Protein 3CK6 (pdb70)

Solvent-accessible surface area: 51394 Å² total

Sequence (1185 aa):
GFIEHWDFSTPATQETTTAEHIQPNHWYHCERLHPDIRGWLEDNHVPRATVDHLLADESRPSFHPLDDDNFLILRGINNENASPEDLSIRILYFQGALISTRKIPSRAIEIRQALAEHKGPKSLASLLNQIIEGLNGKIDLYLDTIEETLNEFDVNDESTYNHIAAQKALISIKRFIRPQQYAIRDLIESESELVTSRPHQYRFAHNNITRINETIEFYLGEVALFQDEIKHNRDEKGFIEHWDFSTPATQETTTAEHIQPNHWYHCERLHPDIRGWLEDNHVPRATVDHLLADESRPSFHPLDDDNFLILRGINNENASPEDLSIRILYFQGALISTRKIPSRAIEIRQALAEHKGPKSLASLLNQIIEGLNGKIDLYLDTIEETLNEFDVNDESTYNHIAAQKALISIKRFIRPQQYAIRDLIESESELVTSRPHQYRFAHNNITRINETIEFYLGEVALFQDEIKHNRDEKGFIEHWDFSTPATQETTTAEHIQPNHWYHCERLHPDIRGWLEDNHVPRATVDHLLADDESRPSFHPLDDDNFLILRGINNENASPEDLSIRILYFQGALISTRKIPSRAIEIRQALAEHKGPKSLASLLNQIIEGLNGKIDLYLDTIEETLNEFDVNDESTYNHIAAQQKALISIKRFIRPQQYAIRDLIESESELVTSRPHQYRFAHNNITRINETIEFYLGEVALFQDEIKHNRDEGFIEHWDFSTPATQETTTAEHIQPNHWYHCERLHPDIRGWLEDNHVPRATVDHLLADESRPSFHPLDDDNFLILRGINNENASPEDLSIRILYFQGALISTRKIPSRAIEIRQALAEHKGPKSLASLLNQIIEGLNGKIDLYLDTIEETLNEFDVNDESTYNHIAAQKALISIKRFIRPQQYAIRDLIESESELVTSRPHQYRFAHNNITRINETIEFYLGEVALFQDEIKHNRDEKAGFIEHWDFSTPATQETTTAEHIQPNHWYHCERLHPDIRGWLEDNHVPRATVDHLLADESRPSFHPLDDDNFLILRGINNENASPEDLSIRILYFQGALISTRKIPSRAIEIRQALAEHKGPKSLASLLNQIIEGLNGKIDLYLDTIEETLNEFDVNDESTYNHIAAQKALISIKRFIRPQQYAIRDLIESESELVTSRPHQYRFAHNNITRINETIEFYLGEVALFQDEIKHNRDEK

Organism: Vibrio parahaemolyticus serotype O3:K6 (strain RIMD 2210633) (NCBI:txid223926)

B-factor: mean 33.71, std 7.39, range [18.63, 72.19]

Structure (mmCIF, N/CA/C/O backbone):
data_3CK6
#
_entry.id   3CK6
#
_cell.length_a   64.390
_cell.length_b   130.213
_cell.length_c   79.386
_cell.angle_alpha   90.00
_cell.angle_beta   103.41
_cell.angle_gamma   90.00
#
_symmetry.space_group_name_H-M   'P 1 21 1'
#
loop_
_entity.id
_entity.type
_entity.pdbx_description
1 polymer 'Putative membrane transport protein'
2 non-polymer 'CHLORIDE ION'
3 water water
#
loop_
_atom_site.group_PDB
_atom_site.id
_atom_site.type_symbol
_atom_site.label_atom_id
_atom_site.label_alt_id
_atom_site.label_comp_id
_atom_site.label_asym_id
_atom_site.label_entity_id
_atom_site.label_seq_id
_atom_site.pdbx_PDB_ins_code
_atom_site.Cartn_x
_atom_site.Cartn_y
_atom_site.Cartn_z
_atom_site.occupancy
_atom_site.B_iso_or_equiv
_atom_site.auth_seq_id
_atom_site.auth_comp_id
_atom_site.auth_asym_id
_atom_site.auth_atom_id
_atom_site.pdbx_PDB_model_num
ATOM 9 N N . GLY A 1 5 ? 11.409 -83.468 62.629 1.00 40.87 2 GLY A N 1
ATOM 10 C CA . GLY A 1 5 ? 12.601 -82.647 62.817 1.00 38.22 2 GLY A CA 1
ATOM 11 C C . GLY A 1 5 ? 12.763 -81.432 61.932 1.00 36.21 2 GLY A C 1
ATOM 12 O O . GLY A 1 5 ? 13.699 -80.662 62.126 1.00 35.97 2 GLY A O 1
ATOM 13 N N . PHE A 1 6 ? 11.858 -81.254 60.973 1.00 34.75 3 PHE A N 1
ATOM 14 C CA . PHE A 1 6 ? 11.919 -80.114 60.046 1.00 33.57 3 PHE A CA 1
ATOM 15 C C . PHE A 1 6 ? 11.505 -78.787 60.704 1.00 33.03 3 PHE A C 1
ATOM 16 O O . PHE A 1 6 ? 11.894 -77.728 60.219 1.00 32.91 3 PHE A O 1
ATOM 32 N N . ILE A 1 8 ? 11.718 -75.835 63.111 1.00 29.03 5 ILE A N 1
ATOM 33 C CA . ILE A 1 8 ? 12.718 -75.171 63.932 1.00 28.76 5 ILE A CA 1
ATOM 34 C C . ILE A 1 8 ? 12.091 -74.528 65.158 1.00 28.26 5 ILE A C 1
ATOM 35 O O . ILE A 1 8 ? 12.603 -74.672 66.266 1.00 28.80 5 ILE A O 1
ATOM 40 N N . GLU A 1 9 ? 10.996 -73.811 64.936 1.00 28.39 6 GLU A N 1
ATOM 41 C CA . GLU A 1 9 ? 10.281 -73.094 65.976 1.00 28.57 6 GLU A CA 1
ATOM 42 C C . GLU A 1 9 ? 8.832 -72.844 65.540 1.00 27.75 6 GLU A C 1
ATOM 43 O O . GLU A 1 9 ? 8.540 -72.731 64.335 1.00 27.43 6 GLU A O 1
ATOM 49 N N . HIS A 1 10 ? 7.944 -72.764 66.531 1.00 26.70 7 HIS A N 1
ATOM 50 C CA . HIS A 1 10 ? 6.515 -72.601 66.352 1.00 26.14 7 HIS A CA 1
ATOM 51 C C . HIS A 1 10 ? 5.996 -71.562 67.384 1.00 26.04 7 HIS A C 1
ATOM 52 O O . HIS A 1 10 ? 6.182 -71.730 68.601 1.00 24.49 7 HIS A O 1
ATOM 59 N N . TRP A 1 11 ? 5.395 -70.475 66.883 1.00 25.66 8 TRP A N 1
ATOM 60 C CA . TRP A 1 11 ? 4.823 -69.431 67.742 1.00 25.36 8 TRP A CA 1
ATOM 61 C C . TRP A 1 11 ? 3.327 -69.255 67.464 1.00 25.72 8 TRP A C 1
ATOM 62 O O . TRP A 1 11 ? 2.875 -69.404 66.328 1.00 26.34 8 TRP A O 1
ATOM 73 N N . ASP A 1 12 ? 2.584 -68.931 68.514 1.00 25.32 9 ASP A N 1
ATOM 74 C CA . ASP A 1 12 ? 1.129 -68.704 68.436 1.00 25.11 9 ASP A CA 1
ATOM 75 C C . ASP A 1 12 ? 0.855 -67.206 68.579 1.00 24.26 9 ASP A C 1
ATOM 76 O O . ASP A 1 12 ? 1.087 -66.612 69.634 1.00 21.39 9 ASP A O 1
ATOM 81 N N . PHE A 1 13 ? 0.400 -66.591 67.495 1.00 24.59 10 PHE A N 1
ATOM 82 C CA . PHE A 1 13 ? 0.072 -65.160 67.530 1.00 26.71 10 PHE A CA 1
ATOM 83 C C . PHE A 1 13 ? -1.410 -64.881 67.763 1.00 27.26 10 PHE A C 1
ATOM 84 O O . PHE A 1 13 ? -1.893 -63.792 67.436 1.00 28.34 10 PHE A O 1
ATOM 92 N N . SER A 1 14 ? -2.116 -65.842 68.355 1.00 28.12 11 SER A N 1
ATOM 93 C CA . SER A 1 14 ? -3.542 -65.666 68.659 1.00 29.24 11 SER A CA 1
ATOM 94 C C . SER A 1 14 ? -3.790 -64.518 69.641 1.00 30.33 11 SER A C 1
ATOM 95 O O . SER A 1 14 ? -4.859 -63.886 69.619 1.00 30.69 11 SER A O 1
ATOM 98 N N . THR A 1 15 ? -2.809 -64.274 70.513 1.00 30.66 12 THR A N 1
ATOM 99 C CA . THR A 1 15 ? -2.842 -63.154 71.459 1.00 30.50 12 THR A CA 1
ATOM 100 C C . THR A 1 15 ? -1.704 -62.205 71.065 1.00 29.88 12 THR A C 1
ATOM 101 O O . THR A 1 15 ? -0.801 -62.599 70.316 1.00 28.75 12 THR A O 1
ATOM 105 N N . PRO A 1 16 ? -1.747 -60.938 71.530 1.00 29.51 13 PRO A N 1
ATOM 106 C CA . PRO A 1 16 ? -0.645 -60.028 71.194 1.00 29.12 13 PRO A CA 1
ATOM 107 C C . PRO A 1 16 ? 0.664 -60.369 71.922 1.00 28.83 13 PRO A C 1
ATOM 108 O O . PRO A 1 16 ? 1.687 -59.754 71.669 1.00 28.60 13 PRO A O 1
ATOM 120 N N . ALA A 1 18 ? 2.844 -63.295 71.968 1.00 26.68 15 ALA A N 1
ATOM 121 C CA . ALA A 1 18 ? 3.012 -64.597 71.323 1.00 26.30 15 ALA A CA 1
ATOM 122 C C . ALA A 1 18 ? 3.601 -65.654 72.247 1.00 25.68 15 ALA A C 1
ATOM 123 O O . ALA A 1 18 ? 4.469 -65.363 73.061 1.00 24.81 15 ALA A O 1
ATOM 125 N N . THR A 1 19 ? 3.115 -66.881 72.119 1.00 26.13 16 THR A N 1
ATOM 126 C CA . THR A 1 19 ? 3.588 -67.978 72.964 1.00 26.89 16 THR A CA 1
ATOM 127 C C . THR A 1 19 ? 4.263 -69.032 72.112 1.00 27.25 16 THR A C 1
ATOM 128 O O . THR A 1 19 ? 3.817 -69.318 71.002 1.00 26.65 16 THR A O 1
ATOM 132 N N . GLN A 1 20 ? 5.349 -69.590 72.634 1.00 27.83 17 GLN A N 1
ATOM 133 C CA . GLN A 1 20 ? 6.060 -70.648 71.943 1.00 29.52 17 GLN A CA 1
ATOM 134 C C . GLN A 1 20 ? 5.337 -71.976 72.122 1.00 30.27 17 GLN A C 1
ATOM 135 O O . GLN A 1 20 ? 4.886 -72.318 73.219 1.00 30.22 17 GLN A O 1
ATOM 141 N N . GLU A 1 21 ? 5.208 -72.713 71.028 1.00 31.32 18 GLU A N 1
ATOM 142 C CA . GLU A 1 21 ? 4.450 -73.949 71.040 1.00 32.87 18 GLU A CA 1
ATOM 143 C C . GLU A 1 21 ? 5.307 -75.130 70.595 1.00 34.41 18 GLU A C 1
ATOM 144 O O . GLU A 1 21 ? 6.438 -74.951 70.114 1.00 34.27 18 GLU A O 1
ATOM 150 N N . THR A 1 22 ? 4.761 -76.336 70.761 1.00 36.26 19 THR A N 1
ATOM 151 C CA . THR A 1 22 ? 5.442 -77.582 70.372 1.00 38.02 19 THR A CA 1
ATOM 152 C C . THR A 1 22 ? 5.835 -77.643 68.889 1.00 38.39 19 THR A C 1
ATOM 153 O O . THR A 1 22 ? 5.105 -77.143 68.021 1.00 37.91 19 THR A O 1
ATOM 157 N N . THR A 1 23 ? 6.995 -78.247 68.605 1.00 39.48 20 THR A N 1
ATOM 158 C CA . THR A 1 23 ? 7.445 -78.438 67.207 1.00 41.08 20 THR A CA 1
ATOM 159 C C . THR A 1 23 ? 6.940 -79.755 66.576 1.00 42.17 20 THR A C 1
ATOM 160 O O . THR A 1 23 ? 7.359 -80.138 65.477 1.00 42.83 20 THR A O 1
ATOM 164 N N . THR A 1 24 ? 6.033 -80.438 67.276 1.00 43.07 21 THR A N 1
ATOM 165 C CA . THR A 1 24 ? 5.322 -81.575 66.699 1.00 44.08 21 THR A CA 1
ATOM 166 C C . THR A 1 24 ? 3.856 -81.172 66.482 1.00 44.37 21 THR A C 1
ATOM 167 O O . THR A 1 24 ? 2.943 -81.724 67.095 1.00 45.47 21 THR A O 1
ATOM 171 N N . ALA A 1 25 ? 3.651 -80.186 65.616 1.00 44.87 22 ALA A N 1
ATOM 172 C CA . ALA A 1 25 ? 2.331 -79.621 65.333 1.00 45.08 22 ALA A CA 1
ATOM 173 C C . ALA A 1 25 ? 1.738 -80.162 64.023 1.00 45.22 22 ALA A C 1
ATOM 174 O O . ALA A 1 25 ? 2.097 -79.700 62.935 1.00 45.61 22 ALA A O 1
ATOM 176 N N . GLU A 1 26 ? 0.814 -81.113 64.131 1.00 45.06 23 GLU A N 1
ATOM 177 C CA . GLU A 1 26 ? 0.270 -81.806 62.959 1.00 45.17 23 GLU A CA 1
ATOM 178 C C . GLU A 1 26 ? -0.538 -80.915 62.010 1.00 44.05 23 GLU A C 1
ATOM 179 O O . GLU A 1 26 ? -0.244 -80.861 60.824 1.00 44.25 23 GLU A O 1
ATOM 185 N N . HIS A 1 27 ? -1.584 -80.276 62.534 1.00 42.97 24 HIS A N 1
ATOM 186 C CA . HIS A 1 27 ? -2.435 -79.380 61.762 1.00 41.54 24 HIS A CA 1
ATOM 187 C C . HIS A 1 27 ? -1.872 -77.977 61.849 1.00 39.95 24 HIS A C 1
ATOM 188 O O . HIS A 1 27 ? -1.496 -77.521 62.930 1.00 39.70 24 HIS A O 1
ATOM 195 N N . ILE A 1 28 ? -1.874 -77.292 60.715 1.00 37.62 25 ILE A N 1
ATOM 196 C CA . ILE A 1 28 ? -1.652 -75.860 60.645 1.00 36.22 25 ILE A CA 1
ATOM 197 C C . ILE A 1 28 ? -2.861 -75.119 61.235 1.00 35.09 25 ILE A C 1
ATOM 198 O O . ILE A 1 28 ? -4.003 -75.414 60.883 1.00 34.15 25 ILE A O 1
ATOM 203 N N . GLN A 1 29 ? -2.587 -74.161 62.121 1.00 33.37 26 GLN A N 1
ATOM 204 C CA . GLN A 1 29 ? -3.632 -73.376 62.786 1.00 31.68 26 GLN A CA 1
ATOM 205 C C . GLN A 1 29 ? -3.498 -71.911 62.394 1.00 30.33 26 GLN A C 1
ATOM 206 O O . GLN A 1 29 ? -2.381 -71.416 62.233 1.00 29.15 26 GLN A O 1
ATOM 212 N N . PRO A 1 30 ? -4.629 -71.205 62.231 1.00 29.38 27 PRO A N 1
ATOM 213 C CA . PRO A 1 30 ? -4.580 -69.773 61.912 1.00 28.80 27 PRO A CA 1
ATOM 214 C C . PRO A 1 30 ? -3.875 -68.975 63.016 1.00 27.78 27 PRO A C 1
ATOM 215 O O . PRO A 1 30 ? -3.974 -69.340 64.182 1.00 27.18 27 PRO A O 1
ATOM 219 N N . ASN A 1 31 ? -3.146 -67.934 62.619 1.00 27.52 28 ASN A N 1
ATOM 220 C CA . ASN A 1 31 ? -2.401 -67.053 63.529 1.00 26.98 28 ASN A CA 1
ATOM 221 C C . ASN A 1 31 ? -1.169 -67.688 64.157 1.00 26.21 28 ASN A C 1
ATOM 222 O O . ASN A 1 31 ? -0.580 -67.129 65.074 1.00 27.09 28 ASN A O 1
ATOM 227 N N . HIS A 1 32 ? -0.760 -68.840 63.640 1.00 25.04 29 HIS A N 1
ATOM 228 C CA . HIS A 1 32 ? 0.484 -69.456 64.036 1.00 24.25 29 HIS A CA 1
ATOM 229 C C . HIS A 1 32 ? 1.587 -69.219 62.999 1.00 24.43 29 HIS A C 1
ATOM 230 O O . HIS A 1 32 ? 1.328 -69.066 61.789 1.00 22.72 29 HIS A O 1
ATOM 237 N N . TRP A 1 33 ? 2.817 -69.230 63.495 1.00 24.56 30 TRP A N 1
ATOM 238 C CA . TRP A 1 33 ? 4.014 -69.105 62.673 1.00 24.76 30 TRP A CA 1
ATOM 239 C C . TRP A 1 33 ? 4.845 -70.376 62.838 1.00 24.56 30 TRP A C 1
ATOM 240 O O . TRP A 1 33 ? 5.226 -70.751 63.956 1.00 24.51 30 TRP A O 1
ATOM 251 N N . TYR A 1 34 ? 5.117 -71.034 61.715 1.00 24.55 31 TYR A N 1
ATOM 252 C CA . TYR A 1 34 ? 5.955 -72.234 61.679 1.00 24.10 31 TYR A CA 1
ATOM 253 C C . TYR A 1 34 ? 7.233 -71.904 60.911 1.00 25.45 31 TYR A C 1
ATOM 254 O O . TYR A 1 34 ? 7.192 -71.579 59.707 1.00 25.66 31 TYR A O 1
ATOM 263 N N . HIS A 1 35 ? 8.372 -71.977 61.599 1.00 25.61 32 HIS A N 1
ATOM 264 C CA . HIS A 1 35 ? 9.659 -71.717 60.954 1.00 25.77 32 HIS A CA 1
ATOM 265 C C . HIS A 1 35 ? 10.332 -73.061 60.777 1.00 26.44 32 HIS A C 1
ATOM 266 O O . HIS A 1 35 ? 10.487 -73.784 61.757 1.00 26.48 32 HIS A O 1
ATOM 273 N N . CYS A 1 36 ? 10.683 -73.384 59.526 1.00 26.12 33 CYS A N 1
ATOM 274 C CA . CYS A 1 36 ? 11.038 -74.744 59.101 1.00 27.59 33 CYS A CA 1
ATOM 275 C C . CYS A 1 36 ? 12.331 -74.860 58.280 1.00 27.98 33 CYS A C 1
ATOM 276 O O . CYS A 1 36 ? 12.719 -73.920 57.564 1.00 27.94 33 CYS A O 1
ATOM 279 N N . GLU A 1 37 ? 12.946 -76.042 58.354 1.00 29.25 34 GLU A N 1
ATOM 280 C CA . GLU A 1 37 ? 14.086 -76.408 57.508 1.00 30.47 34 GLU A CA 1
ATOM 281 C C . GLU A 1 37 ? 13.622 -76.852 56.121 1.00 30.64 34 GLU A C 1
ATOM 282 O O . GLU A 1 37 ? 13.017 -77.924 55.969 1.00 30.56 34 GLU A O 1
ATOM 288 N N . ARG A 1 38 ? 13.893 -76.020 55.118 1.00 30.20 35 ARG A N 1
ATOM 289 C CA . ARG A 1 38 ? 13.439 -76.266 53.752 1.00 31.03 35 ARG A CA 1
ATOM 290 C C . ARG A 1 38 ? 13.884 -77.624 53.193 1.00 31.54 35 ARG A C 1
ATOM 291 O O . ARG A 1 38 ? 13.120 -78.269 52.476 1.00 31.35 35 ARG A O 1
ATOM 299 N N . LEU A 1 39 ? 15.109 -78.053 53.512 1.00 31.21 36 LEU A N 1
ATOM 300 C CA . LEU A 1 39 ? 15.679 -79.270 52.910 1.00 32.34 36 LEU A CA 1
ATOM 301 C C . LEU A 1 39 ? 15.547 -80.561 53.720 1.00 32.15 36 LEU A C 1
ATOM 302 O O . LEU A 1 39 ? 16.189 -81.558 53.403 1.00 33.05 36 LEU A O 1
ATOM 307 N N . HIS A 1 40 ? 14.726 -80.539 54.753 1.00 31.16 37 HIS A N 1
ATOM 308 C CA . HIS A 1 40 ? 14.475 -81.723 55.560 1.00 31.70 37 HIS A CA 1
ATOM 309 C C . HIS A 1 40 ? 13.524 -82.661 54.806 1.00 31.81 37 HIS A C 1
ATOM 310 O O . HIS A 1 40 ? 12.546 -82.200 54.200 1.00 32.26 37 HIS A O 1
ATOM 317 N N . PRO A 1 41 ? 13.812 -83.978 54.813 1.00 32.16 38 PRO A N 1
ATOM 318 C CA . PRO A 1 41 ? 12.953 -84.947 54.119 1.00 31.96 38 PRO A CA 1
ATOM 319 C C . PRO A 1 41 ? 11.475 -84.996 54.525 1.00 32.23 38 PRO A C 1
ATOM 320 O O . PRO A 1 41 ? 10.654 -85.429 53.716 1.00 32.58 38 PRO A O 1
ATOM 324 N N . ASP A 1 42 ? 11.125 -84.559 55.735 1.00 31.14 39 ASP A N 1
ATOM 325 C CA . ASP A 1 42 ? 9.744 -84.664 56.199 1.00 31.17 39 ASP A CA 1
ATOM 326 C C . ASP A 1 42 ? 8.877 -83.449 55.865 1.00 30.51 39 ASP A C 1
ATOM 327 O O . ASP A 1 42 ? 7.657 -83.513 56.016 1.00 30.50 39 ASP A O 1
ATOM 332 N N . ILE A 1 43 ? 9.492 -82.367 55.374 1.00 30.39 40 ILE A N 1
ATOM 333 C CA . ILE A 1 43 ? 8.742 -81.123 55.165 1.00 30.00 40 ILE A CA 1
ATOM 334 C C . ILE A 1 43 ? 7.678 -81.214 54.054 1.00 29.90 40 ILE A C 1
ATOM 335 O O . ILE A 1 43 ? 6.569 -80.701 54.225 1.00 29.46 40 ILE A O 1
ATOM 340 N N . ARG A 1 44 ? 8.001 -81.875 52.944 1.00 28.80 41 ARG A N 1
ATOM 341 C CA . ARG A 1 44 ? 7.014 -82.022 51.879 1.00 29.47 41 ARG A CA 1
ATOM 342 C C . ARG A 1 44 ? 5.730 -82.720 52.363 1.00 29.17 41 ARG A C 1
ATOM 343 O O . ARG A 1 44 ? 4.616 -82.290 52.028 1.00 29.15 41 ARG A O 1
ATOM 351 N N . GLY A 1 45 ? 5.899 -83.802 53.124 1.00 29.05 42 GLY A N 1
ATOM 352 C CA . GLY A 1 45 ? 4.776 -84.609 53.600 1.00 28.75 42 GLY A CA 1
ATOM 353 C C . GLY A 1 45 ? 3.870 -83.822 54.520 1.00 28.75 42 GLY A C 1
ATOM 354 O O . GLY A 1 45 ? 2.645 -83.983 54.494 1.00 28.01 42 GLY A O 1
ATOM 355 N N . TRP A 1 46 ? 4.470 -82.944 55.318 1.00 28.78 43 TRP A N 1
ATOM 356 C CA . TRP A 1 46 ? 3.698 -82.128 56.263 1.00 29.20 43 TRP A CA 1
ATOM 357 C C . TRP A 1 46 ? 2.860 -81.083 55.520 1.00 28.58 43 TRP A C 1
ATOM 358 O O . TRP A 1 46 ? 1.678 -80.914 55.814 1.00 28.40 43 TRP A O 1
ATOM 369 N N . LEU A 1 47 ? 3.477 -80.414 54.547 1.00 28.38 44 LEU A N 1
ATOM 370 C CA . LEU A 1 47 ? 2.792 -79.421 53.708 1.00 27.93 44 LEU A CA 1
ATOM 371 C C . LEU A 1 47 ? 1.639 -80.058 52.932 1.00 28.07 44 LEU A C 1
ATOM 372 O O . LEU A 1 47 ? 0.505 -79.573 52.975 1.00 27.52 44 LEU A O 1
ATOM 377 N N . GLU A 1 48 ? 1.926 -81.156 52.245 1.00 28.46 45 GLU A N 1
ATOM 378 C CA . GLU A 1 48 ? 0.917 -81.818 51.424 1.00 30.05 45 GLU A CA 1
ATOM 379 C C . GLU A 1 48 ? -0.236 -82.355 52.291 1.00 29.78 45 GLU A C 1
ATOM 380 O O . GLU A 1 48 ? -1.411 -82.229 51.921 1.00 30.63 45 GLU A O 1
ATOM 386 N N . ASP A 1 49 ? 0.091 -82.915 53.455 1.00 30.13 46 ASP A N 1
ATOM 387 C CA . ASP A 1 49 ? -0.941 -83.413 54.394 1.00 30.43 46 ASP A CA 1
ATOM 388 C C . ASP A 1 49 ? -1.812 -82.284 54.939 1.00 29.98 46 ASP A C 1
ATOM 389 O O . ASP A 1 49 ? -2.979 -82.493 55.263 1.00 29.95 46 ASP A O 1
ATOM 394 N N . ASN A 1 50 ? -1.240 -81.090 55.023 1.00 29.38 47 ASN A N 1
ATOM 395 C CA . ASN A 1 50 ? -2.001 -79.900 55.375 1.00 29.37 47 ASN A CA 1
ATOM 396 C C . ASN A 1 50 ? -2.579 -79.183 54.172 1.00 29.45 47 ASN A C 1
ATOM 397 O O . ASN A 1 50 ? -2.965 -78.024 54.281 1.00 29.60 47 ASN A O 1
ATOM 402 N N . HIS A 1 51 ? -2.595 -79.873 53.023 1.00 28.88 48 HIS A N 1
ATOM 403 C CA . HIS A 1 51 ? -3.337 -79.452 51.821 1.00 28.72 48 HIS A CA 1
ATOM 404 C C . HIS A 1 51 ? -2.686 -78.385 50.979 1.00 28.25 48 HIS A C 1
ATOM 405 O O . HIS A 1 51 ? -3.359 -77.739 50.178 1.00 27.55 48 HIS A O 1
ATOM 412 N N . VAL A 1 52 ? -1.387 -78.182 51.143 1.00 28.06 49 VAL A N 1
ATOM 413 C CA . VAL A 1 52 ? -0.679 -77.329 50.215 1.00 28.61 49 VAL A CA 1
ATOM 414 C C . VAL A 1 52 ? -0.538 -78.131 48.912 1.00 29.14 49 VAL A C 1
ATOM 415 O O . VAL A 1 52 ? 0.006 -79.243 48.922 1.00 28.74 49 VAL A O 1
ATOM 419 N N . PRO A 1 53 ? -1.029 -77.574 47.789 1.00 29.91 50 PRO A N 1
ATOM 420 C CA . PRO A 1 53 ? -0.944 -78.317 46.518 1.00 30.07 50 PRO A CA 1
ATOM 421 C C . PRO A 1 53 ? 0.498 -78.696 46.166 1.00 30.49 50 PRO A C 1
ATOM 422 O O . PRO A 1 53 ? 1.437 -77.961 46.503 1.00 29.47 50 PRO A O 1
ATOM 426 N N . ARG A 1 54 ? 0.668 -79.837 45.501 1.00 30.90 51 ARG A N 1
ATOM 427 C CA . ARG A 1 54 ? 2.000 -80.367 45.208 1.00 32.29 51 ARG A CA 1
ATOM 428 C C . ARG A 1 54 ? 2.863 -79.384 44.407 1.00 31.59 51 ARG A C 1
ATOM 429 O O . ARG A 1 54 ? 4.036 -79.207 44.716 1.00 31.15 51 ARG A O 1
ATOM 437 N N . ALA A 1 55 ? 2.277 -78.746 43.395 1.00 31.41 52 ALA A N 1
ATOM 438 C CA . ALA A 1 55 ? 3.019 -77.811 42.560 1.00 31.43 52 ALA A CA 1
ATOM 439 C C . ALA A 1 55 ? 3.472 -76.595 43.348 1.00 30.86 52 ALA A C 1
ATOM 440 O O . ALA A 1 55 ? 4.535 -76.054 43.072 1.00 30.45 52 ALA A O 1
ATOM 442 N N . THR A 1 56 ? 2.679 -76.160 44.322 1.00 30.03 53 THR A N 1
ATOM 443 C CA . THR A 1 56 ? 3.150 -75.051 45.152 1.00 29.92 53 THR A CA 1
ATOM 444 C C . THR A 1 56 ? 4.238 -75.458 46.146 1.00 29.58 53 THR A C 1
ATOM 445 O O . THR A 1 56 ? 5.207 -74.713 46.321 1.00 29.57 53 THR A O 1
ATOM 449 N N . VAL A 1 57 ? 4.129 -76.672 46.704 1.00 28.17 54 VAL A N 1
ATOM 450 C CA . VAL A 1 57 ? 5.269 -77.267 47.446 1.00 27.95 54 VAL A CA 1
ATOM 451 C C . VAL A 1 57 ? 6.518 -77.363 46.539 1.00 27.40 54 VAL A C 1
ATOM 452 O O . VAL A 1 57 ? 7.638 -77.034 46.970 1.00 27.55 54 VAL A O 1
ATOM 456 N N . ASP A 1 58 ? 6.340 -77.817 45.295 1.00 28.06 55 ASP A N 1
ATOM 457 C CA . ASP A 1 58 ? 7.481 -77.889 44.343 1.00 28.92 55 ASP A CA 1
ATOM 458 C C . ASP A 1 58 ? 8.220 -76.558 44.210 1.00 28.82 55 ASP A C 1
ATOM 459 O O . ASP A 1 58 ? 9.448 -76.517 44.277 1.00 28.95 55 ASP A O 1
ATOM 464 N N . HIS A 1 59 ? 7.471 -75.475 44.028 1.00 28.99 56 HIS A N 1
ATOM 465 C CA . HIS A 1 59 ? 8.068 -74.153 43.851 1.00 29.42 56 HIS A CA 1
ATOM 466 C C . HIS A 1 59 ? 8.725 -73.630 45.120 1.00 29.84 56 HIS A C 1
ATOM 467 O O . HIS A 1 59 ? 9.843 -73.084 45.083 1.00 29.08 56 HIS A O 1
ATOM 474 N N . LEU A 1 60 ? 8.039 -73.824 46.242 1.00 29.32 57 LEU A N 1
ATOM 475 C CA . LEU A 1 60 ? 8.547 -73.432 47.560 1.00 29.94 57 LEU A CA 1
ATOM 476 C C . LEU A 1 60 ? 9.887 -74.083 47.863 1.00 29.75 57 LEU A C 1
ATOM 477 O O . LEU A 1 60 ? 10.764 -73.441 48.431 1.00 29.19 57 LEU A O 1
ATOM 482 N N . LEU A 1 61 ? 10.009 -75.361 47.519 1.00 29.83 58 LEU A N 1
ATOM 483 C CA . LEU A 1 61 ? 11.168 -76.160 47.881 1.00 31.13 58 LEU A CA 1
ATOM 484 C C . LEU A 1 61 ? 12.222 -76.231 46.774 1.00 31.63 58 LEU A C 1
ATOM 485 O O . LEU A 1 61 ? 13.273 -76.829 46.987 1.00 32.46 58 LEU A O 1
ATOM 490 N N . ALA A 1 62 ? 11.950 -75.629 45.608 1.00 31.84 59 ALA A N 1
ATOM 491 C CA . ALA A 1 62 ? 12.823 -75.801 44.435 1.00 32.67 59 ALA A CA 1
ATOM 492 C C . ALA A 1 62 ? 14.262 -75.397 44.730 1.00 33.11 59 ALA A C 1
ATOM 493 O O . ALA A 1 62 ? 14.518 -74.595 45.624 1.00 33.07 59 ALA A O 1
ATOM 495 N N . ASP A 1 63 ? 15.183 -75.952 43.948 1.00 34.54 60 ASP A N 1
ATOM 496 C CA . ASP A 1 63 ? 16.609 -75.682 44.083 1.00 35.68 60 ASP A CA 1
ATOM 497 C C . ASP A 1 63 ? 16.931 -74.221 43.710 1.00 35.29 60 ASP A C 1
ATOM 498 O O . ASP A 1 63 ? 17.600 -73.514 44.468 1.00 35.24 60 ASP A O 1
ATOM 503 N N . GLU A 1 64 ? 16.402 -73.766 42.574 1.00 34.48 61 GLU A N 1
ATOM 504 C CA . GLU A 1 64 ? 16.599 -72.391 42.119 1.00 34.58 61 GLU A CA 1
ATOM 505 C C . GLU A 1 64 ? 15.371 -71.537 42.420 1.00 33.04 61 GLU A C 1
ATOM 506 O O . GLU A 1 64 ? 14.228 -72.022 42.363 1.00 32.57 61 GLU A O 1
ATOM 512 N N . SER A 1 65 ? 15.605 -70.271 42.756 1.00 30.72 62 SER A N 1
ATOM 513 C CA . SER A 1 65 ? 14.507 -69.346 43.045 1.00 30.15 62 SER A CA 1
ATOM 514 C C . SER A 1 65 ? 14.927 -67.902 42.809 1.00 28.63 62 SER A C 1
ATOM 515 O O . SER A 1 65 ? 16.143 -67.593 42.718 1.00 27.45 62 SER A O 1
ATOM 518 N N . ARG A 1 66 ? 13.914 -67.041 42.713 1.00 25.99 63 ARG A N 1
ATOM 519 C CA . ARG A 1 66 ? 14.094 -65.594 42.705 1.00 25.81 63 ARG A CA 1
ATOM 520 C C . ARG A 1 66 ? 13.068 -64.923 43.643 1.00 25.21 63 ARG A C 1
ATOM 521 O O . ARG A 1 66 ? 11.936 -65.457 43.834 1.00 24.60 63 ARG A O 1
ATOM 529 N N . PRO A 1 67 ? 13.453 -63.768 44.246 1.00 24.57 64 PRO A N 1
ATOM 530 C CA . PRO A 1 67 ? 12.446 -63.018 44.997 1.00 25.21 64 PRO A CA 1
ATOM 531 C C . PRO A 1 67 ? 11.199 -62.783 44.156 1.00 25.41 64 PRO A C 1
ATOM 532 O O . PRO A 1 67 ? 11.283 -62.384 42.979 1.00 25.89 64 PRO A O 1
ATOM 536 N N . SER A 1 68 ? 10.046 -63.065 44.749 1.00 25.11 65 SER A N 1
ATOM 537 C CA . SER A 1 68 ? 8.793 -62.984 44.015 1.00 25.69 65 SER A CA 1
ATOM 538 C C . SER A 1 68 ? 7.604 -63.117 44.962 1.00 26.26 65 SER A C 1
ATOM 539 O O . SER A 1 68 ? 7.717 -63.702 46.037 1.00 26.34 65 SER A O 1
ATOM 542 N N . PHE A 1 69 ? 6.482 -62.561 44.538 1.00 26.75 66 PHE A N 1
ATOM 543 C CA . PHE A 1 69 ? 5.212 -62.705 45.227 1.00 26.50 66 PHE A CA 1
ATOM 544 C C . PHE A 1 69 ? 4.276 -63.492 44.320 1.00 27.12 66 PHE A C 1
ATOM 545 O O . PHE A 1 69 ? 4.142 -63.156 43.130 1.00 26.19 66 PHE A O 1
ATOM 553 N N . HIS A 1 70 ? 3.601 -64.497 44.887 1.00 26.75 67 HIS A N 1
ATOM 554 C CA . HIS A 1 70 ? 2.623 -65.296 44.152 1.00 27.53 67 HIS A CA 1
ATOM 555 C C . HIS A 1 70 ? 1.255 -65.298 44.859 1.00 27.84 67 HIS A C 1
ATOM 556 O O . HIS A 1 70 ? 1.122 -65.900 45.923 1.00 27.19 67 HIS A O 1
ATOM 563 N N . PRO A 1 71 ? 0.245 -64.625 44.275 1.00 28.51 68 PRO A N 1
ATOM 564 C CA . PRO A 1 71 ? -1.078 -64.824 44.889 1.00 29.13 68 PRO A CA 1
ATOM 565 C C . PRO A 1 71 ? -1.521 -66.266 44.623 1.00 30.00 68 PRO A C 1
ATOM 566 O O . PRO A 1 71 ? -1.302 -66.802 43.518 1.00 29.57 68 PRO A O 1
ATOM 570 N N . LEU A 1 72 ? -2.064 -66.929 45.639 1.00 29.59 69 LEU A N 1
ATOM 571 C CA . LEU A 1 72 ? -2.477 -68.309 45.445 1.00 29.90 69 LEU A CA 1
ATOM 572 C C . LEU A 1 72 ? -3.991 -68.236 45.542 1.00 30.91 69 LEU A C 1
ATOM 573 O O . LEU A 1 72 ? -4.554 -67.176 45.257 1.00 32.18 69 LEU A O 1
ATOM 578 N N . ASP A 1 73 ? -4.704 -69.274 45.903 1.00 31.45 70 ASP A N 1
ATOM 579 C CA . ASP A 1 73 ? -6.129 -68.925 46.070 1.00 32.88 70 ASP A CA 1
ATOM 580 C C . ASP A 1 73 ? -6.546 -68.568 47.494 1.00 32.25 70 ASP A C 1
ATOM 581 O O . ASP A 1 73 ? -5.709 -68.599 48.381 1.00 30.43 70 ASP A O 1
ATOM 586 N N . ASP A 1 74 ? -7.805 -68.144 47.690 1.00 32.51 71 ASP A N 1
ATOM 587 C CA . ASP A 1 74 ? -8.386 -67.987 49.036 1.00 33.05 71 ASP A CA 1
ATOM 588 C C . ASP A 1 74 ? -7.518 -67.262 50.090 1.00 32.67 71 ASP A C 1
ATOM 589 O O . ASP A 1 74 ? -7.205 -67.841 51.152 1.00 33.26 71 ASP A O 1
ATOM 594 N N . ASP A 1 75 ? -7.147 -66.010 49.811 1.00 31.07 72 ASP A N 1
ATOM 595 C CA . ASP A 1 75 ? -6.304 -65.213 50.712 1.00 30.26 72 ASP A CA 1
ATOM 596 C C . ASP A 1 75 ? -4.884 -65.772 50.951 1.00 28.75 72 ASP A C 1
ATOM 597 O O . ASP A 1 75 ? -4.124 -65.180 51.704 1.00 28.72 72 ASP A O 1
ATOM 602 N N . ASN A 1 76 ? -4.556 -66.911 50.349 1.00 26.77 73 ASN A N 1
ATOM 603 C CA . ASN A 1 76 ? -3.202 -67.501 50.467 1.00 25.19 73 ASN A CA 1
ATOM 604 C C . ASN A 1 76 ? -2.198 -66.878 49.488 1.00 24.74 73 ASN A C 1
ATOM 605 O O . ASN A 1 76 ? -2.560 -66.384 48.410 1.00 23.55 73 ASN A O 1
ATOM 610 N N . PHE A 1 77 ? -0.922 -66.947 49.840 1.00 24.95 74 PHE A N 1
ATOM 611 C CA . PHE A 1 77 ? 0.111 -66.479 48.924 1.00 25.50 74 PHE A CA 1
ATOM 612 C C . PHE A 1 77 ? 1.458 -67.091 49.246 1.00 25.08 74 PHE A C 1
ATOM 613 O O . PHE A 1 77 ? 1.634 -67.695 50.308 1.00 24.82 74 PHE A O 1
ATOM 629 N N . LEU A 1 79 ? 5.501 -65.796 49.313 1.00 26.80 76 LEU A N 1
ATOM 630 C CA . LEU A 1 79 ? 6.515 -64.736 49.191 1.00 26.69 76 LEU A CA 1
ATOM 631 C C . LEU A 1 79 ? 7.925 -65.288 49.371 1.00 26.35 76 LEU A C 1
ATOM 632 O O . LEU A 1 79 ? 8.215 -65.969 50.365 1.00 25.01 76 LEU A O 1
ATOM 637 N N . ILE A 1 80 ? 8.784 -64.965 48.414 1.00 25.82 77 ILE A N 1
ATOM 638 C CA . ILE A 1 80 ? 10.193 -65.359 48.417 1.00 27.34 77 ILE A CA 1
ATOM 639 C C . ILE A 1 80 ? 11.084 -64.118 48.453 1.00 26.37 77 ILE A C 1
ATOM 640 O O . ILE A 1 80 ? 10.875 -63.172 47.690 1.00 25.44 77 ILE A O 1
ATOM 645 N N . LEU A 1 81 ? 12.064 -64.136 49.355 1.00 25.90 78 LEU A N 1
ATOM 646 C CA . LEU A 1 81 ? 12.974 -63.000 49.572 1.00 26.44 78 LEU A CA 1
ATOM 647 C C . LEU A 1 81 ? 14.373 -63.512 49.800 1.00 25.76 78 LEU A C 1
ATOM 648 O O . LEU A 1 81 ? 14.550 -64.647 50.240 1.00 26.47 78 LEU A O 1
ATOM 653 N N . ARG A 1 82 ? 15.356 -62.649 49.552 1.00 26.70 79 ARG A N 1
ATOM 654 C CA . ARG A 1 82 ? 16.778 -62.957 49.754 1.00 25.48 79 ARG A CA 1
ATOM 655 C C . ARG A 1 82 ? 17.377 -62.068 50.835 1.00 25.70 79 ARG A C 1
ATOM 656 O O . ARG A 1 82 ? 16.923 -60.946 51.055 1.00 27.33 79 ARG A O 1
ATOM 664 N N . GLY A 1 83 ? 18.417 -62.547 51.499 1.00 25.98 80 GLY A N 1
ATOM 665 C CA . GLY A 1 83 ? 19.094 -61.772 52.521 1.00 26.29 80 GLY A CA 1
ATOM 666 C C . GLY A 1 83 ? 20.609 -61.924 52.370 1.00 26.32 80 GLY A C 1
ATOM 667 O O . GLY A 1 83 ? 21.089 -62.844 51.686 1.00 26.02 80 GLY A O 1
ATOM 668 N N . ILE A 1 84 ? 21.358 -61.033 53.013 1.00 26.59 81 ILE A N 1
ATOM 669 C CA . ILE A 1 84 ? 22.813 -61.154 53.096 1.00 28.11 81 ILE A CA 1
ATOM 670 C C . ILE A 1 84 ? 23.176 -62.419 53.884 1.00 28.30 81 ILE A C 1
ATOM 671 O O . ILE A 1 84 ? 22.526 -62.745 54.862 1.00 27.08 81 ILE A O 1
ATOM 676 N N . ASN A 1 85 ? 24.200 -63.145 53.438 1.00 27.79 82 ASN A N 1
ATOM 677 C CA . ASN A 1 85 ? 24.620 -64.339 54.153 1.00 27.85 82 ASN A CA 1
ATOM 678 C C . ASN A 1 85 ? 25.626 -63.898 55.211 1.00 28.39 82 ASN A C 1
ATOM 679 O O . ASN A 1 85 ? 26.761 -63.560 54.874 1.00 26.72 82 ASN A O 1
ATOM 692 N N . ASN A 1 87 ? 26.590 -65.813 57.855 1.00 28.80 84 ASN A N 1
ATOM 693 C CA . ASN A 1 87 ? 27.138 -66.949 58.538 1.00 29.06 84 ASN A CA 1
ATOM 694 C C . ASN A 1 87 ? 28.673 -66.955 58.500 1.00 29.70 84 ASN A C 1
ATOM 695 O O . ASN A 1 87 ? 29.304 -66.395 57.588 1.00 29.69 84 ASN A O 1
ATOM 700 N N . GLU A 1 88 ? 29.263 -67.519 59.538 1.00 30.31 85 GLU A N 1
ATOM 701 C CA . GLU A 1 88 ? 30.717 -67.549 59.643 1.00 31.23 85 GLU A CA 1
ATOM 702 C C . GLU A 1 88 ? 31.264 -68.303 58.448 1.00 30.73 85 GLU A C 1
ATOM 703 O O . GLU A 1 88 ? 30.709 -69.354 58.077 1.00 30.59 85 GLU A O 1
ATOM 709 N N . ASN A 1 89 ? 32.309 -67.732 57.839 1.00 29.31 86 ASN A N 1
ATOM 710 C CA . ASN A 1 89 ? 32.996 -68.296 56.667 1.00 29.12 86 ASN A CA 1
ATOM 711 C C . ASN A 1 89 ? 32.172 -68.428 55.389 1.00 29.72 86 ASN A C 1
ATOM 712 O O . ASN A 1 89 ? 32.537 -69.171 54.475 1.00 29.86 86 ASN A O 1
ATOM 717 N N . ALA A 1 90 ? 31.061 -67.706 55.324 1.00 30.43 87 ALA A N 1
ATOM 718 C CA . ALA A 1 90 ? 30.271 -67.658 54.117 1.00 31.52 87 ALA A CA 1
ATOM 719 C C . ALA A 1 90 ? 30.648 -66.426 53.311 1.00 32.32 87 ALA A C 1
ATOM 720 O O . ALA A 1 90 ? 31.297 -65.515 53.819 1.00 33.26 87 ALA A O 1
ATOM 722 N N . SER A 1 91 ? 30.243 -66.401 52.048 1.00 32.18 88 SER A N 1
ATOM 723 C CA . SER A 1 91 ? 30.391 -65.204 51.264 1.00 32.31 88 SER A CA 1
ATOM 724 C C . SER A 1 91 ? 29.074 -64.445 51.370 1.00 31.65 88 SER A C 1
ATOM 725 O O . SER A 1 91 ? 28.006 -65.025 51.143 1.00 31.75 88 SER A O 1
ATOM 728 N N . PRO A 1 92 ? 29.135 -63.155 51.757 1.00 31.45 89 PRO A N 1
ATOM 729 C CA . PRO A 1 92 ? 27.884 -62.434 52.080 1.00 31.33 89 PRO A CA 1
ATOM 730 C C . PRO A 1 92 ? 26.995 -62.300 50.844 1.00 31.45 89 PRO A C 1
ATOM 731 O O . PRO A 1 92 ? 25.764 -62.238 50.969 1.00 29.98 89 PRO A O 1
ATOM 735 N N . GLU A 1 93 ? 27.630 -62.293 49.668 1.00 31.82 90 GLU A N 1
ATOM 736 C CA . GLU A 1 93 ? 26.889 -62.221 48.407 1.00 33.28 90 GLU A CA 1
ATOM 737 C C . GLU A 1 93 ? 26.410 -63.587 47.886 1.00 33.31 90 GLU A C 1
ATOM 738 O O . GLU A 1 93 ? 25.672 -63.659 46.898 1.00 34.35 90 GLU A O 1
ATOM 744 N N . ASP A 1 94 ? 26.814 -64.663 48.548 1.00 33.23 91 ASP A N 1
ATOM 745 C CA . ASP A 1 94 ? 26.125 -65.960 48.428 1.00 33.29 91 ASP A CA 1
ATOM 746 C C . ASP A 1 94 ? 24.770 -65.865 49.204 1.00 31.67 91 ASP A C 1
ATOM 747 O O . ASP A 1 94 ? 24.600 -66.502 50.244 1.00 31.73 91 ASP A O 1
ATOM 760 N N . LEU A 1 96 ? 21.103 -65.670 51.010 1.00 28.23 93 LEU A N 1
ATOM 761 C CA . LEU A 1 96 ? 20.167 -66.669 51.482 1.00 28.18 93 LEU A CA 1
ATOM 762 C C . LEU A 1 96 ? 18.809 -66.369 50.858 1.00 28.58 93 LEU A C 1
ATOM 763 O O . LEU A 1 96 ? 18.558 -65.226 50.436 1.00 29.25 93 LEU A O 1
ATOM 768 N N . SER A 1 97 ? 17.956 -67.391 50.797 1.00 28.30 94 SER A N 1
ATOM 769 C CA . SER A 1 97 ? 16.578 -67.282 50.289 1.00 28.42 94 SER A CA 1
ATOM 770 C C . SER A 1 97 ? 15.666 -67.790 51.390 1.00 28.90 94 SER A C 1
ATOM 771 O O . SER A 1 97 ? 15.852 -68.908 51.886 1.00 29.91 94 SER A O 1
ATOM 774 N N . ILE A 1 98 ? 14.706 -66.952 51.792 1.00 28.32 95 ILE A N 1
ATOM 775 C CA . ILE A 1 98 ? 13.648 -67.324 52.725 1.00 28.04 95 ILE A CA 1
ATOM 776 C C . ILE A 1 98 ? 12.361 -67.443 51.889 1.00 27.14 95 ILE A C 1
ATOM 777 O O . ILE A 1 98 ? 12.050 -66.531 51.127 1.00 26.54 95 ILE A O 1
ATOM 782 N N . ARG A 1 99 ? 11.682 -68.584 51.974 1.00 25.71 96 ARG A N 1
ATOM 783 C CA . ARG A 1 99 ? 10.468 -68.850 51.167 1.00 26.36 96 ARG A CA 1
ATOM 784 C C . ARG A 1 99 ? 9.308 -69.025 52.118 1.00 25.49 96 ARG A C 1
ATOM 785 O O . ARG A 1 99 ? 9.354 -69.873 53.007 1.00 25.41 96 ARG A O 1
ATOM 793 N N . ILE A 1 100 ? 8.284 -68.200 51.935 1.00 26.36 97 ILE A N 1
ATOM 794 C CA . ILE A 1 100 ? 7.235 -68.050 52.925 1.00 25.91 97 ILE A CA 1
ATOM 795 C C . ILE A 1 100 ? 5.899 -68.354 52.276 1.00 27.05 97 ILE A C 1
ATOM 796 O O . ILE A 1 100 ? 5.639 -67.916 51.160 1.00 26.50 97 ILE A O 1
ATOM 801 N N . LEU A 1 101 ? 5.071 -69.111 52.984 1.00 26.97 98 LEU A N 1
ATOM 802 C CA . LEU A 1 101 ? 3.684 -69.309 52.601 1.00 27.98 98 LEU A CA 1
ATOM 803 C C . LEU A 1 101 ? 2.793 -68.665 53.649 1.00 27.91 98 LEU A C 1
ATOM 804 O O . LEU A 1 101 ? 2.969 -68.897 54.852 1.00 27.98 98 LEU A O 1
ATOM 809 N N . TYR A 1 102 ? 1.822 -67.876 53.191 1.00 27.12 99 TYR A N 1
ATOM 810 C CA . TYR A 1 102 ? 0.725 -67.467 54.040 1.00 26.47 99 TYR A CA 1
ATOM 811 C C . TYR A 1 102 ? -0.418 -68.393 53.626 1.00 26.92 99 TYR A C 1
ATOM 812 O O . TYR A 1 102 ? -0.909 -68.305 52.502 1.00 25.82 99 TYR A O 1
ATOM 821 N N . PHE A 1 103 ? -0.776 -69.321 54.501 1.00 26.14 100 PHE A N 1
ATOM 822 C CA . PHE A 1 103 ? -1.647 -70.408 54.105 1.00 27.67 100 PHE A CA 1
ATOM 823 C C . PHE A 1 103 ? -2.664 -70.726 55.201 1.00 27.04 100 PHE A C 1
ATOM 824 O O . PHE A 1 103 ? -2.277 -71.041 56.313 1.00 26.71 100 PHE A O 1
ATOM 832 N N . GLN A 1 104 ? -3.960 -70.665 54.877 1.00 27.92 101 GLN A N 1
ATOM 833 C CA . GLN A 1 104 ? -5.044 -70.809 55.869 1.00 28.93 101 GLN A CA 1
ATOM 834 C C . GLN A 1 104 ? -4.833 -69.969 57.147 1.00 28.26 101 GLN A C 1
ATOM 835 O O . GLN A 1 104 ? -5.085 -70.430 58.262 1.00 27.40 101 GLN A O 1
ATOM 841 N N . GLY A 1 105 ? -4.338 -68.747 56.977 1.00 27.89 102 GLY A N 1
ATOM 842 C CA . GLY A 1 105 ? -4.170 -67.814 58.102 1.00 27.39 102 GLY A CA 1
ATOM 843 C C . GLY A 1 105 ? -2.937 -68.068 58.960 1.00 27.06 102 GLY A C 1
ATOM 844 O O . GLY A 1 105 ? -2.801 -67.466 60.036 1.00 27.39 102 GLY A O 1
ATOM 845 N N . ALA A 1 106 ? -2.088 -68.992 58.507 1.00 26.65 103 ALA A N 1
ATOM 846 C CA . ALA A 1 106 ? -0.786 -69.263 59.138 1.00 26.07 103 ALA A CA 1
ATOM 847 C C . ALA A 1 106 ? 0.347 -68.753 58.267 1.00 26.95 103 ALA A C 1
ATOM 848 O O . ALA A 1 106 ? 0.221 -68.665 57.035 1.00 26.21 103 ALA A O 1
ATOM 850 N N . LEU A 1 107 ? 1.442 -68.406 58.923 1.00 26.54 104 LEU A N 1
ATOM 851 C CA . LEU A 1 107 ? 2.663 -68.060 58.210 1.00 27.89 104 LEU A CA 1
ATOM 852 C C . LEU A 1 107 ? 3.633 -69.217 58.386 1.00 26.89 104 LEU A C 1
ATOM 853 O O . LEU A 1 107 ? 3.894 -69.640 59.510 1.00 26.37 104 LEU A O 1
ATOM 858 N N . ILE A 1 108 ? 4.078 -69.778 57.269 1.00 26.02 105 ILE A N 1
ATOM 859 C CA . ILE A 1 108 ? 5.039 -70.868 57.275 1.00 26.27 105 ILE A CA 1
ATOM 860 C C . ILE A 1 108 ? 6.268 -70.327 56.559 1.00 26.54 105 ILE A C 1
ATOM 861 O O . ILE A 1 108 ? 6.205 -69.945 55.390 1.00 25.91 105 ILE A O 1
ATOM 866 N N . SER A 1 109 ? 7.375 -70.225 57.276 1.00 27.15 106 SER A N 1
ATOM 867 C CA . SER A 1 109 ? 8.617 -69.805 56.619 1.00 27.70 106 SER A CA 1
ATOM 868 C C . SER A 1 109 ? 9.585 -70.960 56.550 1.00 28.23 106 SER A C 1
ATOM 869 O O . SER A 1 109 ? 9.608 -71.807 57.451 1.00 28.50 106 SER A O 1
ATOM 872 N N . THR A 1 110 ? 10.394 -70.988 55.482 1.00 28.14 107 THR A N 1
ATOM 873 C CA . THR A 1 110 ? 11.359 -72.047 55.265 1.00 27.66 107 THR A CA 1
ATOM 874 C C . THR A 1 110 ? 12.750 -71.463 54.976 1.00 27.92 107 THR A C 1
ATOM 875 O O . THR A 1 110 ? 12.903 -70.521 54.170 1.00 28.68 107 THR A O 1
ATOM 879 N N . ARG A 1 111 ? 13.755 -72.050 55.613 1.00 26.78 108 ARG A N 1
ATOM 880 C CA . ARG A 1 111 ? 15.130 -71.580 55.461 1.00 25.91 108 ARG A CA 1
ATOM 881 C C . ARG A 1 111 ? 16.090 -72.713 55.100 1.00 26.20 108 ARG A C 1
ATOM 882 O O . ARG A 1 111 ? 15.841 -73.883 55.374 1.00 25.97 108 ARG A O 1
ATOM 890 N N . LYS A 1 112 ? 17.203 -72.337 54.501 1.00 27.06 109 LYS A N 1
ATOM 891 C CA . LYS A 1 112 ? 18.338 -73.238 54.389 1.00 27.97 109 LYS A CA 1
ATOM 892 C C . LYS A 1 112 ? 19.532 -72.523 55.018 1.00 27.82 109 LYS A C 1
ATOM 893 O O . LYS A 1 112 ? 20.007 -72.928 56.064 1.00 28.81 109 LYS A O 1
ATOM 899 N N . ILE A 1 113 ? 19.986 -71.429 54.422 1.00 28.21 110 ILE A N 1
ATOM 900 C CA . ILE A 1 113 ? 21.071 -70.622 55.037 1.00 28.92 110 ILE A CA 1
ATOM 901 C C . ILE A 1 113 ? 20.402 -69.794 56.160 1.00 28.60 110 ILE A C 1
ATOM 902 O O . ILE A 1 113 ? 19.448 -69.054 55.887 1.00 28.77 110 ILE A O 1
ATOM 907 N N . PRO A 1 114 ? 20.852 -69.942 57.429 1.00 28.68 111 PRO A N 1
ATOM 908 C CA . PRO A 1 114 ? 20.172 -69.164 58.481 1.00 28.46 111 PRO A CA 1
ATOM 909 C C . PRO A 1 114 ? 20.260 -67.648 58.296 1.00 28.30 111 PRO A C 1
ATOM 910 O O . PRO A 1 114 ? 21.279 -67.120 57.828 1.00 28.99 111 PRO A O 1
ATOM 914 N N . SER A 1 115 ? 19.180 -66.970 58.667 1.00 27.71 112 SER A N 1
ATOM 915 C CA . SER A 1 115 ? 19.032 -65.524 58.588 1.00 27.53 112 SER A CA 1
ATOM 916 C C . SER A 1 115 ? 19.259 -64.863 59.962 1.00 28.02 112 SER A C 1
ATOM 917 O O . SER A 1 115 ? 18.615 -65.229 60.974 1.00 27.64 112 SER A O 1
ATOM 920 N N . ARG A 1 116 ? 20.167 -63.889 59.993 1.00 27.23 113 ARG A N 1
ATOM 921 C CA . ARG A 1 116 ? 20.352 -63.060 61.189 1.00 27.69 113 ARG A CA 1
ATOM 922 C C . ARG A 1 116 ? 19.095 -62.238 61.575 1.00 26.78 113 ARG A C 1
ATOM 923 O O . ARG A 1 116 ? 18.805 -62.087 62.767 1.00 24.97 113 ARG A O 1
ATOM 931 N N . ALA A 1 117 ? 18.359 -61.730 60.581 1.00 26.06 114 ALA A N 1
ATOM 932 C CA . ALA A 1 117 ? 17.162 -60.956 60.843 1.00 27.09 114 ALA A CA 1
ATOM 933 C C . ALA A 1 117 ? 16.125 -61.834 61.550 1.00 26.85 114 ALA A C 1
ATOM 934 O O . ALA A 1 117 ? 15.502 -61.406 62.550 1.00 26.96 114 ALA A O 1
ATOM 936 N N . ILE A 1 118 ? 15.955 -63.069 61.064 1.00 26.18 115 ILE A N 1
ATOM 937 C CA . ILE A 1 118 ? 15.003 -64.002 61.706 1.00 27.06 115 ILE A CA 1
ATOM 938 C C . ILE A 1 118 ? 15.454 -64.443 63.101 1.00 27.01 115 ILE A C 1
ATOM 939 O O . ILE A 1 118 ? 14.620 -64.555 64.009 1.00 26.11 115 ILE A O 1
ATOM 957 N N . GLU A 1 120 ? 17.087 -62.587 65.142 1.00 26.37 117 GLU A N 1
ATOM 958 C CA . GLU A 1 120 ? 16.788 -61.440 66.033 1.00 26.05 117 GLU A CA 1
ATOM 959 C C . GLU A 1 120 ? 15.305 -61.348 66.388 1.00 25.47 117 GLU A C 1
ATOM 960 O O . GLU A 1 120 ? 14.933 -61.027 67.536 1.00 23.97 117 GLU A O 1
ATOM 966 N N . ILE A 1 121 ? 14.464 -61.669 65.414 1.00 24.95 118 ILE A N 1
ATOM 967 C CA . ILE A 1 121 ? 13.018 -61.761 65.683 1.00 24.67 118 ILE A CA 1
ATOM 968 C C . ILE A 1 121 ? 12.694 -62.862 66.717 1.00 24.82 118 ILE A C 1
ATOM 969 O O . ILE A 1 121 ? 11.936 -62.628 67.642 1.00 23.94 118 ILE A O 1
ATOM 974 N N . ARG A 1 122 ? 13.288 -64.047 66.557 1.00 25.23 119 ARG A N 1
ATOM 975 C CA . ARG A 1 122 ? 13.088 -65.170 67.490 1.00 25.74 119 ARG A CA 1
ATOM 976 C C . ARG A 1 122 ? 13.579 -64.828 68.913 1.00 26.35 119 ARG A C 1
ATOM 977 O O . ARG A 1 122 ? 12.928 -65.165 69.921 1.00 26.85 119 ARG A O 1
ATOM 985 N N . GLN A 1 123 ? 14.706 -64.135 68.993 1.00 26.30 120 GLN A N 1
ATOM 986 C CA . GLN A 1 123 ? 15.234 -63.681 70.266 1.00 28.11 120 GLN A CA 1
ATOM 987 C C . GLN A 1 123 ? 14.312 -62.667 70.947 1.00 26.65 120 GLN A C 1
ATOM 988 O O . GLN A 1 123 ? 14.136 -62.716 72.168 1.00 26.18 120 GLN A O 1
ATOM 994 N N . ALA A 1 124 ? 13.742 -61.750 70.159 1.00 26.03 121 ALA A N 1
ATOM 995 C CA . ALA A 1 124 ? 12.816 -60.753 70.701 1.00 26.09 121 ALA A CA 1
ATOM 996 C C . ALA A 1 124 ? 11.552 -61.416 71.252 1.00 25.35 121 ALA A C 1
ATOM 997 O O . ALA A 1 124 ? 11.109 -61.070 72.346 1.00 24.93 121 ALA A O 1
ATOM 999 N N . LEU A 1 125 ? 11.008 -62.376 70.508 1.00 24.75 122 LEU A N 1
ATOM 1000 C CA . LEU A 1 125 ? 9.875 -63.200 70.971 1.00 25.05 122 LEU A CA 1
ATOM 1001 C C . LEU A 1 125 ? 10.154 -63.962 72.268 1.00 25.70 122 LEU A C 1
ATOM 1002 O O . LEU A 1 125 ? 9.275 -64.052 73.152 1.00 24.63 122 LEU A O 1
ATOM 1007 N N . ALA A 1 126 ? 11.353 -64.528 72.386 1.00 25.84 123 ALA A N 1
ATOM 1008 C CA . ALA A 1 126 ? 11.783 -65.205 73.633 1.00 27.17 123 ALA A CA 1
ATOM 1009 C C . ALA A 1 126 ? 11.822 -64.257 74.825 1.00 27.69 123 ALA A C 1
ATOM 1010 O O . ALA A 1 126 ? 11.755 -64.692 75.983 1.00 28.07 123 ALA A O 1
ATOM 1012 N N . GLU A 1 127 ? 11.944 -62.963 74.540 1.00 28.66 124 GLU A N 1
ATOM 1013 C CA . GLU A 1 127 ? 12.046 -61.931 75.580 1.00 30.38 124 GLU A CA 1
ATOM 1014 C C . GLU A 1 127 ? 10.763 -61.089 75.725 1.00 30.17 124 GLU A C 1
ATOM 1015 O O . GLU A 1 127 ? 10.767 -60.057 76.408 1.00 29.30 124 GLU A O 1
ATOM 1021 N N . HIS A 1 128 ? 9.682 -61.547 75.088 1.00 29.71 125 HIS A N 1
ATOM 1022 C CA . HIS A 1 128 ? 8.360 -60.896 75.134 1.00 30.04 125 HIS A CA 1
ATOM 1023 C C . HIS A 1 128 ? 8.319 -59.500 74.494 1.00 30.39 125 HIS A C 1
ATOM 1024 O O . HIS A 1 128 ? 7.531 -58.653 74.901 1.00 30.29 125 HIS A O 1
ATOM 1031 N N . LYS A 1 129 ? 9.168 -59.251 73.500 1.00 29.86 126 LYS A N 1
ATOM 1032 C CA . LYS A 1 129 ? 9.048 -57.999 72.732 1.00 30.39 126 LYS A CA 1
ATOM 1033 C C . LYS A 1 129 ? 9.129 -58.184 71.240 1.00 29.69 126 LYS A C 1
ATOM 1034 O O . LYS A 1 129 ? 9.666 -57.327 70.526 1.00 29.51 126 LYS A O 1
ATOM 1040 N N . GLY A 1 130 ? 8.599 -59.303 70.773 1.00 28.74 127 GLY A N 1
ATOM 1041 C CA . GLY A 1 130 ? 8.533 -59.551 69.350 1.00 27.69 127 GLY A CA 1
ATOM 1042 C C . GLY A 1 130 ? 7.287 -58.903 68.780 1.00 27.18 127 GLY A C 1
ATOM 1043 O O . GLY A 1 130 ? 6.549 -58.190 69.475 1.00 25.89 127 GLY A O 1
ATOM 1044 N N . PRO A 1 131 ? 7.041 -59.145 67.500 1.00 26.66 128 PRO A N 1
ATOM 1045 C CA . PRO A 1 131 ? 5.870 -58.607 66.827 1.00 26.98 128 PRO A CA 1
ATOM 1046 C C . PRO A 1 131 ? 4.607 -59.121 67.509 1.00 27.09 128 PRO A C 1
ATOM 1047 O O . PRO A 1 131 ? 4.642 -60.178 68.158 1.00 28.19 128 PRO A O 1
ATOM 1051 N N . LYS A 1 132 ? 3.518 -58.367 67.388 1.00 27.54 129 LYS A N 1
ATOM 1052 C CA . LYS A 1 132 ? 2.261 -58.648 68.124 1.00 26.57 129 LYS A CA 1
ATOM 1053 C C . LYS A 1 132 ? 1.194 -59.334 67.259 1.00 25.80 129 LYS A C 1
ATOM 1054 O O . LYS A 1 132 ? 0.051 -59.540 67.708 1.00 24.62 129 LYS A O 1
ATOM 1060 N N . SER A 1 133 ? 1.548 -59.662 66.020 1.00 24.72 130 SER A N 1
ATOM 1061 C CA . SER A 1 133 ? 0.612 -60.255 65.042 1.00 24.84 130 SER A CA 1
ATOM 1062 C C . SER A 1 133 ? 1.372 -60.869 63.883 1.00 24.46 130 SER A C 1
ATOM 1063 O O . SER A 1 133 ? 2.554 -60.549 63.671 1.00 22.98 130 SER A O 1
ATOM 1066 N N . LEU A 1 134 ? 0.718 -61.749 63.116 1.00 24.21 131 LEU A N 1
ATOM 1067 C CA . LEU A 1 134 ? 1.351 -62.221 61.867 1.00 25.67 131 LEU A CA 1
ATOM 1068 C C . LEU A 1 134 ? 1.640 -61.075 60.898 1.00 25.52 131 LEU A C 1
ATOM 1069 O O . LEU A 1 134 ? 2.670 -61.099 60.219 1.00 26.57 131 LEU A O 1
ATOM 1074 N N . ALA A 1 135 ? 0.721 -60.102 60.806 1.00 25.57 132 ALA A N 1
ATOM 1075 C CA . ALA A 1 135 ? 0.934 -58.922 59.936 1.00 26.48 132 ALA A CA 1
ATOM 1076 C C . ALA A 1 135 ? 2.255 -58.198 60.297 1.00 26.29 132 ALA A C 1
ATOM 1077 O O . ALA A 1 135 ? 3.038 -57.827 59.424 1.00 25.70 132 ALA A O 1
ATOM 1079 N N . SER A 1 136 ? 2.492 -58.020 61.595 1.00 25.54 133 SER A N 1
ATOM 1080 C CA . SER A 1 136 ? 3.668 -57.318 62.087 1.00 26.10 133 SER A CA 1
ATOM 1081 C C . SER A 1 136 ? 4.927 -58.183 61.896 1.00 26.56 133 SER A C 1
ATOM 1082 O O . SER A 1 136 ? 5.971 -57.696 61.416 1.00 25.96 133 SER A O 1
ATOM 1085 N N . LEU A 1 137 ? 4.807 -59.476 62.202 1.00 26.32 134 LEU A N 1
ATOM 1086 C CA . LEU A 1 137 ? 5.904 -60.417 61.954 1.00 26.42 134 LEU A CA 1
ATOM 1087 C C . LEU A 1 137 ? 6.415 -60.388 60.507 1.00 26.55 134 LEU A C 1
ATOM 1088 O O . LEU A 1 137 ? 7.629 -60.301 60.273 1.00 26.88 134 LEU A O 1
ATOM 1093 N N . LEU A 1 138 ? 5.511 -60.463 59.535 1.00 27.09 135 LEU A N 1
ATOM 1094 C CA . LEU A 1 138 ? 5.944 -60.459 58.132 1.00 26.90 135 LEU A CA 1
ATOM 1095 C C . LEU A 1 138 ? 6.666 -59.155 57.769 1.00 26.80 135 LEU A C 1
ATOM 1096 O O . LEU A 1 138 ? 7.719 -59.180 57.152 1.00 26.62 135 LEU A O 1
ATOM 1101 N N . ASN A 1 139 ? 6.092 -58.030 58.180 1.00 27.07 136 ASN A N 1
ATOM 1102 C CA . ASN A 1 139 ? 6.680 -56.704 58.023 1.00 27.55 136 ASN A CA 1
ATOM 1103 C C . ASN A 1 139 ? 8.077 -56.640 58.642 1.00 27.49 136 ASN A C 1
ATOM 1104 O O . ASN A 1 139 ? 8.996 -56.036 58.058 1.00 27.44 136 ASN A O 1
ATOM 1109 N N . GLN A 1 140 ? 8.240 -57.268 59.809 1.00 26.95 137 GLN A N 1
ATOM 1110 C CA . GLN A 1 140 ? 9.531 -57.289 60.481 1.00 27.65 137 GLN A CA 1
ATOM 1111 C C . GLN A 1 140 ? 10.540 -58.173 59.769 1.00 26.74 137 GLN A C 1
ATOM 1112 O O . GLN A 1 140 ? 11.730 -57.859 59.761 1.00 27.39 137 GLN A O 1
ATOM 1118 N N . ILE A 1 141 ? 10.082 -59.280 59.171 1.00 27.14 138 ILE A N 1
ATOM 1119 C CA . ILE A 1 141 ? 10.987 -60.112 58.344 1.00 27.54 138 ILE A CA 1
ATOM 1120 C C . ILE A 1 141 ? 11.506 -59.308 57.122 1.00 27.55 138 ILE A C 1
ATOM 1121 O O . ILE A 1 141 ? 12.718 -59.264 56.847 1.00 26.85 138 ILE A O 1
ATOM 1126 N N . ILE A 1 142 ? 10.588 -58.657 56.414 1.00 27.95 139 ILE A N 1
ATOM 1127 C CA . ILE A 1 142 ? 10.976 -57.838 55.246 1.00 28.59 139 ILE A CA 1
ATOM 1128 C C . ILE A 1 142 ? 11.985 -56.734 55.624 1.00 28.51 139 ILE A C 1
ATOM 1129 O O . ILE A 1 142 ? 13.056 -56.620 55.004 1.00 28.28 139 ILE A O 1
ATOM 1134 N N . GLU A 1 143 ? 11.650 -55.950 56.647 1.00 28.84 140 GLU A N 1
ATOM 1135 C CA . GLU A 1 143 ? 12.473 -54.844 57.097 1.00 30.30 140 GLU A CA 1
ATOM 1136 C C . GLU A 1 143 ? 13.758 -55.349 57.751 1.00 29.72 140 GLU A C 1
ATOM 1137 O O . GLU A 1 143 ? 14.795 -54.724 57.616 1.00 30.31 140 GLU A O 1
ATOM 1143 N N . GLY A 1 144 ? 13.696 -56.487 58.435 1.00 29.53 141 GLY A N 1
ATOM 1144 C CA . GLY A 1 144 ? 14.913 -57.094 58.999 1.00 29.40 141 GLY A CA 1
ATOM 1145 C C . GLY A 1 144 ? 15.914 -57.470 57.913 1.00 29.76 141 GLY A C 1
ATOM 1146 O O . GLY A 1 144 ? 17.104 -57.182 58.029 1.00 28.85 141 GLY A O 1
ATOM 1147 N N . LEU A 1 145 ? 15.424 -58.125 56.863 1.00 30.72 142 LEU A N 1
ATOM 1148 C CA . LEU A 1 145 ? 16.249 -58.395 55.682 1.00 30.80 142 LEU A CA 1
ATOM 1149 C C . LEU A 1 145 ? 16.800 -57.131 55.019 1.00 30.70 142 LEU A C 1
ATOM 1150 O O . LEU A 1 145 ? 18.017 -57.068 54.776 1.00 30.77 142 LEU A O 1
ATOM 1155 N N . ASN A 1 146 ? 15.946 -56.136 54.747 1.00 30.28 143 ASN A N 1
ATOM 1156 C CA . ASN A 1 146 ? 16.391 -54.783 54.303 1.00 31.05 143 ASN A CA 1
ATOM 1157 C C . ASN A 1 146 ? 17.535 -54.248 55.143 1.00 30.04 143 ASN A C 1
ATOM 1158 O O . ASN A 1 146 ? 18.566 -53.795 54.609 1.00 30.53 143 ASN A O 1
ATOM 1163 N N . GLY A 1 147 ? 17.354 -54.306 56.466 1.00 28.48 144 GLY A N 1
ATOM 1164 C CA . GLY A 1 147 ? 18.325 -53.776 57.420 1.00 27.61 144 GLY A CA 1
ATOM 1165 C C . GLY A 1 147 ? 19.703 -54.407 57.318 1.00 26.91 144 GLY A C 1
ATOM 1166 O O . GLY A 1 147 ? 20.732 -53.704 57.380 1.00 26.01 144 GLY A O 1
ATOM 1167 N N . LYS A 1 148 ? 19.742 -55.735 57.193 1.00 26.98 145 LYS A N 1
ATOM 1168 C CA . LYS A 1 148 ? 21.024 -56.431 57.054 1.00 26.86 145 LYS A CA 1
ATOM 1169 C C . LYS A 1 148 ? 21.697 -56.134 55.708 1.00 27.02 145 LYS A C 1
ATOM 1170 O O . LYS A 1 148 ? 22.941 -56.071 55.620 1.00 26.37 145 LYS A O 1
ATOM 1176 N N . ILE A 1 149 ? 20.880 -55.943 54.676 1.00 26.55 146 ILE A N 1
ATOM 1177 C CA . ILE A 1 149 ? 21.372 -55.498 53.372 1.00 27.32 146 ILE A CA 1
ATOM 1178 C C . ILE A 1 149 ? 22.032 -54.112 53.529 1.00 27.83 146 ILE A C 1
ATOM 1179 O O . ILE A 1 149 ? 23.173 -53.898 53.067 1.00 25.82 146 ILE A O 1
ATOM 1184 N N . ASP A 1 150 ? 21.357 -53.201 54.234 1.00 27.92 147 ASP A N 1
ATOM 1185 C CA . ASP A 1 150 ? 21.944 -51.882 54.523 1.00 29.42 147 ASP A CA 1
ATOM 1186 C C . ASP A 1 150 ? 23.287 -51.987 55.233 1.00 29.63 147 ASP A C 1
ATOM 1187 O O . ASP A 1 150 ? 24.254 -51.294 54.865 1.00 28.43 147 ASP A O 1
ATOM 1192 N N . LEU A 1 151 ? 23.358 -52.867 56.232 1.00 29.23 148 LEU A N 1
ATOM 1193 C CA . LEU A 1 151 ? 24.580 -53.030 56.996 1.00 29.93 148 LEU A CA 1
ATOM 1194 C C . LEU A 1 151 ? 25.736 -53.444 56.091 1.00 29.59 148 LEU A C 1
ATOM 1195 O O . LEU A 1 151 ? 26.832 -52.880 56.173 1.00 29.46 148 LEU A O 1
ATOM 1200 N N . TYR A 1 152 ? 25.487 -54.409 55.214 1.00 29.07 149 TYR A N 1
ATOM 1201 C CA . TYR A 1 152 ? 26.523 -54.903 54.326 1.00 29.53 149 TYR A CA 1
ATOM 1202 C C . TYR A 1 152 ? 26.971 -53.819 53.343 1.00 29.08 149 TYR A C 1
ATOM 1203 O O . TYR A 1 152 ? 28.179 -53.631 53.104 1.00 27.79 149 TYR A O 1
ATOM 1212 N N . LEU A 1 153 ? 25.984 -53.121 52.784 1.00 28.90 150 LEU A N 1
ATOM 1213 C CA . LEU A 1 153 ? 26.216 -52.006 51.860 1.00 29.41 150 LEU A CA 1
ATOM 1214 C C . LEU A 1 153 ? 27.131 -50.933 52.474 1.00 29.46 150 LEU A C 1
ATOM 1215 O O . LEU A 1 153 ? 27.918 -50.294 51.764 1.00 29.51 150 LEU A O 1
ATOM 1220 N N . ASP A 1 154 ? 27.020 -50.759 53.792 1.00 29.61 151 ASP A N 1
ATOM 1221 C CA . ASP A 1 154 ? 27.845 -49.798 54.513 1.00 31.15 151 ASP A CA 1
ATOM 1222 C C . ASP A 1 154 ? 29.290 -50.224 54.470 1.00 30.66 151 ASP A C 1
ATOM 1223 O O . ASP A 1 154 ? 30.179 -49.380 54.393 1.00 31.05 151 ASP A O 1
ATOM 1228 N N . THR A 1 155 ? 29.537 -51.533 54.495 1.00 30.83 152 THR A N 1
ATOM 1229 C CA . THR A 1 155 ? 30.925 -52.041 54.384 1.00 30.82 152 THR A CA 1
ATOM 1230 C C . THR A 1 155 ? 31.503 -51.802 52.989 1.00 31.07 152 THR A C 1
ATOM 1231 O O . THR A 1 155 ? 32.738 -51.575 52.818 1.00 30.12 152 THR A O 1
ATOM 1235 N N . ILE A 1 156 ? 30.631 -51.887 51.985 1.00 30.63 153 ILE A N 1
ATOM 1236 C CA . ILE A 1 156 ? 31.031 -51.639 50.604 1.00 31.13 153 ILE A CA 1
ATOM 1237 C C . ILE A 1 156 ? 31.394 -50.164 50.462 1.00 31.50 153 ILE A C 1
ATOM 1238 O O . ILE A 1 156 ? 32.452 -49.824 49.903 1.00 30.46 153 ILE A O 1
ATOM 1243 N N . GLU A 1 157 ? 30.536 -49.306 51.010 1.00 32.01 154 GLU A N 1
ATOM 1244 C CA . GLU A 1 157 ? 30.760 -47.859 51.025 1.00 33.41 154 GLU A CA 1
ATOM 1245 C C . GLU A 1 157 ? 32.097 -47.479 51.657 1.00 33.87 154 GLU A C 1
ATOM 1246 O O . GLU A 1 157 ? 32.777 -46.589 51.156 1.00 33.75 154 GLU A O 1
ATOM 1252 N N . GLU A 1 158 ? 32.446 -48.134 52.771 1.00 34.57 155 GLU A N 1
ATOM 1253 C CA . GLU A 1 158 ? 33.753 -47.937 53.410 1.00 35.93 155 GLU A CA 1
ATOM 1254 C C . GLU A 1 158 ? 34.893 -48.247 52.433 1.00 35.08 155 GLU A C 1
ATOM 1255 O O . GLU A 1 158 ? 35.840 -47.447 52.279 1.00 34.77 155 GLU A O 1
ATOM 1261 N N . THR A 1 159 ? 34.790 -49.394 51.766 1.00 34.85 156 THR A N 1
ATOM 1262 C CA . THR A 1 159 ? 35.762 -49.797 50.747 1.00 35.43 156 THR A CA 1
ATOM 1263 C C . THR A 1 159 ? 35.891 -48.732 49.664 1.00 35.38 156 THR A C 1
ATOM 1264 O O . THR A 1 159 ? 37.002 -48.383 49.257 1.00 34.83 156 THR A O 1
ATOM 1268 N N . LEU A 1 160 ? 34.749 -48.222 49.211 1.00 35.26 157 LEU A N 1
ATOM 1269 C CA . LEU A 1 160 ? 34.697 -47.199 48.166 1.00 36.01 157 LEU A CA 1
ATOM 1270 C C . LEU A 1 160 ? 35.325 -45.872 48.609 1.00 36.52 157 LEU A C 1
ATOM 1271 O O . LEU A 1 160 ? 36.067 -45.248 47.843 1.00 36.65 157 LEU A O 1
ATOM 1276 N N . ASN A 1 161 ? 35.050 -45.460 49.845 1.00 37.56 158 ASN A N 1
ATOM 1277 C CA . ASN A 1 161 ? 35.587 -44.212 50.387 1.00 38.99 158 ASN A CA 1
ATOM 1278 C C . ASN A 1 161 ? 37.105 -44.267 50.571 1.00 39.74 158 ASN A C 1
ATOM 1279 O O . ASN A 1 161 ? 37.753 -43.228 50.750 1.00 39.56 158 ASN A O 1
ATOM 1284 N N . GLU A 1 162 ? 37.668 -45.474 50.503 1.00 39.90 159 GLU A N 1
ATOM 1285 C CA . GLU A 1 162 ? 39.107 -45.671 50.649 1.00 40.79 159 GLU A CA 1
ATOM 1286 C C . GLU A 1 162 ? 39.865 -45.810 49.319 1.00 40.26 159 GLU A C 1
ATOM 1287 O O . GLU A 1 162 ? 41.109 -45.884 49.308 1.00 40.30 159 GLU A O 1
ATOM 1293 N N . PHE A 1 163 ? 39.132 -45.786 48.202 1.00 39.56 160 PHE A N 1
ATOM 1294 C CA . PHE A 1 163 ? 39.754 -45.666 46.875 1.00 39.71 160 PHE A CA 1
ATOM 1295 C C . PHE A 1 163 ? 40.735 -44.489 46.862 1.00 39.01 160 PHE A C 1
ATOM 1296 O O . PHE A 1 163 ? 40.371 -43.356 47.197 1.00 38.53 160 PHE A O 1
ATOM 1304 N N . ASP A 1 164 ? 41.981 -44.766 46.491 1.00 38.44 161 ASP A N 1
ATOM 1305 C CA . ASP A 1 164 ? 42.980 -43.726 46.328 1.00 37.80 161 ASP A CA 1
ATOM 1306 C C . ASP A 1 164 ? 43.830 -44.115 45.130 1.00 37.24 161 ASP A C 1
ATOM 1307 O O . ASP A 1 164 ? 44.528 -45.129 45.160 1.00 36.48 161 ASP A O 1
ATOM 1312 N N . VAL A 1 165 ? 43.740 -43.312 44.075 1.00 36.77 162 VAL A N 1
ATOM 1313 C CA . VAL A 1 165 ? 44.352 -43.641 42.797 1.00 37.12 162 VAL A CA 1
ATOM 1314 C C . VAL A 1 165 ? 45.878 -43.778 42.943 1.00 37.41 162 VAL A C 1
ATOM 1315 O O . VAL A 1 165 ? 46.507 -44.543 42.211 1.00 37.29 162 VAL A O 1
ATOM 1319 N N . ASN A 1 166 ? 46.435 -43.081 43.937 1.00 37.93 163 ASN A N 1
ATOM 1320 C CA . ASN A 1 166 ? 47.877 -43.070 44.207 1.00 39.04 163 ASN A CA 1
ATOM 1321 C C . ASN A 1 166 ? 48.295 -44.106 45.245 1.00 39.63 163 ASN A C 1
ATOM 1322 O O . ASN A 1 166 ? 49.371 -44.010 45.825 1.00 39.57 163 ASN A O 1
ATOM 1327 N N . ASP A 1 167 ? 47.439 -45.096 45.482 1.00 40.27 164 ASP A N 1
ATOM 1328 C CA . ASP A 1 167 ? 47.714 -46.108 46.491 1.00 41.21 164 ASP A CA 1
ATOM 1329 C C . ASP A 1 167 ? 47.101 -47.451 46.075 1.00 41.73 164 ASP A C 1
ATOM 1330 O O . ASP A 1 167 ? 45.922 -47.716 46.332 1.00 41.51 164 ASP A O 1
ATOM 1335 N N . GLU A 1 168 ? 47.923 -48.283 45.432 1.00 42.35 165 GLU A N 1
ATOM 1336 C CA . GLU A 1 168 ? 47.503 -49.568 44.848 1.00 43.03 165 GLU A CA 1
ATOM 1337 C C . GLU A 1 168 ? 46.949 -50.575 45.850 1.00 43.13 165 GLU A C 1
ATOM 1338 O O . GLU A 1 168 ? 46.195 -51.484 45.477 1.00 43.78 165 GLU A O 1
ATOM 1344 N N . SER A 1 169 ? 47.304 -50.416 47.123 1.00 43.13 166 SER A N 1
ATOM 1345 C CA . SER A 1 169 ? 46.681 -51.216 48.186 1.00 42.78 166 SER A CA 1
ATOM 1346 C C . SER A 1 169 ? 45.172 -50.948 48.304 1.00 42.64 166 SER A C 1
ATOM 1347 O O . SER A 1 169 ? 44.455 -51.693 48.987 1.00 42.61 166 SER A O 1
ATOM 1350 N N . THR A 1 170 ? 44.688 -49.894 47.644 1.00 41.97 167 THR A N 1
ATOM 1351 C CA . THR A 1 170 ? 43.266 -49.528 47.736 1.00 41.24 167 THR A CA 1
ATOM 1352 C C . THR A 1 170 ? 42.457 -49.956 46.501 1.00 41.25 167 THR A C 1
ATOM 1353 O O . THR A 1 170 ? 41.228 -49.771 46.462 1.00 41.30 167 THR A O 1
ATOM 1357 N N . TYR A 1 171 ? 43.153 -50.538 45.519 1.00 41.04 168 TYR A N 1
ATOM 1358 C CA . TYR A 1 171 ? 42.575 -50.958 44.232 1.00 41.02 168 TYR A CA 1
ATOM 1359 C C . TYR A 1 171 ? 41.676 -52.205 44.369 1.00 41.38 168 TYR A C 1
ATOM 1360 O O . TYR A 1 171 ? 41.927 -53.237 43.732 1.00 41.18 168 TYR A O 1
ATOM 1369 N N . ASN A 1 172 ? 40.635 -52.086 45.191 1.00 41.70 169 ASN A N 1
ATOM 1370 C CA . ASN A 1 172 ? 39.681 -53.177 45.482 1.00 42.57 169 ASN A CA 1
ATOM 1371 C C . ASN A 1 172 ? 38.377 -53.111 44.674 1.00 42.56 169 ASN A C 1
ATOM 1372 O O . ASN A 1 172 ? 37.387 -53.741 45.036 1.00 42.62 169 ASN A O 1
ATOM 1377 N N . HIS A 1 173 ? 38.403 -52.350 43.581 1.00 42.96 170 HIS A N 1
ATOM 1378 C CA . HIS A 1 173 ? 37.234 -52.074 42.742 1.00 42.45 170 HIS A CA 1
ATOM 1379 C C . HIS A 1 173 ? 36.645 -53.309 42.052 1.00 42.01 170 HIS A C 1
ATOM 1380 O O . HIS A 1 173 ? 35.436 -53.399 41.875 1.00 42.10 170 HIS A O 1
ATOM 1387 N N . ILE A 1 174 ? 37.485 -54.261 41.662 1.00 41.24 171 ILE A N 1
ATOM 1388 C CA . ILE A 1 174 ? 36.975 -55.461 41.011 1.00 40.60 171 ILE A CA 1
ATOM 1389 C C . ILE A 1 174 ? 36.130 -56.281 42.010 1.00 39.45 171 ILE A C 1
ATOM 1390 O O . ILE A 1 174 ? 35.037 -56.712 41.673 1.00 39.89 171 ILE A O 1
ATOM 1395 N N . ALA A 1 175 ? 36.619 -56.452 43.238 1.00 38.15 172 ALA A N 1
ATOM 1396 C CA . ALA A 1 175 ? 35.889 -57.198 44.270 1.00 37.31 172 ALA A CA 1
ATOM 1397 C C . ALA A 1 175 ? 34.559 -56.529 44.649 1.00 36.51 172 ALA A C 1
ATOM 1398 O O . ALA A 1 175 ? 33.534 -57.211 44.800 1.00 35.35 172 ALA A O 1
ATOM 1400 N N . ALA A 1 176 ? 34.590 -55.201 44.801 1.00 35.73 173 ALA A N 1
ATOM 1401 C CA . ALA A 1 176 ? 33.384 -54.432 45.121 1.00 34.97 173 ALA A CA 1
ATOM 1402 C C . ALA A 1 176 ? 32.357 -54.540 43.995 1.00 34.53 173 ALA A C 1
ATOM 1403 O O . ALA A 1 176 ? 31.178 -54.782 44.259 1.00 34.16 173 ALA A O 1
ATOM 1405 N N . GLN A 1 177 ? 32.816 -54.402 42.748 1.00 34.84 174 GLN A N 1
ATOM 1406 C CA . GLN A 1 177 ? 31.941 -54.565 41.595 1.00 34.78 174 GLN A CA 1
ATOM 1407 C C . GLN A 1 177 ? 31.286 -55.951 41.556 1.00 34.32 174 GLN A C 1
ATOM 1408 O O . GLN A 1 177 ? 30.079 -56.055 41.309 1.00 33.50 174 GLN A O 1
ATOM 1414 N N . LYS A 1 178 ? 32.086 -56.991 41.802 1.00 33.51 175 LYS A N 1
ATOM 1415 C CA . LYS A 1 178 ? 31.619 -58.375 41.898 1.00 33.74 175 LYS A CA 1
ATOM 1416 C C . LYS A 1 178 ? 30.526 -58.548 42.938 1.00 32.68 175 LYS A C 1
ATOM 1417 O O . LYS A 1 178 ? 29.513 -59.171 42.651 1.00 33.28 175 LYS A O 1
ATOM 1423 N N . ALA A 1 179 ? 30.746 -58.006 44.136 1.00 31.87 176 ALA A N 1
ATOM 1424 C CA . ALA A 1 179 ? 29.782 -58.080 45.224 1.00 31.64 176 ALA A CA 1
ATOM 1425 C C . ALA A 1 179 ? 28.490 -57.394 44.826 1.00 30.65 176 ALA A C 1
ATOM 1426 O O . ALA A 1 179 ? 27.429 -57.965 44.979 1.00 30.01 176 ALA A O 1
ATOM 1428 N N . LEU A 1 180 ? 28.604 -56.177 44.289 1.00 30.41 177 LEU A N 1
ATOM 1429 C CA . LEU A 1 180 ? 27.428 -55.358 43.962 1.00 30.27 177 LEU A CA 1
ATOM 1430 C C . LEU A 1 180 ? 26.562 -55.977 42.862 1.00 30.15 177 LEU A C 1
ATOM 1431 O O . LEU A 1 180 ? 25.340 -55.975 42.993 1.00 30.34 177 LEU A O 1
ATOM 1436 N N . ILE A 1 181 ? 27.180 -56.503 41.793 1.00 30.50 178 ILE A N 1
ATOM 1437 C CA . ILE A 1 181 ? 26.369 -57.162 40.753 1.00 31.20 178 ILE A CA 1
ATOM 1438 C C . ILE A 1 181 ? 25.685 -58.433 41.259 1.00 30.83 178 ILE A C 1
ATOM 1439 O O . ILE A 1 181 ? 24.546 -58.702 40.874 1.00 31.06 178 ILE A O 1
ATOM 1444 N N . SER A 1 182 ? 26.367 -59.188 42.129 1.00 30.63 179 SER A N 1
ATOM 1445 C CA . SER A 1 182 ? 25.787 -60.383 42.743 1.00 30.49 179 SER A CA 1
ATOM 1446 C C . SER A 1 182 ? 24.550 -60.063 43.598 1.00 30.17 179 SER A C 1
ATOM 1447 O O . SER A 1 182 ? 23.583 -60.830 43.596 1.00 31.02 179 SER A O 1
ATOM 1450 N N . ILE A 1 183 ? 24.585 -58.944 44.325 1.00 30.02 180 ILE A N 1
ATOM 1451 C CA . ILE A 1 183 ? 23.459 -58.503 45.183 1.00 31.18 180 ILE A CA 1
ATOM 1452 C C . ILE A 1 183 ? 22.327 -57.943 44.322 1.00 29.88 180 ILE A C 1
ATOM 1453 O O . ILE A 1 183 ? 21.119 -58.231 44.565 1.00 28.89 180 ILE A O 1
ATOM 1458 N N . LYS A 1 184 ? 22.714 -57.136 43.334 1.00 29.10 181 LYS A N 1
ATOM 1459 C CA . LYS A 1 184 ? 21.770 -56.517 42.403 1.00 29.71 181 LYS A CA 1
ATOM 1460 C C . LYS A 1 184 ? 20.894 -57.599 41.757 1.00 28.97 181 LYS A C 1
ATOM 1461 O O . LYS A 1 184 ? 19.690 -57.411 41.609 1.00 28.01 181 LYS A O 1
ATOM 1467 N N . ARG A 1 185 ? 21.517 -58.729 41.411 1.00 28.17 182 ARG A N 1
ATOM 1468 C CA . ARG A 1 185 ? 20.812 -59.887 40.857 1.00 28.09 182 ARG A CA 1
ATOM 1469 C C . ARG A 1 185 ? 19.496 -60.188 41.559 1.00 28.06 182 ARG A C 1
ATOM 1470 O O . ARG A 1 185 ? 18.500 -60.477 40.890 1.00 26.98 182 ARG A O 1
ATOM 1478 N N . PHE A 1 186 ? 19.497 -60.127 42.895 1.00 27.63 183 PHE A N 1
ATOM 1479 C CA . PHE A 1 186 ? 18.311 -60.493 43.677 1.00 28.98 183 PHE A CA 1
ATOM 1480 C C . PHE A 1 186 ? 17.586 -59.308 44.289 1.00 29.44 183 PHE A C 1
ATOM 1481 O O . PHE A 1 186 ? 16.367 -59.378 44.544 1.00 29.18 183 PHE A O 1
ATOM 1489 N N . ILE A 1 187 ? 18.321 -58.221 44.526 1.00 29.71 184 ILE A N 1
ATOM 1490 C CA . ILE A 1 187 ? 17.733 -57.047 45.186 1.00 31.53 184 ILE A CA 1
ATOM 1491 C C . ILE A 1 187 ? 16.767 -56.277 44.293 1.00 30.99 184 ILE A C 1
ATOM 1492 O O . ILE A 1 187 ? 15.768 -55.737 44.765 1.00 31.31 184 ILE A O 1
ATOM 1497 N N . ARG A 1 188 ? 17.019 -56.277 42.987 1.00 30.96 185 ARG A N 1
ATOM 1498 C CA . ARG A 1 188 ? 16.038 -55.701 42.070 1.00 31.30 185 ARG A CA 1
ATOM 1499 C C . ARG A 1 188 ? 14.684 -56.463 42.042 1.00 30.02 185 ARG A C 1
ATOM 1500 O O . ARG A 1 188 ? 13.629 -55.834 42.178 1.00 30.77 185 ARG A O 1
ATOM 1508 N N . PRO A 1 189 ? 14.689 -57.807 41.854 1.00 28.88 186 PRO A N 1
ATOM 1509 C CA . PRO A 1 189 ? 13.402 -58.546 42.004 1.00 28.09 186 PRO A CA 1
ATOM 1510 C C . PRO A 1 189 ? 12.733 -58.400 43.388 1.00 27.12 186 PRO A C 1
ATOM 1511 O O . PRO A 1 189 ? 11.480 -58.461 43.494 1.00 27.61 186 PRO A O 1
ATOM 1515 N N . GLN A 1 190 ? 13.541 -58.201 44.430 1.00 27.17 187 GLN A N 1
ATOM 1516 C CA . GLN A 1 190 ? 13.023 -58.025 45.811 1.00 26.64 187 GLN A CA 1
ATOM 1517 C C . GLN A 1 190 ? 12.092 -56.829 45.910 1.00 26.88 187 GLN A C 1
ATOM 1518 O O . GLN A 1 190 ? 11.029 -56.905 46.559 1.00 26.68 187 GLN A O 1
ATOM 1524 N N . GLN A 1 191 ? 12.479 -55.738 45.256 1.00 27.24 188 GLN A N 1
ATOM 1525 C CA . GLN A 1 191 ? 11.685 -54.526 45.232 1.00 28.22 188 GLN A CA 1
ATOM 1526 C C . GLN A 1 191 ? 10.312 -54.775 44.564 1.00 27.79 188 GLN A C 1
ATOM 1527 O O . GLN A 1 191 ? 9.261 -54.322 45.072 1.00 27.69 188 GLN A O 1
ATOM 1533 N N . TYR A 1 192 ? 10.312 -55.509 43.441 1.00 28.01 189 TYR A N 1
ATOM 1534 C CA . TYR A 1 192 ? 9.038 -55.869 42.754 1.00 29.16 189 TYR A CA 1
ATOM 1535 C C . TYR A 1 192 ? 8.199 -56.860 43.544 1.00 28.39 189 TYR A C 1
ATOM 1536 O O . TYR A 1 192 ? 6.964 -56.778 43.513 1.00 27.90 189 TYR A O 1
ATOM 1545 N N . ALA A 1 193 ? 8.853 -57.796 44.240 1.00 27.90 190 ALA A N 1
ATOM 1546 C CA . ALA A 1 193 ? 8.155 -58.717 45.169 1.00 28.64 190 ALA A CA 1
ATOM 1547 C C . ALA A 1 193 ? 7.359 -57.942 46.216 1.00 28.66 190 ALA A C 1
ATOM 1548 O O . ALA A 1 193 ? 6.161 -58.220 46.460 1.00 28.01 190 ALA A O 1
ATOM 1550 N N . ILE A 1 194 ? 8.032 -56.976 46.842 1.00 28.55 191 ILE A N 1
ATOM 1551 C CA . ILE A 1 194 ? 7.361 -56.139 47.842 1.00 28.09 191 ILE A CA 1
ATOM 1552 C C . ILE A 1 194 ? 6.289 -55.247 47.240 1.00 27.40 191 ILE A C 1
ATOM 1553 O O . ILE A 1 194 ? 5.209 -55.110 47.823 1.00 25.18 191 ILE A O 1
ATOM 1558 N N . ARG A 1 195 ? 6.562 -54.643 46.085 1.00 26.97 192 ARG A N 1
ATOM 1559 C CA . ARG A 1 195 ? 5.522 -53.918 45.335 1.00 29.07 192 ARG A CA 1
ATOM 1560 C C . ARG A 1 195 ? 4.287 -54.795 45.095 1.00 28.33 192 ARG A C 1
ATOM 1561 O O . ARG A 1 195 ? 3.135 -54.362 45.290 1.00 28.92 192 ARG A O 1
ATOM 1569 N N . ASP A 1 196 ? 4.519 -56.029 44.649 1.00 28.37 193 ASP A N 1
ATOM 1570 C CA . ASP A 1 196 ? 3.411 -56.951 44.314 1.00 29.42 193 ASP A CA 1
ATOM 1571 C C . ASP A 1 196 ? 2.631 -57.414 45.564 1.00 28.78 193 ASP A C 1
ATOM 1572 O O . ASP A 1 196 ? 1.383 -57.526 45.566 1.00 29.28 193 ASP A O 1
ATOM 1577 N N . LEU A 1 197 ? 3.364 -57.670 46.643 1.00 28.88 194 LEU A N 1
ATOM 1578 C CA . LEU A 1 197 ? 2.719 -57.971 47.935 1.00 29.26 194 LEU A CA 1
ATOM 1579 C C . LEU A 1 197 ? 1.730 -56.847 48.321 1.00 29.30 194 LEU A C 1
ATOM 1580 O O . LEU A 1 197 ? 0.580 -57.097 48.679 1.00 29.49 194 LEU A O 1
ATOM 1585 N N . ILE A 1 198 ? 2.182 -55.599 48.231 1.00 30.01 195 ILE A N 1
ATOM 1586 C CA . ILE A 1 198 ? 1.325 -54.456 48.584 1.00 29.78 195 ILE A CA 1
ATOM 1587 C C . ILE A 1 198 ? 0.098 -54.350 47.680 1.00 30.04 195 ILE A C 1
ATOM 1588 O O . ILE A 1 198 ? -0.998 -54.117 48.160 1.00 29.20 195 ILE A O 1
ATOM 1593 N N . GLU A 1 199 ? 0.299 -54.530 46.378 1.00 29.82 196 GLU A N 1
ATOM 1594 C CA . GLU A 1 199 ? -0.769 -54.488 45.370 1.00 30.90 196 GLU A CA 1
ATOM 1595 C C . GLU A 1 199 ? -1.842 -55.576 45.536 1.00 29.68 196 GLU A C 1
ATOM 1596 O O . GLU A 1 199 ? -2.997 -55.398 45.132 1.00 29.76 196 GLU A O 1
ATOM 1602 N N . SER A 1 200 ? -1.479 -56.686 46.177 1.00 29.06 197 SER A N 1
ATOM 1603 C CA . SER A 1 200 ? -2.396 -57.807 46.374 1.00 29.43 197 SER A CA 1
ATOM 1604 C C . SER A 1 200 ? -3.543 -57.484 47.330 1.00 30.34 197 SER A C 1
ATOM 1605 O O . SER A 1 200 ? -4.518 -58.238 47.405 1.00 29.93 197 SER A O 1
ATOM 1608 N N . GLU A 1 201 ? -3.392 -56.403 48.100 1.00 30.91 198 GLU A N 1
ATOM 1609 C CA . GLU A 1 201 ? -4.371 -56.023 49.127 1.00 32.29 198 GLU A CA 1
ATOM 1610 C C . GLU A 1 201 ? -4.598 -57.124 50.167 1.00 32.21 198 GLU A C 1
ATOM 1611 O O . GLU A 1 201 ? -5.688 -57.243 50.732 1.00 31.85 198 GLU A O 1
ATOM 1617 N N . SER A 1 202 ? -3.583 -57.946 50.394 1.00 31.84 199 SER A N 1
ATOM 1618 C CA . SER A 1 202 ? -3.632 -58.938 51.452 1.00 32.47 199 SER A CA 1
ATOM 1619 C C . SER A 1 202 ? -4.047 -58.284 52.768 1.00 33.01 199 SER A C 1
ATOM 1620 O O . SER A 1 202 ? -3.593 -57.175 53.087 1.00 32.49 199 SER A O 1
ATOM 1623 N N . GLU A 1 203 ? -4.875 -58.991 53.534 1.00 32.85 200 GLU A N 1
ATOM 1624 C CA . GLU A 1 203 ? -5.208 -58.579 54.896 1.00 34.21 200 GLU A CA 1
ATOM 1625 C C . GLU A 1 203 ? -3.957 -58.307 55.750 1.00 33.77 200 GLU A C 1
ATOM 1626 O O . GLU A 1 203 ? -4.006 -57.490 56.676 1.00 33.99 200 GLU A O 1
ATOM 1632 N N . LEU A 1 204 ? -2.831 -58.954 55.427 1.00 32.66 201 LEU A N 1
ATOM 1633 C CA . LEU A 1 204 ? -1.592 -58.726 56.180 1.00 32.98 201 LEU A CA 1
ATOM 1634 C C . LEU A 1 204 ? -0.957 -57.379 55.840 1.00 31.98 201 LEU A C 1
ATOM 1635 O O . LEU A 1 204 ? -0.141 -56.888 56.596 1.00 32.71 201 LEU A O 1
ATOM 1640 N N . VAL A 1 205 ? -1.345 -56.799 54.709 1.00 31.44 202 VAL A N 1
ATOM 1641 C CA . VAL A 1 205 ? -0.843 -55.505 54.261 1.00 30.96 202 VAL A CA 1
ATOM 1642 C C . VAL A 1 205 ? -1.832 -54.360 54.530 1.00 31.26 202 VAL A C 1
ATOM 1643 O O . VAL A 1 205 ? -1.433 -53.264 54.930 1.00 30.63 202 VAL A O 1
ATOM 1647 N N . THR A 1 206 ? -3.129 -54.612 54.340 1.00 30.77 203 THR A N 1
ATOM 1648 C CA . THR A 1 206 ? -4.121 -53.540 54.451 1.00 31.03 203 THR A CA 1
ATOM 1649 C C . THR A 1 206 ? -4.300 -53.071 55.893 1.00 31.63 203 THR A C 1
ATOM 1650 O O . THR A 1 206 ? -4.797 -51.979 56.126 1.00 32.30 203 THR A O 1
ATOM 1654 N N . SER A 1 207 ? -3.871 -53.897 56.847 1.00 32.27 204 SER A N 1
ATOM 1655 C CA . SER A 1 207 ? -3.851 -53.545 58.255 1.00 33.64 204 SER A CA 1
ATOM 1656 C C . SER A 1 207 ? -2.703 -52.583 58.586 1.00 33.70 204 SER A C 1
ATOM 1657 O O . SER A 1 207 ? -2.711 -51.925 59.634 1.00 33.85 204 SER A O 1
ATOM 1660 N N . ARG A 1 208 ? -1.699 -52.534 57.707 1.00 33.88 205 ARG A N 1
ATOM 1661 C CA . ARG A 1 208 ? -0.533 -51.679 57.925 1.00 33.02 205 ARG A CA 1
ATOM 1662 C C . ARG A 1 208 ? 0.009 -51.042 56.639 1.00 31.59 205 ARG A C 1
ATOM 1663 O O . ARG A 1 208 ? 1.184 -51.253 56.262 1.00 30.89 205 ARG A O 1
ATOM 1671 N N . PRO A 1 209 ? -0.841 -50.237 55.973 1.00 30.11 206 PRO A N 1
ATOM 1672 C CA . PRO A 1 209 ? -0.518 -49.698 54.662 1.00 29.42 206 PRO A CA 1
ATOM 1673 C C . PRO A 1 209 ? 0.710 -48.804 54.697 1.00 29.45 206 PRO A C 1
ATOM 1674 O O . PRO A 1 209 ? 1.583 -48.932 53.831 1.00 28.12 206 PRO A O 1
ATOM 1678 N N . HIS A 1 210 ? 0.801 -47.928 55.698 1.00 28.83 207 HIS A N 1
ATOM 1679 C CA . HIS A 1 210 ? 1.868 -46.931 55.694 1.00 28.26 207 HIS A CA 1
ATOM 1680 C C . HIS A 1 210 ? 3.181 -47.618 55.943 1.00 28.59 207 HIS A C 1
ATOM 1681 O O . HIS A 1 210 ? 4.186 -47.264 55.337 1.00 26.90 207 HIS A O 1
ATOM 1688 N N . GLN A 1 211 ? 3.157 -48.595 56.853 1.00 28.87 208 GLN A N 1
ATOM 1689 C CA . GLN A 1 211 ? 4.343 -49.373 57.211 1.00 28.87 208 GLN A CA 1
ATOM 1690 C C . GLN A 1 211 ? 4.880 -50.162 56.014 1.00 29.78 208 GLN A C 1
ATOM 1691 O O . GLN A 1 211 ? 6.091 -50.187 55.797 1.00 28.19 208 GLN A O 1
ATOM 1697 N N . TYR A 1 212 ? 4.022 -50.779 55.238 1.00 29.71 209 TYR A N 1
ATOM 1698 C CA . TYR A 1 212 ? 4.496 -51.480 54.056 1.00 30.83 209 TYR A CA 1
ATOM 1699 C C . TYR A 1 212 ? 5.014 -50.517 52.984 1.00 30.24 209 TYR A C 1
ATOM 1700 O O . TYR A 1 212 ? 5.950 -50.808 52.329 1.00 30.19 209 TYR A O 1
ATOM 1709 N N . ARG A 1 213 ? 4.436 -49.354 52.850 1.00 29.96 210 ARG A N 1
ATOM 1710 C CA . ARG A 1 213 ? 5.000 -48.380 51.899 1.00 30.69 210 ARG A CA 1
ATOM 1711 C C . ARG A 1 213 ? 6.386 -47.883 52.339 1.00 29.76 210 ARG A C 1
ATOM 1712 O O . ARG A 1 213 ? 7.250 -47.651 51.488 1.00 28.43 210 ARG A O 1
ATOM 1720 N N . PHE A 1 214 ? 6.602 -47.719 53.650 1.00 28.79 211 PHE A N 1
ATOM 1721 C CA . PHE A 1 214 ? 7.978 -47.455 54.148 1.00 27.77 211 PHE A CA 1
ATOM 1722 C C . PHE A 1 214 ? 8.965 -48.580 53.775 1.00 27.48 211 PHE A C 1
ATOM 1723 O O . PHE A 1 214 ? 10.076 -48.305 53.368 1.00 25.89 211 PHE A O 1
ATOM 1731 N N . ALA A 1 215 ? 8.565 -49.838 53.940 1.00 27.27 212 ALA A N 1
ATOM 1732 C CA . ALA A 1 215 ? 9.434 -50.979 53.614 1.00 26.99 212 ALA A CA 1
ATOM 1733 C C . ALA A 1 215 ? 9.763 -50.978 52.127 1.00 27.24 212 ALA A C 1
ATOM 1734 O O . ALA A 1 215 ? 10.904 -51.227 51.744 1.00 28.34 212 ALA A O 1
ATOM 1736 N N . HIS A 1 216 ? 8.768 -50.664 51.304 1.00 27.92 213 HIS A N 1
ATOM 1737 C CA . HIS A 1 216 ? 8.958 -50.562 49.862 1.00 28.38 213 HIS A CA 1
ATOM 1738 C C . HIS A 1 216 ? 9.909 -49.405 49.506 1.00 28.16 213 HIS A C 1
ATOM 1739 O O . HIS A 1 216 ? 10.746 -49.522 48.596 1.00 27.90 213 HIS A O 1
ATOM 1746 N N . ASN A 1 217 ? 9.796 -48.307 50.247 1.00 27.19 214 ASN A N 1
ATOM 1747 C CA . ASN A 1 217 ? 10.675 -47.172 50.073 1.00 26.71 214 ASN A CA 1
ATOM 1748 C C . ASN A 1 217 ? 12.132 -47.533 50.439 1.00 26.30 214 ASN A C 1
ATOM 1749 O O . ASN A 1 217 ? 13.054 -47.125 49.745 1.00 25.66 214 ASN A O 1
ATOM 1754 N N . ASN A 1 218 ? 12.321 -48.311 51.502 1.00 25.53 215 ASN A N 1
ATOM 1755 C CA . ASN A 1 218 ? 13.673 -48.753 51.906 1.00 26.17 215 ASN A CA 1
ATOM 1756 C C . ASN A 1 218 ? 14.328 -49.666 50.880 1.00 25.68 215 ASN A C 1
ATOM 1757 O O . ASN A 1 218 ? 15.519 -49.532 50.609 1.00 26.32 215 ASN A O 1
ATOM 1762 N N . ILE A 1 219 ? 13.555 -50.591 50.307 1.00 24.89 216 ILE A N 1
ATOM 1763 C CA . ILE A 1 219 ? 14.091 -51.491 49.279 1.00 24.92 216 ILE A CA 1
ATOM 1764 C C . ILE A 1 219 ? 14.425 -50.730 47.981 1.00 25.03 216 ILE A C 1
ATOM 1765 O O . ILE A 1 219 ? 15.464 -50.998 47.362 1.00 25.28 216 ILE A O 1
ATOM 1770 N N . THR A 1 220 ? 13.578 -49.760 47.627 1.00 24.91 217 THR A N 1
ATOM 1771 C CA . THR A 1 220 ? 13.858 -48.882 46.471 1.00 24.53 217 THR A CA 1
ATOM 1772 C C . THR A 1 220 ? 15.181 -48.126 46.721 1.00 24.74 217 THR A C 1
ATOM 1773 O O . THR A 1 220 ? 16.048 -48.061 45.835 1.00 23.37 217 THR A O 1
ATOM 1777 N N . ARG A 1 221 ? 15.324 -47.562 47.924 1.00 24.72 218 ARG A N 1
ATOM 1778 C CA . ARG A 1 221 ? 16.562 -46.861 48.311 1.00 25.53 218 ARG A CA 1
ATOM 1779 C C . ARG A 1 221 ? 17.794 -47.740 48.159 1.00 25.39 218 ARG A C 1
ATOM 1780 O O . ARG A 1 221 ? 18.797 -47.313 47.599 1.00 25.48 218 ARG A O 1
ATOM 1788 N N . ILE A 1 222 ? 17.722 -48.959 48.688 1.00 25.83 219 ILE A N 1
ATOM 1789 C CA . ILE A 1 222 ? 18.807 -49.910 48.558 1.00 26.11 219 ILE A CA 1
ATOM 1790 C C . ILE A 1 222 ? 19.246 -50.093 47.082 1.00 26.15 219 ILE A C 1
ATOM 1791 O O . ILE A 1 222 ? 20.433 -50.061 46.761 1.00 25.61 219 ILE A O 1
ATOM 1796 N N . ASN A 1 223 ? 18.272 -50.296 46.202 1.00 26.40 220 ASN A N 1
ATOM 1797 C CA . ASN A 1 223 ? 18.541 -50.432 44.786 1.00 27.08 220 ASN A CA 1
ATOM 1798 C C . ASN A 1 223 ? 19.218 -49.198 44.218 1.00 26.62 220 ASN A C 1
ATOM 1799 O O . ASN A 1 223 ? 20.157 -49.320 43.434 1.00 25.44 220 ASN A O 1
ATOM 1804 N N . GLU A 1 224 ? 18.722 -48.021 44.602 1.00 26.60 221 GLU A N 1
ATOM 1805 C CA . GLU A 1 224 ? 19.313 -46.754 44.125 1.00 26.29 221 GLU A CA 1
ATOM 1806 C C . GLU A 1 224 ? 20.743 -46.582 44.633 1.00 25.63 221 GLU A C 1
ATOM 1807 O O . GLU A 1 224 ? 21.645 -46.132 43.903 1.00 23.63 221 GLU A O 1
ATOM 1813 N N . THR A 1 225 ? 20.962 -46.986 45.878 1.00 25.23 222 THR A N 1
ATOM 1814 C CA . THR A 1 225 ? 22.290 -46.938 46.453 1.00 24.80 222 THR A CA 1
ATOM 1815 C C . THR A 1 225 ? 23.266 -47.879 45.725 1.00 25.22 222 THR A C 1
ATOM 1816 O O . THR A 1 225 ? 24.425 -47.520 45.482 1.00 23.89 222 THR A O 1
ATOM 1820 N N . ILE A 1 226 ? 22.804 -49.086 45.411 1.00 25.79 223 ILE A N 1
ATOM 1821 C CA . ILE A 1 226 ? 23.609 -50.037 44.653 1.00 26.43 223 ILE A CA 1
ATOM 1822 C C . ILE A 1 226 ? 24.023 -49.449 43.286 1.00 26.87 223 ILE A C 1
ATOM 1823 O O . ILE A 1 226 ? 25.185 -49.536 42.909 1.00 25.59 223 ILE A O 1
ATOM 1828 N N . GLU A 1 227 ? 23.079 -48.832 42.571 1.00 27.35 224 GLU A N 1
ATOM 1829 C CA . GLU A 1 227 ? 23.424 -48.185 41.287 1.00 28.56 224 GLU A CA 1
ATOM 1830 C C . GLU A 1 227 ? 24.454 -47.090 41.467 1.00 27.57 224 GLU A C 1
ATOM 1831 O O . GLU A 1 227 ? 25.367 -46.947 40.647 1.00 27.25 224 GLU A O 1
ATOM 1837 N N . PHE A 1 228 ? 24.329 -46.320 42.555 1.00 27.02 225 PHE A N 1
ATOM 1838 C CA . PHE A 1 228 ? 25.296 -45.240 42.805 1.00 26.29 225 PHE A CA 1
ATOM 1839 C C . PHE A 1 228 ? 26.698 -45.814 43.028 1.00 25.68 225 PHE A C 1
ATOM 1840 O O . PHE A 1 228 ? 27.681 -45.294 42.493 1.00 24.80 225 PHE A O 1
ATOM 1848 N N . TYR A 1 229 ? 26.774 -46.882 43.822 1.00 25.70 226 TYR A N 1
ATOM 1849 C CA . TYR A 1 229 ? 28.055 -47.527 44.137 1.00 26.22 226 TYR A CA 1
ATOM 1850 C C . TYR A 1 229 ? 28.746 -48.104 42.904 1.00 25.91 226 TYR A C 1
ATOM 1851 O O . TYR A 1 229 ? 29.956 -47.964 42.751 1.00 24.87 226 TYR A O 1
ATOM 1860 N N . LEU A 1 230 ? 27.967 -48.735 42.031 1.00 26.03 227 LEU A N 1
ATOM 1861 C CA . LEU A 1 230 ? 28.454 -49.201 40.730 1.00 26.53 227 LEU A CA 1
ATOM 1862 C C . LEU A 1 230 ? 29.016 -48.074 39.855 1.00 26.47 227 LEU A C 1
ATOM 1863 O O . LEU A 1 230 ? 30.054 -48.243 39.203 1.00 27.00 227 LEU A O 1
ATOM 1868 N N . GLY A 1 231 ? 28.334 -46.931 39.855 1.00 26.11 228 GLY A N 1
ATOM 1869 C CA . GLY A 1 231 ? 28.815 -45.710 39.221 1.00 25.88 228 GLY A CA 1
ATOM 1870 C C . GLY A 1 231 ? 30.111 -45.209 39.845 1.00 26.75 228 GLY A C 1
ATOM 1871 O O . GLY A 1 231 ? 30.996 -44.729 39.131 1.00 26.72 228 GLY A O 1
ATOM 1872 N N . GLU A 1 232 ? 30.238 -45.330 41.165 1.00 27.25 229 GLU A N 1
ATOM 1873 C CA . GLU A 1 232 ? 31.493 -44.967 41.836 1.00 28.25 229 GLU A CA 1
ATOM 1874 C C . GLU A 1 232 ? 32.640 -45.890 41.447 1.00 27.85 229 GLU A C 1
ATOM 1875 O O . GLU A 1 232 ? 33.743 -45.416 41.143 1.00 27.26 229 GLU A O 1
ATOM 1881 N N . VAL A 1 233 ? 32.378 -47.197 41.462 1.00 28.02 230 VAL A N 1
ATOM 1882 C CA . VAL A 1 233 ? 33.353 -48.192 40.979 1.00 28.81 230 VAL A CA 1
ATOM 1883 C C . VAL A 1 233 ? 33.773 -47.893 39.548 1.00 28.96 230 VAL A C 1
ATOM 1884 O O . VAL A 1 233 ? 34.980 -47.884 39.227 1.00 27.85 230 VAL A O 1
ATOM 1888 N N . ALA A 1 234 ? 32.790 -47.661 38.679 1.00 29.23 231 ALA A N 1
ATOM 1889 C CA . ALA A 1 234 ? 33.097 -47.424 37.251 1.00 29.77 231 ALA A CA 1
ATOM 1890 C C . ALA A 1 234 ? 33.989 -46.199 37.047 1.00 30.38 231 ALA A C 1
ATOM 1891 O O . ALA A 1 234 ? 34.932 -46.213 36.230 1.00 31.02 231 ALA A O 1
ATOM 1893 N N . LEU A 1 235 ? 33.708 -45.145 37.802 1.00 30.73 232 LEU A N 1
ATOM 1894 C CA . LEU A 1 235 ? 34.514 -43.920 37.829 1.00 31.21 232 LEU A CA 1
ATOM 1895 C C . LEU A 1 235 ? 35.946 -44.141 38.314 1.00 31.71 232 LEU A C 1
ATOM 1896 O O . LEU A 1 235 ? 36.886 -43.580 37.744 1.00 29.88 232 LEU A O 1
ATOM 1901 N N . PHE A 1 236 ? 36.109 -44.919 39.387 1.00 32.32 233 PHE A N 1
ATOM 1902 C CA . PHE A 1 236 ? 37.456 -45.204 39.894 1.00 33.57 233 PHE A CA 1
ATOM 1903 C C . PHE A 1 236 ? 38.287 -45.993 38.887 1.00 34.14 233 PHE A C 1
ATOM 1904 O O . PHE A 1 236 ? 39.492 -45.747 38.745 1.00 33.96 233 PHE A O 1
ATOM 1912 N N . GLN A 1 237 ? 37.644 -46.910 38.167 1.00 35.10 234 GLN A N 1
ATOM 1913 C CA . GLN A 1 237 ? 38.295 -47.601 37.034 1.00 36.87 234 GLN A CA 1
ATOM 1914 C C . GLN A 1 237 ? 38.810 -46.627 35.981 1.00 36.79 234 GLN A C 1
ATOM 1915 O O . GLN A 1 237 ? 39.925 -46.791 35.455 1.00 37.30 234 GLN A O 1
ATOM 1921 N N . ASP A 1 238 ? 37.995 -45.624 35.664 1.00 37.32 235 ASP A N 1
ATOM 1922 C CA . ASP A 1 238 ? 38.373 -44.592 34.708 1.00 37.85 235 ASP A CA 1
ATOM 1923 C C . ASP A 1 238 ? 39.514 -43.755 35.281 1.00 37.94 235 ASP A C 1
ATOM 1924 O O . ASP A 1 238 ? 40.463 -43.421 34.567 1.00 37.20 235 ASP A O 1
ATOM 1929 N N . GLU A 1 239 ? 39.408 -43.430 36.572 1.00 37.78 236 GLU A N 1
ATOM 1930 C CA . GLU A 1 239 ? 40.450 -42.690 37.280 1.00 38.29 236 GLU A CA 1
ATOM 1931 C C . GLU A 1 239 ? 41.804 -43.382 37.130 1.00 38.12 236 GLU A C 1
ATOM 1932 O O . GLU A 1 239 ? 42.776 -42.746 36.729 1.00 37.29 236 GLU A O 1
ATOM 1938 N N . ILE A 1 240 ? 41.856 -44.680 37.435 1.00 38.30 237 ILE A N 1
ATOM 1939 C CA . ILE A 1 240 ? 43.086 -45.470 37.2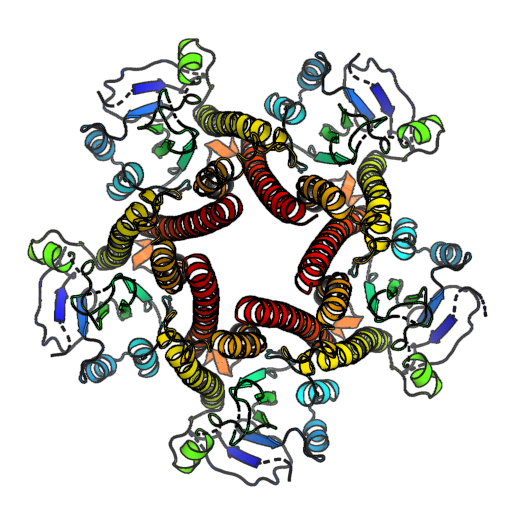62 1.00 39.09 237 ILE A CA 1
ATOM 1940 C C . ILE A 1 240 ? 43.610 -45.391 35.817 1.00 39.85 237 ILE A C 1
ATOM 1941 O O . ILE A 1 240 ? 44.823 -45.192 35.595 1.00 39.41 237 ILE A O 1
ATOM 1946 N N . LYS A 1 241 ? 42.707 -45.539 34.841 1.00 40.85 238 LYS A N 1
ATOM 1947 C CA . LYS A 1 241 ? 43.088 -45.483 33.411 1.00 42.59 238 LYS A CA 1
ATOM 1948 C C . LYS A 1 241 ? 43.619 -44.117 32.972 1.00 43.40 238 LYS A C 1
ATOM 1949 O O . LYS A 1 241 ? 44.515 -44.036 32.134 1.00 43.36 238 LYS A O 1
ATOM 1955 N N . HIS A 1 242 ? 43.052 -43.048 33.527 1.00 44.73 239 HIS A N 1
ATOM 1956 C CA . HIS A 1 242 ? 43.540 -41.700 33.250 1.00 45.83 239 HIS A CA 1
ATOM 1957 C C . HIS A 1 242 ? 44.896 -41.463 33.916 1.00 46.56 239 HIS A C 1
ATOM 1958 O O . HIS A 1 242 ? 45.813 -40.926 33.291 1.00 46.61 239 HIS A O 1
ATOM 1965 N N . ASN A 1 243 ? 45.016 -41.872 35.179 1.00 47.46 240 ASN A N 1
ATOM 1966 C CA . ASN A 1 243 ? 46.253 -41.697 35.944 1.00 48.39 240 ASN A CA 1
ATOM 1967 C C . ASN A 1 243 ? 47.452 -42.430 35.328 1.00 48.99 240 ASN A C 1
ATOM 1968 O O . ASN A 1 243 ? 48.551 -41.862 35.205 1.00 48.97 240 ASN A O 1
ATOM 1973 N N . ARG A 1 244 ? 47.229 -43.683 34.929 1.00 49.66 241 ARG A N 1
ATOM 1974 C CA . ARG A 1 244 ? 48.279 -44.513 34.330 1.00 50.51 241 ARG A CA 1
ATOM 1975 C C . ARG A 1 244 ? 48.765 -43.973 32.980 1.00 50.72 241 ARG A C 1
ATOM 1976 O O . ARG A 1 244 ? 49.968 -44.007 32.683 1.00 50.64 241 ARG A O 1
ATOM 1984 N N . ASP A 1 245 ? 47.831 -43.470 32.177 1.00 51.05 242 ASP A N 1
ATOM 1985 C CA . ASP A 1 245 ? 48.151 -42.875 30.880 1.00 51.73 242 ASP A CA 1
ATOM 1986 C C . ASP A 1 245 ? 48.760 -41.468 30.982 1.00 51.98 242 ASP A C 1
ATOM 1987 O O . ASP A 1 245 ? 49.433 -41.006 30.049 1.00 51.89 242 ASP A O 1
ATOM 1992 N N . GLU A 1 246 ? 48.523 -40.797 32.112 1.00 52.42 243 GLU A N 1
ATOM 1993 C CA . GLU A 1 246 ? 49.086 -39.462 32.377 1.00 52.73 243 GLU A CA 1
ATOM 1994 C C . GLU A 1 246 ? 50.434 -39.492 33.117 1.00 52.63 243 GLU A C 1
ATOM 1995 O O . GLU A 1 246 ? 51.203 -38.529 33.032 1.00 52.55 243 GLU A O 1
ATOM 2001 N N . LYS A 1 247 ? 50.718 -40.581 33.840 1.00 52.55 244 LYS A N 1
ATOM 2002 C CA . LYS A 1 247 ? 51.993 -40.699 34.568 1.00 52.58 244 LYS A CA 1
ATOM 2003 C C . LYS A 1 247 ? 53.049 -41.536 33.826 1.00 52.35 244 LYS A C 1
ATOM 2004 O O . LYS A 1 247 ? 52.795 -42.074 32.735 1.00 52.00 244 LYS A O 1
ATOM 2018 N N . GLY B 1 5 ? 16.518 -25.918 72.133 1.00 47.81 2 GLY B N 1
ATOM 2019 C CA . GLY B 1 5 ? 15.887 -27.232 72.286 1.00 44.74 2 GLY B CA 1
ATOM 2020 C C . GLY B 1 5 ? 15.828 -27.833 70.886 1.00 42.40 2 GLY B C 1
ATOM 2021 O O . GLY B 1 5 ? 16.676 -27.529 70.056 1.00 41.91 2 GLY B O 1
ATOM 2022 N N . PHE B 1 6 ? 14.837 -28.674 70.601 1.00 40.70 3 PHE B N 1
ATOM 2023 C CA . PHE B 1 6 ? 14.729 -29.234 69.246 1.00 39.18 3 PHE B CA 1
ATOM 2024 C C . PHE B 1 6 ? 14.133 -28.238 68.258 1.00 38.21 3 PHE B C 1
ATOM 2025 O O . PHE B 1 6 ? 14.383 -28.334 67.051 1.00 37.76 3 PHE B O 1
ATOM 2041 N N . ILE B 1 8 ? 13.678 -25.115 66.132 1.00 32.65 5 ILE B N 1
ATOM 2042 C CA . ILE B 1 8 ? 14.508 -24.053 65.594 1.00 30.88 5 ILE B CA 1
ATOM 2043 C C . ILE B 1 8 ? 13.727 -22.749 65.492 1.00 30.38 5 ILE B C 1
ATOM 2044 O O . ILE B 1 8 ? 14.208 -21.687 65.905 1.00 29.36 5 ILE B O 1
ATOM 2049 N N . GLU B 1 9 ? 12.519 -22.844 64.948 1.00 29.92 6 GLU B N 1
ATOM 2050 C CA . GLU B 1 9 ? 11.714 -21.681 64.643 1.00 29.88 6 GLU B CA 1
ATOM 2051 C C . GLU B 1 9 ? 10.274 -22.142 64.429 1.00 29.20 6 GLU B C 1
ATOM 2052 O O . GLU B 1 9 ? 10.020 -23.295 64.056 1.00 29.13 6 GLU B O 1
ATOM 2058 N N . HIS B 1 10 ? 9.348 -21.227 64.697 1.00 27.80 7 HIS B N 1
ATOM 2059 C CA . HIS B 1 10 ? 7.927 -21.513 64.727 1.00 27.03 7 HIS B CA 1
ATOM 2060 C C . HIS B 1 10 ? 7.176 -20.315 64.132 1.00 27.45 7 HIS B C 1
ATOM 2061 O O . HIS B 1 10 ? 7.273 -19.190 64.649 1.00 28.47 7 HIS B O 1
ATOM 2068 N N . TRP B 1 11 ? 6.422 -20.553 63.060 1.00 26.85 8 TRP B N 1
ATOM 2069 C CA . TRP B 1 11 ? 5.671 -19.495 62.395 1.00 27.57 8 TRP B CA 1
ATOM 2070 C C . TRP B 1 11 ? 4.194 -19.854 62.373 1.00 27.82 8 TRP B C 1
ATOM 2071 O O . TRP B 1 11 ? 3.841 -21.033 62.271 1.00 28.87 8 TRP B O 1
ATOM 2082 N N . ASP B 1 12 ? 3.346 -18.831 62.464 1.00 27.77 9 ASP B N 1
ATOM 2083 C CA . ASP B 1 12 ? 1.890 -18.979 62.579 1.00 28.38 9 ASP B CA 1
ATOM 2084 C C . ASP B 1 12 ? 1.264 -18.353 61.336 1.00 28.00 9 ASP B C 1
ATOM 2085 O O . ASP B 1 12 ? 1.367 -17.134 61.131 1.00 28.08 9 ASP B O 1
ATOM 2090 N N . PHE B 1 13 ? 0.633 -19.190 60.512 1.00 27.55 10 PHE B N 1
ATOM 2091 C CA . PHE B 1 13 ? 0.007 -18.750 59.266 1.00 27.64 10 PHE B CA 1
ATOM 2092 C C . PHE B 1 13 ? -1.506 -18.624 59.399 1.00 27.97 10 PHE B C 1
ATOM 2093 O O . PHE B 1 13 ? -2.215 -18.503 58.392 1.00 27.73 10 PHE B O 1
ATOM 2101 N N . SER B 1 14 ? -2.001 -18.618 60.636 1.00 28.27 11 SER B N 1
ATOM 2102 C CA . SER B 1 14 ? -3.458 -18.494 60.846 1.00 28.52 11 SER B CA 1
ATOM 2103 C C . SER B 1 14 ? -3.937 -17.031 60.721 1.00 29.30 11 SER B C 1
ATOM 2104 O O . SER B 1 14 ? -5.126 -16.735 60.859 1.00 28.87 11 SER B O 1
ATOM 2107 N N . THR B 1 15 ? -2.988 -16.126 60.489 1.00 30.08 12 THR B N 1
ATOM 2108 C CA . THR B 1 15 ? -3.252 -14.763 60.047 1.00 31.09 12 THR B CA 1
ATOM 2109 C C . THR B 1 15 ? -2.591 -14.595 58.678 1.00 31.97 12 THR B C 1
ATOM 2110 O O . THR B 1 15 ? -1.536 -15.205 58.430 1.00 31.14 12 THR B O 1
ATOM 2114 N N . PRO B 1 16 ? -3.197 -13.782 57.784 1.00 32.54 13 PRO B N 1
ATOM 2115 C CA . PRO B 1 16 ? -2.617 -13.589 56.445 1.00 32.57 13 PRO B CA 1
ATOM 2116 C C . PRO B 1 16 ? -1.143 -13.155 56.462 1.00 33.27 13 PRO B C 1
ATOM 2117 O O . PRO B 1 16 ? -0.373 -13.628 55.627 1.00 33.70 13 PRO B O 1
ATOM 2129 N N . ALA B 1 18 ? 2.044 -13.908 58.333 1.00 32.42 15 ALA B N 1
ATOM 2130 C CA . ALA B 1 18 ? 2.558 -14.909 59.263 1.00 32.03 15 ALA B CA 1
ATOM 2131 C C . ALA B 1 18 ? 3.280 -14.259 60.429 1.00 31.52 15 ALA B C 1
ATOM 2132 O O . ALA B 1 18 ? 3.992 -13.267 60.245 1.00 31.76 15 ALA B O 1
ATOM 2134 N N . THR B 1 19 ? 3.078 -14.803 61.625 1.00 31.38 16 THR B N 1
ATOM 2135 C CA . THR B 1 19 ? 3.781 -14.306 62.814 1.00 31.47 16 THR B CA 1
ATOM 2136 C C . THR B 1 19 ? 4.709 -15.337 63.466 1.00 31.07 16 THR B C 1
ATOM 2137 O O . THR B 1 19 ? 4.403 -16.529 63.515 1.00 30.33 16 THR B O 1
ATOM 2141 N N . GLN B 1 20 ? 5.841 -14.860 63.973 1.00 30.45 17 GLN B N 1
ATOM 2142 C CA . GLN B 1 20 ? 6.775 -15.723 64.673 1.00 31.32 17 GLN B CA 1
ATOM 2143 C C . GLN B 1 20 ? 6.307 -15.991 66.093 1.00 32.13 17 GLN B C 1
ATOM 2144 O O . GLN B 1 20 ? 5.986 -15.063 66.845 1.00 31.92 17 GLN B O 1
ATOM 2150 N N . GLU B 1 21 ? 6.294 -17.269 66.454 1.00 33.06 18 GLU B N 1
ATOM 2151 C CA . GLU B 1 21 ? 5.835 -17.698 67.766 1.00 34.56 18 GLU B CA 1
ATOM 2152 C C . GLU B 1 21 ? 6.930 -18.411 68.557 1.00 35.11 18 GLU B C 1
ATOM 2153 O O . GLU B 1 21 ? 8.049 -18.610 68.057 1.00 35.49 18 GLU B O 1
ATOM 2159 N N . THR B 1 22 ? 6.600 -18.779 69.794 1.00 36.23 19 THR B N 1
ATOM 2160 C CA . THR B 1 22 ? 7.571 -19.368 70.719 1.00 36.81 19 THR B CA 1
ATOM 2161 C C . THR B 1 22 ? 8.071 -20.737 70.265 1.00 37.32 19 THR B C 1
ATOM 2162 O O . THR B 1 22 ? 7.317 -21.540 69.710 1.00 36.96 19 THR B O 1
ATOM 2166 N N . THR B 1 23 ? 9.351 -20.991 70.522 1.00 37.87 20 THR B N 1
ATOM 2167 C CA . THR B 1 23 ? 9.957 -22.284 70.227 1.00 39.13 20 THR B CA 1
ATOM 2168 C C . THR B 1 23 ? 9.693 -23.294 71.351 1.00 39.96 20 THR B C 1
ATOM 2169 O O . THR B 1 23 ? 10.064 -24.461 71.255 1.00 40.00 20 THR B O 1
ATOM 2173 N N . THR B 1 24 ? 9.032 -22.845 72.411 1.00 41.49 21 THR B N 1
ATOM 2174 C CA . THR B 1 24 ? 8.616 -23.750 73.474 1.00 42.64 21 THR B CA 1
ATOM 2175 C C . THR B 1 24 ? 7.124 -24.116 73.358 1.00 43.03 21 THR B C 1
ATOM 2176 O O . THR B 1 24 ? 6.479 -24.509 74.337 1.00 42.71 21 THR B O 1
ATOM 2180 N N . ALA B 1 25 ? 6.587 -23.990 72.146 1.00 43.62 22 ALA B N 1
ATOM 2181 C CA . ALA B 1 25 ? 5.231 -24.447 71.836 1.00 44.44 22 ALA B CA 1
ATOM 2182 C C . ALA B 1 25 ? 5.213 -25.956 72.031 1.00 44.68 22 ALA B C 1
ATOM 2183 O O . ALA B 1 25 ? 6.051 -26.665 71.477 1.00 45.27 22 ALA B O 1
ATOM 2185 N N . GLU B 1 26 ? 4.288 -26.447 72.842 1.00 44.91 23 GLU B N 1
ATOM 2186 C CA . GLU B 1 26 ? 4.250 -27.871 73.142 1.00 45.04 23 GLU B CA 1
ATOM 2187 C C . GLU B 1 26 ? 3.194 -28.617 72.330 1.00 44.04 23 GLU B C 1
ATOM 2188 O O . GLU B 1 26 ? 3.313 -29.822 72.117 1.00 44.13 23 GLU B O 1
ATOM 2194 N N . HIS B 1 27 ? 2.186 -27.892 71.853 1.00 43.29 24 HIS B N 1
ATOM 2195 C CA . HIS B 1 27 ? 1.128 -28.486 71.046 1.00 42.56 24 HIS B CA 1
ATOM 2196 C C . HIS B 1 27 ? 1.133 -28.025 69.586 1.00 41.24 24 HIS B C 1
ATOM 2197 O O . HIS B 1 27 ? 1.341 -26.848 69.283 1.00 41.39 24 HIS B O 1
ATOM 2204 N N . ILE B 1 28 ? 0.926 -28.984 68.688 1.00 39.11 25 ILE B N 1
ATOM 2205 C CA . ILE B 1 28 ? 0.849 -28.733 67.259 1.00 37.85 25 ILE B CA 1
ATOM 2206 C C . ILE B 1 28 ? -0.513 -28.119 66.924 1.00 36.67 25 ILE B C 1
ATOM 2207 O O . ILE B 1 28 ? -1.554 -28.621 67.355 1.00 36.99 25 ILE B O 1
ATOM 2212 N N . GLN B 1 29 ? -0.498 -27.021 66.177 1.00 35.14 26 GLN B N 1
ATOM 2213 C CA . GLN B 1 29 ? -1.733 -26.344 65.784 1.00 34.03 26 GLN B CA 1
ATOM 2214 C C . GLN B 1 29 ? -1.841 -26.255 64.259 1.00 32.71 26 GLN B C 1
ATOM 2215 O O . GLN B 1 29 ? -0.817 -26.069 63.592 1.00 32.27 26 GLN B O 1
ATOM 2221 N N . PRO B 1 30 ? -3.077 -26.380 63.703 1.00 31.48 27 PRO B N 1
ATOM 2222 C CA . PRO B 1 30 ? -3.245 -26.225 62.257 1.00 31.16 27 PRO B CA 1
ATOM 2223 C C . PRO B 1 30 ? -2.765 -24.862 61.736 1.00 30.85 27 PRO B C 1
ATOM 2224 O O . PRO B 1 30 ? -2.904 -23.839 62.424 1.00 30.52 27 PRO B O 1
ATOM 2228 N N . ASN B 1 31 ? -2.209 -24.861 60.526 1.00 30.05 28 ASN B N 1
ATOM 2229 C CA . ASN B 1 31 ? -1.662 -23.654 59.908 1.00 29.19 28 ASN B CA 1
ATOM 2230 C C . ASN B 1 31 ? -0.429 -23.092 60.597 1.00 28.21 28 ASN B C 1
ATOM 2231 O O . ASN B 1 31 ? -0.085 -21.942 60.371 1.00 28.54 28 ASN B O 1
ATOM 2236 N N . HIS B 1 32 ? 0.245 -23.878 61.433 1.00 27.44 29 HIS B N 1
ATOM 2237 C CA . HIS B 1 32 ? 1.569 -23.461 61.924 1.00 26.88 29 HIS B CA 1
ATOM 2238 C C . HIS B 1 32 ? 2.669 -24.262 61.245 1.00 26.61 29 HIS B C 1
ATOM 2239 O O . HIS B 1 32 ? 2.466 -25.409 60.864 1.00 26.56 29 HIS B O 1
ATOM 2246 N N . TRP B 1 33 ? 3.837 -23.646 61.141 1.00 26.36 30 TRP B N 1
ATOM 2247 C CA . TRP B 1 33 ? 5.065 -24.307 60.656 1.00 26.66 30 TRP B CA 1
ATOM 2248 C C . TRP B 1 33 ? 6.058 -24.393 61.797 1.00 26.50 30 TRP B C 1
ATOM 2249 O O . TRP B 1 33 ? 6.370 -23.380 62.425 1.00 26.65 30 TRP B O 1
ATOM 2260 N N . TYR B 1 34 ? 6.511 -25.619 62.073 1.00 26.63 31 TYR B N 1
ATOM 2261 C CA . TYR B 1 34 ? 7.491 -25.916 63.099 1.00 27.31 31 TYR B CA 1
ATOM 2262 C C . TYR B 1 34 ? 8.732 -26.423 62.393 1.00 27.62 31 TYR B C 1
ATOM 2263 O O . TYR B 1 34 ? 8.676 -27.445 61.701 1.00 28.34 31 TYR B O 1
ATOM 2272 N N . HIS B 1 35 ? 9.839 -25.719 62.558 1.00 27.87 32 HIS B N 1
ATOM 2273 C CA . HIS B 1 35 ? 11.101 -26.128 61.914 1.00 28.03 32 HIS B CA 1
ATOM 2274 C C . HIS B 1 35 ? 12.033 -26.690 62.989 1.00 28.34 32 HIS B C 1
ATOM 2275 O O . HIS B 1 35 ? 12.297 -26.018 63.993 1.00 28.65 32 HIS B O 1
ATOM 2282 N N . CYS B 1 36 ? 12.477 -27.941 62.821 1.00 28.48 33 CYS B N 1
ATOM 2283 C CA . CYS B 1 36 ? 13.084 -28.688 63.943 1.00 29.20 33 CYS B CA 1
ATOM 2284 C C . CYS B 1 36 ? 14.382 -29.385 63.611 1.00 29.40 33 CYS B C 1
ATOM 2285 O O . CYS B 1 36 ? 14.613 -29.744 62.453 1.00 28.44 33 CYS B O 1
ATOM 2288 N N . GLU B 1 37 ? 15.171 -29.624 64.657 1.00 29.90 34 GLU B N 1
ATOM 2289 C CA . GLU B 1 37 ? 16.415 -30.412 64.583 1.00 30.85 34 GLU B CA 1
ATOM 2290 C C . GLU B 1 37 ? 16.043 -31.895 64.671 1.00 31.27 34 GLU B C 1
ATOM 2291 O O . GLU B 1 37 ? 15.510 -32.350 65.684 1.00 30.80 34 GLU B O 1
ATOM 2297 N N . ARG B 1 38 ? 16.329 -32.642 63.613 1.00 32.17 35 ARG B N 1
ATOM 2298 C CA . ARG B 1 38 ? 15.958 -34.051 63.543 1.00 32.72 35 ARG B CA 1
ATOM 2299 C C . ARG B 1 38 ? 16.693 -34.901 64.586 1.00 33.16 35 ARG B C 1
ATOM 2300 O O . ARG B 1 38 ? 16.114 -35.845 65.130 1.00 33.80 35 ARG B O 1
ATOM 2308 N N . LEU B 1 39 ? 17.954 -34.562 64.864 1.00 32.51 36 LEU B N 1
ATOM 2309 C CA . LEU B 1 39 ? 18.791 -35.354 65.754 1.00 33.36 36 LEU B CA 1
ATOM 2310 C C . LEU B 1 39 ? 18.694 -35.013 67.238 1.00 33.03 36 LEU B C 1
ATOM 2311 O O . LEU B 1 39 ? 19.329 -35.666 68.050 1.00 33.51 36 LEU B O 1
ATOM 2316 N N . HIS B 1 40 ? 17.892 -34.014 67.604 1.00 32.81 37 HIS B N 1
ATOM 2317 C CA . HIS B 1 40 ? 17.735 -33.680 69.012 1.00 32.47 37 HIS B CA 1
ATOM 2318 C C . HIS B 1 40 ? 17.020 -34.836 69.717 1.00 32.30 37 HIS B C 1
ATOM 2319 O O . HIS B 1 40 ? 16.068 -35.386 69.158 1.00 32.17 37 HIS B O 1
ATOM 2326 N N . PRO B 1 41 ? 17.470 -35.219 70.935 1.00 32.67 38 PRO B N 1
ATOM 2327 C CA . PRO B 1 41 ? 16.806 -36.298 71.686 1.00 32.84 38 PRO B CA 1
ATOM 2328 C C . PRO B 1 41 ? 15.319 -36.088 71.972 1.00 32.80 38 PRO B C 1
ATOM 2329 O O . PRO B 1 41 ? 14.599 -37.070 72.128 1.00 33.62 38 PRO B O 1
ATOM 2333 N N . ASP B 1 42 ? 14.863 -34.837 72.054 1.00 32.54 39 ASP B N 1
ATOM 2334 C CA . ASP B 1 42 ? 13.491 -34.538 72.495 1.00 31.99 39 ASP B CA 1
ATOM 2335 C C . ASP B 1 42 ? 12.452 -34.520 71.376 1.00 31.48 39 ASP B C 1
ATOM 2336 O O . ASP B 1 42 ? 11.251 -34.435 71.655 1.00 30.95 39 ASP B O 1
ATOM 2341 N N . ILE B 1 43 ? 12.900 -34.584 70.120 1.00 30.67 40 ILE B N 1
ATOM 2342 C CA . ILE B 1 43 ? 11.945 -34.490 69.006 1.00 30.45 40 ILE B CA 1
ATOM 2343 C C . ILE B 1 43 ? 10.950 -35.664 68.948 1.00 29.92 40 ILE B C 1
ATOM 2344 O O . ILE B 1 43 ? 9.769 -35.443 68.703 1.00 29.73 40 ILE B O 1
ATOM 2349 N N . ARG B 1 44 ? 11.410 -36.893 69.190 1.00 29.99 41 ARG B N 1
ATOM 2350 C CA . ARG B 1 44 ? 10.490 -38.034 69.147 1.00 31.22 41 ARG B CA 1
ATOM 2351 C C . ARG B 1 44 ? 9.359 -37.865 70.159 1.00 30.50 41 ARG B C 1
ATOM 2352 O O . ARG B 1 44 ? 8.191 -38.060 69.830 1.00 31.03 41 ARG B O 1
ATOM 2360 N N . GLY B 1 45 ? 9.716 -37.477 71.380 1.00 30.85 42 GLY B N 1
ATOM 2361 C CA . GLY B 1 45 ? 8.756 -37.328 72.455 1.00 30.54 42 GLY B CA 1
ATOM 2362 C C . GLY B 1 45 ? 7.677 -36.323 72.116 1.00 30.99 42 GLY B C 1
ATOM 2363 O O . GLY B 1 45 ? 6.497 -36.563 72.358 1.00 30.66 42 GLY B O 1
ATOM 2364 N N . TRP B 1 46 ? 8.089 -35.194 71.552 1.00 30.74 43 TRP B N 1
ATOM 2365 C CA . TRP B 1 46 ? 7.163 -34.148 71.149 1.00 31.06 43 TRP B CA 1
ATOM 2366 C C . TRP B 1 46 ? 6.218 -34.610 70.030 1.00 30.76 43 TRP B C 1
ATOM 2367 O O . TRP B 1 46 ? 5.000 -34.341 70.078 1.00 31.22 43 TRP B O 1
ATOM 2378 N N . LEU B 1 47 ? 6.778 -35.296 69.035 1.00 30.67 44 LEU B N 1
ATOM 2379 C CA . LEU B 1 47 ? 5.990 -35.836 67.913 1.00 30.50 44 LEU B CA 1
ATOM 2380 C C . LEU B 1 47 ? 4.964 -36.859 68.398 1.00 30.68 44 LEU B C 1
ATOM 2381 O O . LEU B 1 47 ? 3.809 -36.790 68.021 1.00 30.86 44 LEU B O 1
ATOM 2386 N N . GLU B 1 48 ? 5.389 -37.780 69.258 1.00 31.13 45 GLU B N 1
ATOM 2387 C CA . GLU B 1 48 ? 4.501 -38.823 69.778 1.00 32.23 45 GLU B CA 1
ATOM 2388 C C . GLU B 1 48 ? 3.421 -38.280 70.709 1.00 32.36 45 GLU B C 1
ATOM 2389 O O . GLU B 1 48 ? 2.257 -38.691 70.618 1.00 32.53 45 GLU B O 1
ATOM 2395 N N . ASP B 1 49 ? 3.797 -37.323 71.557 1.00 32.27 46 ASP B N 1
ATOM 2396 C CA . ASP B 1 49 ? 2.860 -36.645 72.460 1.00 32.99 46 ASP B CA 1
ATOM 2397 C C . ASP B 1 49 ? 1.756 -35.892 71.731 1.00 32.90 46 ASP B C 1
ATOM 2398 O O . ASP B 1 49 ? 0.635 -35.742 72.232 1.00 31.97 46 ASP B O 1
ATOM 2403 N N . ASN B 1 50 ? 2.094 -35.428 70.532 1.00 32.91 47 ASN B N 1
ATOM 2404 C CA . ASN B 1 50 ? 1.150 -34.767 69.645 1.00 33.91 47 ASN B CA 1
ATOM 2405 C C . ASN B 1 50 ? 0.476 -35.738 68.688 1.00 34.17 47 ASN B C 1
ATOM 2406 O O . ASN B 1 50 ? -0.032 -35.332 67.642 1.00 33.62 47 ASN B O 1
ATOM 2411 N N . HIS B 1 51 ? 0.512 -37.020 69.056 1.00 34.69 48 HIS B N 1
ATOM 2412 C CA . HIS B 1 51 ? -0.187 -38.117 68.364 1.00 34.91 48 HIS B CA 1
ATOM 2413 C C . HIS B 1 51 ? 0.297 -38.560 66.983 1.00 34.89 48 HIS B C 1
ATOM 2414 O O . HIS B 1 51 ? -0.437 -39.245 66.268 1.00 35.04 48 HIS B O 1
ATOM 2421 N N . VAL B 1 52 ? 1.516 -38.188 66.593 1.00 34.59 49 VAL B N 1
ATOM 2422 C CA . VAL B 1 52 ? 2.098 -38.750 65.383 1.00 34.37 49 VAL B CA 1
ATOM 2423 C C . VAL B 1 52 ? 2.406 -40.210 65.719 1.00 34.34 49 VAL B C 1
ATOM 2424 O O . VAL B 1 52 ? 3.033 -40.476 66.749 1.00 33.64 49 VAL B O 1
ATOM 2428 N N . PRO B 1 53 ? 1.928 -41.160 64.887 1.00 34.60 50 PRO B N 1
ATOM 2429 C CA . PRO B 1 53 ? 2.213 -42.580 65.142 1.00 34.94 50 PRO B CA 1
ATOM 2430 C C . PRO B 1 53 ? 3.704 -42.917 65.216 1.00 35.43 50 PRO B C 1
ATOM 2431 O O . PRO B 1 53 ? 4.502 -42.409 64.432 1.00 34.98 50 PRO B O 1
ATOM 2435 N N . ARG B 1 54 ? 4.052 -43.766 66.178 1.00 35.93 51 ARG B N 1
ATOM 2436 C CA . ARG B 1 54 ? 5.430 -44.185 66.416 1.00 36.36 51 ARG B CA 1
ATOM 2437 C C . ARG B 1 54 ? 6.146 -44.693 65.157 1.00 36.61 51 ARG B C 1
ATOM 2438 O O . ARG B 1 54 ? 7.332 -44.395 64.958 1.00 36.88 51 ARG B O 1
ATOM 2446 N N . ALA B 1 55 ? 5.441 -45.446 64.306 1.00 36.97 52 ALA B N 1
ATOM 2447 C CA . ALA B 1 55 ? 6.054 -45.976 63.072 1.00 36.79 52 ALA B CA 1
ATOM 2448 C C . ALA B 1 55 ? 6.336 -44.918 62.005 1.00 36.92 52 ALA B C 1
ATOM 2449 O O . ALA B 1 55 ? 7.318 -45.037 61.280 1.00 36.10 52 ALA B O 1
ATOM 2451 N N . THR B 1 56 ? 5.492 -43.892 61.901 1.00 36.65 53 THR B N 1
ATOM 2452 C CA . THR B 1 56 ? 5.826 -42.781 60.998 1.00 36.08 53 THR B CA 1
ATOM 2453 C C . THR B 1 56 ? 6.967 -41.924 61.564 1.00 34.84 53 THR B C 1
ATOM 2454 O O . THR B 1 56 ? 7.836 -41.471 60.817 1.00 33.13 53 THR B O 1
ATOM 2458 N N . VAL B 1 57 ? 6.992 -41.735 62.883 1.00 33.64 54 VAL B N 1
ATOM 2459 C CA . VAL B 1 57 ? 8.144 -41.061 63.511 1.00 32.57 54 VAL B CA 1
ATOM 2460 C C . VAL B 1 57 ? 9.447 -41.820 63.216 1.00 32.91 54 VAL B C 1
ATOM 2461 O O . VAL B 1 57 ? 10.479 -41.201 62.954 1.00 31.67 54 VAL B O 1
ATOM 2465 N N . ASP B 1 58 ? 9.386 -43.159 63.275 1.00 33.76 55 ASP B N 1
ATOM 2466 C CA . ASP B 1 58 ? 10.537 -44.014 62.957 1.00 34.17 55 ASP B CA 1
ATOM 2467 C C . ASP B 1 58 ? 11.048 -43.784 61.544 1.00 34.10 55 ASP B C 1
ATOM 2468 O O . ASP B 1 58 ? 12.252 -43.762 61.343 1.00 33.36 55 ASP B O 1
ATOM 2473 N N . HIS B 1 59 ? 10.146 -43.609 60.566 1.00 33.62 56 HIS B N 1
ATOM 2474 C CA . HIS B 1 59 ? 10.595 -43.334 59.193 1.00 33.90 56 HIS B CA 1
ATOM 2475 C C . HIS B 1 59 ? 11.132 -41.902 59.079 1.00 33.59 56 HIS B C 1
ATOM 2476 O O . HIS B 1 59 ? 12.144 -41.650 58.408 1.00 32.69 56 HIS B O 1
ATOM 2483 N N . LEU B 1 60 ? 10.468 -40.970 59.760 1.00 33.15 57 LEU B N 1
ATOM 2484 C CA . LEU B 1 60 ? 10.890 -39.569 59.729 1.00 33.34 57 LEU B CA 1
ATOM 2485 C C . LEU B 1 60 ? 12.311 -39.371 60.279 1.00 33.37 57 LEU B C 1
ATOM 2486 O O . LEU B 1 60 ? 13.060 -38.549 59.760 1.00 33.50 57 LEU B O 1
ATOM 2491 N N . LEU B 1 61 ? 12.667 -40.137 61.313 1.00 33.89 58 LEU B N 1
ATOM 2492 C CA . LEU B 1 61 ? 13.949 -40.007 62.022 1.00 34.23 58 LEU B CA 1
ATOM 2493 C C . LEU B 1 61 ? 14.975 -41.084 61.653 1.00 34.95 58 LEU B C 1
ATOM 2494 O O . LEU B 1 61 ? 16.052 -41.161 62.270 1.00 35.54 58 LEU B O 1
ATOM 2499 N N . ALA B 1 62 ? 14.656 -41.915 60.659 1.00 35.24 59 ALA B N 1
ATOM 2500 C CA . ALA B 1 62 ? 15.572 -42.976 60.211 1.00 35.82 59 ALA B CA 1
ATOM 2501 C C . ALA B 1 62 ? 16.951 -42.417 59.846 1.00 35.99 59 ALA B C 1
ATOM 2502 O O . ALA B 1 62 ? 17.053 -41.268 59.400 1.00 35.96 59 ALA B O 1
ATOM 2504 N N . ASP B 1 63 ? 18.009 -43.215 60.014 1.00 36.30 60 ASP B N 1
ATOM 2505 C CA . ASP B 1 63 ? 19.339 -42.764 59.588 1.00 36.73 60 ASP B CA 1
ATOM 2506 C C . ASP B 1 63 ? 19.340 -42.553 58.073 1.00 36.36 60 ASP B C 1
ATOM 2507 O O . ASP B 1 63 ? 19.746 -41.488 57.581 1.00 36.80 60 ASP B O 1
ATOM 2512 N N . GLU B 1 64 ? 18.864 -43.561 57.347 1.00 34.76 61 GLU B N 1
ATOM 2513 C CA . GLU B 1 64 ? 18.942 -43.581 55.888 1.00 34.15 61 GLU B CA 1
ATOM 2514 C C . GLU B 1 64 ? 17.618 -43.143 55.299 1.00 32.64 61 GLU B C 1
ATOM 2515 O O . GLU B 1 64 ? 16.566 -43.446 55.853 1.00 32.41 61 GLU B O 1
ATOM 2521 N N . SER B 1 65 ? 17.669 -42.432 54.171 1.00 30.97 62 SER B N 1
ATOM 2522 C CA . SER B 1 65 ? 16.449 -42.020 53.465 1.00 29.59 62 SER B CA 1
ATOM 2523 C C . SER B 1 65 ? 16.715 -41.747 51.994 1.00 27.89 62 SER B C 1
ATOM 2524 O O . SER B 1 65 ? 17.879 -41.592 51.561 1.00 26.77 62 SER B O 1
ATOM 2527 N N . ARG B 1 66 ? 15.623 -41.659 51.243 1.00 25.93 63 ARG B N 1
ATOM 2528 C CA . ARG B 1 66 ? 15.648 -41.168 49.874 1.00 26.38 63 ARG B CA 1
ATOM 2529 C C . ARG B 1 66 ? 14.496 -40.174 49.689 1.00 26.90 63 ARG B C 1
ATOM 2530 O O . ARG B 1 66 ? 13.451 -40.287 50.362 1.00 26.32 63 ARG B O 1
ATOM 2538 N N . PRO B 1 67 ? 14.666 -39.191 48.778 1.00 26.89 64 PRO B N 1
ATOM 2539 C CA . PRO B 1 67 ? 13.520 -38.344 48.466 1.00 26.67 64 PRO B CA 1
ATOM 2540 C C . PRO B 1 67 ? 12.335 -39.202 48.053 1.00 27.13 64 PRO B C 1
ATOM 2541 O O . PRO B 1 67 ? 12.491 -40.177 47.317 1.00 26.84 64 PRO B O 1
ATOM 2545 N N . SER B 1 68 ? 11.169 -38.854 48.581 1.00 27.21 65 SER B N 1
ATOM 2546 C CA . SER B 1 68 ? 9.958 -39.664 48.414 1.00 28.53 65 SER B CA 1
ATOM 2547 C C . SER B 1 68 ? 8.752 -38.947 48.986 1.00 28.13 65 SER B C 1
ATOM 2548 O O . SER B 1 68 ? 8.897 -38.045 49.818 1.00 28.78 65 SER B O 1
ATOM 2551 N N . PHE B 1 69 ? 7.569 -39.374 48.537 1.00 28.53 66 PHE B N 1
ATOM 2552 C CA . PHE B 1 69 ? 6.289 -38.873 49.027 1.00 28.52 66 PHE B CA 1
ATOM 2553 C C . PHE B 1 69 ? 5.494 -40.031 49.605 1.00 28.25 66 PHE B C 1
ATOM 2554 O O . PHE B 1 69 ? 5.357 -41.076 48.983 1.00 28.27 66 PHE B O 1
ATOM 2562 N N . HIS B 1 70 ? 4.968 -39.835 50.805 1.00 29.13 67 HIS B N 1
ATOM 2563 C CA . HIS B 1 70 ? 4.185 -40.873 51.493 1.00 29.48 67 HIS B CA 1
ATOM 2564 C C . HIS B 1 70 ? 2.824 -40.329 51.919 1.00 28.95 67 HIS B C 1
ATOM 2565 O O . HIS B 1 70 ? 2.769 -39.542 52.862 1.00 28.89 67 HIS B O 1
ATOM 2572 N N . PRO B 1 71 ? 1.733 -40.752 51.246 1.00 28.99 68 PRO B N 1
ATOM 2573 C CA . PRO B 1 71 ? 0.414 -40.372 51.778 1.00 29.22 68 PRO B CA 1
ATOM 2574 C C . PRO B 1 71 ? 0.102 -41.122 53.070 1.00 29.21 68 PRO B C 1
ATOM 2575 O O . PRO B 1 71 ? 0.319 -42.328 53.173 1.00 28.91 68 PRO B O 1
ATOM 2579 N N . LEU B 1 72 ? -0.391 -40.404 54.059 1.00 29.36 69 LEU B N 1
ATOM 2580 C CA . LEU B 1 72 ? -0.638 -41.001 55.350 1.00 29.68 69 LEU B CA 1
ATOM 2581 C C . LEU B 1 72 ? -2.132 -40.834 55.596 1.00 31.04 69 LEU B C 1
ATOM 2582 O O . LEU B 1 72 ? -2.891 -40.729 54.637 1.00 31.12 69 LEU B O 1
ATOM 2587 N N . ASP B 1 73 ? -2.566 -40.814 56.838 1.00 32.07 70 ASP B N 1
ATOM 2588 C CA . ASP B 1 73 ? -4.011 -40.758 57.060 1.00 35.23 70 ASP B CA 1
ATOM 2589 C C . ASP B 1 73 ? -4.626 -39.412 56.654 1.00 35.01 70 ASP B C 1
ATOM 2590 O O . ASP B 1 73 ? -4.006 -38.371 56.802 1.00 34.52 70 ASP B O 1
ATOM 2595 N N . ASP B 1 74 ? -5.840 -39.451 56.115 1.00 36.00 71 ASP B N 1
ATOM 2596 C CA . ASP B 1 74 ? -6.621 -38.242 55.851 1.00 36.16 71 ASP B CA 1
ATOM 2597 C C . ASP B 1 74 ? -5.886 -37.324 54.875 1.00 35.08 71 ASP B C 1
ATOM 2598 O O . ASP B 1 74 ? -5.546 -37.723 53.758 1.00 35.32 71 ASP B O 1
ATOM 2603 N N . ASP B 1 75 ? -5.628 -36.098 55.316 1.00 33.37 72 ASP B N 1
ATOM 2604 C CA . ASP B 1 75 ? -4.926 -35.111 54.517 1.00 32.17 72 ASP B CA 1
ATOM 2605 C C . ASP B 1 75 ? -3.404 -35.102 54.795 1.00 30.00 72 ASP B C 1
ATOM 2606 O O . ASP B 1 75 ? -2.678 -34.321 54.198 1.00 30.98 72 ASP B O 1
ATOM 2611 N N . ASN B 1 76 ? -2.946 -35.988 55.675 1.00 28.36 73 ASN B N 1
ATOM 2612 C CA . ASN B 1 76 ? -1.546 -36.030 56.153 1.00 26.71 73 ASN B CA 1
ATOM 2613 C C . ASN B 1 76 ? -0.630 -36.682 55.151 1.00 26.32 73 ASN B C 1
ATOM 2614 O O . ASN B 1 76 ? -1.072 -37.546 54.380 1.00 26.17 73 ASN B O 1
ATOM 2619 N N . PHE B 1 77 ? 0.641 -36.255 55.147 1.00 26.01 74 PHE B N 1
ATOM 2620 C CA . PHE B 1 77 ? 1.649 -36.881 54.297 1.00 26.46 74 PHE B CA 1
ATOM 2621 C C . PHE B 1 77 ? 3.045 -36.630 54.835 1.00 26.52 74 PHE B C 1
ATOM 2622 O O . PHE B 1 77 ? 3.251 -35.750 55.679 1.00 26.64 74 PHE B O 1
ATOM 2638 N N . LEU B 1 79 ? 6.893 -35.906 53.187 1.00 27.21 76 LEU B N 1
ATOM 2639 C CA . LEU B 1 79 ? 7.614 -35.608 51.989 1.00 27.46 76 LEU B CA 1
ATOM 2640 C C . LEU B 1 79 ? 9.089 -35.463 52.377 1.00 26.95 76 LEU B C 1
ATOM 2641 O O . LEU B 1 79 ? 9.438 -34.719 53.307 1.00 27.53 76 LEU B O 1
ATOM 2646 N N . ILE B 1 80 ? 9.943 -36.210 51.700 1.00 27.12 77 ILE B N 1
ATOM 2647 C CA . ILE B 1 80 ? 11.387 -36.150 51.951 1.00 27.47 77 ILE B CA 1
ATOM 2648 C C . ILE B 1 80 ? 12.127 -35.611 50.704 1.00 27.87 77 ILE B C 1
ATOM 2649 O O . ILE B 1 80 ? 11.841 -36.038 49.592 1.00 28.28 77 ILE B O 1
ATOM 2654 N N . LEU B 1 81 ? 13.039 -34.651 50.917 1.00 26.96 78 LEU B N 1
ATOM 2655 C CA . LEU B 1 81 ? 13.784 -33.982 49.838 1.00 28.37 78 LEU B CA 1
ATOM 2656 C C . LEU B 1 81 ? 15.255 -33.842 50.230 1.00 27.67 78 LEU B C 1
ATOM 2657 O O . LEU B 1 81 ? 15.598 -33.901 51.413 1.00 27.66 78 LEU B O 1
ATOM 2662 N N . ARG B 1 82 ? 16.098 -33.657 49.223 1.00 27.97 79 ARG B N 1
ATOM 2663 C CA . ARG B 1 82 ? 17.520 -33.400 49.410 1.00 28.24 79 ARG B CA 1
ATOM 2664 C C . ARG B 1 82 ? 17.885 -32.007 48.920 1.00 28.84 79 ARG B C 1
ATOM 2665 O O . ARG B 1 82 ? 17.283 -31.465 47.960 1.00 28.64 79 ARG B O 1
ATOM 2673 N N . GLY B 1 83 ? 18.898 -31.428 49.568 1.00 28.84 80 GLY B N 1
ATOM 2674 C CA . GLY B 1 83 ? 19.435 -30.140 49.140 1.00 28.60 80 GLY B CA 1
ATOM 2675 C C . GLY B 1 83 ? 20.950 -30.089 49.145 1.00 28.55 80 GLY B C 1
ATOM 2676 O O . GLY B 1 83 ? 21.588 -30.921 49.768 1.00 28.07 80 GLY B O 1
ATOM 2677 N N . ILE B 1 84 ? 21.506 -29.108 48.441 1.00 29.65 81 ILE B N 1
ATOM 2678 C CA . ILE B 1 84 ? 22.940 -28.857 48.411 1.00 30.61 81 ILE B CA 1
ATOM 2679 C C . ILE B 1 84 ? 23.446 -28.532 49.819 1.00 31.56 81 ILE B C 1
ATOM 2680 O O . ILE B 1 84 ? 22.779 -27.830 50.576 1.00 31.63 81 ILE B O 1
ATOM 2685 N N . ASN B 1 85 ? 24.607 -29.079 50.181 1.00 32.76 82 ASN B N 1
ATOM 2686 C CA . ASN B 1 85 ? 25.182 -28.891 51.514 1.00 33.30 82 ASN B CA 1
ATOM 2687 C C . ASN B 1 85 ? 26.146 -27.692 51.516 1.00 35.36 82 ASN B C 1
ATOM 2688 O O . ASN B 1 85 ? 27.314 -27.829 51.107 1.00 33.74 82 ASN B O 1
ATOM 2706 N N . ASN B 1 87 ? 27.480 -25.983 54.011 1.00 38.90 84 ASN B N 1
ATOM 2707 C CA . ASN B 1 87 ? 28.089 -25.850 55.323 1.00 38.94 84 ASN B CA 1
ATOM 2708 C C . ASN B 1 87 ? 29.617 -26.125 55.338 1.00 39.20 84 ASN B C 1
ATOM 2709 O O . ASN B 1 87 ? 30.144 -26.866 54.498 1.00 37.44 84 ASN B O 1
ATOM 2714 N N . GLU B 1 88 ? 30.314 -25.551 56.315 1.00 39.80 85 GLU B N 1
ATOM 2715 C CA . GLU B 1 88 ? 31.770 -25.355 56.183 1.00 40.96 85 GLU B CA 1
ATOM 2716 C C . GLU B 1 88 ? 32.697 -26.582 56.084 1.00 41.46 85 GLU B C 1
ATOM 2717 O O . GLU B 1 88 ? 33.757 -26.510 55.450 1.00 42.35 85 GLU B O 1
ATOM 2723 N N . ASN B 1 89 ? 32.340 -27.696 56.707 1.00 42.09 86 ASN B N 1
ATOM 2724 C CA . ASN B 1 89 ? 33.263 -28.838 56.656 1.00 41.99 86 ASN B CA 1
ATOM 2725 C C . ASN B 1 89 ? 32.824 -29.957 55.696 1.00 41.94 86 ASN B C 1
ATOM 2726 O O . ASN B 1 89 ? 33.466 -31.012 55.622 1.00 42.64 86 ASN B O 1
ATOM 2731 N N . ALA B 1 90 ? 31.753 -29.702 54.946 1.00 40.84 87 ALA B N 1
ATOM 2732 C CA . ALA B 1 90 ? 31.186 -30.674 54.012 1.00 39.80 87 ALA B CA 1
ATOM 2733 C C . ALA B 1 90 ? 31.435 -30.295 52.547 1.00 39.17 87 ALA B C 1
ATOM 2734 O O . ALA B 1 90 ? 31.936 -29.207 52.248 1.00 39.43 87 ALA B O 1
ATOM 2736 N N . SER B 1 91 ? 31.110 -31.213 51.642 1.00 37.97 88 SER B N 1
ATOM 2737 C CA . SER B 1 91 ? 31.083 -30.911 50.219 1.00 36.96 88 SER B CA 1
ATOM 2738 C C . SER B 1 91 ? 29.648 -30.695 49.771 1.00 35.81 88 SER B C 1
ATOM 2739 O O . SER B 1 91 ? 28.735 -31.401 50.222 1.00 35.63 88 SER B O 1
ATOM 2742 N N . PRO B 1 92 ? 29.433 -29.708 48.885 1.00 35.07 89 PRO B N 1
ATOM 2743 C CA . PRO B 1 92 ? 28.075 -29.369 48.443 1.00 33.87 89 PRO B CA 1
ATOM 2744 C C . PRO B 1 92 ? 27.295 -30.567 47.901 1.00 33.37 89 PRO B C 1
ATOM 2745 O O . PRO B 1 92 ? 26.083 -30.644 48.110 1.00 32.79 89 PRO B O 1
ATOM 2749 N N . GLU B 1 93 ? 27.988 -31.495 47.238 1.00 33.15 90 GLU B N 1
ATOM 2750 C CA . GLU B 1 93 ? 27.368 -32.718 46.706 1.00 34.15 90 GLU B CA 1
ATOM 2751 C C . GLU B 1 93 ? 26.952 -33.758 47.756 1.00 34.97 90 GLU B C 1
ATOM 2752 O O . GLU B 1 93 ? 26.227 -34.697 47.426 1.00 35.30 90 GLU B O 1
ATOM 2758 N N . ASP B 1 94 ? 27.382 -33.614 49.006 1.00 35.38 91 ASP B N 1
ATOM 2759 C CA . ASP B 1 94 ? 26.846 -34.536 50.018 1.00 35.88 91 ASP B CA 1
ATOM 2760 C C . ASP B 1 94 ? 25.591 -33.953 50.610 1.00 34.76 91 ASP B C 1
ATOM 2761 O O . ASP B 1 94 ? 25.576 -33.335 51.687 1.00 34.87 91 ASP B O 1
ATOM 2774 N N . LEU B 1 96 ? 22.033 -32.781 51.881 1.00 32.70 93 LEU B N 1
ATOM 2775 C CA . LEU B 1 96 ? 21.318 -32.934 53.137 1.00 32.81 93 LEU B CA 1
ATOM 2776 C C . LEU B 1 96 ? 19.899 -33.409 52.878 1.00 32.11 93 LEU B C 1
ATOM 2777 O O . LEU B 1 96 ? 19.347 -33.088 51.840 1.00 33.45 93 LEU B O 1
ATOM 2782 N N . SER B 1 97 ? 19.318 -34.167 53.814 1.00 30.63 94 SER B N 1
ATOM 2783 C CA . SER B 1 97 ? 17.906 -34.621 53.718 1.00 29.76 94 SER B CA 1
ATOM 2784 C C . SER B 1 97 ? 17.039 -33.702 54.572 1.00 28.84 94 SER B C 1
ATOM 2785 O O . SER B 1 97 ? 17.357 -33.448 55.749 1.00 30.08 94 SER B O 1
ATOM 2788 N N . ILE B 1 98 ? 15.958 -33.202 53.984 1.00 29.30 95 ILE B N 1
ATOM 2789 C CA . ILE B 1 98 ? 14.936 -32.436 54.704 1.00 29.22 95 ILE B CA 1
ATOM 2790 C C . ILE B 1 98 ? 13.656 -33.266 54.736 1.00 28.98 95 ILE B C 1
ATOM 2791 O O . ILE B 1 98 ? 13.126 -33.663 53.691 1.00 28.61 95 ILE B O 1
ATOM 2796 N N . ARG B 1 99 ? 13.205 -33.608 55.934 1.00 27.64 96 ARG B N 1
ATOM 2797 C CA . ARG B 1 99 ? 12.082 -34.525 56.038 1.00 29.07 96 ARG B CA 1
ATOM 2798 C C . ARG B 1 99 ? 10.913 -33.770 56.635 1.00 28.24 96 ARG B C 1
ATOM 2799 O O . ARG B 1 99 ? 11.018 -33.166 57.700 1.00 28.37 96 ARG B O 1
ATOM 2807 N N . ILE B 1 100 ? 9.804 -33.775 55.907 1.00 28.83 97 ILE B N 1
ATOM 2808 C CA . ILE B 1 100 ? 8.707 -32.884 56.208 1.00 28.93 97 ILE B CA 1
ATOM 2809 C C . ILE B 1 100 ? 7.452 -33.691 56.444 1.00 29.04 97 ILE B C 1
ATOM 2810 O O . ILE B 1 100 ? 7.130 -34.601 55.694 1.00 28.62 97 ILE B O 1
ATOM 2815 N N . LEU B 1 101 ? 6.744 -33.361 57.512 1.00 29.15 98 LEU B N 1
ATOM 2816 C CA . LEU B 1 101 ? 5.487 -33.992 57.784 1.00 29.78 98 LEU B CA 1
ATOM 2817 C C . LEU B 1 101 ? 4.406 -32.930 57.719 1.00 29.51 98 LEU B C 1
ATOM 2818 O O . LEU B 1 101 ? 4.501 -31.883 58.381 1.00 30.42 98 LEU B O 1
ATOM 2823 N N . TYR B 1 102 ? 3.383 -33.195 56.917 1.00 28.97 99 TYR B N 1
ATOM 2824 C CA . TYR B 1 102 ? 2.156 -32.417 56.959 1.00 28.75 99 TYR B CA 1
ATOM 2825 C C . TYR B 1 102 ? 1.169 -33.192 57.816 1.00 28.16 99 TYR B C 1
ATOM 2826 O O . TYR B 1 102 ? 0.714 -34.254 57.431 1.00 28.01 99 TYR B O 1
ATOM 2835 N N . PHE B 1 103 ? 0.875 -32.680 58.996 1.00 28.16 100 PHE B N 1
ATOM 2836 C CA . PHE B 1 103 ? 0.137 -33.452 59.978 1.00 28.84 100 PHE B CA 1
ATOM 2837 C C . PHE B 1 103 ? -0.911 -32.581 60.670 1.00 28.81 100 PHE B C 1
ATOM 2838 O O . PHE B 1 103 ? -0.570 -31.542 61.260 1.00 27.95 100 PHE B O 1
ATOM 2846 N N . GLN B 1 104 ? -2.172 -33.023 60.603 1.00 29.41 101 GLN B N 1
ATOM 2847 C CA . GLN B 1 104 ? -3.336 -32.289 61.165 1.00 30.80 101 GLN B CA 1
ATOM 2848 C C . GLN B 1 104 ? -3.307 -30.788 60.815 1.00 30.61 101 GLN B C 1
ATOM 2849 O O . GLN B 1 104 ? -3.501 -29.929 61.672 1.00 31.23 101 GLN B O 1
ATOM 2855 N N . GLY B 1 105 ? -3.037 -30.492 59.548 1.00 29.68 102 GLY B N 1
ATOM 2856 C CA . GLY B 1 105 ? -3.029 -29.120 59.070 1.00 29.39 102 GLY B CA 1
ATOM 2857 C C . GLY B 1 105 ? -1.760 -28.331 59.391 1.00 28.39 102 GLY B C 1
ATOM 2858 O O . GLY B 1 105 ? -1.692 -27.140 59.084 1.00 27.93 102 GLY B O 1
ATOM 2859 N N . ALA B 1 106 ? -0.763 -28.959 60.017 1.00 28.16 103 ALA B N 1
ATOM 2860 C CA . ALA B 1 106 ? 0.497 -28.255 60.322 1.00 27.68 103 ALA B CA 1
ATOM 2861 C C . ALA B 1 106 ? 1.649 -28.806 59.499 1.00 28.63 103 ALA B C 1
ATOM 2862 O O . ALA B 1 106 ? 1.661 -29.991 59.142 1.00 29.43 103 ALA B O 1
ATOM 2864 N N . LEU B 1 107 ? 2.621 -27.946 59.199 1.00 29.04 104 LEU B N 1
ATOM 2865 C CA . LEU B 1 107 ? 3.843 -28.388 58.511 1.00 30.00 104 LEU B CA 1
ATOM 2866 C C . LEU B 1 107 ? 4.969 -28.484 59.522 1.00 29.49 104 LEU B C 1
ATOM 2867 O O . LEU B 1 107 ? 5.243 -27.526 60.255 1.00 29.26 104 LEU B O 1
ATOM 2872 N N . ILE B 1 108 ? 5.613 -29.645 59.559 1.00 28.56 105 ILE B N 1
ATOM 2873 C CA . ILE B 1 108 ? 6.723 -29.878 60.462 1.00 28.33 105 ILE B CA 1
ATOM 2874 C C . ILE B 1 108 ? 7.905 -30.262 59.612 1.00 28.12 105 ILE B C 1
ATOM 2875 O O . ILE B 1 108 ? 7.896 -31.331 59.009 1.00 28.06 105 ILE B O 1
ATOM 2880 N N . SER B 1 109 ? 8.902 -29.394 59.548 1.00 28.41 106 SER B N 1
ATOM 2881 C CA . SER B 1 109 ? 10.125 -29.715 58.805 1.00 28.83 106 SER B CA 1
ATOM 2882 C C . SER B 1 109 ? 11.270 -30.056 59.758 1.00 29.36 106 SER B C 1
ATOM 2883 O O . SER B 1 109 ? 11.388 -29.481 60.854 1.00 29.69 106 SER B O 1
ATOM 2886 N N . THR B 1 110 ? 12.109 -31.012 59.354 1.00 29.70 107 THR B N 1
ATOM 2887 C CA . THR B 1 110 ? 13.236 -31.457 60.188 1.00 29.41 107 THR B CA 1
ATOM 2888 C C . THR B 1 110 ? 14.531 -31.410 59.374 1.00 30.29 107 THR B C 1
ATOM 2889 O O . THR B 1 110 ? 14.517 -31.701 58.173 1.00 31.37 107 THR B O 1
ATOM 2893 N N . ARG B 1 111 ? 15.622 -31.032 60.019 1.00 30.57 108 ARG B N 1
ATOM 2894 C CA . ARG B 1 111 ? 16.924 -30.902 59.345 1.00 31.88 108 ARG B CA 1
ATOM 2895 C C . ARG B 1 111 ? 18.040 -31.503 60.188 1.00 32.65 108 ARG B C 1
ATOM 2896 O O . ARG B 1 111 ? 17.925 -31.584 61.409 1.00 32.59 108 ARG B O 1
ATOM 2904 N N . LYS B 1 112 ? 19.129 -31.906 59.541 1.00 34.25 109 LYS B N 1
ATOM 2905 C CA . LYS B 1 112 ? 20.343 -32.259 60.278 1.00 36.83 109 LYS B CA 1
ATOM 2906 C C . LYS B 1 112 ? 21.281 -31.062 60.230 1.00 37.18 109 LYS B C 1
ATOM 2907 O O . LYS B 1 112 ? 21.781 -30.598 61.248 1.00 37.60 109 LYS B O 1
ATOM 2913 N N . ILE B 1 113 ? 21.485 -30.564 59.023 1.00 38.10 110 ILE B N 1
ATOM 2914 C CA . ILE B 1 113 ? 22.422 -29.488 58.766 1.00 39.61 110 ILE B CA 1
ATOM 2915 C C . ILE B 1 113 ? 21.675 -28.408 57.969 1.00 38.78 110 ILE B C 1
ATOM 2916 O O . ILE B 1 113 ? 20.836 -28.749 57.131 1.00 38.84 110 ILE B O 1
ATOM 2921 N N . PRO B 1 114 ? 21.922 -27.115 58.281 1.00 38.22 111 PRO B N 1
ATOM 2922 C CA . PRO B 1 114 ? 21.088 -26.035 57.752 1.00 37.39 111 PRO B CA 1
ATOM 2923 C C . PRO B 1 114 ? 21.042 -25.961 56.231 1.00 36.40 111 PRO B C 1
ATOM 2924 O O . PRO B 1 114 ? 22.007 -26.323 55.551 1.00 34.50 111 PRO B O 1
ATOM 2928 N N . SER B 1 115 ? 19.892 -25.502 55.741 1.00 34.85 112 SER B N 1
ATOM 2929 C CA . SER B 1 115 ? 19.612 -25.337 54.321 1.00 34.68 112 SER B CA 1
ATOM 2930 C C . SER B 1 115 ? 19.472 -23.838 54.024 1.00 34.09 112 SER B C 1
ATOM 2931 O O . SER B 1 115 ? 18.668 -23.134 54.679 1.00 33.01 112 SER B O 1
ATOM 2934 N N . ARG B 1 116 ? 20.246 -23.354 53.053 1.00 33.26 113 ARG B N 1
ATOM 2935 C CA . ARG B 1 116 ? 20.149 -21.959 52.603 1.00 33.58 113 ARG B CA 1
ATOM 2936 C C . ARG B 1 116 ? 18.785 -21.606 52.016 1.00 32.86 113 ARG B C 1
ATOM 2937 O O . ARG B 1 116 ? 18.334 -20.471 52.187 1.00 32.86 113 ARG B O 1
ATOM 2945 N N . ALA B 1 117 ? 18.141 -22.562 51.333 1.00 31.65 114 ALA B N 1
ATOM 2946 C CA . ALA B 1 117 ? 16.779 -22.390 50.832 1.00 31.35 114 ALA B CA 1
ATOM 2947 C C . ALA B 1 117 ? 15.850 -22.033 51.976 1.00 31.01 114 ALA B C 1
ATOM 2948 O O . ALA B 1 117 ? 15.108 -21.059 51.901 1.00 30.76 114 ALA B O 1
ATOM 2950 N N . ILE B 1 118 ? 15.909 -22.828 53.040 1.00 30.35 115 ILE B N 1
ATOM 2951 C CA . ILE B 1 118 ? 15.028 -22.625 54.174 1.00 30.62 115 ILE B CA 1
ATOM 2952 C C . ILE B 1 118 ? 15.418 -21.365 54.948 1.00 30.06 115 ILE B C 1
ATOM 2953 O O . ILE B 1 118 ? 14.557 -20.631 55.400 1.00 28.85 115 ILE B O 1
ATOM 2966 N N . GLU B 1 120 ? 16.574 -18.650 53.610 1.00 29.51 117 GLU B N 1
ATOM 2967 C CA . GLU B 1 120 ? 16.071 -17.513 52.841 1.00 30.66 117 GLU B CA 1
ATOM 2968 C C . GLU B 1 120 ? 14.557 -17.290 53.059 1.00 29.88 117 GLU B C 1
ATOM 2969 O O . GLU B 1 120 ? 14.092 -16.146 53.107 1.00 29.92 117 GLU B O 1
ATOM 2975 N N . ILE B 1 121 ? 13.815 -18.374 53.252 1.00 29.25 118 ILE B N 1
ATOM 2976 C CA . ILE B 1 121 ? 12.384 -18.273 53.557 1.00 29.06 118 ILE B CA 1
ATOM 2977 C C . ILE B 1 121 ? 12.175 -17.639 54.925 1.00 29.56 118 ILE B C 1
ATOM 2978 O O . ILE B 1 121 ? 11.285 -16.803 55.102 1.00 29.27 118 ILE B O 1
ATOM 2983 N N . ARG B 1 122 ? 13.000 -18.044 55.887 1.00 29.89 119 ARG B N 1
ATOM 2984 C CA . ARG B 1 122 ? 12.904 -17.546 57.263 1.00 30.82 119 ARG B CA 1
ATOM 2985 C C . ARG B 1 122 ? 13.232 -16.050 57.314 1.00 31.07 119 ARG B C 1
ATOM 2986 O O . ARG B 1 122 ? 12.564 -15.295 58.005 1.00 30.53 119 ARG B O 1
ATOM 2994 N N . GLN B 1 123 ? 14.254 -15.629 56.562 1.00 31.57 120 GLN B N 1
ATOM 2995 C CA . GLN B 1 123 ? 14.545 -14.195 56.394 1.00 32.49 120 GLN B CA 1
ATOM 2996 C C . GLN B 1 123 ? 13.396 -13.404 55.741 1.00 32.17 120 GLN B C 1
ATOM 2997 O O . GLN B 1 123 ? 13.031 -12.328 56.222 1.00 32.12 120 GLN B O 1
ATOM 3003 N N . ALA B 1 124 ? 12.819 -13.938 54.665 1.00 32.14 121 ALA B N 1
ATOM 3004 C CA . ALA B 1 124 ? 11.621 -13.341 54.044 1.00 31.93 121 ALA B CA 1
ATOM 3005 C C . ALA B 1 124 ? 10.447 -13.154 55.028 1.00 32.10 121 ALA B C 1
ATOM 3006 O O . ALA B 1 124 ? 9.841 -12.080 55.088 1.00 31.77 121 ALA B O 1
ATOM 3008 N N . LEU B 1 125 ? 10.152 -14.179 55.822 1.00 31.76 122 LEU B N 1
ATOM 3009 C CA . LEU B 1 125 ? 9.099 -14.077 56.839 1.00 32.44 122 LEU B CA 1
ATOM 3010 C C . LEU B 1 125 ? 9.412 -13.016 57.899 1.00 32.74 122 LEU B C 1
ATOM 3011 O O . LEU B 1 125 ? 8.536 -12.244 58.273 1.00 32.99 122 LEU B O 1
ATOM 3016 N N . ALA B 1 126 ? 10.663 -12.955 58.350 1.00 33.45 123 ALA B N 1
ATOM 3017 C CA . ALA B 1 126 ? 11.107 -11.922 59.312 1.00 34.31 123 ALA B CA 1
ATOM 3018 C C . ALA B 1 126 ? 10.969 -10.482 58.776 1.00 34.85 123 ALA B C 1
ATOM 3019 O O . ALA B 1 126 ? 10.763 -9.542 59.549 1.00 34.96 123 ALA B O 1
ATOM 3021 N N . GLU B 1 127 ? 11.072 -10.324 57.457 1.00 35.32 124 GLU B N 1
ATOM 3022 C CA . GLU B 1 127 ? 10.924 -9.024 56.794 1.00 36.58 124 GLU B CA 1
ATOM 3023 C C . GLU B 1 127 ? 9.495 -8.831 56.299 1.00 36.34 124 GLU B C 1
ATOM 3024 O O . GLU B 1 127 ? 9.225 -7.933 55.497 1.00 36.18 124 GLU B O 1
ATOM 3030 N N . HIS B 1 128 ? 8.597 -9.698 56.774 1.00 36.72 125 HIS B N 1
ATOM 3031 C CA . HIS B 1 128 ? 7.169 -9.654 56.454 1.00 37.19 125 HIS B CA 1
ATOM 3032 C C . HIS B 1 128 ? 6.873 -9.701 54.954 1.00 36.86 125 HIS B C 1
ATOM 3033 O O . HIS B 1 128 ? 5.960 -9.029 54.468 1.00 37.42 125 HIS B O 1
ATOM 3040 N N . LYS B 1 129 ? 7.639 -10.506 54.230 1.00 36.29 126 LYS B N 1
ATOM 3041 C CA . LYS B 1 129 ? 7.394 -10.714 52.807 1.00 36.19 126 LYS B CA 1
ATOM 3042 C C . LYS B 1 129 ? 7.583 -12.180 52.357 1.00 35.50 126 LYS B C 1
ATOM 3043 O O . LYS B 1 129 ? 7.842 -12.465 51.181 1.00 35.12 126 LYS B O 1
ATOM 3049 N N . GLY B 1 130 ? 7.414 -13.102 53.301 1.00 34.70 127 GLY B N 1
ATOM 3050 C CA . GLY B 1 130 ? 7.488 -14.524 52.997 1.00 34.09 127 GLY B CA 1
ATOM 3051 C C . GLY B 1 130 ? 6.206 -15.077 52.388 1.00 33.61 127 GLY B C 1
ATOM 3052 O O . GLY B 1 130 ? 5.334 -14.316 51.945 1.00 34.05 127 GLY B O 1
ATOM 3053 N N . PRO B 1 131 ? 6.093 -16.414 52.333 1.00 33.19 128 PRO B N 1
ATOM 3054 C CA . PRO B 1 131 ? 4.898 -17.085 51.808 1.00 32.21 128 PRO B CA 1
ATOM 3055 C C . PRO B 1 131 ? 3.691 -16.736 52.648 1.00 31.90 128 PRO B C 1
ATOM 3056 O O . PRO B 1 131 ? 3.836 -16.528 53.847 1.00 31.21 128 PRO B O 1
ATOM 3060 N N . LYS B 1 132 ? 2.517 -16.684 52.027 1.00 31.68 129 LYS B N 1
ATOM 3061 C CA . LYS B 1 132 ? 1.301 -16.238 52.716 1.00 32.11 129 LYS B CA 1
ATOM 3062 C C . LYS B 1 132 ? 0.463 -17.401 53.236 1.00 31.05 129 LYS B C 1
ATOM 3063 O O . LYS B 1 132 ? -0.579 -17.188 53.849 1.00 31.64 129 LYS B O 1
ATOM 3069 N N . SER B 1 133 ? 0.917 -18.630 53.002 1.00 29.64 130 SER B N 1
ATOM 3070 C CA . SER B 1 133 ? 0.171 -19.812 53.419 1.00 28.66 130 SER B CA 1
ATOM 3071 C C . SER B 1 133 ? 1.113 -20.987 53.515 1.00 28.24 130 SER B C 1
ATOM 3072 O O . SER B 1 133 ? 2.216 -20.910 53.000 1.00 27.73 130 SER B O 1
ATOM 3075 N N . LEU B 1 134 ? 0.667 -22.084 54.139 1.00 28.40 131 LEU B N 1
ATOM 3076 C CA . LEU B 1 134 ? 1.461 -23.331 54.161 1.00 27.92 131 LEU B CA 1
ATOM 3077 C C . LEU B 1 134 ? 1.629 -23.914 52.772 1.00 27.96 131 LEU B C 1
ATOM 3078 O O . LEU B 1 134 ? 2.682 -24.486 52.468 1.00 26.93 131 LEU B O 1
ATOM 3083 N N . ALA B 1 135 ? 0.591 -23.784 51.943 1.00 27.49 132 ALA B N 1
ATOM 3084 C CA . ALA B 1 135 ? 0.682 -24.231 50.547 1.00 27.11 132 ALA B CA 1
ATOM 3085 C C . ALA B 1 135 ? 1.853 -23.537 49.830 1.00 26.85 132 ALA B C 1
ATOM 3086 O O . ALA B 1 135 ? 2.696 -24.197 49.234 1.00 27.66 132 ALA B O 1
ATOM 3088 N N . SER B 1 136 ? 1.894 -22.216 49.924 1.00 26.54 133 SER B N 1
ATOM 3089 C CA . SER B 1 136 ? 2.954 -21.396 49.345 1.00 26.84 133 SER B CA 1
ATOM 3090 C C . SER B 1 136 ? 4.296 -21.721 49.995 1.00 26.64 133 SER B C 1
ATOM 3091 O O . SER B 1 136 ? 5.300 -21.855 49.298 1.00 26.04 133 SER B O 1
ATOM 3094 N N . LEU B 1 137 ? 4.303 -21.888 51.322 1.00 26.59 134 LEU B N 1
ATOM 3095 C CA . LEU B 1 137 ? 5.539 -22.221 52.044 1.00 26.81 134 LEU B CA 1
ATOM 3096 C C . LEU B 1 137 ? 6.215 -23.487 51.514 1.00 26.45 134 LEU B C 1
ATOM 3097 O O . LEU B 1 137 ? 7.426 -23.479 51.235 1.00 27.47 134 LEU B O 1
ATOM 3102 N N . LEU B 1 138 ? 5.446 -24.566 51.397 1.00 26.78 135 LEU B N 1
ATOM 3103 C CA . LEU B 1 138 ? 5.993 -25.824 50.876 1.00 28.44 135 LEU B CA 1
ATOM 3104 C C . LEU B 1 138 ? 6.461 -25.657 49.414 1.00 27.58 135 LEU B C 1
ATOM 3105 O O . LEU B 1 138 ? 7.545 -26.145 49.021 1.00 27.88 135 LEU B O 1
ATOM 3110 N N . ASN B 1 139 ? 5.653 -24.949 48.628 1.00 28.09 136 ASN B N 1
ATOM 3111 C CA . ASN B 1 139 ? 6.036 -24.586 47.247 1.00 28.41 136 ASN B CA 1
ATOM 3112 C C . ASN B 1 139 ? 7.413 -23.904 47.240 1.00 28.26 136 ASN B C 1
ATOM 3113 O O . ASN B 1 139 ? 8.278 -24.262 46.428 1.00 28.64 136 ASN B O 1
ATOM 3118 N N . GLN B 1 140 ? 7.616 -22.932 48.141 1.00 28.73 137 GLN B N 1
ATOM 3119 C CA . GLN B 1 140 ? 8.889 -22.204 48.240 1.00 30.04 137 GLN B CA 1
ATOM 3120 C C . GLN B 1 140 ? 10.053 -23.057 48.707 1.00 29.41 137 GLN B C 1
ATOM 3121 O O . GLN B 1 140 ? 11.190 -22.846 48.254 1.00 29.40 137 GLN B O 1
ATOM 3127 N N . ILE B 1 141 ? 9.795 -23.987 49.626 1.00 29.33 138 ILE B N 1
ATOM 3128 C CA . ILE B 1 141 ? 10.827 -24.934 50.063 1.00 29.37 138 ILE B CA 1
ATOM 3129 C C . ILE B 1 141 ? 11.312 -25.754 48.846 1.00 28.69 138 ILE B C 1
ATOM 3130 O O . ILE B 1 141 ? 12.518 -25.861 48.587 1.00 28.44 138 ILE B O 1
ATOM 3135 N N . ILE B 1 142 ? 10.374 -26.321 48.089 1.00 27.53 139 ILE B N 1
ATOM 3136 C CA . ILE B 1 142 ? 10.745 -27.124 46.909 1.00 28.51 139 ILE B CA 1
ATOM 3137 C C . ILE B 1 142 ? 11.545 -26.283 45.867 1.00 27.94 139 ILE B C 1
ATOM 3138 O O . ILE B 1 142 ? 12.620 -26.700 45.422 1.00 28.15 139 ILE B O 1
ATOM 3143 N N . GLU B 1 143 ? 11.027 -25.104 45.511 1.00 28.37 140 GLU B N 1
ATOM 3144 C CA . GLU B 1 143 ? 11.648 -24.232 44.502 1.00 29.76 140 GLU B CA 1
ATOM 3145 C C . GLU B 1 143 ? 12.983 -23.648 44.992 1.00 29.64 140 GLU B C 1
ATOM 3146 O O . GLU B 1 143 ? 13.873 -23.374 44.198 1.00 30.20 140 GLU B O 1
ATOM 3152 N N . GLY B 1 144 ? 13.102 -23.463 46.308 1.00 30.20 141 GLY B N 1
ATOM 3153 C CA . GLY B 1 144 ? 14.308 -22.917 46.913 1.00 29.63 141 GLY B CA 1
ATOM 3154 C C . GLY B 1 144 ? 15.444 -23.918 46.801 1.00 29.08 141 GLY B C 1
ATOM 3155 O O . GLY B 1 144 ? 16.546 -23.562 46.432 1.00 28.34 141 GLY B O 1
ATOM 3156 N N . LEU B 1 145 ? 15.145 -25.174 47.120 1.00 29.50 142 LEU B N 1
ATOM 3157 C CA . LEU B 1 145 ? 16.069 -26.290 46.956 1.00 29.82 142 LEU B CA 1
ATOM 3158 C C . LEU B 1 145 ? 16.504 -26.420 45.492 1.00 30.01 142 LEU B C 1
ATOM 3159 O O . LEU B 1 145 ? 17.714 -26.501 45.240 1.00 28.47 142 LEU B O 1
ATOM 3164 N N . ASN B 1 146 ? 15.543 -26.406 44.550 1.00 29.64 143 ASN B N 1
ATOM 3165 C CA . ASN B 1 146 ? 15.847 -26.327 43.076 1.00 30.87 143 ASN B CA 1
ATOM 3166 C C . ASN B 1 146 ? 16.829 -25.236 42.722 1.00 30.59 143 ASN B C 1
ATOM 3167 O O . ASN B 1 146 ? 17.795 -25.467 41.976 1.00 31.38 143 ASN B O 1
ATOM 3172 N N . GLY B 1 147 ? 16.556 -24.036 43.225 1.00 31.03 144 GLY B N 1
ATOM 3173 C CA . GLY B 1 147 ? 17.385 -22.866 42.957 1.00 31.05 144 GLY B CA 1
ATOM 3174 C C . GLY B 1 147 ? 18.820 -23.032 43.413 1.00 31.48 144 GLY B C 1
ATOM 3175 O O . GLY B 1 147 ? 19.759 -22.605 42.721 1.00 30.97 144 GLY B O 1
ATOM 3176 N N . LYS B 1 148 ? 19.002 -23.666 44.574 1.00 31.39 145 LYS B N 1
ATOM 3177 C CA . LYS B 1 148 ? 20.341 -23.889 45.114 1.00 31.37 145 LYS B CA 1
ATOM 3178 C C . LYS B 1 148 ? 21.094 -24.969 44.336 1.00 31.23 145 LYS B C 1
ATOM 3179 O O . LYS B 1 148 ? 22.310 -24.849 44.098 1.00 30.55 145 LYS B O 1
ATOM 3185 N N . ILE B 1 149 ? 20.362 -26.011 43.929 1.00 30.92 146 ILE B N 1
ATOM 3186 C CA . ILE B 1 149 ? 20.889 -27.012 42.995 1.00 30.74 146 ILE B CA 1
ATOM 3187 C C . ILE B 1 149 ? 21.315 -26.363 41.654 1.00 31.02 146 ILE B C 1
ATOM 3188 O O . ILE B 1 149 ? 22.429 -26.634 41.175 1.00 30.09 146 ILE B O 1
ATOM 3193 N N . ASP B 1 150 ? 20.461 -25.509 41.072 1.00 31.23 147 ASP B N 1
ATOM 3194 C CA . ASP B 1 150 ? 20.854 -24.703 39.895 1.00 32.31 147 ASP B CA 1
ATOM 3195 C C . ASP B 1 150 ? 22.160 -23.935 40.086 1.00 32.28 147 ASP B C 1
ATOM 3196 O O . ASP B 1 150 ? 23.062 -23.964 39.215 1.00 32.36 147 ASP B O 1
ATOM 3201 N N . LEU B 1 151 ? 22.269 -23.237 41.218 1.00 32.26 148 LEU B N 1
ATOM 3202 C CA . LEU B 1 151 ? 23.476 -22.475 41.513 1.00 32.48 148 LEU B CA 1
ATOM 3203 C C . LEU B 1 151 ? 24.700 -23.363 41.531 1.00 32.09 148 LEU B C 1
ATOM 3204 O O . LEU B 1 151 ? 25.716 -23.026 40.918 1.00 31.72 148 LEU B O 1
ATOM 3209 N N . TYR B 1 152 ? 24.595 -24.502 42.204 1.00 31.41 149 TYR B N 1
ATOM 3210 C CA . TYR B 1 152 ? 25.704 -25.433 42.261 1.00 31.74 149 TYR B CA 1
ATOM 3211 C C . TYR B 1 152 ? 26.069 -26.024 40.877 1.00 31.19 149 TYR B C 1
ATOM 3212 O O . TYR B 1 152 ? 27.243 -26.167 40.532 1.00 29.85 149 TYR B O 1
ATOM 3221 N N . LEU B 1 153 ? 25.051 -26.368 40.100 1.00 31.29 150 LEU B N 1
ATOM 3222 C CA . LEU B 1 153 ? 25.251 -26.878 38.744 1.00 31.70 150 LEU B CA 1
ATOM 3223 C C . LEU B 1 153 ? 25.982 -25.904 37.820 1.00 31.62 150 LEU B C 1
ATOM 3224 O O . LEU B 1 153 ? 26.728 -26.326 36.931 1.00 31.61 150 LEU B O 1
ATOM 3229 N N . ASP B 1 154 ? 25.763 -24.606 38.037 1.00 32.00 151 ASP B N 1
ATOM 3230 C CA . ASP B 1 154 ? 26.473 -23.543 37.319 1.00 33.15 151 ASP B CA 1
ATOM 3231 C C . ASP B 1 154 ? 27.973 -23.627 37.541 1.00 32.80 151 ASP B C 1
ATOM 3232 O O . ASP B 1 154 ? 28.756 -23.376 36.628 1.00 32.70 151 ASP B O 1
ATOM 3237 N N . THR B 1 155 ? 28.352 -23.973 38.765 1.00 32.73 152 THR B N 1
ATOM 3238 C CA . THR B 1 155 ? 29.741 -24.172 39.154 1.00 33.19 152 THR B CA 1
ATOM 3239 C C . THR B 1 155 ? 30.376 -25.328 38.389 1.00 33.08 152 THR B C 1
ATOM 3240 O O . THR B 1 155 ? 31.526 -25.225 37.949 1.00 32.43 152 THR B O 1
ATOM 3244 N N . ILE B 1 156 ? 29.628 -26.421 38.246 1.00 33.17 153 ILE B N 1
ATOM 3245 C CA . ILE B 1 156 ? 30.045 -27.564 37.424 1.00 33.54 153 ILE B CA 1
ATOM 3246 C C . ILE B 1 156 ? 30.167 -27.188 35.938 1.00 33.54 153 ILE B C 1
ATOM 3247 O O . ILE B 1 156 ? 31.154 -27.549 35.276 1.00 32.83 153 ILE B O 1
ATOM 3252 N N . GLU B 1 157 ? 29.183 -26.449 35.430 1.00 33.70 154 GLU B N 1
ATOM 3253 C CA . GLU B 1 157 ? 29.210 -25.944 34.054 1.00 34.88 154 GLU B CA 1
ATOM 3254 C C . GLU B 1 157 ? 30.508 -25.162 33.749 1.00 34.45 154 GLU B C 1
ATOM 3255 O O . GLU B 1 157 ? 31.123 -25.367 32.703 1.00 33.80 154 GLU B O 1
ATOM 3261 N N . GLU B 1 158 ? 30.917 -24.287 34.669 1.00 34.60 155 GLU B N 1
ATOM 3262 C CA . GLU B 1 158 ? 32.179 -23.532 34.546 1.00 35.25 155 GLU B CA 1
ATOM 3263 C C . GLU B 1 158 ? 33.393 -24.437 34.406 1.00 34.63 155 GLU B C 1
ATOM 3264 O O . GLU B 1 158 ? 34.320 -24.144 33.623 1.00 35.49 155 GLU B O 1
ATOM 3270 N N . THR B 1 159 ? 33.401 -25.528 35.173 1.00 34.06 156 THR B N 1
ATOM 3271 C CA . THR B 1 159 ? 34.479 -26.523 35.128 1.00 33.76 156 THR B CA 1
ATOM 3272 C C . THR B 1 159 ? 34.530 -27.212 33.767 1.00 33.20 156 THR B C 1
ATOM 3273 O O . THR B 1 159 ? 35.592 -27.311 33.147 1.00 32.28 156 THR B O 1
ATOM 3277 N N . LEU B 1 160 ? 33.377 -27.681 33.307 1.00 32.62 157 LEU B N 1
ATOM 3278 C CA . LEU B 1 160 ? 33.242 -28.266 31.971 1.00 32.98 157 LEU B CA 1
ATOM 3279 C C . LEU B 1 160 ? 33.599 -27.281 30.852 1.00 33.07 157 LEU B C 1
ATOM 3280 O O . LEU B 1 160 ? 34.215 -27.677 29.857 1.00 32.10 157 LEU B O 1
ATOM 3285 N N . ASN B 1 161 ? 33.223 -26.008 31.001 1.00 33.12 158 ASN B N 1
ATOM 3286 C CA . ASN B 1 161 ? 33.553 -25.005 29.967 1.00 34.02 158 ASN B CA 1
ATOM 3287 C C . ASN B 1 161 ? 35.051 -24.707 29.822 1.00 34.44 158 ASN B C 1
ATOM 3288 O O . ASN B 1 161 ? 35.492 -24.224 28.778 1.00 34.20 158 ASN B O 1
ATOM 3293 N N . GLU B 1 162 ? 35.834 -25.003 30.851 1.00 34.85 159 GLU B N 1
ATOM 3294 C CA . GLU B 1 162 ? 37.280 -24.802 30.741 1.00 36.39 159 GLU B CA 1
ATOM 3295 C C . GLU B 1 162 ? 38.036 -26.035 30.224 1.00 35.89 159 GLU B C 1
ATOM 3296 O O . GLU B 1 162 ? 39.235 -25.951 29.982 1.00 3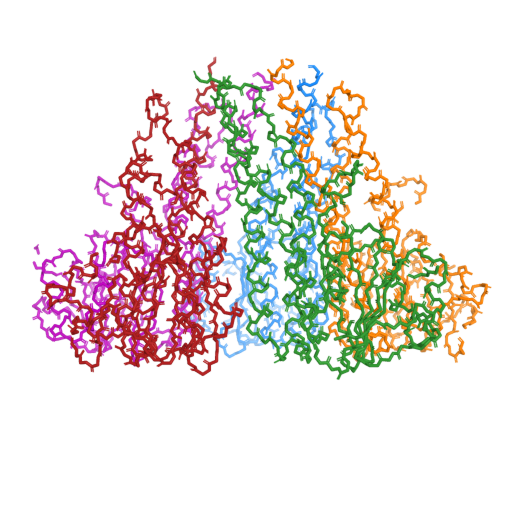6.28 159 GLU B O 1
ATOM 3302 N N . PHE B 1 163 ? 37.347 -27.171 30.078 1.00 35.75 160 PHE B N 1
ATOM 3303 C CA . PHE B 1 163 ? 37.945 -28.369 29.478 1.00 35.51 160 PHE B CA 1
ATOM 3304 C C . PHE B 1 163 ? 38.701 -27.974 28.209 1.00 35.19 160 PHE B C 1
ATOM 3305 O O . PHE B 1 163 ? 38.086 -27.478 27.260 1.00 35.20 160 PHE B O 1
ATOM 3313 N N . ASP B 1 164 ? 40.023 -28.179 28.199 1.00 34.71 161 ASP B N 1
ATOM 3314 C CA . ASP B 1 164 ? 40.863 -27.964 27.007 1.00 34.63 161 ASP B CA 1
ATOM 3315 C C . ASP B 1 164 ? 41.824 -29.143 26.897 1.00 34.52 161 ASP B C 1
ATOM 3316 O O . ASP B 1 164 ? 42.668 -29.346 27.771 1.00 33.58 161 ASP B O 1
ATOM 3321 N N . VAL B 1 165 ? 41.674 -29.924 25.829 1.00 34.56 162 VAL B N 1
ATOM 3322 C CA . VAL B 1 165 ? 42.412 -31.170 25.664 1.00 35.29 162 VAL B CA 1
ATOM 3323 C C . VAL B 1 165 ? 43.916 -30.888 25.561 1.00 35.54 162 VAL B C 1
ATOM 3324 O O . VAL B 1 165 ? 44.734 -31.700 25.979 1.00 35.30 162 VAL B O 1
ATOM 3328 N N . ASN B 1 166 ? 44.254 -29.709 25.042 1.00 35.95 163 ASN B N 1
ATOM 3329 C CA . ASN B 1 166 ? 45.633 -29.252 24.929 1.00 36.93 163 ASN B CA 1
ATOM 3330 C C . ASN B 1 166 ? 46.225 -28.755 26.246 1.00 37.19 163 ASN B C 1
ATOM 3331 O O . ASN B 1 166 ? 47.413 -28.470 26.321 1.00 37.04 163 ASN B O 1
ATOM 3336 N N . ASP B 1 167 ? 45.395 -28.670 27.283 1.00 37.29 164 ASP B N 1
ATOM 3337 C CA . ASP B 1 167 ? 45.849 -28.170 28.578 1.00 37.90 164 ASP B CA 1
ATOM 3338 C C . ASP B 1 167 ? 45.527 -29.132 29.730 1.00 38.32 164 ASP B C 1
ATOM 3339 O O . ASP B 1 167 ? 44.384 -29.188 30.224 1.00 37.91 164 ASP B O 1
ATOM 3344 N N . GLU B 1 168 ? 46.552 -29.878 30.142 1.00 38.58 165 GLU B N 1
ATOM 3345 C CA . GLU B 1 168 ? 46.464 -30.873 31.223 1.00 39.60 165 GLU B CA 1
ATOM 3346 C C . GLU B 1 168 ? 45.873 -30.355 32.522 1.00 39.40 165 GLU B C 1
ATOM 3347 O O . GLU B 1 168 ? 45.217 -31.103 33.258 1.00 40.32 165 GLU B O 1
ATOM 3353 N N . SER B 1 169 ? 46.119 -29.083 32.817 1.00 39.33 166 SER B N 1
ATOM 3354 C CA . SER B 1 169 ? 45.698 -28.503 34.088 1.00 39.23 166 SER B CA 1
ATOM 3355 C C . SER B 1 169 ? 44.181 -28.339 34.162 1.00 38.80 166 SER B C 1
ATOM 3356 O O . SER B 1 169 ? 43.651 -28.054 35.226 1.00 39.25 166 SER B O 1
ATOM 3359 N N . THR B 1 170 ? 43.504 -28.515 33.026 1.00 38.71 167 THR B N 1
ATOM 3360 C CA . THR B 1 170 ? 42.044 -28.362 32.929 1.00 38.42 167 THR B CA 1
ATOM 3361 C C . THR B 1 170 ? 41.301 -29.697 33.055 1.00 38.52 167 THR B C 1
ATOM 3362 O O . THR B 1 170 ? 40.073 -29.754 32.901 1.00 37.97 167 THR B O 1
ATOM 3366 N N . TYR B 1 171 ? 42.055 -30.756 33.345 1.00 38.74 168 TYR B N 1
ATOM 3367 C CA . TYR B 1 171 ? 41.554 -32.131 33.333 1.00 39.18 168 TYR B CA 1
ATOM 3368 C C . TYR B 1 171 ? 40.901 -32.465 34.670 1.00 39.37 168 TYR B C 1
ATOM 3369 O O . TYR B 1 171 ? 41.363 -33.349 35.399 1.00 39.32 168 TYR B O 1
ATOM 3378 N N . ASN B 1 172 ? 39.830 -31.744 34.982 1.00 39.64 169 ASN B N 1
ATOM 3379 C CA . ASN B 1 172 ? 39.088 -31.927 36.231 1.00 40.29 169 ASN B CA 1
ATOM 3380 C C . ASN B 1 172 ? 37.809 -32.720 35.999 1.00 40.15 169 ASN B C 1
ATOM 3381 O O . ASN B 1 172 ? 36.833 -32.575 36.737 1.00 40.04 169 ASN B O 1
ATOM 3386 N N . HIS B 1 173 ? 37.843 -33.572 34.976 1.00 40.16 170 HIS B N 1
ATOM 3387 C CA . HIS B 1 173 ? 36.664 -34.301 34.502 1.00 40.16 170 HIS B CA 1
ATOM 3388 C C . HIS B 1 173 ? 36.214 -35.395 35.461 1.00 39.56 170 HIS B C 1
ATOM 3389 O O . HIS B 1 173 ? 35.036 -35.709 35.530 1.00 38.82 170 HIS B O 1
ATOM 3396 N N . ILE B 1 174 ? 37.160 -35.982 36.186 1.00 38.88 171 ILE B N 1
ATOM 3397 C CA . ILE B 1 174 ? 36.827 -37.041 37.128 1.00 38.24 171 ILE B CA 1
ATOM 3398 C C . ILE B 1 174 ? 36.121 -36.474 38.357 1.00 37.22 171 ILE B C 1
ATOM 3399 O O . ILE B 1 174 ? 35.115 -37.033 38.786 1.00 37.52 171 ILE B O 1
ATOM 3404 N N . ALA B 1 175 ? 36.618 -35.347 38.871 1.00 36.04 172 ALA B N 1
ATOM 3405 C CA . ALA B 1 175 ? 35.950 -34.597 39.950 1.00 35.41 172 ALA B CA 1
ATOM 3406 C C . ALA B 1 175 ? 34.522 -34.193 39.593 1.00 34.91 172 ALA B C 1
ATOM 3407 O O . ALA B 1 175 ? 33.607 -34.336 40.412 1.00 34.04 172 ALA B O 1
ATOM 3409 N N . ALA B 1 176 ? 34.344 -33.689 38.368 1.00 34.60 173 ALA B N 1
ATOM 3410 C CA . ALA B 1 176 ? 33.032 -33.281 37.852 1.00 34.24 173 ALA B CA 1
ATOM 3411 C C . ALA B 1 176 ? 32.049 -34.456 37.851 1.00 33.97 173 ALA B C 1
ATOM 3412 O O . ALA B 1 176 ? 30.960 -34.342 38.385 1.00 34.35 173 ALA B O 1
ATOM 3414 N N . GLN B 1 177 ? 32.463 -35.577 37.255 1.00 34.39 174 GLN B N 1
ATOM 3415 C CA . GLN B 1 177 ? 31.676 -36.806 37.207 1.00 35.27 174 GLN B CA 1
ATOM 3416 C C . GLN B 1 177 ? 31.260 -37.320 38.583 1.00 34.13 174 GLN B C 1
ATOM 3417 O O . GLN B 1 177 ? 30.088 -37.691 38.766 1.00 32.91 174 GLN B O 1
ATOM 3423 N N . LYS B 1 178 ? 32.214 -37.353 39.519 1.00 33.41 175 LYS B N 1
ATOM 3424 C CA . LYS B 1 178 ? 31.949 -37.726 40.929 1.00 33.95 175 LYS B CA 1
ATOM 3425 C C . LYS B 1 178 ? 30.799 -36.914 41.520 1.00 32.59 175 LYS B C 1
ATOM 3426 O O . LYS B 1 178 ? 29.896 -37.464 42.153 1.00 31.93 175 LYS B O 1
ATOM 3432 N N . ALA B 1 179 ? 30.875 -35.597 41.334 1.00 31.50 176 ALA B N 1
ATOM 3433 C CA . ALA B 1 179 ? 29.901 -34.653 41.861 1.00 30.76 176 ALA B CA 1
ATOM 3434 C C . ALA B 1 179 ? 28.519 -34.858 41.231 1.00 29.88 176 ALA B C 1
ATOM 3435 O O . ALA B 1 179 ? 27.515 -34.928 41.942 1.00 29.85 176 ALA B O 1
ATOM 3437 N N . LEU B 1 180 ? 28.502 -34.990 39.902 1.00 28.97 177 LEU B N 1
ATOM 3438 C CA . LEU B 1 180 ? 27.300 -35.184 39.112 1.00 28.77 177 LEU B CA 1
ATOM 3439 C C . LEU B 1 180 ? 26.559 -36.449 39.486 1.00 28.89 177 LEU B C 1
ATOM 3440 O O . LEU B 1 180 ? 25.348 -36.393 39.700 1.00 28.66 177 LEU B O 1
ATOM 3445 N N . ILE B 1 181 ? 27.280 -37.567 39.596 1.00 28.91 178 ILE B N 1
ATOM 3446 C CA . ILE B 1 181 ? 26.634 -38.828 39.970 1.00 29.31 178 ILE B CA 1
ATOM 3447 C C . ILE B 1 181 ? 26.160 -38.819 41.436 1.00 29.72 178 ILE B C 1
ATOM 3448 O O . ILE B 1 181 ? 25.125 -39.413 41.746 1.00 30.29 178 ILE B O 1
ATOM 3453 N N . SER B 1 182 ? 26.885 -38.124 42.314 1.00 30.17 179 SER B N 1
ATOM 3454 C CA . SER B 1 182 ? 26.418 -37.958 43.702 1.00 30.94 179 SER B CA 1
ATOM 3455 C C . SER B 1 182 ? 25.111 -37.159 43.775 1.00 30.89 179 SER B C 1
ATOM 3456 O O . SER B 1 182 ? 24.220 -37.533 44.534 1.00 32.22 179 SER B O 1
ATOM 3459 N N . ILE B 1 183 ? 25.000 -36.067 43.015 1.00 31.16 180 ILE B N 1
ATOM 3460 C CA . ILE B 1 183 ? 23.739 -35.295 42.887 1.00 32.06 180 ILE B CA 1
ATOM 3461 C C . ILE B 1 183 ? 22.584 -36.124 42.271 1.00 32.08 180 ILE B C 1
ATOM 3462 O O . ILE B 1 183 ? 21.447 -36.112 42.772 1.00 31.46 180 ILE B O 1
ATOM 3467 N N . LYS B 1 184 ? 22.881 -36.795 41.152 1.00 31.62 181 LYS B N 1
ATOM 3468 C CA . LYS B 1 184 ? 21.903 -37.597 40.419 1.00 31.37 181 LYS B CA 1
ATOM 3469 C C . LYS B 1 184 ? 21.231 -38.650 41.301 1.00 30.90 181 LYS B C 1
ATOM 3470 O O . LYS B 1 184 ? 20.014 -38.852 41.225 1.00 29.88 181 LYS B O 1
ATOM 3476 N N . ARG B 1 185 ? 22.037 -39.336 42.103 1.00 30.12 182 ARG B N 1
ATOM 3477 C CA . ARG B 1 185 ? 21.543 -40.266 43.127 1.00 30.09 182 ARG B CA 1
ATOM 3478 C C . ARG B 1 185 ? 20.233 -39.826 43.816 1.00 29.94 182 ARG B C 1
ATOM 3479 O O . ARG B 1 185 ? 19.338 -40.645 44.041 1.00 29.97 182 ARG B O 1
ATOM 3487 N N . PHE B 1 186 ? 20.153 -38.544 44.169 1.00 30.31 183 PHE B N 1
ATOM 3488 C CA . PHE B 1 186 ? 19.028 -38.001 44.907 1.00 30.49 183 PHE B CA 1
ATOM 3489 C C . PHE B 1 186 ? 18.092 -37.137 44.078 1.00 31.08 183 PHE B C 1
ATOM 3490 O O . PHE B 1 186 ? 16.904 -37.077 44.372 1.00 29.94 183 PHE B O 1
ATOM 3498 N N . ILE B 1 187 ? 18.604 -36.504 43.025 1.00 32.22 184 ILE B N 1
ATOM 3499 C CA . ILE B 1 187 ? 17.790 -35.556 42.255 1.00 33.23 184 ILE B CA 1
ATOM 3500 C C . ILE B 1 187 ? 16.776 -36.265 41.338 1.00 32.54 184 ILE B C 1
ATOM 3501 O O . ILE B 1 187 ? 15.670 -35.747 41.087 1.00 31.97 184 ILE B O 1
ATOM 3506 N N . ARG B 1 188 ? 17.121 -37.470 40.886 1.00 32.04 185 ARG B N 1
ATOM 3507 C CA . ARG B 1 188 ? 16.138 -38.298 40.177 1.00 31.94 185 ARG B CA 1
ATOM 3508 C C . ARG B 1 188 ? 14.942 -38.719 41.064 1.00 30.73 185 ARG B C 1
ATOM 3509 O O . ARG B 1 188 ? 13.796 -38.482 40.679 1.00 29.51 185 ARG B O 1
ATOM 3517 N N . PRO B 1 189 ? 15.200 -39.378 42.227 1.00 29.97 186 PRO B N 1
ATOM 3518 C CA . PRO B 1 189 ? 14.022 -39.578 43.099 1.00 29.57 186 PRO B CA 1
ATOM 3519 C C . PRO B 1 189 ? 13.294 -38.280 43.521 1.00 28.42 186 PRO B C 1
ATOM 3520 O O . PRO B 1 189 ? 12.090 -38.315 43.738 1.00 28.30 186 PRO B O 1
ATOM 3524 N N . GLN B 1 190 ? 14.001 -37.153 43.627 1.00 28.15 187 GLN B N 1
ATOM 3525 C CA . GLN B 1 190 ? 13.343 -35.854 43.947 1.00 28.23 187 GLN B CA 1
ATOM 3526 C C . GLN B 1 190 ? 12.246 -35.518 42.922 1.00 27.84 187 GLN B C 1
ATOM 3527 O O . GLN B 1 190 ? 11.130 -35.116 43.271 1.00 27.35 187 GLN B O 1
ATOM 3533 N N . GLN B 1 191 ? 12.551 -35.707 41.647 1.00 27.69 188 GLN B N 1
ATOM 3534 C CA . GLN B 1 191 ? 11.574 -35.470 40.593 1.00 28.08 188 GLN B CA 1
ATOM 3535 C C . GLN B 1 191 ? 10.335 -36.327 40.843 1.00 29.33 188 GLN B C 1
ATOM 3536 O O . GLN B 1 191 ? 9.212 -35.844 40.723 1.00 28.93 188 GLN B O 1
ATOM 3542 N N . TYR B 1 192 ? 10.547 -37.597 41.185 1.00 30.21 189 TYR B N 1
ATOM 3543 C CA . TYR B 1 192 ? 9.431 -38.526 41.334 1.00 31.23 189 TYR B CA 1
ATOM 3544 C C . TYR B 1 192 ? 8.592 -38.231 42.575 1.00 30.53 189 TYR B C 1
ATOM 3545 O O . TYR B 1 192 ? 7.381 -38.448 42.553 1.00 30.36 189 TYR B O 1
ATOM 3554 N N . ALA B 1 193 ? 9.254 -37.744 43.629 1.00 29.50 190 ALA B N 1
ATOM 3555 C CA . ALA B 1 193 ? 8.601 -37.329 44.886 1.00 29.76 190 ALA B CA 1
ATOM 3556 C C . ALA B 1 193 ? 7.647 -36.173 44.612 1.00 30.01 190 ALA B C 1
ATOM 3557 O O . ALA B 1 193 ? 6.488 -36.187 45.061 1.00 30.20 190 ALA B O 1
ATOM 3559 N N . ILE B 1 194 ? 8.120 -35.196 43.839 1.00 29.70 191 ILE B N 1
ATOM 3560 C CA . ILE B 1 194 ? 7.311 -34.020 43.489 1.00 30.03 191 ILE B CA 1
ATOM 3561 C C . ILE B 1 194 ? 6.150 -34.394 42.571 1.00 30.06 191 ILE B C 1
ATOM 3562 O O . ILE B 1 194 ? 5.029 -33.939 42.792 1.00 30.05 191 ILE B O 1
ATOM 3567 N N . ARG B 1 195 ? 6.404 -35.257 41.583 1.00 29.80 192 ARG B N 1
ATOM 3568 C CA . ARG B 1 195 ? 5.313 -35.833 40.782 1.00 30.05 192 ARG B CA 1
ATOM 3569 C C . ARG B 1 195 ? 4.260 -36.482 41.682 1.00 29.73 192 ARG B C 1
ATOM 3570 O O . ARG B 1 195 ? 3.074 -36.212 41.536 1.00 29.80 192 ARG B O 1
ATOM 3578 N N . ASP B 1 196 ? 4.695 -37.344 42.602 1.00 29.71 193 ASP B N 1
ATOM 3579 C CA . ASP B 1 196 ? 3.748 -38.078 43.452 1.00 29.18 193 ASP B CA 1
ATOM 3580 C C . ASP B 1 196 ? 2.936 -37.124 44.329 1.00 28.68 193 ASP B C 1
ATOM 3581 O O . ASP B 1 196 ? 1.731 -37.325 44.530 1.00 28.50 193 ASP B O 1
ATOM 3586 N N . LEU B 1 197 ? 3.593 -36.089 44.832 1.00 28.29 194 LEU B N 1
ATOM 3587 C CA . LEU B 1 197 ? 2.948 -35.073 45.676 1.00 28.37 194 LEU B CA 1
ATOM 3588 C C . LEU B 1 197 ? 1.804 -34.433 44.892 1.00 28.21 194 LEU B C 1
ATOM 3589 O O . LEU B 1 197 ? 0.659 -34.344 45.375 1.00 27.25 194 LEU B O 1
ATOM 3594 N N . ILE B 1 198 ? 2.106 -34.040 43.659 1.00 28.59 195 ILE B N 1
ATOM 3595 C CA . ILE B 1 198 ? 1.098 -33.452 42.774 1.00 28.87 195 ILE B CA 1
ATOM 3596 C C . ILE B 1 198 ? -0.057 -34.419 42.524 1.00 29.77 195 ILE B C 1
ATOM 3597 O O . ILE B 1 198 ? -1.232 -34.034 42.590 1.00 29.72 195 ILE B O 1
ATOM 3602 N N . GLU B 1 199 ? 0.275 -35.675 42.240 1.00 31.18 196 GLU B N 1
ATOM 3603 C CA . GLU B 1 199 ? -0.739 -36.686 41.913 1.00 31.95 196 GLU B CA 1
ATOM 3604 C C . GLU B 1 199 ? -1.619 -37.083 43.099 1.00 31.36 196 GLU B C 1
ATOM 3605 O O . GLU B 1 199 ? -2.729 -37.568 42.893 1.00 29.84 196 GLU B O 1
ATOM 3611 N N . SER B 1 200 ? -1.151 -36.826 44.320 1.00 30.62 197 SER B N 1
ATOM 3612 C CA . SER B 1 200 ? -1.943 -37.104 45.519 1.00 31.16 197 SER B CA 1
ATOM 3613 C C . SER B 1 200 ? -3.183 -36.220 45.611 1.00 31.05 197 SER B C 1
ATOM 3614 O O . SER B 1 200 ? -4.086 -36.512 46.383 1.00 31.94 197 SER B O 1
ATOM 3617 N N . GLU B 1 201 ? -3.194 -35.124 44.851 1.00 31.31 198 GLU B N 1
ATOM 3618 C CA . GLU B 1 201 ? -4.228 -34.094 44.939 1.00 32.36 198 GLU B CA 1
ATOM 3619 C C . GLU B 1 201 ? -4.351 -33.484 46.345 1.00 31.29 198 GLU B C 1
ATOM 3620 O O . GLU B 1 201 ? -5.431 -33.075 46.768 1.00 30.19 198 GLU B O 1
ATOM 3626 N N . SER B 1 202 ? -3.221 -33.417 47.043 1.00 30.74 199 SER B N 1
ATOM 3627 C CA . SER B 1 202 ? -3.125 -32.759 48.331 1.00 30.72 199 SER B CA 1
ATOM 3628 C C . SER B 1 202 ? -3.728 -31.350 48.292 1.00 30.88 199 SER B C 1
ATOM 3629 O O . SER B 1 202 ? -3.484 -30.591 47.350 1.00 30.08 199 SER B O 1
ATOM 3632 N N . GLU B 1 203 ? -4.466 -30.987 49.338 1.00 31.59 200 GLU B N 1
ATOM 3633 C CA . GLU B 1 203 ? -5.014 -29.628 49.469 1.00 32.49 200 GLU B CA 1
ATOM 3634 C C . GLU B 1 203 ? -3.937 -28.546 49.329 1.00 32.29 200 GLU B C 1
ATOM 3635 O O . GLU B 1 203 ? -4.229 -27.442 48.885 1.00 32.99 200 GLU B O 1
ATOM 3641 N N . LEU B 1 204 ? -2.700 -28.857 49.696 1.0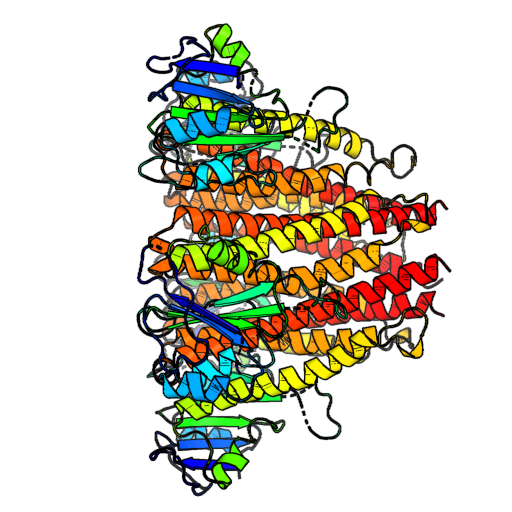0 31.82 201 LEU B N 1
ATOM 3642 C CA . LEU B 1 204 ? -1.597 -27.907 49.500 1.00 32.04 201 LEU B CA 1
ATOM 3643 C C . LEU B 1 204 ? -1.313 -27.684 48.014 1.00 32.36 201 LEU B C 1
ATOM 3644 O O . LEU B 1 204 ? -1.069 -26.546 47.580 1.00 33.24 201 LEU B O 1
ATOM 3649 N N . VAL B 1 205 ? -1.411 -28.754 47.232 1.00 31.81 202 VAL B N 1
ATOM 3650 C CA . VAL B 1 205 ? -1.186 -28.691 45.782 1.00 31.10 202 VAL B CA 1
ATOM 3651 C C . VAL B 1 205 ? -2.351 -28.047 45.020 1.00 31.10 202 VAL B C 1
ATOM 3652 O O . VAL B 1 205 ? -2.146 -27.178 44.157 1.00 30.54 202 VAL B O 1
ATOM 3656 N N . THR B 1 206 ? -3.571 -28.476 45.331 1.00 30.06 203 THR B N 1
ATOM 3657 C CA . THR B 1 206 ? -4.737 -28.016 44.613 1.00 30.18 203 THR B CA 1
ATOM 3658 C C . THR B 1 206 ? -5.056 -26.535 44.862 1.00 30.39 203 THR B C 1
ATOM 3659 O O . THR B 1 206 ? -5.806 -25.952 44.094 1.00 30.57 203 THR B O 1
ATOM 3663 N N . SER B 1 207 ? -4.472 -25.925 45.900 1.00 30.19 204 SER B N 1
ATOM 3664 C CA . SER B 1 207 ? -4.580 -24.463 46.046 1.00 31.00 204 SER B CA 1
ATOM 3665 C C . SER B 1 207 ? -3.627 -23.691 45.109 1.00 30.92 204 SER B C 1
ATOM 3666 O O . SER B 1 207 ? -3.849 -22.513 44.814 1.00 30.26 204 SER B O 1
ATOM 3669 N N . ARG B 1 208 ? -2.589 -24.384 44.624 1.00 30.04 205 ARG B N 1
ATOM 3670 C CA . ARG B 1 208 ? -1.544 -23.770 43.815 1.00 30.59 205 ARG B CA 1
ATOM 3671 C C . ARG B 1 208 ? -1.104 -24.728 42.709 1.00 30.15 205 ARG B C 1
ATOM 3672 O O . ARG B 1 208 ? 0.092 -25.037 42.605 1.00 31.45 205 ARG B O 1
ATOM 3680 N N . PRO B 1 209 ? -2.054 -25.196 41.881 1.00 30.39 206 PRO B N 1
ATOM 3681 C CA . PRO B 1 209 ? -1.745 -26.271 40.941 1.00 30.21 206 PRO B CA 1
ATOM 3682 C C . PRO B 1 209 ? -0.677 -25.907 39.896 1.00 30.02 206 PRO B C 1
ATOM 3683 O O . PRO B 1 209 ? 0.172 -26.734 39.594 1.00 29.89 206 PRO B O 1
ATOM 3687 N N . HIS B 1 210 ? -0.729 -24.693 39.352 1.00 29.64 207 HIS B N 1
ATOM 3688 C CA . HIS B 1 210 ? 0.167 -24.325 38.260 1.00 29.58 207 HIS B CA 1
ATOM 3689 C C . HIS B 1 210 ? 1.567 -24.122 38.793 1.00 29.57 207 HIS B C 1
ATOM 3690 O O . HIS B 1 210 ? 2.529 -24.480 38.130 1.00 28.85 207 HIS B O 1
ATOM 3697 N N . GLN B 1 211 ? 1.649 -23.572 40.005 1.00 29.21 208 GLN B N 1
ATOM 3698 C CA . GLN B 1 211 ? 2.920 -23.305 40.654 1.00 29.56 208 GLN B CA 1
ATOM 3699 C C . GLN B 1 211 ? 3.652 -24.590 41.005 1.00 29.66 208 GLN B C 1
ATOM 3700 O O . GLN B 1 211 ? 4.860 -24.667 40.781 1.00 29.54 208 GLN B O 1
ATOM 3706 N N . TYR B 1 212 ? 2.942 -25.603 41.507 1.00 29.60 209 TYR B N 1
ATOM 3707 C CA . TYR B 1 212 ? 3.595 -26.890 41.809 1.00 30.68 209 TYR B CA 1
ATOM 3708 C C . TYR B 1 212 ? 4.048 -27.587 40.507 1.00 30.67 209 TYR B C 1
ATOM 3709 O O . TYR B 1 212 ? 5.142 -28.159 40.474 1.00 31.30 209 TYR B O 1
ATOM 3718 N N . ARG B 1 213 ? 3.217 -27.514 39.461 1.00 31.27 210 ARG B N 1
ATOM 3719 C CA . ARG B 1 213 ? 3.592 -27.965 38.097 1.00 32.10 210 ARG B CA 1
ATOM 3720 C C . ARG B 1 213 ? 4.881 -27.295 37.599 1.00 31.46 210 ARG B C 1
ATOM 3721 O O . ARG B 1 213 ? 5.757 -27.970 37.017 1.00 30.32 210 ARG B O 1
ATOM 3729 N N . PHE B 1 214 ? 4.999 -25.978 37.809 1.00 30.39 211 PHE B N 1
ATOM 3730 C CA . PHE B 1 214 ? 6.247 -25.269 37.460 1.00 29.47 211 PHE B CA 1
ATOM 3731 C C . PHE B 1 214 ? 7.459 -25.805 38.243 1.00 28.72 211 PHE B C 1
ATOM 3732 O O . PHE B 1 214 ? 8.529 -25.992 37.651 1.00 26.95 211 PHE B O 1
ATOM 3740 N N . ALA B 1 215 ? 7.292 -26.038 39.554 1.00 27.99 212 ALA B N 1
ATOM 3741 C CA . ALA B 1 215 ? 8.355 -26.643 40.388 1.00 28.26 212 ALA B CA 1
ATOM 3742 C C . ALA B 1 215 ? 8.794 -28.012 39.852 1.00 28.42 212 ALA B C 1
ATOM 3743 O O . ALA B 1 215 ? 9.995 -28.307 39.748 1.00 27.82 212 ALA B O 1
ATOM 3745 N N . HIS B 1 216 ? 7.818 -28.821 39.475 1.00 28.73 213 HIS B N 1
ATOM 3746 C CA . HIS B 1 216 ? 8.105 -30.102 38.850 1.00 29.06 213 HIS B CA 1
ATOM 3747 C C . HIS B 1 216 ? 8.852 -29.977 37.509 1.00 28.35 213 HIS B C 1
ATOM 3748 O O . HIS B 1 216 ? 9.722 -30.786 37.226 1.00 28.09 213 HIS B O 1
ATOM 3755 N N . ASN B 1 217 ? 8.481 -28.989 36.691 1.00 28.18 214 ASN B N 1
ATOM 3756 C CA . ASN B 1 217 ? 9.197 -28.700 35.448 1.00 27.30 214 ASN B CA 1
ATOM 3757 C C . ASN B 1 217 ? 10.664 -28.361 35.710 1.00 27.04 214 ASN B C 1
ATOM 3758 O O . ASN B 1 217 ? 11.550 -28.801 34.975 1.00 25.23 214 ASN B O 1
ATOM 3763 N N . ASN B 1 218 ? 10.906 -27.595 36.777 1.00 26.90 215 ASN B N 1
ATOM 3764 C CA . ASN B 1 218 ? 12.266 -27.193 37.138 1.00 27.87 215 ASN B CA 1
ATOM 3765 C C . ASN B 1 218 ? 13.160 -28.344 37.604 1.00 26.94 215 ASN B C 1
ATOM 3766 O O . ASN B 1 218 ? 14.327 -28.407 37.249 1.00 26.90 215 ASN B O 1
ATOM 3771 N N . ILE B 1 219 ? 12.615 -29.246 38.410 1.00 27.63 216 ILE B N 1
ATOM 3772 C CA . ILE B 1 219 ? 13.351 -30.456 38.812 1.00 27.62 216 ILE B CA 1
ATOM 3773 C C . ILE B 1 219 ? 13.644 -31.392 37.612 1.00 26.97 216 ILE B C 1
ATOM 3774 O O . ILE B 1 219 ? 14.739 -31.953 37.514 1.00 26.00 216 ILE B O 1
ATOM 3779 N N . THR B 1 220 ? 12.697 -31.487 36.680 1.00 25.60 217 THR B N 1
ATOM 3780 C CA . THR B 1 220 ? 12.884 -32.236 35.428 1.00 24.96 217 THR B CA 1
ATOM 3781 C C . THR B 1 220 ? 14.021 -31.614 34.634 1.00 25.74 217 THR B C 1
ATOM 3782 O O . THR B 1 220 ? 14.918 -32.338 34.188 1.00 24.92 217 THR B O 1
ATOM 3786 N N . ARG B 1 221 ? 14.007 -30.285 34.485 1.00 25.40 218 ARG B N 1
ATOM 3787 C CA . ARG B 1 221 ? 15.083 -29.582 33.779 1.00 25.96 218 ARG B CA 1
ATOM 3788 C C . ARG B 1 221 ? 16.429 -29.892 34.424 1.00 25.50 218 ARG B C 1
ATOM 3789 O O . ARG B 1 221 ? 17.413 -30.185 33.728 1.00 24.11 218 ARG B O 1
ATOM 3797 N N . ILE B 1 222 ? 16.471 -29.813 35.753 1.00 25.50 219 ILE B N 1
ATOM 3798 C CA . ILE B 1 222 ? 17.706 -30.079 36.486 1.00 26.24 219 ILE B CA 1
ATOM 3799 C C . ILE B 1 222 ? 18.275 -31.468 36.154 1.00 26.18 219 ILE B C 1
ATOM 3800 O O . ILE B 1 222 ? 19.476 -31.611 35.944 1.00 26.37 219 ILE B O 1
ATOM 3805 N N . ASN B 1 223 ? 17.407 -32.480 36.165 1.00 26.32 220 ASN B N 1
ATOM 3806 C CA . ASN B 1 223 ? 17.795 -33.848 35.836 1.00 26.55 220 ASN B CA 1
ATOM 3807 C C . ASN B 1 223 ? 18.358 -33.977 34.400 1.00 25.28 220 ASN B C 1
ATOM 3808 O O . ASN B 1 223 ? 19.387 -34.638 34.172 1.00 25.77 220 ASN B O 1
ATOM 3813 N N . GLU B 1 224 ? 17.706 -33.306 33.454 1.00 24.94 221 GLU B N 1
ATOM 3814 C CA . GLU B 1 224 ? 18.128 -33.314 32.054 1.00 24.17 221 GLU B CA 1
ATOM 3815 C C . GLU B 1 224 ? 19.442 -32.569 31.894 1.00 24.92 221 GLU B C 1
ATOM 3816 O O . GLU B 1 224 ? 20.282 -32.955 31.087 1.00 24.73 221 GLU B O 1
ATOM 3822 N N . THR B 1 225 ? 19.633 -31.524 32.693 1.00 25.08 222 THR B N 1
ATOM 3823 C CA . THR B 1 225 ? 20.906 -30.800 32.700 1.00 26.13 222 THR B CA 1
ATOM 3824 C C . THR B 1 225 ? 22.071 -31.674 33.202 1.00 26.01 222 THR B C 1
ATOM 3825 O O . THR B 1 225 ? 23.173 -31.679 32.615 1.00 26.89 222 THR B O 1
ATOM 3829 N N . ILE B 1 226 ? 21.824 -32.408 34.286 1.00 26.66 223 ILE B N 1
ATOM 3830 C CA . ILE B 1 226 ? 22.797 -33.325 34.836 1.00 26.72 223 ILE B CA 1
ATOM 3831 C C . ILE B 1 226 ? 23.160 -34.375 33.787 1.00 26.67 223 ILE B C 1
ATOM 3832 O O . ILE B 1 226 ? 24.343 -34.682 33.606 1.00 25.25 223 ILE B O 1
ATOM 3837 N N . GLU B 1 227 ? 22.160 -34.901 33.076 1.00 26.41 224 GLU B N 1
ATOM 3838 C CA . GLU B 1 227 ? 22.430 -35.885 32.008 1.00 27.16 224 GLU B CA 1
ATOM 3839 C C . GLU B 1 227 ? 23.296 -35.330 30.895 1.00 25.63 224 GLU B C 1
ATOM 3840 O O . GLU B 1 227 ? 24.164 -36.039 30.397 1.00 26.74 224 GLU B O 1
ATOM 3846 N N . PHE B 1 228 ? 23.038 -34.081 30.494 1.00 24.49 225 PHE B N 1
ATOM 3847 C CA . PHE B 1 228 ? 23.822 -33.406 29.464 1.00 24.72 225 PHE B CA 1
ATOM 3848 C C . PHE B 1 228 ? 25.281 -33.238 29.941 1.00 24.06 225 PHE B C 1
ATOM 3849 O O . PHE B 1 228 ? 26.218 -33.522 29.196 1.00 24.72 225 PHE B O 1
ATOM 3857 N N . TYR B 1 229 ? 25.461 -32.792 31.187 1.00 24.61 226 TYR B N 1
ATOM 3858 C CA . TYR B 1 229 ? 26.822 -32.582 31.737 1.00 24.86 226 TYR B CA 1
ATOM 3859 C C . TYR B 1 229 ? 27.621 -33.874 31.834 1.00 25.03 226 TYR B C 1
ATOM 3860 O O . TYR B 1 229 ? 28.849 -33.877 31.625 1.00 25.13 226 TYR B O 1
ATOM 3869 N N . LEU B 1 230 ? 26.933 -34.960 32.172 1.00 25.43 227 LEU B N 1
ATOM 3870 C CA . LEU B 1 230 ? 27.541 -36.301 32.239 1.00 26.02 227 LEU B CA 1
ATOM 3871 C C . LEU B 1 230 ? 27.986 -36.753 30.834 1.00 26.09 227 LEU B C 1
ATOM 3872 O O . LEU B 1 230 ? 29.068 -37.347 30.655 1.00 26.89 227 LEU B O 1
ATOM 3877 N N . GLY B 1 231 ? 27.177 -36.412 29.832 1.00 25.98 228 GLY B N 1
ATOM 3878 C CA . GLY B 1 231 ? 27.519 -36.576 28.412 1.00 25.78 228 GLY B CA 1
ATOM 3879 C C . GLY B 1 231 ? 28.745 -35.780 27.978 1.00 25.69 228 GLY B C 1
ATOM 3880 O O . GLY B 1 231 ? 29.606 -36.295 27.261 1.00 25.65 228 GLY B O 1
ATOM 3881 N N . GLU B 1 232 ? 28.814 -34.519 28.407 1.00 25.95 229 GLU B N 1
ATOM 3882 C CA . GLU B 1 232 ? 29.973 -33.660 28.182 1.00 27.03 229 GLU B CA 1
ATOM 3883 C C . GLU B 1 232 ? 31.230 -34.242 28.800 1.00 27.05 229 GLU B C 1
ATOM 3884 O O . GLU B 1 232 ? 32.292 -34.257 28.154 1.00 27.49 229 GLU B O 1
ATOM 3890 N N . VAL B 1 233 ? 31.114 -34.740 30.034 1.00 27.70 230 VAL B N 1
ATOM 3891 C CA . VAL B 1 233 ? 32.261 -35.383 30.705 1.00 28.21 230 VAL B CA 1
ATOM 3892 C C . VAL B 1 233 ? 32.760 -36.606 29.939 1.00 28.56 230 VAL B C 1
ATOM 3893 O O . VAL B 1 233 ? 33.968 -36.781 29.767 1.00 28.47 230 VAL B O 1
ATOM 3897 N N . ALA B 1 234 ? 31.829 -37.448 29.479 1.00 28.88 231 ALA B N 1
ATOM 3898 C CA . ALA B 1 234 ? 32.193 -38.622 28.682 1.00 29.87 231 ALA B CA 1
ATOM 3899 C C . ALA B 1 234 ? 32.856 -38.227 27.367 1.00 30.37 231 ALA B C 1
ATOM 3900 O O . ALA B 1 234 ? 33.774 -38.905 26.897 1.00 30.87 231 ALA B O 1
ATOM 3902 N N . LEU B 1 235 ? 32.392 -37.126 26.783 1.00 30.54 232 LEU B N 1
ATOM 3903 C CA . LEU B 1 235 ? 32.938 -36.621 25.522 1.00 31.65 232 LEU B CA 1
ATOM 3904 C C . LEU B 1 235 ? 34.398 -36.157 25.658 1.00 31.33 232 LEU B C 1
ATOM 3905 O O . LEU B 1 235 ? 35.243 -36.412 24.767 1.00 31.32 232 LEU B O 1
ATOM 3910 N N . PHE B 1 236 ? 34.683 -35.460 26.755 1.00 32.09 233 PHE B N 1
ATOM 3911 C CA . PHE B 1 236 ? 36.035 -34.962 27.043 1.00 33.65 233 PHE B CA 1
ATOM 3912 C C . PHE B 1 236 ? 37.022 -36.103 27.295 1.00 34.25 233 PHE B C 1
ATOM 3913 O O . PHE B 1 236 ? 38.182 -36.064 26.831 1.00 33.30 233 PHE B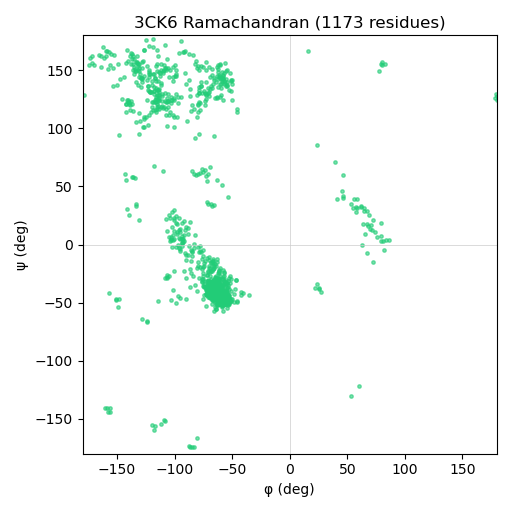 O 1
ATOM 3921 N N . GLN B 1 237 ? 36.546 -37.128 27.997 1.00 35.32 234 GLN B N 1
ATOM 3922 C CA . GLN B 1 237 ? 37.323 -38.339 28.258 1.00 37.65 234 GLN B CA 1
ATOM 3923 C C . GLN B 1 237 ? 37.730 -39.061 26.974 1.00 38.01 234 GLN B C 1
ATOM 3924 O O . GLN B 1 237 ? 38.859 -39.546 26.875 1.00 38.41 234 GLN B O 1
ATOM 3930 N N . ASP B 1 238 ? 36.837 -39.096 25.983 1.00 39.25 235 ASP B N 1
ATOM 3931 C CA . ASP B 1 238 ? 37.163 -39.609 24.636 1.00 40.54 235 ASP B CA 1
ATOM 3932 C C . ASP B 1 238 ? 38.126 -38.703 23.890 1.00 41.49 235 ASP B C 1
ATOM 3933 O O . ASP B 1 238 ? 39.025 -39.181 23.198 1.00 41.41 235 ASP B O 1
ATOM 3938 N N . GLU B 1 239 ? 37.916 -37.395 24.019 1.00 42.52 236 GLU B N 1
ATOM 3939 C CA . GLU B 1 239 ? 38.772 -36.397 23.388 1.00 44.17 236 GLU B CA 1
ATOM 3940 C C . GLU B 1 239 ? 40.225 -36.514 23.883 1.00 44.61 236 GLU B C 1
ATOM 3941 O O . GLU B 1 239 ? 41.170 -36.423 23.091 1.00 44.75 236 GLU B O 1
ATOM 3947 N N . ILE B 1 240 ? 40.386 -36.741 25.189 1.00 45.70 237 ILE B N 1
ATOM 3948 C CA . ILE B 1 240 ? 41.697 -36.978 25.803 1.00 47.06 237 ILE B CA 1
ATOM 3949 C C . ILE B 1 240 ? 42.335 -38.274 25.290 1.00 48.41 237 ILE B C 1
ATOM 3950 O O . ILE B 1 240 ? 43.482 -38.268 24.816 1.00 48.17 237 ILE B O 1
ATOM 3955 N N . LYS B 1 241 ? 41.590 -39.375 25.393 1.00 50.14 238 LYS B N 1
ATOM 3956 C CA . LYS B 1 241 ? 42.041 -40.674 24.884 1.00 52.19 238 LYS B CA 1
ATOM 3957 C C . LYS B 1 241 ? 42.440 -40.625 23.400 1.00 53.26 238 LYS B C 1
ATOM 3958 O O . LYS B 1 241 ? 43.502 -41.136 23.028 1.00 53.33 238 LYS B O 1
ATOM 3964 N N . HIS B 1 242 ? 41.611 -39.993 22.567 1.00 54.72 239 HIS B N 1
ATOM 3965 C CA . HIS B 1 242 ? 41.913 -39.859 21.137 1.00 56.35 239 HIS B CA 1
ATOM 3966 C C . HIS B 1 242 ? 43.071 -38.908 20.839 1.00 57.14 239 HIS B C 1
ATOM 3967 O O . HIS B 1 242 ? 43.674 -38.967 19.757 1.00 57.52 239 HIS B O 1
ATOM 3974 N N . ASN B 1 243 ? 43.381 -38.035 21.794 1.00 58.11 240 ASN B N 1
ATOM 3975 C CA . ASN B 1 243 ? 44.560 -37.182 21.685 1.00 59.22 240 ASN B CA 1
ATOM 3976 C C . ASN B 1 243 ? 45.832 -37.937 22.075 1.00 59.93 240 ASN B C 1
ATOM 3977 O O . ASN B 1 243 ? 46.862 -37.783 21.420 1.00 59.93 240 ASN B O 1
ATOM 3982 N N . ARG B 1 244 ? 45.738 -38.760 23.122 1.00 60.91 241 ARG B N 1
ATOM 3983 C CA . ARG B 1 244 ? 46.853 -39.585 23.611 1.00 62.09 241 ARG B CA 1
ATOM 3984 C C . ARG B 1 244 ? 47.477 -40.481 22.539 1.00 62.77 241 ARG B C 1
ATOM 3985 O O . ARG B 1 244 ? 48.691 -40.678 22.528 1.00 62.86 241 ARG B O 1
ATOM 3993 N N . ASP B 1 245 ? 46.644 -41.030 21.656 1.00 63.66 242 ASP B N 1
ATOM 3994 C CA . ASP B 1 245 ? 47.120 -41.924 20.594 1.00 64.52 242 ASP B CA 1
ATOM 3995 C C . ASP B 1 245 ? 47.816 -41.170 19.464 1.00 64.92 242 ASP B C 1
ATOM 3996 O O . ASP B 1 245 ? 48.673 -41.730 18.772 1.00 65.09 242 ASP B O 1
ATOM 4001 N N . GLU B 1 246 ? 47.440 -39.906 19.282 1.00 65.40 243 GLU B N 1
ATOM 4002 C CA . GLU B 1 246 ? 48.166 -38.993 18.397 1.00 65.86 243 GLU B CA 1
ATOM 4003 C C . GLU B 1 246 ? 49.390 -38.400 19.114 1.00 66.02 243 GLU B C 1
ATOM 4004 O O . GLU B 1 246 ? 50.450 -38.225 18.508 1.00 65.99 243 GLU B O 1
ATOM 4010 N N . LYS B 1 247 ? 49.241 -38.168 20.410 1.00 66.29 244 LYS B N 1
ATOM 4011 C CA . LYS B 1 247 ? 50.219 -37.514 21.240 1.00 66.50 244 LYS B CA 1
ATOM 4012 C C . LYS B 1 247 ? 51.086 -38.496 22.010 1.00 66.49 244 LYS B C 1
ATOM 4013 O O . LYS B 1 247 ? 51.416 -39.560 21.519 1.00 66.53 244 LYS B O 1
ATOM 4019 N N . GLY C 1 5 ? 10.269 -0.312 22.263 1.00 33.14 2 GLY C N 1
ATOM 4020 C CA . GLY C 1 5 ? 9.248 -1.039 23.092 1.00 32.61 2 GLY C CA 1
ATOM 4021 C C . GLY C 1 5 ? 9.393 -2.549 22.990 1.00 32.37 2 GLY C C 1
ATOM 4022 O O . GLY C 1 5 ? 9.994 -3.049 22.033 1.00 32.13 2 GLY C O 1
ATOM 4023 N N . PHE C 1 6 ? 8.822 -3.276 23.959 1.00 31.41 3 PHE C N 1
ATOM 4024 C CA . PHE C 1 6 ? 8.987 -4.729 24.021 1.00 30.81 3 PHE C CA 1
ATOM 4025 C C . PHE C 1 6 ? 8.264 -5.460 22.903 1.00 30.45 3 PHE C C 1
ATOM 4026 O O . PHE C 1 6 ? 8.648 -6.563 22.539 1.00 30.48 3 PHE C O 1
ATOM 4042 N N . ILE C 1 8 ? 7.466 -6.553 19.542 1.00 29.34 5 ILE C N 1
ATOM 4043 C CA . ILE C 1 8 ? 8.071 -6.656 18.218 1.00 29.52 5 ILE C CA 1
ATOM 4044 C C . ILE C 1 8 ? 7.006 -6.685 17.122 1.00 29.79 5 ILE C C 1
ATOM 4045 O O . ILE C 1 8 ? 7.152 -6.044 16.078 1.00 30.38 5 ILE C O 1
ATOM 4050 N N . GLU C 1 9 ? 5.932 -7.428 17.363 1.00 29.87 6 GLU C N 1
ATOM 4051 C CA . GLU C 1 9 ? 4.829 -7.444 16.416 1.00 30.21 6 GLU C CA 1
ATOM 4052 C C . GLU C 1 9 ? 3.501 -7.763 17.052 1.00 28.62 6 GLU C C 1
ATOM 4053 O O . GLU C 1 9 ? 3.436 -8.445 18.064 1.00 27.88 6 GLU C O 1
ATOM 4059 N N . HIS C 1 10 ? 2.449 -7.237 16.434 1.00 28.48 7 HIS C N 1
ATOM 4060 C CA . HIS C 1 10 ? 1.095 -7.421 16.868 1.00 26.97 7 HIS C CA 1
ATOM 4061 C C . HIS C 1 10 ? 0.193 -7.609 15.639 1.00 27.34 7 HIS C C 1
ATOM 4062 O O . HIS C 1 10 ? 0.149 -6.741 14.746 1.00 26.48 7 HIS C O 1
ATOM 4069 N N . TRP C 1 11 ? -0.522 -8.741 15.606 1.00 26.34 8 TRP C N 1
ATOM 4070 C CA . TRP C 1 11 ? -1.435 -9.073 14.507 1.00 27.54 8 TRP C CA 1
ATOM 4071 C C . TRP C 1 11 ? -2.802 -9.490 15.045 1.00 27.42 8 TRP C C 1
ATOM 4072 O O . TRP C 1 11 ? -2.886 -10.104 16.107 1.00 28.17 8 TRP C O 1
ATOM 4083 N N . ASP C 1 12 ? -3.848 -9.165 14.301 1.00 28.21 9 ASP C N 1
ATOM 4084 C CA . ASP C 1 12 ? -5.222 -9.530 14.654 1.00 29.29 9 ASP C CA 1
ATOM 4085 C C . ASP C 1 12 ? -5.681 -10.641 13.711 1.00 30.47 9 ASP C C 1
ATOM 4086 O O . ASP C 1 12 ? -5.732 -10.451 12.487 1.00 30.76 9 ASP C O 1
ATOM 4091 N N . PHE C 1 13 ? -5.970 -11.809 14.276 1.00 30.98 10 PHE C N 1
ATOM 4092 C CA . PHE C 1 13 ? -6.461 -12.939 13.479 1.00 32.57 10 PHE C CA 1
ATOM 4093 C C . PHE C 1 13 ? -7.985 -13.136 13.565 1.00 33.43 10 PHE C C 1
ATOM 4094 O O . PHE C 1 13 ? -8.472 -14.262 13.427 1.00 33.99 10 PHE C O 1
ATOM 4102 N N . SER C 1 14 ? -8.730 -12.051 13.780 1.00 34.96 11 SER C N 1
ATOM 4103 C CA . SER C 1 14 ? -10.204 -12.125 13.826 1.00 36.81 11 SER C CA 1
ATOM 4104 C C . SER C 1 14 ? -10.821 -12.615 12.506 1.00 38.24 11 SER C C 1
ATOM 4105 O O . SER C 1 14 ? -11.951 -13.128 12.503 1.00 38.74 11 SER C O 1
ATOM 4108 N N . THR C 1 15 ? -10.086 -12.424 11.401 1.00 39.34 12 THR C N 1
ATOM 4109 C CA . THR C 1 15 ? -10.443 -12.938 10.055 1.00 40.32 12 THR C CA 1
ATOM 4110 C C . THR C 1 15 ? -9.272 -13.739 9.482 1.00 40.31 12 THR C C 1
ATOM 4111 O O . THR C 1 15 ? -8.182 -13.687 10.045 1.00 40.79 12 THR C O 1
ATOM 4115 N N . PRO C 1 16 ? -9.498 -14.506 8.381 1.00 40.55 13 PRO C N 1
ATOM 4116 C CA . PRO C 1 16 ? -8.414 -15.238 7.694 1.00 40.43 13 PRO C CA 1
ATOM 4117 C C . PRO C 1 16 ? -7.314 -14.362 7.072 1.00 40.15 13 PRO C C 1
ATOM 4118 O O . PRO C 1 16 ? -6.244 -14.879 6.724 1.00 40.76 13 PRO C O 1
ATOM 4130 N N . ALA C 1 18 ? -4.990 -11.706 8.365 1.00 35.03 15 ALA C N 1
ATOM 4131 C CA . ALA C 1 18 ? -4.450 -11.047 9.546 1.00 33.71 15 ALA C CA 1
ATOM 4132 C C . ALA C 1 18 ? -4.082 -9.598 9.241 1.00 32.89 15 ALA C C 1
ATOM 4133 O O . ALA C 1 18 ? -3.521 -9.282 8.197 1.00 32.01 15 ALA C O 1
ATOM 4135 N N . THR C 1 19 ? -4.417 -8.712 10.164 1.00 32.28 16 THR C N 1
ATOM 4136 C CA . THR C 1 19 ? -4.109 -7.305 9.999 1.00 31.77 16 THR C CA 1
ATOM 4137 C C . THR C 1 19 ? -3.098 -6.903 11.058 1.00 31.28 16 THR C C 1
ATOM 4138 O O . THR C 1 19 ? -3.171 -7.353 12.204 1.00 30.41 16 THR C O 1
ATOM 4142 N N . GLN C 1 20 ? -2.140 -6.068 10.660 1.00 30.59 17 GLN C N 1
ATOM 4143 C CA . GLN C 1 20 ? -1.112 -5.590 11.567 1.00 30.02 17 GLN C CA 1
ATOM 4144 C C . GLN C 1 20 ? -1.671 -4.499 12.463 1.00 29.91 17 GLN C C 1
ATOM 4145 O O . GLN C 1 20 ? -2.400 -3.633 12.003 1.00 29.62 17 GLN C O 1
ATOM 4151 N N . GLU C 1 21 ? -1.348 -4.558 13.749 1.00 30.81 18 GLU C N 1
ATOM 4152 C CA . GLU C 1 21 ? -1.929 -3.651 14.741 1.00 31.11 18 GLU C CA 1
ATOM 4153 C C . GLU C 1 21 ? -0.837 -2.952 15.536 1.00 31.89 18 GLU C C 1
ATOM 4154 O O . GLU C 1 21 ? 0.323 -3.350 15.481 1.00 32.03 18 GLU C O 1
ATOM 4160 N N . THR C 1 22 ? -1.210 -1.920 16.289 1.00 32.46 19 THR C N 1
ATOM 4161 C CA . THR C 1 22 ? -0.235 -1.081 16.989 1.00 32.57 19 THR C CA 1
ATOM 4162 C C . THR C 1 22 ? 0.698 -1.874 17.922 1.00 32.96 19 THR C C 1
ATOM 4163 O O . THR C 1 22 ? 0.261 -2.795 18.626 1.00 31.13 19 THR C O 1
ATOM 4167 N N . THR C 1 23 ? 1.989 -1.517 17.921 1.00 33.06 20 THR C N 1
ATOM 4168 C CA . THR C 1 23 ? 2.917 -2.099 18.885 1.00 34.19 20 THR C CA 1
ATOM 4169 C C . THR C 1 23 ? 2.850 -1.390 20.243 1.00 35.28 20 THR C C 1
ATOM 4170 O O . THR C 1 23 ? 3.661 -1.650 21.143 1.00 35.12 20 THR C O 1
ATOM 4174 N N . THR C 1 24 ? 1.875 -0.495 20.381 1.00 36.39 21 THR C N 1
ATOM 4175 C CA . THR C 1 24 ? 1.615 0.191 21.642 1.00 38.24 21 THR C CA 1
ATOM 4176 C C . THR C 1 24 ? 0.320 -0.313 22.314 1.00 38.73 21 THR C C 1
ATOM 4177 O O . THR C 1 24 ? -0.281 0.387 23.152 1.00 39.07 21 THR C O 1
ATOM 4181 N N . ALA C 1 25 ? -0.103 -1.527 21.953 1.00 38.56 22 ALA C N 1
ATOM 4182 C CA . ALA C 1 25 ? -1.354 -2.107 22.460 1.00 38.42 22 ALA C CA 1
ATOM 4183 C C . ALA C 1 25 ? -1.284 -2.311 23.980 1.00 38.61 22 ALA C C 1
ATOM 4184 O O . ALA C 1 25 ? -0.339 -2.907 24.497 1.00 38.58 22 ALA C O 1
ATOM 4186 N N . GLU C 1 26 ? -2.262 -1.789 24.705 1.00 38.41 23 GLU C N 1
ATOM 4187 C CA . GLU C 1 26 ? -2.198 -1.865 26.164 1.00 38.62 23 GLU C CA 1
ATOM 4188 C C . GLU C 1 26 ? -2.858 -3.127 26.711 1.00 37.35 23 GLU C C 1
ATOM 4189 O O . GLU C 1 26 ? -2.449 -3.651 27.759 1.00 37.32 23 GLU C O 1
ATOM 4195 N N . HIS C 1 27 ? -3.851 -3.627 25.982 1.00 35.31 24 HIS C N 1
ATOM 4196 C CA . HIS C 1 27 ? -4.665 -4.742 26.434 1.00 34.41 24 HIS C CA 1
ATOM 4197 C C . HIS C 1 27 ? -4.453 -5.961 25.569 1.00 33.78 24 HIS C C 1
ATOM 4198 O O . HIS C 1 27 ? -4.166 -5.836 24.375 1.00 34.20 24 HIS C O 1
ATOM 4205 N N . ILE C 1 28 ? -4.581 -7.138 26.168 1.00 32.53 25 ILE C N 1
ATOM 4206 C CA . ILE C 1 28 ? -4.509 -8.398 25.422 1.00 32.38 25 ILE C CA 1
ATOM 4207 C C . ILE C 1 28 ? -5.906 -8.701 24.907 1.00 32.05 25 ILE C C 1
ATOM 4208 O O . ILE C 1 28 ? -6.859 -8.657 25.685 1.00 31.83 25 ILE C O 1
ATOM 4213 N N . GLN C 1 29 ? -6.047 -8.958 23.605 1.00 30.72 26 GLN C N 1
ATOM 4214 C CA . GLN C 1 29 ? -7.368 -9.264 23.038 1.00 29.76 26 GLN C CA 1
ATOM 4215 C C . GLN C 1 29 ? -7.405 -10.658 22.413 1.00 29.12 26 GLN C C 1
ATOM 4216 O O . GLN C 1 29 ? -6.389 -11.121 21.872 1.00 28.97 26 GLN C O 1
ATOM 4222 N N . PRO C 1 30 ? -8.566 -11.335 22.488 1.00 28.59 27 PRO C N 1
ATOM 4223 C CA . PRO C 1 30 ? -8.724 -12.656 21.876 1.00 28.29 27 PRO C CA 1
ATOM 4224 C C . PRO C 1 30 ? -8.466 -12.596 20.377 1.00 28.37 27 PRO C C 1
ATOM 4225 O O . PRO C 1 30 ? -8.806 -11.610 19.754 1.00 28.27 27 PRO C O 1
ATOM 4229 N N . ASN C 1 31 ? -7.839 -13.640 19.828 1.00 28.50 28 ASN C N 1
ATOM 4230 C CA . ASN C 1 31 ? -7.586 -13.772 18.376 1.00 28.69 28 ASN C CA 1
ATOM 4231 C C . ASN C 1 31 ? -6.343 -12.986 17.912 1.00 27.91 28 ASN C C 1
ATOM 4232 O O . ASN C 1 31 ? -5.988 -13.064 16.735 1.00 27.60 28 ASN C O 1
ATOM 4237 N N . HIS C 1 32 ? -5.719 -12.232 18.827 1.00 26.95 29 HIS C N 1
ATOM 4238 C CA . HIS C 1 32 ? -4.489 -11.465 18.547 1.00 27.07 29 HIS C CA 1
ATOM 4239 C C . HIS C 1 32 ? -3.201 -12.261 18.839 1.00 27.17 29 HIS C C 1
ATOM 4240 O O . HIS C 1 32 ? -3.159 -13.097 19.757 1.00 27.28 29 HIS C O 1
ATOM 4247 N N . TRP C 1 33 ? -2.158 -11.993 18.052 1.00 26.42 30 TRP C N 1
ATOM 4248 C CA . TRP C 1 33 ? -0.807 -12.456 18.340 1.00 27.38 30 TRP C CA 1
ATOM 4249 C C . TRP C 1 33 ? 0.098 -11.281 18.714 1.00 27.48 30 TRP C C 1
ATOM 4250 O O . TRP C 1 33 ? 0.168 -10.282 17.982 1.00 26.74 30 TRP C O 1
ATOM 4261 N N . TYR C 1 34 ? 0.774 -11.411 19.859 1.00 27.87 31 TYR C N 1
ATOM 4262 C CA . TYR C 1 34 ? 1.795 -10.474 20.317 1.00 28.34 31 TYR C CA 1
ATOM 4263 C C . TYR C 1 34 ? 3.146 -11.198 20.357 1.00 28.71 31 TYR C C 1
ATOM 4264 O O . TYR C 1 34 ? 3.309 -12.179 21.094 1.00 29.08 31 TYR C O 1
ATOM 4273 N N . HIS C 1 35 ? 4.104 -10.728 19.562 1.00 28.14 32 HIS C N 1
ATOM 4274 C CA . HIS C 1 35 ? 5.494 -11.252 19.624 1.00 28.41 32 HIS C CA 1
ATOM 4275 C C . HIS C 1 35 ? 6.379 -10.253 20.369 1.00 28.18 32 HIS C C 1
ATOM 4276 O O . HIS C 1 35 ? 6.444 -9.100 19.982 1.00 28.80 32 HIS C O 1
ATOM 4283 N N . CYS C 1 36 ? 7.020 -10.680 21.461 1.00 28.18 33 CYS C N 1
ATOM 4284 C CA . CYS C 1 36 ? 7.595 -9.745 22.416 1.00 28.60 33 CYS C CA 1
ATOM 4285 C C . CYS C 1 36 ? 9.037 -10.082 22.771 1.00 28.91 33 CYS C C 1
ATOM 4286 O O . CYS C 1 36 ? 9.419 -11.244 22.713 1.00 28.85 33 CYS C O 1
ATOM 4289 N N . GLU C 1 37 ? 9.803 -9.053 23.132 1.00 30.42 34 GLU C N 1
ATOM 4290 C CA . GLU C 1 37 ? 11.182 -9.201 23.630 1.00 32.01 34 GLU C CA 1
ATOM 4291 C C . GLU C 1 37 ? 11.122 -9.639 25.075 1.00 32.35 34 GLU C C 1
ATOM 4292 O O . GLU C 1 37 ? 10.631 -8.898 25.943 1.00 32.12 34 GLU C O 1
ATOM 4298 N N . ARG C 1 38 ? 11.620 -10.843 25.329 1.00 32.72 35 ARG C N 1
ATOM 4299 C CA . ARG C 1 38 ? 11.526 -11.457 26.644 1.00 34.00 35 ARG C CA 1
ATOM 4300 C C . ARG C 1 38 ? 12.230 -10.672 27.769 1.00 34.48 35 ARG C C 1
ATOM 4301 O O . ARG C 1 38 ? 11.720 -10.622 28.891 1.00 34.21 35 ARG C O 1
ATOM 4309 N N . LEU C 1 39 ? 13.373 -10.057 27.451 1.00 34.43 36 LEU C N 1
ATOM 4310 C CA . LEU C 1 39 ? 14.211 -9.379 28.436 1.00 35.08 36 LEU C CA 1
ATOM 4311 C C . LEU C 1 39 ? 13.950 -7.888 28.606 1.00 34.92 36 LEU C C 1
ATOM 4312 O O . LEU C 1 39 ? 14.624 -7.246 29.415 1.00 35.76 36 LEU C O 1
ATOM 4317 N N . HIS C 1 40 ? 12.985 -7.338 27.874 1.00 34.16 37 HIS C N 1
ATOM 4318 C CA . HIS C 1 40 ? 12.701 -5.903 27.934 1.00 33.57 37 HIS C CA 1
ATOM 4319 C C . HIS C 1 40 ? 12.131 -5.540 29.312 1.00 33.72 37 HIS C C 1
ATOM 4320 O O . HIS C 1 40 ? 11.254 -6.248 29.807 1.00 33.38 37 HIS C O 1
ATOM 4327 N N . PRO C 1 41 ? 12.619 -4.441 29.929 1.00 33.76 38 PRO C N 1
ATOM 4328 C CA . PRO C 1 41 ? 12.144 -4.014 31.259 1.00 34.19 38 PRO C CA 1
ATOM 4329 C C . PRO C 1 41 ? 10.616 -3.897 31.415 1.00 33.89 38 PRO C C 1
ATOM 4330 O O . PRO C 1 41 ? 10.090 -4.086 32.522 1.00 34.67 38 PRO C O 1
ATOM 4334 N N . ASP C 1 42 ? 9.907 -3.591 30.333 1.00 33.06 39 ASP C N 1
ATOM 4335 C CA . ASP C 1 42 ? 8.466 -3.322 30.431 1.00 32.72 39 ASP C CA 1
ATOM 4336 C C . ASP C 1 42 ? 7.539 -4.532 30.270 1.00 32.59 39 ASP C C 1
ATOM 4337 O O . ASP C 1 42 ? 6.348 -4.417 30.562 1.00 31.80 39 ASP C O 1
ATOM 4342 N N . ILE C 1 43 ? 8.045 -5.675 29.793 1.00 32.27 40 ILE C N 1
ATOM 4343 C CA . ILE C 1 43 ? 7.123 -6.813 29.505 1.00 31.42 40 ILE C CA 1
ATOM 4344 C C . ILE C 1 43 ? 6.421 -7.417 30.753 1.00 31.10 40 ILE C C 1
ATOM 4345 O O . ILE C 1 43 ? 5.233 -7.763 30.696 1.00 29.74 40 ILE C O 1
ATOM 4350 N N . ARG C 1 44 ? 7.128 -7.506 31.880 1.00 30.91 41 ARG C N 1
ATOM 4351 C CA . ARG C 1 44 ? 6.510 -8.062 33.092 1.00 30.66 41 ARG C CA 1
ATOM 4352 C C . ARG C 1 44 ? 5.266 -7.284 33.537 1.00 30.89 41 ARG C C 1
ATOM 4353 O O . ARG C 1 44 ? 4.240 -7.892 33.838 1.00 30.37 41 ARG C O 1
ATOM 4361 N N . GLY C 1 45 ? 5.366 -5.954 33.567 1.00 30.64 42 GLY C N 1
ATOM 4362 C CA . GLY C 1 45 ? 4.253 -5.080 33.975 1.00 31.33 42 GLY C CA 1
ATOM 4363 C C . GLY C 1 45 ? 3.059 -5.199 33.055 1.00 31.28 42 GLY C C 1
ATOM 4364 O O . GLY C 1 45 ? 1.925 -5.304 33.516 1.00 31.70 42 GLY C O 1
ATOM 4365 N N . TRP C 1 46 ? 3.324 -5.200 31.749 1.00 31.74 43 TRP C N 1
ATOM 4366 C CA . TRP C 1 46 ? 2.294 -5.412 30.723 1.00 32.02 43 TRP C CA 1
ATOM 4367 C C . TRP C 1 46 ? 1.534 -6.731 30.906 1.00 32.24 43 TRP C C 1
ATOM 4368 O O . TRP C 1 46 ? 0.304 -6.748 30.820 1.00 32.29 43 TRP C O 1
ATOM 4379 N N . LEU C 1 47 ? 2.256 -7.826 31.147 1.00 32.27 44 LEU C N 1
ATOM 4380 C CA . LEU C 1 47 ? 1.620 -9.140 31.361 1.00 32.36 44 LEU C CA 1
ATOM 4381 C C . LEU C 1 47 ? 0.794 -9.163 32.652 1.00 32.84 44 LEU C C 1
ATOM 4382 O O . LEU C 1 47 ? -0.352 -9.618 32.668 1.00 32.70 44 LEU C O 1
ATOM 4387 N N . GLU C 1 48 ? 1.372 -8.629 33.722 1.00 33.91 45 GLU C N 1
ATOM 4388 C CA . GLU C 1 48 ? 0.718 -8.613 35.029 1.00 34.43 45 GLU C CA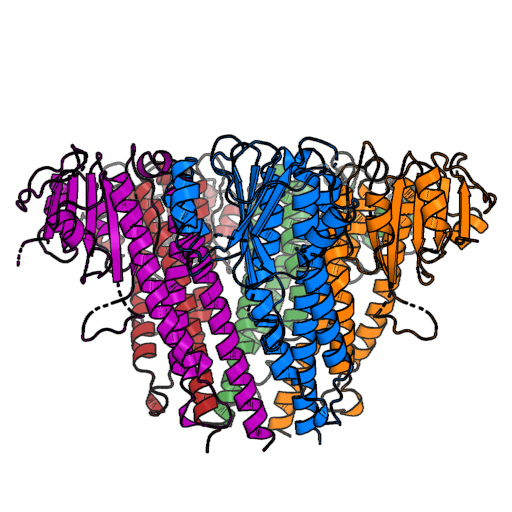 1
ATOM 4389 C C . GLU C 1 48 ? -0.472 -7.657 35.068 1.00 34.68 45 GLU C C 1
ATOM 4390 O O . GLU C 1 48 ? -1.524 -8.015 35.602 1.00 34.10 45 GLU C O 1
ATOM 4396 N N . ASP C 1 49 ? -0.311 -6.471 34.471 1.00 35.15 46 ASP C N 1
ATOM 4397 C CA . ASP C 1 49 ? -1.418 -5.524 34.262 1.00 36.02 46 ASP C CA 1
ATOM 4398 C C . ASP C 1 49 ? -2.583 -6.217 33.560 1.00 35.81 46 ASP C C 1
ATOM 4399 O O . ASP C 1 49 ? -3.741 -5.968 33.891 1.00 35.45 46 ASP C O 1
ATOM 4404 N N . ASN C 1 50 ? -2.269 -7.102 32.611 1.00 35.19 47 ASN C N 1
ATOM 4405 C CA . ASN C 1 50 ? -3.290 -7.860 31.895 1.00 34.62 47 ASN C CA 1
ATOM 4406 C C . ASN C 1 50 ? -3.718 -9.148 32.591 1.00 34.43 47 ASN C C 1
ATOM 4407 O O . ASN C 1 50 ? -4.272 -10.042 31.957 1.00 34.34 47 ASN C O 1
ATOM 4412 N N . HIS C 1 51 ? -3.447 -9.230 33.894 1.00 34.17 48 HIS C N 1
ATOM 4413 C CA . HIS C 1 51 ? -3.891 -10.333 34.768 1.00 34.00 48 HIS C CA 1
ATOM 4414 C C . HIS C 1 51 ? -3.243 -11.715 34.550 1.00 33.35 48 HIS C C 1
ATOM 4415 O O . HIS C 1 51 ? -3.740 -12.720 35.079 1.00 32.83 48 HIS C O 1
ATOM 4422 N N . VAL C 1 52 ? -2.142 -11.788 33.795 1.00 32.57 49 VAL C N 1
ATOM 4423 C CA . VAL C 1 52 ? -1.373 -13.032 33.770 1.00 32.50 49 VAL C CA 1
ATOM 4424 C C . VAL C 1 52 ? -0.810 -13.246 35.193 1.00 32.57 49 VAL C C 1
ATOM 4425 O O . VAL C 1 52 ? -0.198 -12.333 35.737 1.00 32.45 49 VAL C O 1
ATOM 4429 N N . PRO C 1 53 ? -1.056 -14.427 35.810 1.00 32.65 50 PRO C N 1
ATOM 4430 C CA . PRO C 1 53 ? -0.629 -14.608 37.203 1.00 32.88 50 PRO C CA 1
ATOM 4431 C C . PRO C 1 53 ? 0.882 -14.487 37.366 1.00 33.03 50 PRO C C 1
ATOM 4432 O O . PRO C 1 53 ? 1.635 -14.842 36.450 1.00 32.40 50 PRO C O 1
ATOM 4436 N N . ARG C 1 54 ? 1.302 -13.949 38.513 1.00 32.82 51 ARG C N 1
ATOM 4437 C CA . ARG C 1 54 ? 2.711 -13.645 38.757 1.00 33.25 51 ARG C CA 1
ATOM 4438 C C . ARG C 1 54 ? 3.612 -14.861 38.549 1.00 32.66 51 ARG C C 1
ATOM 4439 O O . ARG C 1 54 ? 4.667 -14.746 37.918 1.00 31.87 51 ARG C O 1
ATOM 4447 N N . ALA C 1 55 ? 3.188 -16.010 39.078 1.00 32.36 52 ALA C N 1
ATOM 4448 C CA . ALA C 1 55 ? 4.001 -17.226 39.022 1.00 32.44 52 ALA C CA 1
ATOM 4449 C C . ALA C 1 55 ? 4.160 -17.722 37.600 1.00 32.02 52 ALA C C 1
ATOM 4450 O O . ALA C 1 55 ? 5.229 -18.202 37.242 1.00 31.71 52 ALA C O 1
ATOM 4452 N N . THR C 1 56 ? 3.111 -17.594 36.783 1.00 32.20 53 THR C N 1
ATOM 4453 C CA . THR C 1 56 ? 3.233 -18.022 35.388 1.00 32.98 53 THR C CA 1
ATOM 4454 C C . THR C 1 56 ? 4.070 -17.044 34.571 1.00 32.41 53 THR C C 1
ATOM 4455 O O . THR C 1 56 ? 4.862 -17.480 33.731 1.00 32.39 53 THR C O 1
ATOM 4459 N N . VAL C 1 57 ? 3.956 -15.743 34.862 1.00 31.88 54 VAL C N 1
ATOM 4460 C CA . VAL C 1 57 ? 4.888 -14.751 34.297 1.00 31.83 54 VAL C CA 1
ATOM 4461 C C . VAL C 1 57 ? 6.344 -15.119 34.646 1.00 31.83 54 VAL C C 1
ATOM 4462 O O . VAL C 1 57 ? 7.223 -15.079 33.775 1.00 32.06 54 VAL C O 1
ATOM 4466 N N . ASP C 1 58 ? 6.584 -15.490 35.908 1.00 32.26 55 ASP C N 1
ATOM 4467 C CA . ASP C 1 58 ? 7.924 -15.871 36.390 1.00 32.82 55 ASP C CA 1
ATOM 4468 C C . ASP C 1 58 ? 8.503 -17.051 35.615 1.00 32.88 55 ASP C C 1
ATOM 4469 O O . ASP C 1 58 ? 9.693 -17.051 35.263 1.00 33.10 55 ASP C O 1
ATOM 4474 N N . HIS C 1 59 ? 7.679 -18.067 35.368 1.00 32.67 56 HIS C N 1
ATOM 4475 C CA . HIS C 1 59 ? 8.113 -19.212 34.563 1.00 32.84 56 HIS C CA 1
ATOM 4476 C C . HIS C 1 59 ? 8.364 -18.817 33.119 1.00 32.94 56 HIS C C 1
ATOM 4477 O O . HIS C 1 59 ? 9.374 -19.218 32.510 1.00 32.94 56 HIS C O 1
ATOM 4484 N N . LEU C 1 60 ? 7.458 -18.033 32.548 1.00 32.80 57 LEU C N 1
ATOM 4485 C CA . LEU C 1 60 ? 7.655 -17.561 31.170 1.00 32.90 57 LEU C CA 1
ATOM 4486 C C . LEU C 1 60 ? 8.934 -16.747 30.943 1.00 33.11 57 LEU C C 1
ATOM 4487 O O . LEU C 1 60 ? 9.525 -16.826 29.868 1.00 32.94 57 LEU C O 1
ATOM 4492 N N . LEU C 1 61 ? 9.338 -15.951 31.930 1.00 32.96 58 LEU C N 1
ATOM 4493 C CA . LEU C 1 61 ? 10.456 -15.028 31.772 1.00 34.07 58 LEU C CA 1
ATOM 4494 C C . LEU C 1 61 ? 11.751 -15.522 32.438 1.00 34.04 58 LEU C C 1
ATOM 4495 O O . LEU C 1 61 ? 12.747 -14.803 32.444 1.00 34.26 58 LEU C O 1
ATOM 4500 N N . ALA C 1 62 ? 11.725 -16.734 33.002 1.00 34.08 59 ALA C N 1
ATOM 4501 C CA . ALA C 1 62 ? 12.849 -17.267 33.796 1.00 33.99 59 ALA C CA 1
ATOM 4502 C C . ALA C 1 62 ? 14.098 -17.395 32.944 1.00 34.37 59 ALA C C 1
ATOM 4503 O O . ALA C 1 62 ? 13.991 -17.607 31.736 1.00 33.99 59 ALA C O 1
ATOM 4505 N N . ASP C 1 63 ? 15.272 -17.276 33.567 1.00 35.13 60 ASP C N 1
ATOM 4506 C CA A ASP C 1 63 ? 16.529 -17.469 32.835 0.50 35.44 60 ASP C CA 1
ATOM 4507 C CA B ASP C 1 63 ? 16.542 -17.466 32.874 0.50 35.39 60 ASP C CA 1
ATOM 4508 C C . ASP C 1 63 ? 16.584 -18.883 32.275 1.00 35.33 60 ASP C C 1
ATOM 4509 O O . ASP C 1 63 ? 16.753 -19.065 31.070 1.00 36.18 60 ASP C O 1
ATOM 4518 N N . GLU C 1 64 ? 16.396 -19.879 33.139 1.00 35.00 61 GLU C N 1
ATOM 4519 C CA . GLU C 1 64 ? 16.469 -21.297 32.788 1.00 35.27 61 GLU C CA 1
ATOM 4520 C C . GLU C 1 64 ? 15.140 -21.846 32.303 1.00 34.28 61 GLU C C 1
ATOM 4521 O O . GLU C 1 64 ? 14.086 -21.486 32.834 1.00 33.76 61 GLU C O 1
ATOM 4527 N N . SER C 1 65 ? 15.190 -22.721 31.299 1.00 32.59 62 SER C N 1
ATOM 4528 C CA . SER C 1 65 ? 13.970 -23.347 30.776 1.00 32.38 62 SER C CA 1
ATOM 4529 C C . SER C 1 65 ? 14.281 -24.636 30.025 1.00 31.11 62 SER C C 1
ATOM 4530 O O . SER C 1 65 ? 15.415 -24.888 29.615 1.00 30.33 62 SER C O 1
ATOM 4533 N N . ARG C 1 66 ? 13.239 -25.435 29.854 1.00 29.48 63 ARG C N 1
ATOM 4534 C CA . ARG C 1 66 ? 13.267 -26.595 28.994 1.00 28.56 63 ARG C CA 1
ATOM 4535 C C . ARG C 1 66 ? 11.955 -26.605 28.181 1.00 27.42 63 ARG C C 1
ATOM 4536 O O . ARG C 1 66 ? 10.913 -26.107 28.676 1.00 27.90 63 ARG C O 1
ATOM 4544 N N . PRO C 1 67 ? 11.989 -27.155 26.940 1.00 26.94 64 PRO C N 1
ATOM 4545 C CA . PRO C 1 67 ? 10.750 -27.363 26.190 1.00 26.72 64 PRO C CA 1
ATOM 4546 C C . PRO C 1 67 ? 9.745 -28.149 27.019 1.00 26.99 64 PRO C C 1
ATOM 4547 O O . PRO C 1 67 ? 10.106 -29.132 27.691 1.00 26.44 64 PRO C O 1
ATOM 4551 N N . SER C 1 68 ? 8.501 -27.667 27.044 1.00 26.59 65 SER C N 1
ATOM 4552 C CA . SER C 1 68 ? 7.513 -28.221 27.930 1.00 27.31 65 SER C CA 1
ATOM 4553 C C . SER C 1 68 ? 6.139 -27.621 27.617 1.00 27.56 65 SER C C 1
ATOM 4554 O O . SER C 1 68 ? 6.031 -26.533 27.048 1.00 28.23 65 SER C O 1
ATOM 4557 N N . PHE C 1 69 ? 5.096 -28.350 27.971 1.00 28.46 66 PHE C N 1
ATOM 4558 C CA . PHE C 1 69 ? 3.716 -27.863 27.843 1.00 28.47 66 PHE C CA 1
ATOM 4559 C C . PHE C 1 69 ? 3.120 -27.813 29.233 1.00 29.29 66 PHE C C 1
ATOM 4560 O O . PHE C 1 69 ? 3.269 -28.761 30.002 1.00 30.25 66 PHE C O 1
ATOM 4568 N N . HIS C 1 70 ? 2.423 -26.716 29.549 1.00 29.91 67 HIS C N 1
ATOM 4569 C CA . HIS C 1 70 ? 1.837 -26.486 30.866 1.00 29.77 67 HIS C CA 1
ATOM 4570 C C . HIS C 1 70 ? 0.365 -26.085 30.712 1.00 30.03 67 HIS C C 1
ATOM 4571 O O . HIS C 1 70 ? 0.069 -24.958 30.286 1.00 29.67 67 HIS C O 1
ATOM 4578 N N . PRO C 1 71 ? -0.566 -26.994 31.038 1.00 30.37 68 PRO C N 1
ATOM 4579 C CA . PRO C 1 71 ? -1.982 -26.577 30.999 1.00 30.69 68 PRO C CA 1
ATOM 4580 C C . PRO C 1 71 ? -2.285 -25.576 32.128 1.00 31.10 68 PRO C C 1
ATOM 4581 O O . PRO C 1 71 ? -1.850 -25.784 33.252 1.00 31.55 68 PRO C O 1
ATOM 4585 N N . LEU C 1 72 ? -2.981 -24.485 31.828 1.00 31.09 69 LEU C N 1
ATOM 4586 C CA . LEU C 1 72 ? -3.258 -23.469 32.840 1.00 31.57 69 LEU C CA 1
ATOM 4587 C C . LEU C 1 72 ? -4.784 -23.365 33.053 1.00 33.13 69 LEU C C 1
ATOM 4588 O O . LEU C 1 72 ? -5.499 -24.331 32.779 1.00 33.58 69 LEU C O 1
ATOM 4593 N N . ASP C 1 73 ? -5.285 -22.237 33.538 1.00 34.41 70 ASP C N 1
ATOM 4594 C CA . ASP C 1 73 ? -6.746 -22.101 33.741 1.00 36.78 70 ASP C CA 1
ATOM 4595 C C . ASP C 1 73 ? -7.551 -22.088 32.433 1.00 36.89 70 ASP C C 1
ATOM 4596 O O . ASP C 1 73 ? -7.078 -21.565 31.442 1.00 36.10 70 ASP C O 1
ATOM 4601 N N . ASP C 1 74 ? -8.762 -22.659 32.452 1.00 37.95 71 ASP C N 1
ATOM 4602 C CA . ASP C 1 74 ? -9.752 -22.550 31.355 1.00 38.32 71 ASP C CA 1
ATOM 4603 C C . ASP C 1 74 ? -9.219 -22.236 29.950 1.00 38.14 71 ASP C C 1
ATOM 4604 O O . ASP C 1 74 ? -9.189 -21.059 29.537 1.00 39.22 71 ASP C O 1
ATOM 4609 N N . ASP C 1 75 ? -8.819 -23.275 29.217 1.00 36.45 72 ASP C N 1
ATOM 4610 C CA . ASP C 1 75 ? -8.301 -23.147 27.845 1.00 34.51 72 ASP C CA 1
ATOM 4611 C C . ASP C 1 75 ? -6.883 -22.527 27.707 1.00 32.99 72 ASP C C 1
ATOM 4612 O O . ASP C 1 75 ? -6.295 -22.625 26.640 1.00 32.70 72 ASP C O 1
ATOM 4617 N N . ASN C 1 76 ? -6.354 -21.888 28.756 1.00 30.84 73 ASN C N 1
ATOM 4618 C CA . ASN C 1 76 ? -5.018 -21.271 28.695 1.00 29.41 73 ASN C CA 1
ATOM 4619 C C . ASN C 1 76 ? -3.875 -22.295 28.805 1.00 28.16 73 ASN C C 1
ATOM 4620 O O . ASN C 1 76 ? -4.014 -23.341 29.427 1.00 27.54 73 ASN C O 1
ATOM 4625 N N . PHE C 1 77 ? -2.719 -21.981 28.243 1.00 27.36 74 PHE C N 1
ATOM 4626 C CA . PHE C 1 77 ? -1.575 -22.855 28.463 1.00 26.53 74 PHE C CA 1
ATOM 4627 C C . PHE C 1 77 ? -0.295 -22.116 28.170 1.00 26.73 74 PHE C C 1
ATOM 4628 O O . PHE C 1 77 ? -0.310 -21.027 27.591 1.00 27.33 74 PHE C O 1
ATOM 4644 N N . LEU C 1 79 ? 3.485 -22.964 26.311 1.00 27.07 76 LEU C N 1
ATOM 4645 C CA . LEU C 1 79 ? 4.286 -23.897 25.524 1.00 28.20 76 LEU C CA 1
ATOM 4646 C C . LEU C 1 79 ? 5.659 -23.286 25.327 1.00 28.28 76 LEU C C 1
ATOM 4647 O O . LEU C 1 79 ? 5.770 -22.136 24.906 1.00 29.52 76 LEU C O 1
ATOM 4652 N N . ILE C 1 80 ? 6.699 -24.046 25.657 1.00 28.07 77 ILE C N 1
ATOM 4653 C CA . ILE C 1 80 ? 8.071 -23.597 25.507 1.00 28.11 77 ILE C CA 1
ATOM 4654 C C . ILE C 1 80 ? 8.754 -24.492 24.485 1.00 27.97 77 ILE C C 1
ATOM 4655 O O . ILE C 1 80 ? 8.594 -25.714 24.537 1.00 27.42 77 ILE C O 1
ATOM 4660 N N . LEU C 1 81 ? 9.493 -23.884 23.543 1.00 28.57 78 LEU C N 1
ATOM 4661 C CA . LEU C 1 81 ? 10.188 -24.624 22.488 1.00 28.60 78 LEU C CA 1
ATOM 4662 C C . LEU C 1 81 ? 11.599 -24.088 22.217 1.00 28.51 78 LEU C C 1
ATOM 4663 O O . LEU C 1 81 ? 11.876 -22.911 22.448 1.00 28.27 78 LEU C O 1
ATOM 4668 N N . ARG C 1 82 ? 12.469 -24.947 21.690 1.00 27.58 79 ARG C N 1
ATOM 4669 C CA . ARG C 1 82 ? 13.797 -24.507 21.278 1.00 27.50 79 ARG C CA 1
ATOM 4670 C C . ARG C 1 82 ? 13.989 -24.543 19.757 1.00 27.26 79 ARG C C 1
ATOM 4671 O O . ARG C 1 82 ? 13.332 -25.317 19.071 1.00 27.51 79 ARG C O 1
ATOM 4679 N N . GLY C 1 83 ? 14.920 -23.722 19.259 1.00 27.14 80 GLY C N 1
ATOM 4680 C CA . GLY C 1 83 ? 15.276 -23.679 17.849 1.00 26.52 80 GLY C CA 1
ATOM 4681 C C . GLY C 1 83 ? 16.784 -23.493 17.662 1.00 26.84 80 GLY C C 1
ATOM 4682 O O . GLY C 1 83 ? 17.511 -23.184 18.612 1.00 25.89 80 GLY C O 1
ATOM 4683 N N . ILE C 1 84 ? 17.257 -23.694 16.438 1.00 27.30 81 ILE C N 1
ATOM 4684 C CA . ILE C 1 84 ? 18.676 -23.539 16.136 1.00 27.94 81 ILE C CA 1
ATOM 4685 C C . ILE C 1 84 ? 19.031 -22.045 16.134 1.00 28.41 81 ILE C C 1
ATOM 4686 O O . ILE C 1 84 ? 18.251 -21.218 15.655 1.00 29.46 81 ILE C O 1
ATOM 4691 N N . ASN C 1 85 ? 20.194 -21.701 16.672 1.00 28.79 82 ASN C N 1
ATOM 4692 C CA . ASN C 1 85 ? 20.648 -20.319 16.636 1.00 28.89 82 ASN C CA 1
ATOM 4693 C C . ASN C 1 85 ? 21.324 -20.028 15.306 1.00 29.33 82 ASN C C 1
ATOM 4694 O O . ASN C 1 85 ? 22.461 -20.454 15.066 1.00 27.25 82 ASN C O 1
ATOM 4707 N N . ASN C 1 87 ? 21.928 -16.935 14.107 1.00 31.15 84 ASN C N 1
ATOM 4708 C CA . ASN C 1 87 ? 22.416 -15.575 14.079 1.00 31.81 84 ASN C CA 1
ATOM 4709 C C . ASN C 1 87 ? 23.885 -15.567 13.777 1.00 31.85 84 ASN C C 1
ATOM 4710 O O . ASN C 1 87 ? 24.561 -16.569 14.008 1.00 30.99 84 ASN C O 1
ATOM 4715 N N . GLU C 1 88 ? 24.361 -14.452 13.226 1.00 32.81 85 GLU C N 1
ATOM 4716 C CA . GLU C 1 88 ? 25.759 -14.357 12.823 1.00 33.89 85 GLU C CA 1
ATOM 4717 C C . GLU C 1 88 ? 26.671 -14.414 14.050 1.00 33.57 85 GLU C C 1
ATOM 4718 O O . GLU C 1 88 ? 26.341 -13.868 15.103 1.00 32.99 85 GLU C O 1
ATOM 4724 N N . ASN C 1 89 ? 27.804 -15.094 13.907 1.00 34.08 86 ASN C N 1
ATOM 4725 C CA . ASN C 1 89 ? 28.777 -15.279 14.999 1.00 34.63 86 ASN C CA 1
ATOM 4726 C C . ASN C 1 89 ? 28.194 -15.981 16.236 1.00 35.24 86 ASN C C 1
ATOM 4727 O O . ASN C 1 89 ? 28.594 -15.712 17.373 1.00 35.78 86 ASN C O 1
ATOM 4732 N N . ALA C 1 90 ? 27.236 -16.872 16.013 1.00 36.29 87 ALA C N 1
ATOM 4733 C CA . ALA C 1 90 ? 26.632 -17.624 17.109 1.00 35.90 87 ALA C CA 1
ATOM 4734 C C . ALA C 1 90 ? 26.955 -19.106 16.964 1.00 36.68 87 ALA C C 1
ATOM 4735 O O . ALA C 1 90 ? 27.232 -19.581 15.855 1.00 37.24 87 ALA C O 1
ATOM 4737 N N . SER C 1 91 ? 26.939 -19.840 18.076 1.00 36.31 88 SER C N 1
ATOM 4738 C CA . SER C 1 91 ? 27.008 -21.292 18.011 1.00 36.19 88 SER C CA 1
ATOM 4739 C C . SER C 1 91 ? 25.588 -21.816 17.787 1.00 35.53 88 SER C C 1
ATOM 4740 O O . SER C 1 91 ? 24.719 -21.568 18.606 1.00 35.81 88 SER C O 1
ATOM 4743 N N . PRO C 1 92 ? 25.358 -22.544 16.677 1.00 35.35 89 PRO C N 1
ATOM 4744 C CA . PRO C 1 92 ? 24.018 -22.998 16.291 1.00 34.95 89 PRO C CA 1
ATOM 4745 C C . PRO C 1 92 ? 23.383 -23.911 17.340 1.00 34.91 89 PRO C C 1
ATOM 4746 O O . PRO C 1 92 ? 22.167 -23.853 17.558 1.00 33.72 89 PRO C O 1
ATOM 4750 N N . GLU C 1 93 ? 24.222 -24.716 17.999 1.00 35.06 90 GLU C N 1
ATOM 4751 C CA . GLU C 1 93 ? 23.765 -25.639 19.040 1.00 35.66 90 GLU C CA 1
ATOM 4752 C C . GLU C 1 93 ? 23.504 -24.952 20.388 1.00 36.21 90 GLU C C 1
ATOM 4753 O O . GLU C 1 93 ? 23.009 -25.588 21.315 1.00 36.06 90 GLU C O 1
ATOM 4759 N N . ASP C 1 94 ? 23.849 -23.667 20.490 1.00 36.05 91 ASP C N 1
ATOM 4760 C CA . ASP C 1 94 ? 23.425 -22.829 21.615 1.00 36.43 91 ASP C CA 1
ATOM 4761 C C . ASP C 1 94 ? 21.996 -22.385 21.308 1.00 34.95 91 ASP C C 1
ATOM 4762 O O . ASP C 1 94 ? 21.760 -21.256 20.873 1.00 35.50 91 ASP C O 1
ATOM 4775 N N . LEU C 1 96 ? 18.174 -21.334 20.811 1.00 29.80 93 LEU C N 1
ATOM 4776 C CA . LEU C 1 96 ? 17.237 -20.312 21.272 1.00 29.09 93 LEU C CA 1
ATOM 4777 C C . LEU C 1 96 ? 16.002 -20.963 21.916 1.00 29.07 93 LEU C C 1
ATOM 4778 O O . LEU C 1 96 ? 15.651 -22.092 21.551 1.00 28.58 93 LEU C O 1
ATOM 4783 N N . SER C 1 97 ? 15.358 -20.233 22.839 1.00 28.05 94 SER C N 1
ATOM 4784 C CA . SER C 1 97 ? 14.098 -20.624 23.474 1.00 29.19 94 SER C CA 1
ATOM 4785 C C . SER C 1 97 ? 12.962 -19.649 23.109 1.00 29.01 94 SER C C 1
ATOM 4786 O O . SER C 1 97 ? 13.101 -18.447 23.268 1.00 29.70 94 SER C O 1
ATOM 4789 N N . ILE C 1 98 ? 11.836 -20.181 22.642 1.00 29.60 95 ILE C N 1
ATOM 4790 C CA . ILE C 1 98 ? 10.638 -19.397 22.385 1.00 29.42 95 ILE C CA 1
ATOM 4791 C C . ILE C 1 98 ? 9.588 -19.810 23.429 1.00 30.15 95 ILE C C 1
ATOM 4792 O O . ILE C 1 98 ? 9.264 -20.986 23.528 1.00 29.87 95 ILE C O 1
ATOM 4797 N N . ARG C 1 99 ? 9.068 -18.845 24.201 1.00 29.43 96 ARG C N 1
ATOM 4798 C CA . ARG C 1 99 ? 8.142 -19.142 25.279 1.00 30.29 96 ARG C CA 1
ATOM 4799 C C . ARG C 1 99 ? 6.808 -18.510 24.938 1.00 29.53 96 ARG C C 1
ATOM 4800 O O . ARG C 1 99 ? 6.710 -17.301 24.699 1.00 29.28 96 ARG C O 1
ATOM 4808 N N . ILE C 1 100 ? 5.797 -19.357 24.856 1.00 29.67 97 ILE C N 1
ATOM 4809 C CA . ILE C 1 100 ? 4.509 -18.967 24.293 1.00 30.24 97 ILE C CA 1
ATOM 4810 C C . ILE C 1 100 ? 3.450 -19.139 25.351 1.00 30.36 97 ILE C C 1
ATOM 4811 O O . ILE C 1 100 ? 3.428 -20.150 26.056 1.00 29.30 97 ILE C O 1
ATOM 4816 N N . LEU C 1 101 ? 2.555 -18.158 25.435 1.00 29.99 98 LEU C N 1
ATOM 4817 C CA . LEU C 1 101 ? 1.414 -18.244 26.317 1.00 30.71 98 LEU C CA 1
ATOM 4818 C C . LEU C 1 101 ? 0.147 -18.121 25.472 1.00 30.70 98 LEU C C 1
ATOM 4819 O O . LEU C 1 101 ? 0.040 -17.245 24.604 1.00 30.14 98 LEU C O 1
ATOM 4824 N N . TYR C 1 102 ? -0.789 -19.035 25.694 1.00 30.33 99 TYR C N 1
ATOM 4825 C CA . TYR C 1 102 ? -2.110 -18.896 25.108 1.00 30.91 99 TYR C CA 1
ATOM 4826 C C . TYR C 1 102 ? -2.986 -18.467 26.266 1.00 31.44 99 TYR C C 1
ATOM 4827 O O . TYR C 1 102 ? -3.201 -19.230 27.203 1.00 31.89 99 TYR C O 1
ATOM 4836 N N . PHE C 1 103 ? -3.456 -17.229 26.233 1.00 31.42 100 PHE C N 1
ATOM 4837 C CA . PHE C 1 103 ? -4.071 -16.633 27.411 1.00 31.30 100 PHE C CA 1
ATOM 4838 C C . PHE C 1 103 ? -5.251 -15.804 26.957 1.00 31.66 100 PHE C C 1
ATOM 4839 O O . PHE C 1 103 ? -5.096 -14.932 26.101 1.00 31.13 100 PHE C O 1
ATOM 4847 N N . GLN C 1 104 ? -6.432 -16.099 27.509 1.00 31.32 101 GLN C N 1
ATOM 4848 C CA . GLN C 1 104 ? -7.683 -15.425 27.131 1.00 32.41 101 GLN C CA 1
ATOM 4849 C C . GLN C 1 104 ? -7.874 -15.301 25.615 1.00 31.04 101 GLN C C 1
ATOM 4850 O O . GLN C 1 104 ? -8.295 -14.235 25.134 1.00 31.52 101 GLN C O 1
ATOM 4856 N N . GLY C 1 105 ? -7.555 -16.364 24.876 1.00 29.77 102 GLY C N 1
ATOM 4857 C CA . GLY C 1 105 ? -7.768 -16.396 23.429 1.00 28.56 102 GLY C CA 1
ATOM 4858 C C . GLY C 1 105 ? -6.706 -15.698 22.594 1.00 29.83 102 GLY C C 1
ATOM 4859 O O . GLY C 1 105 ? -6.830 -15.640 21.365 1.00 30.12 102 GLY C O 1
ATOM 4860 N N . ALA C 1 106 ? -5.665 -15.185 23.251 1.00 28.86 103 ALA C N 1
ATOM 4861 C CA . ALA C 1 106 ? -4.536 -14.554 22.560 1.00 29.22 103 ALA C CA 1
ATOM 4862 C C . ALA C 1 106 ? -3.282 -15.416 22.636 1.00 29.43 103 ALA C C 1
ATOM 4863 O O . ALA C 1 106 ? -3.067 -16.152 23.609 1.00 29.37 103 ALA C O 1
ATOM 4865 N N . LEU C 1 107 ? -2.448 -15.302 21.610 1.00 28.85 104 LEU C N 1
ATOM 4866 C CA . LEU C 1 107 ? -1.156 -15.941 21.631 1.00 30.04 104 LEU C CA 1
ATOM 4867 C C . LEU C 1 107 ? -0.092 -14.885 21.865 1.00 29.31 104 LEU C C 1
ATOM 4868 O O . LEU C 1 107 ? 0.003 -13.904 21.121 1.00 27.56 104 LEU C O 1
ATOM 4873 N N . ILE C 1 108 ? 0.691 -15.098 22.915 1.00 28.73 105 ILE C N 1
ATOM 4874 C CA . ILE C 1 108 ? 1.786 -14.203 23.260 1.00 29.13 105 ILE C CA 1
ATOM 4875 C C . ILE C 1 108 ? 3.042 -15.030 23.195 1.00 29.81 105 ILE C C 1
ATOM 4876 O O . ILE C 1 108 ? 3.189 -16.010 23.937 1.00 30.14 105 ILE C O 1
ATOM 4881 N N . SER C 1 109 ? 3.945 -14.642 22.303 1.00 30.10 106 SER C N 1
ATOM 4882 C CA . SER C 1 109 ? 5.229 -15.317 22.193 1.00 29.94 106 SER C CA 1
ATOM 4883 C C . SER C 1 109 ? 6.340 -14.375 22.625 1.00 30.20 106 SER C C 1
ATOM 4884 O O . SER C 1 109 ? 6.244 -13.158 22.432 1.00 29.48 106 SER C O 1
ATOM 4887 N N . THR C 1 110 ? 7.389 -14.955 23.219 1.00 30.53 107 THR C N 1
ATOM 4888 C CA . THR C 1 110 ? 8.511 -14.191 23.749 1.00 30.28 107 THR C CA 1
ATOM 4889 C C . THR C 1 110 ? 9.822 -14.773 23.229 1.00 30.26 107 THR C C 1
ATOM 4890 O O . THR C 1 110 ? 9.956 -15.994 23.061 1.00 31.02 107 THR C O 1
ATOM 4894 N N . ARG C 1 111 ? 10.777 -13.896 22.952 1.00 29.25 108 ARG C N 1
ATOM 4895 C CA . ARG C 1 111 ? 12.029 -14.301 22.337 1.00 28.69 108 ARG C CA 1
ATOM 4896 C C . ARG C 1 111 ? 13.192 -13.503 22.924 1.00 28.84 108 ARG C C 1
ATOM 4897 O O . ARG C 1 111 ? 13.010 -12.411 23.441 1.00 28.84 108 ARG C O 1
ATOM 4905 N N . LYS C 1 112 ? 14.389 -14.067 22.835 1.00 29.13 109 LYS C N 1
ATOM 4906 C CA . LYS C 1 112 ? 15.602 -13.318 23.155 1.00 30.50 109 LYS C CA 1
ATOM 4907 C C . LYS C 1 112 ? 16.550 -13.472 21.971 1.00 30.12 109 LYS C C 1
ATOM 4908 O O . LYS C 1 112 ? 16.884 -12.497 21.296 1.00 30.20 109 LYS C O 1
ATOM 4914 N N . ILE C 1 113 ? 16.982 -14.701 21.725 1.00 30.42 110 ILE C N 1
ATOM 4915 C CA . ILE C 1 113 ? 17.792 -15.007 20.540 1.00 30.49 110 ILE C CA 1
ATOM 4916 C C . ILE C 1 113 ? 16.786 -15.101 19.388 1.00 30.13 110 ILE C C 1
ATOM 4917 O O . ILE C 1 113 ? 15.853 -15.914 19.472 1.00 29.85 110 ILE C O 1
ATOM 4922 N N . PRO C 1 114 ? 16.938 -14.250 18.338 1.00 29.57 111 PRO C N 1
ATOM 4923 C CA . PRO C 1 114 ? 15.971 -14.266 17.218 1.00 29.22 111 PRO C CA 1
ATOM 4924 C C . PRO C 1 114 ? 15.908 -15.589 16.450 1.00 28.61 111 PRO C C 1
ATOM 4925 O O . PRO C 1 114 ? 16.916 -16.271 16.295 1.00 27.76 111 PRO C O 1
ATOM 4929 N N . SER C 1 115 ? 14.688 -15.946 16.045 1.00 28.20 112 SER C N 1
ATOM 4930 C CA . SER C 1 115 ? 14.363 -17.187 15.342 1.00 28.98 112 SER C CA 1
ATOM 4931 C C . SER C 1 115 ? 14.182 -16.873 13.848 1.00 29.18 112 SER C C 1
ATOM 4932 O O . SER C 1 115 ? 13.383 -16.006 13.482 1.00 28.20 112 SER C O 1
ATOM 4935 N N . ARG C 1 116 ? 14.933 -17.563 12.992 1.00 28.95 113 ARG C N 1
ATOM 4936 C CA . ARG C 1 116 ? 14.735 -17.464 11.542 1.00 29.81 113 ARG C CA 1
ATOM 4937 C C . ARG C 1 116 ? 13.336 -17.948 11.118 1.00 29.94 113 ARG C C 1
ATOM 4938 O O . ARG C 1 116 ? 12.722 -17.337 10.261 1.00 30.79 113 ARG C O 1
ATOM 4946 N N . ALA C 1 117 ? 12.837 -19.028 11.717 1.00 29.79 114 ALA C N 1
ATOM 4947 C CA . ALA C 1 117 ? 11.485 -19.542 11.400 1.00 30.81 114 ALA C CA 1
ATOM 4948 C C . ALA C 1 117 ? 10.423 -18.482 11.673 1.00 30.56 114 ALA C C 1
ATOM 4949 O O . ALA C 1 117 ? 9.509 -18.271 10.867 1.00 31.30 114 ALA C O 1
ATOM 4951 N N . ILE C 1 118 ? 10.554 -17.804 12.808 1.00 30.62 115 ILE C N 1
ATOM 4952 C CA . ILE C 1 118 ? 9.617 -16.737 13.168 1.00 31.19 115 ILE C CA 1
ATOM 4953 C C . ILE C 1 118 ? 9.747 -15.513 12.243 1.00 30.39 115 ILE C C 1
ATOM 4954 O O . ILE C 1 118 ? 8.743 -14.908 11.878 1.00 29.44 115 ILE C O 1
ATOM 4972 N N . GLU C 1 120 ? 10.432 -15.670 9.109 1.00 30.51 117 GLU C N 1
ATOM 4973 C CA . GLU C 1 120 ? 9.751 -16.090 7.879 1.00 31.33 117 GLU C CA 1
ATOM 4974 C C . GLU C 1 120 ? 8.235 -15.941 8.010 1.00 30.50 117 GLU C C 1
ATOM 4975 O O . GLU C 1 120 ? 7.581 -15.460 7.100 1.00 30.18 117 GLU C O 1
ATOM 4981 N N . ILE C 1 121 ? 7.700 -16.305 9.166 1.00 29.85 118 ILE C N 1
ATOM 4982 C CA . ILE C 1 121 ? 6.263 -16.115 9.445 1.00 30.03 118 ILE C CA 1
ATOM 4983 C C . ILE C 1 121 ? 5.900 -14.624 9.418 1.00 29.82 118 ILE C C 1
ATOM 4984 O O . ILE C 1 121 ? 4.940 -14.236 8.770 1.00 29.20 118 ILE C O 1
ATOM 4989 N N . ARG C 1 122 ? 6.727 -13.795 10.056 1.00 30.08 119 ARG C N 1
ATOM 4990 C CA . ARG C 1 122 ? 6.504 -12.355 10.111 1.00 30.71 119 ARG C CA 1
ATOM 4991 C C . ARG C 1 122 ? 6.525 -11.750 8.709 1.00 30.79 119 ARG C C 1
ATOM 4992 O O . ARG C 1 122 ? 5.675 -10.922 8.375 1.00 31.01 119 ARG C O 1
ATOM 5000 N N . GLN C 1 123 ? 7.461 -12.210 7.886 1.00 30.46 120 GLN C N 1
ATOM 5001 C CA . GLN C 1 123 ? 7.591 -11.743 6.507 1.00 31.21 120 GLN C CA 1
ATOM 5002 C C . GLN C 1 123 ? 6.356 -12.123 5.680 1.00 30.43 120 GLN C C 1
ATOM 5003 O O . GLN C 1 123 ? 5.832 -11.296 4.946 1.00 30.33 120 GLN C O 1
ATOM 5009 N N . ALA C 1 124 ? 5.889 -13.365 5.839 1.00 30.14 121 ALA C N 1
ATOM 5010 C CA . ALA C 1 124 ? 4.646 -13.867 5.231 1.00 29.13 121 ALA C CA 1
ATOM 5011 C C . ALA C 1 124 ? 3.385 -13.076 5.609 1.00 28.86 121 ALA C C 1
ATOM 5012 O O . ALA C 1 124 ? 2.537 -12.793 4.752 1.00 28.47 121 ALA C O 1
ATOM 5014 N N . LEU C 1 125 ? 3.249 -12.745 6.892 1.00 28.24 122 LEU C N 1
ATOM 5015 C CA . LEU C 1 125 ? 2.155 -11.892 7.372 1.00 28.17 122 LEU C CA 1
ATOM 5016 C C . LEU C 1 125 ? 2.207 -10.507 6.732 1.00 28.64 122 LEU C C 1
ATOM 5017 O O . LEU C 1 125 ? 1.181 -9.977 6.296 1.00 28.75 122 LEU C O 1
ATOM 5022 N N . ALA C 1 126 ? 3.411 -9.948 6.629 1.00 29.25 123 ALA C N 1
ATOM 5023 C CA . ALA C 1 126 ? 3.609 -8.641 5.998 1.00 30.46 123 ALA C CA 1
ATOM 5024 C C . ALA C 1 126 ? 3.216 -8.664 4.517 1.00 31.46 123 ALA C C 1
ATOM 5025 O O . ALA C 1 126 ? 2.773 -7.650 3.965 1.00 31.79 123 ALA C O 1
ATOM 5027 N N . GLU C 1 127 ? 3.350 -9.831 3.888 1.00 32.60 124 GLU C N 1
ATOM 5028 C CA . GLU C 1 127 ? 3.063 -9.993 2.447 1.00 33.58 124 GLU C CA 1
ATOM 5029 C C . GLU C 1 127 ? 1.679 -10.567 2.188 1.00 33.58 124 GLU C C 1
ATOM 5030 O O . GLU C 1 127 ? 1.345 -10.903 1.050 1.00 33.96 124 GLU C O 1
ATOM 5036 N N . HIS C 1 128 ? 0.884 -10.663 3.256 1.00 33.85 125 HIS C N 1
ATOM 5037 C CA . HIS C 1 128 ? -0.517 -11.099 3.219 1.00 34.09 125 HIS C CA 1
ATOM 5038 C C . HIS C 1 128 ? -0.737 -12.547 2.780 1.00 34.34 125 HIS C C 1
ATOM 5039 O O . HIS C 1 128 ? -1.779 -12.892 2.193 1.00 34.10 125 HIS C O 1
ATOM 5046 N N . LYS C 1 129 ? 0.246 -13.389 3.102 1.00 34.11 126 LYS C N 1
ATOM 5047 C CA . LYS C 1 129 ? 0.160 -14.830 2.858 1.00 34.89 126 LYS C CA 1
ATOM 5048 C C . LYS C 1 129 ? 0.597 -15.652 4.080 1.00 33.77 126 LYS C C 1
ATOM 5049 O O . LYS C 1 129 ? 1.151 -16.749 3.951 1.00 33.59 126 LYS C O 1
ATOM 5055 N N . GLY C 1 130 ? 0.331 -15.113 5.269 1.00 33.65 127 GLY C N 1
ATOM 5056 C CA . GLY C 1 130 ? 0.671 -15.792 6.512 1.00 32.31 127 GLY C CA 1
ATOM 5057 C C . GLY C 1 130 ? -0.431 -16.731 6.978 1.00 32.36 127 GLY C C 1
ATOM 5058 O O . GLY C 1 130 ? -1.428 -16.914 6.279 1.00 32.39 127 GLY C O 1
ATOM 5059 N N . PRO C 1 131 ? -0.276 -17.314 8.186 1.00 32.05 128 PRO C N 1
ATOM 5060 C CA . PRO C 1 131 ? -1.305 -18.187 8.774 1.00 31.49 128 PRO C CA 1
ATOM 5061 C C . PRO C 1 131 ? -2.668 -17.498 8.862 1.00 31.45 128 PRO C C 1
ATOM 5062 O O . PRO C 1 131 ? -2.731 -16.279 9.029 1.00 31.46 128 PRO C O 1
ATOM 5066 N N . LYS C 1 132 ? -3.736 -18.281 8.764 1.00 31.31 129 LYS C N 1
ATOM 5067 C CA . LYS C 1 132 ? -5.101 -17.743 8.682 1.00 31.83 129 LYS C CA 1
ATOM 5068 C C . LYS C 1 132 ? -5.813 -17.677 10.035 1.00 31.54 129 LYS C C 1
ATOM 5069 O O . LYS C 1 132 ? -6.961 -17.185 10.126 1.00 31.36 129 LYS C O 1
ATOM 5075 N N . SER C 1 133 ? -5.140 -18.180 11.066 1.00 30.36 130 SER C N 1
ATOM 5076 C CA . SER C 1 133 ? -5.671 -18.218 12.430 1.00 30.88 130 SER C CA 1
ATOM 5077 C C . SER C 1 133 ? -4.563 -18.435 13.446 1.00 29.64 130 SER C C 1
ATOM 5078 O O . SER C 1 133 ? -3.429 -18.755 13.086 1.00 29.77 130 SER C O 1
ATOM 5081 N N . LEU C 1 134 ? -4.902 -18.273 14.726 1.00 29.05 131 LEU C N 1
ATOM 5082 C CA . LEU C 1 134 ? -3.950 -18.554 15.794 1.00 28.69 131 LEU C CA 1
ATOM 5083 C C . LEU C 1 134 ? -3.579 -20.043 15.838 1.00 28.54 131 LEU C C 1
ATOM 5084 O O . LEU C 1 134 ? -2.425 -20.367 16.091 1.00 28.28 131 LEU C O 1
ATOM 5089 N N . ALA C 1 135 ? -4.547 -20.932 15.590 1.00 27.76 132 ALA C N 1
ATOM 5090 C CA . ALA C 1 135 ? -4.278 -22.383 15.526 1.00 28.02 132 ALA C CA 1
ATOM 5091 C C . ALA C 1 135 ? -3.210 -22.694 14.455 1.00 28.12 132 ALA C C 1
ATOM 5092 O O . ALA C 1 135 ? -2.262 -23.455 14.688 1.00 28.10 132 ALA C O 1
ATOM 5094 N N . SER C 1 136 ? -3.379 -22.085 13.282 1.00 28.05 133 SER C N 1
ATOM 5095 C CA . SER C 1 136 ? -2.460 -22.279 12.166 1.00 27.79 133 SER C CA 1
ATOM 5096 C C . SER C 1 136 ? -1.103 -21.598 12.428 1.00 28.01 133 SER C C 1
ATOM 5097 O O . SER C 1 136 ? -0.058 -22.140 12.082 1.00 28.55 133 SER C O 1
ATOM 5100 N N . LEU C 1 137 ? -1.122 -20.420 13.051 1.00 27.98 134 LEU C N 1
ATOM 5101 C CA . LEU C 1 137 ? 0.124 -19.742 13.428 1.00 28.51 134 LEU C CA 1
ATOM 5102 C C . LEU C 1 137 ? 0.993 -20.600 14.357 1.00 28.08 134 LEU C C 1
ATOM 5103 O O . LEU C 1 137 ? 2.205 -20.743 14.144 1.00 28.05 134 LEU C O 1
ATOM 5108 N N . LEU C 1 138 ? 0.380 -21.162 15.393 1.00 28.33 135 LEU C N 1
ATOM 5109 C CA . LEU C 1 138 ? 1.113 -22.022 16.321 1.00 28.98 135 LEU C CA 1
ATOM 5110 C C . LEU C 1 138 ? 1.689 -23.258 15.624 1.00 28.99 135 LEU C C 1
ATOM 5111 O O . LEU C 1 138 ? 2.817 -23.648 15.902 1.00 28.29 135 LEU C O 1
ATOM 5116 N N . ASN C 1 139 ? 0.889 -23.874 14.765 1.00 29.22 136 ASN C N 1
ATOM 5117 C CA . ASN C 1 139 ? 1.334 -24.967 13.903 1.00 30.02 136 ASN C CA 1
ATOM 5118 C C . ASN C 1 139 ? 2.575 -24.601 13.078 1.00 30.46 136 ASN C C 1
ATOM 5119 O O . ASN C 1 139 ? 3.558 -25.382 12.999 1.00 31.26 136 ASN C O 1
ATOM 5124 N N . GLN C 1 140 ? 2.566 -23.403 12.488 1.00 30.35 137 GLN C N 1
ATOM 5125 C CA . GLN C 1 140 ? 3.700 -22.946 11.689 1.00 30.79 137 GLN C CA 1
ATOM 5126 C C . GLN C 1 140 ? 4.950 -22.615 12.528 1.00 30.89 137 GLN C C 1
ATOM 5127 O O . GLN C 1 140 ? 6.074 -22.821 12.069 1.00 30.62 137 GLN C O 1
ATOM 5133 N N . ILE C 1 141 ? 4.757 -22.094 13.744 1.00 30.56 138 ILE C N 1
ATOM 5134 C CA . ILE C 1 141 ? 5.904 -21.889 14.627 1.00 30.81 138 ILE C CA 1
ATOM 5135 C C . ILE C 1 141 ? 6.560 -23.256 14.921 1.00 29.95 138 ILE C C 1
ATOM 5136 O O . ILE C 1 141 ? 7.746 -23.406 14.749 1.00 29.73 138 ILE C O 1
ATOM 5141 N N . ILE C 1 142 ? 5.769 -24.255 15.326 1.00 30.22 139 ILE C N 1
ATOM 5142 C CA . ILE C 1 142 ? 6.293 -25.604 15.619 1.00 30.24 139 ILE C CA 1
ATOM 5143 C C . ILE C 1 142 ? 7.023 -26.236 14.419 1.00 30.65 139 ILE C C 1
ATOM 5144 O O . ILE C 1 142 ? 8.186 -26.682 14.527 1.00 30.15 139 ILE C O 1
ATOM 5149 N N . GLU C 1 143 ? 6.365 -26.214 13.260 1.00 30.95 140 GLU C N 1
ATOM 5150 C CA . GLU C 1 143 ? 6.936 -26.790 12.060 1.00 31.61 140 GLU C CA 1
ATOM 5151 C C . GLU C 1 143 ? 8.136 -25.999 11.510 1.00 31.52 140 GLU C C 1
ATOM 5152 O O . GLU C 1 143 ? 9.047 -26.592 10.941 1.00 31.22 140 GLU C O 1
ATOM 5158 N N . GLY C 1 144 ? 8.128 -24.675 11.694 1.00 31.33 141 GLY C N 1
ATOM 5159 C CA . GLY C 1 144 ? 9.233 -23.828 11.219 1.00 30.53 141 GLY C CA 1
ATOM 5160 C C . GLY C 1 144 ? 10.495 -24.143 12.004 1.00 30.41 141 GLY C C 1
ATOM 5161 O O . GLY C 1 144 ? 11.562 -24.320 11.428 1.00 29.54 141 GLY C O 1
ATOM 5162 N N . LEU C 1 145 ? 10.367 -24.200 13.330 1.00 31.19 142 LEU C N 1
ATOM 5163 C CA . LEU C 1 145 ? 11.450 -24.639 14.217 1.00 31.52 142 LEU C CA 1
ATOM 5164 C C . LEU C 1 145 ? 11.995 -26.034 13.881 1.00 31.61 142 LEU C C 1
ATOM 5165 O O . LEU C 1 145 ? 13.219 -26.216 13.834 1.00 31.77 142 LEU C O 1
ATOM 5170 N N . ASN C 1 146 ? 11.102 -27.002 13.660 1.00 31.42 143 ASN C N 1
ATOM 5171 C CA . ASN C 1 146 ? 11.464 -28.343 13.155 1.00 32.22 143 ASN C CA 1
ATOM 5172 C C . ASN C 1 146 ? 12.277 -28.271 11.878 1.00 31.18 143 ASN C C 1
ATOM 5173 O O . ASN C 1 146 ? 13.228 -29.026 11.686 1.00 31.48 143 ASN C O 1
ATOM 5178 N N . GLY C 1 147 ? 11.835 -27.415 10.969 1.00 31.11 144 GLY C N 1
ATOM 5179 C CA . GLY C 1 147 ? 12.431 -27.299 9.664 1.00 29.82 144 GLY C CA 1
ATOM 5180 C C . GLY C 1 147 ? 13.859 -26.819 9.790 1.00 29.87 144 GLY C C 1
ATOM 5181 O O . GLY C 1 147 ? 14.749 -27.280 9.068 1.00 28.60 144 GLY C O 1
ATOM 5182 N N . LYS C 1 148 ? 14.086 -25.880 10.700 1.00 29.40 145 LYS C N 1
ATOM 5183 C CA . LYS C 1 148 ? 15.428 -25.326 10.847 1.00 28.97 145 LYS C CA 1
ATOM 5184 C C . LYS C 1 148 ? 16.360 -26.336 11.549 1.00 28.64 145 LYS C C 1
ATOM 5185 O O . LYS C 1 148 ? 17.545 -26.416 11.230 1.00 27.18 145 LYS C O 1
ATOM 5191 N N . ILE C 1 149 ? 15.804 -27.128 12.477 1.00 28.54 146 ILE C N 1
ATOM 5192 C CA . ILE C 1 149 ? 16.554 -28.238 13.078 1.00 28.51 146 ILE C CA 1
ATOM 5193 C C . ILE C 1 149 ? 16.992 -29.246 11.991 1.00 29.38 146 ILE C C 1
ATOM 5194 O O . ILE C 1 149 ? 18.152 -29.631 11.932 1.00 28.88 146 ILE C O 1
ATOM 5199 N N . ASP C 1 150 ? 16.073 -29.626 11.109 1.00 29.91 147 ASP C N 1
ATOM 5200 C CA . ASP C 1 150 ? 16.402 -30.497 9.987 1.00 31.31 147 ASP C CA 1
ATOM 5201 C C . ASP C 1 150 ? 17.554 -29.957 9.155 1.00 31.83 147 ASP C C 1
ATOM 5202 O O . ASP C 1 150 ? 18.422 -30.723 8.749 1.00 32.68 147 ASP C O 1
ATOM 5207 N N . LEU C 1 151 ? 17.558 -28.649 8.885 1.00 32.42 148 LEU C N 1
ATOM 5208 C CA . LEU C 1 151 ? 18.626 -28.026 8.073 1.00 32.40 148 LEU C CA 1
ATOM 5209 C C . LEU C 1 151 ? 19.988 -28.104 8.755 1.00 31.82 148 LEU C C 1
ATOM 5210 O O . LEU C 1 151 ? 21.004 -28.430 8.130 1.00 30.98 148 LEU C O 1
ATOM 5215 N N . TYR C 1 152 ? 20.010 -27.803 10.043 1.00 30.98 149 TYR C N 1
ATOM 5216 C CA . TYR C 1 152 ? 21.212 -27.945 10.823 1.00 31.10 149 TYR C CA 1
ATOM 5217 C C . TYR C 1 152 ? 21.683 -29.413 10.834 1.00 30.78 149 TYR C C 1
ATOM 5218 O O . TYR C 1 152 ? 22.862 -29.682 10.685 1.00 29.24 149 TYR C O 1
ATOM 5227 N N . LEU C 1 153 ? 20.748 -30.356 11.003 1.00 30.75 150 LEU C N 1
ATOM 5228 C CA . LEU C 1 153 ? 21.116 -31.788 11.024 1.00 30.90 150 LEU C CA 1
ATOM 5229 C C . LEU C 1 153 ? 21.746 -32.241 9.703 1.00 30.98 150 LEU C C 1
ATOM 5230 O O . LEU C 1 153 ? 22.638 -33.088 9.684 1.00 31.21 150 LEU C O 1
ATOM 5235 N N . ASP C 1 154 ? 21.302 -31.646 8.603 1.00 31.15 151 ASP C N 1
ATOM 5236 C CA . ASP C 1 154 ? 21.919 -31.894 7.290 1.00 31.52 151 ASP C CA 1
ATOM 5237 C C . ASP C 1 154 ? 23.417 -31.543 7.242 1.00 31.15 151 ASP C C 1
ATOM 5238 O O . ASP C 1 154 ? 24.177 -32.228 6.588 1.00 31.41 151 ASP C O 1
ATOM 5243 N N . THR C 1 155 ? 23.819 -30.474 7.921 1.00 30.96 152 THR C N 1
ATOM 5244 C CA . THR C 1 155 ? 25.231 -30.085 8.003 1.00 31.09 152 THR C CA 1
ATOM 5245 C C . THR C 1 155 ? 26.058 -31.087 8.817 1.00 31.19 152 THR C C 1
ATOM 5246 O O . THR C 1 155 ? 27.220 -31.360 8.470 1.00 30.09 152 THR C O 1
ATOM 5250 N N . ILE C 1 156 ? 25.456 -31.649 9.872 1.00 31.21 153 ILE C N 1
ATOM 5251 C CA . ILE C 1 156 ? 26.088 -32.724 10.641 1.00 32.07 153 ILE C CA 1
ATOM 5252 C C . ILE C 1 156 ? 26.229 -33.990 9.790 1.00 32.43 153 ILE C C 1
ATOM 5253 O O . ILE C 1 156 ? 27.296 -34.598 9.742 1.00 32.54 153 ILE C O 1
ATOM 5258 N N . GLU C 1 157 ? 25.167 -34.355 9.087 1.00 32.71 154 GLU C N 1
ATOM 5259 C CA . GLU C 1 157 ? 25.206 -35.495 8.197 1.00 33.40 154 GLU C CA 1
ATOM 5260 C C . GLU C 1 157 ? 26.351 -35.383 7.148 1.00 33.27 154 GLU C C 1
ATOM 5261 O O . GLU C 1 157 ? 27.017 -36.375 6.842 1.00 32.37 154 GLU C O 1
ATOM 5267 N N . GLU C 1 158 ? 26.562 -34.180 6.623 1.00 33.63 155 GLU C N 1
ATOM 5268 C CA . GLU C 1 158 ? 27.649 -33.910 5.661 1.00 34.63 155 GLU C CA 1
ATOM 5269 C C . GLU C 1 158 ? 29.030 -34.187 6.272 1.00 34.41 155 GLU C C 1
ATOM 5270 O O . GLU C 1 158 ? 29.892 -34.790 5.631 1.00 34.78 155 GLU C O 1
ATOM 5276 N N . THR C 1 159 ? 29.222 -33.739 7.514 1.00 34.10 156 THR C N 1
ATOM 5277 C CA . THR C 1 159 ? 30.443 -33.977 8.282 1.00 34.40 156 THR C CA 1
ATOM 5278 C C . THR C 1 159 ? 30.640 -35.465 8.524 1.00 34.65 156 THR C C 1
ATOM 5279 O O . THR C 1 159 ? 31.757 -35.977 8.399 1.00 34.58 156 THR C O 1
ATOM 5283 N N . LEU C 1 160 ? 29.552 -36.151 8.861 1.00 35.18 157 LEU C N 1
ATOM 5284 C CA . LEU C 1 160 ? 29.562 -37.602 9.086 1.00 35.96 157 LEU C CA 1
ATOM 5285 C C . LEU C 1 160 ? 29.883 -38.397 7.820 1.00 36.72 157 LEU C C 1
ATOM 5286 O O . LEU C 1 160 ? 30.667 -39.346 7.873 1.00 36.61 157 LEU C O 1
ATOM 5291 N N . ASN C 1 161 ? 29.286 -38.008 6.694 1.00 37.49 158 ASN C N 1
ATOM 5292 C CA . ASN C 1 161 ? 29.582 -38.637 5.395 1.00 38.94 158 ASN C CA 1
ATOM 5293 C C . ASN C 1 161 ? 30.996 -38.393 4.876 1.00 39.45 158 ASN C C 1
ATOM 5294 O O . ASN C 1 161 ? 31.441 -39.049 3.923 1.00 39.43 158 ASN C O 1
ATOM 5299 N N . GLU C 1 162 ? 31.695 -37.449 5.498 1.00 40.30 159 GLU C N 1
ATOM 5300 C CA . GLU C 1 162 ? 33.092 -37.172 5.161 1.00 41.07 159 GLU C CA 1
ATOM 5301 C C . GLU C 1 162 ? 34.074 -38.056 5.929 1.00 41.14 159 GLU C C 1
ATOM 5302 O O . GLU C 1 162 ? 35.224 -38.212 5.494 1.00 40.86 159 GLU C O 1
ATOM 5308 N N . PHE C 1 163 ? 33.637 -38.612 7.066 1.00 41.30 160 PHE C N 1
ATOM 5309 C CA . PHE C 1 163 ? 34.468 -39.524 7.862 1.00 41.81 160 PHE C CA 1
ATOM 5310 C C . PHE C 1 163 ? 35.139 -40.559 6.960 1.00 42.06 160 PHE C C 1
ATOM 5311 O O . PHE C 1 163 ? 34.462 -41.398 6.352 1.00 42.06 160 PHE C O 1
ATOM 5319 N N . ASP C 1 164 ? 36.466 -40.479 6.880 1.00 42.28 161 ASP C N 1
ATOM 5320 C CA . ASP C 1 164 ? 37.288 -41.439 6.151 1.00 42.28 161 ASP C CA 1
ATOM 5321 C C . ASP C 1 164 ? 38.423 -41.865 7.078 1.00 42.36 161 ASP C C 1
ATOM 5322 O O . ASP C 1 164 ? 39.284 -41.055 7.428 1.00 42.27 161 ASP C O 1
ATOM 5327 N N . VAL C 1 165 ? 38.405 -43.137 7.472 1.00 42.54 162 VAL C N 1
ATOM 5328 C CA . VAL C 1 165 ? 39.341 -43.678 8.460 1.00 42.84 162 VAL C CA 1
ATOM 5329 C C . VAL C 1 165 ? 40.810 -43.536 8.040 1.00 43.38 162 VAL C C 1
ATOM 5330 O O . VAL C 1 165 ? 41.681 -43.319 8.883 1.00 42.92 162 VAL C O 1
ATOM 5334 N N . ASN C 1 166 ? 41.063 -43.635 6.736 1.00 43.98 163 ASN C N 1
ATOM 5335 C CA . ASN C 1 166 ? 42.413 -43.525 6.189 1.00 44.86 163 ASN C CA 1
ATOM 5336 C C . ASN C 1 166 ? 42.848 -42.077 5.977 1.00 45.08 163 ASN C C 1
ATOM 5337 O O . ASN C 1 166 ? 43.970 -41.814 5.530 1.00 45.48 163 ASN C O 1
ATOM 5342 N N . ASP C 1 167 ? 41.954 -41.149 6.315 1.00 45.31 164 ASP C N 1
ATOM 5343 C CA . ASP C 1 167 ? 42.196 -39.717 6.173 1.00 45.55 164 ASP C CA 1
ATOM 5344 C C . ASP C 1 167 ? 41.938 -39.007 7.509 1.00 45.73 164 ASP C C 1
ATOM 5345 O O . ASP C 1 167 ? 40.779 -38.752 7.888 1.00 45.63 164 ASP C O 1
ATOM 5350 N N . GLU C 1 168 ? 43.028 -38.693 8.210 1.00 45.89 165 GLU C N 1
ATOM 5351 C CA . GLU C 1 168 ? 42.980 -38.064 9.537 1.00 46.07 165 GLU C CA 1
ATOM 5352 C C . GLU C 1 168 ? 42.419 -36.636 9.540 1.00 45.66 165 GLU C C 1
ATOM 5353 O O . GLU C 1 168 ? 42.066 -36.104 10.599 1.00 45.29 165 GLU C O 1
ATOM 5359 N N . SER C 1 169 ? 42.346 -36.022 8.359 1.00 45.31 166 SER C N 1
ATOM 5360 C CA . SER C 1 169 ? 41.786 -34.675 8.204 1.00 45.08 166 SER C CA 1
ATOM 5361 C C . SER C 1 169 ? 40.256 -34.660 8.335 1.00 44.43 166 SER C C 1
ATOM 5362 O O . SER C 1 169 ? 39.633 -33.599 8.499 1.00 44.46 166 SER C O 1
ATOM 5365 N N . THR C 1 170 ? 39.658 -35.845 8.260 1.00 43.65 167 THR C N 1
ATOM 5366 C CA . THR C 1 170 ? 38.209 -35.984 8.338 1.00 42.66 167 THR C CA 1
ATOM 5367 C C . THR C 1 170 ? 37.756 -36.422 9.741 1.00 42.71 167 THR C C 1
ATOM 5368 O O . THR C 1 170 ? 36.596 -36.793 9.933 1.00 42.16 167 THR C O 1
ATOM 5372 N N . TYR C 1 171 ? 38.674 -36.376 10.710 1.00 42.59 168 TYR C N 1
ATOM 5373 C CA . TYR C 1 171 ? 38.401 -36.839 12.076 1.00 42.76 168 TYR C CA 1
ATOM 5374 C C . TYR C 1 171 ? 37.699 -35.761 12.907 1.00 42.87 168 TYR C C 1
ATOM 5375 O O . TYR C 1 171 ? 38.209 -35.314 13.943 1.00 42.78 168 TYR C O 1
ATOM 5384 N N . ASN C 1 172 ? 36.520 -35.360 12.434 1.00 42.35 169 ASN C N 1
ATOM 5385 C CA . ASN C 1 172 ? 35.699 -34.332 13.082 1.00 42.52 169 ASN C CA 1
ATOM 5386 C C . ASN C 1 172 ? 34.590 -34.926 13.971 1.00 42.37 169 ASN C C 1
ATOM 5387 O O . ASN C 1 172 ? 33.634 -34.231 14.334 1.00 42.21 169 ASN C O 1
ATOM 5392 N N . HIS C 1 173 ? 34.734 -36.202 14.331 1.00 42.00 170 HIS C N 1
ATOM 5393 C CA . HIS C 1 173 ? 33.734 -36.910 15.148 1.00 41.72 170 HIS C CA 1
ATOM 5394 C C . HIS C 1 173 ? 33.471 -36.270 16.518 1.00 41.07 170 HIS C C 1
ATOM 5395 O O . HIS C 1 173 ? 32.344 -36.301 17.003 1.00 41.29 170 HIS C O 1
ATOM 5402 N N . ILE C 1 174 ? 34.500 -35.704 17.147 1.00 40.20 171 ILE C N 1
ATOM 5403 C CA . ILE C 1 174 ? 34.327 -35.084 18.463 1.00 39.49 171 ILE C CA 1
ATOM 5404 C C . ILE C 1 174 ? 33.450 -33.837 18.367 1.00 38.38 171 ILE C C 1
ATOM 5405 O O . ILE C 1 174 ? 32.531 -33.681 19.165 1.00 38.18 171 ILE C O 1
ATOM 5410 N N . ALA C 1 175 ? 33.721 -32.967 17.390 1.00 37.07 172 ALA C N 1
ATOM 5411 C CA . ALA C 1 175 ? 32.881 -31.770 17.176 1.00 35.96 172 ALA C CA 1
ATOM 5412 C C . ALA C 1 175 ? 31.410 -32.116 16.899 1.00 35.04 172 ALA C C 1
ATOM 5413 O O . ALA C 1 175 ? 30.489 -31.489 17.464 1.00 33.98 172 ALA C O 1
ATOM 5415 N N . ALA C 1 176 ? 31.186 -33.106 16.028 1.00 34.32 173 ALA C N 1
ATOM 5416 C CA . ALA C 1 176 ? 29.810 -33.526 15.704 1.00 33.26 173 ALA C CA 1
ATOM 5417 C C . ALA C 1 176 ? 29.101 -34.081 16.932 1.00 32.68 173 ALA C C 1
ATOM 5418 O O . ALA C 1 176 ? 27.945 -33.759 17.167 1.00 31.42 173 ALA C O 1
ATOM 5420 N N . GLN C 1 177 ? 29.802 -34.914 17.694 1.00 32.35 174 GLN C N 1
ATOM 5421 C CA A GLN C 1 177 ? 29.239 -35.500 18.905 0.50 32.81 174 GLN C CA 1
ATOM 5422 C CA B GLN C 1 177 ? 29.258 -35.502 18.919 0.50 32.52 174 GLN C CA 1
ATOM 5423 C C . GLN C 1 177 ? 28.843 -34.423 19.906 1.00 32.65 174 GLN C C 1
ATOM 5424 O O . GLN C 1 177 ? 27.745 -34.483 20.486 1.00 32.63 174 GLN C O 1
ATOM 5435 N N . LYS C 1 178 ? 29.722 -33.437 20.095 1.00 32.20 175 LYS C N 1
ATOM 5436 C CA . LYS C 1 178 ? 29.423 -32.285 20.947 1.00 32.16 175 LYS C CA 1
ATOM 5437 C C . LYS C 1 178 ? 28.145 -31.577 20.489 1.00 31.42 175 LYS C C 1
ATOM 5438 O O . LYS C 1 178 ? 27.228 -31.341 21.296 1.00 31.19 175 LYS C O 1
ATOM 5444 N N . ALA C 1 179 ? 28.060 -31.283 19.191 1.00 30.30 176 ALA C N 1
ATOM 5445 C CA . ALA C 1 179 ? 26.868 -30.628 18.635 1.00 30.39 176 ALA C CA 1
ATOM 5446 C C . ALA C 1 179 ? 25.602 -31.455 18.883 1.00 29.37 176 ALA C C 1
ATOM 5447 O O . ALA C 1 179 ? 24.586 -30.914 19.320 1.00 30.28 176 ALA C O 1
ATOM 5449 N N . LEU C 1 180 ? 25.684 -32.758 18.619 1.00 28.93 177 LEU C N 1
ATOM 5450 C CA . LEU C 1 180 ? 24.536 -33.667 18.743 1.00 28.99 177 LEU C CA 1
ATOM 5451 C C . LEU C 1 180 ? 23.991 -33.803 20.171 1.00 29.33 177 LEU C C 1
ATOM 5452 O O . LEU C 1 180 ? 22.756 -33.747 20.369 1.00 27.83 177 LEU C O 1
ATOM 5457 N N . ILE C 1 181 ? 24.881 -33.993 21.150 1.00 28.88 178 ILE C N 1
ATOM 5458 C CA . ILE C 1 181 ? 24.406 -34.052 22.546 1.00 29.95 178 ILE C CA 1
ATOM 5459 C C . ILE C 1 181 ? 23.778 -32.744 23.022 1.00 29.88 178 ILE C C 1
ATOM 5460 O O . ILE C 1 181 ? 22.781 -32.765 23.745 1.00 28.64 178 ILE C O 1
ATOM 5465 N N . SER C 1 182 ? 24.338 -31.617 22.576 1.00 30.26 179 SER C N 1
ATOM 5466 C CA . SER C 1 182 ? 23.792 -30.285 22.903 1.00 31.06 179 SER C CA 1
ATOM 5467 C C . SER C 1 182 ? 22.361 -30.078 22.400 1.00 30.68 179 SER C C 1
ATOM 5468 O O . SER C 1 182 ? 21.519 -29.506 23.108 1.00 31.24 179 SER C O 1
ATOM 5471 N N . ILE C 1 183 ? 22.093 -30.553 21.188 1.00 29.99 180 ILE C N 1
ATOM 5472 C CA . ILE C 1 183 ? 20.764 -30.504 20.580 1.00 31.17 180 ILE C CA 1
ATOM 5473 C C . ILE C 1 183 ? 19.823 -31.505 21.253 1.00 30.31 180 ILE C C 1
ATOM 5474 O O . ILE C 1 183 ? 18.661 -31.193 21.502 1.00 29.41 180 ILE C O 1
ATOM 5479 N N . LYS C 1 184 ? 20.330 -32.715 21.502 1.00 30.36 181 LYS C N 1
ATOM 5480 C CA . LYS C 1 184 ? 19.515 -33.790 22.058 1.00 30.17 181 LYS C CA 1
ATOM 5481 C C . LYS C 1 184 ? 18.926 -33.353 23.412 1.00 29.96 181 LYS C C 1
ATOM 5482 O O . LYS C 1 184 ? 17.751 -33.639 23.710 1.00 29.23 181 LYS C O 1
ATOM 5488 N N . ARG C 1 185 ? 19.737 -32.647 24.196 1.00 29.15 182 ARG C N 1
ATOM 5489 C CA . ARG C 1 185 ? 19.306 -32.052 25.471 1.00 29.86 182 ARG C CA 1
ATOM 5490 C C . ARG C 1 185 ? 17.908 -31.430 25.422 1.00 30.28 182 ARG C C 1
ATOM 5491 O O . ARG C 1 185 ? 17.146 -31.567 26.370 1.00 30.71 182 ARG C O 1
ATOM 5499 N N . PHE C 1 186 ? 17.604 -30.717 24.330 1.00 30.60 183 PHE C N 1
ATOM 5500 C CA . PHE C 1 186 ? 16.342 -29.985 24.199 1.00 30.42 183 PHE C CA 1
ATOM 5501 C C . PHE C 1 186 ? 15.327 -30.598 23.234 1.00 30.79 183 PHE C C 1
ATOM 5502 O O . PHE C 1 186 ? 14.096 -30.448 23.411 1.00 30.45 183 PHE C O 1
ATOM 5510 N N . ILE C 1 187 ? 15.836 -31.304 22.235 1.00 30.88 184 ILE C N 1
ATOM 5511 C CA . ILE C 1 187 ? 14.986 -31.860 21.185 1.00 31.53 184 ILE C CA 1
ATOM 5512 C C . ILE C 1 187 ? 14.198 -33.073 21.681 1.00 31.47 184 ILE C C 1
ATOM 5513 O O . ILE C 1 187 ? 13.049 -33.306 21.269 1.00 30.55 184 ILE C O 1
ATOM 5518 N N . ARG C 1 188 ? 14.781 -33.816 22.615 1.00 31.96 185 ARG C N 1
ATOM 5519 C CA . ARG C 1 188 ? 14.007 -34.872 23.250 1.00 33.03 185 ARG C CA 1
ATOM 5520 C C . ARG C 1 188 ? 12.792 -34.343 24.056 1.00 32.00 185 ARG C C 1
ATOM 5521 O O . ARG C 1 188 ? 11.657 -34.811 23.842 1.00 33.21 185 ARG C O 1
ATOM 5529 N N . PRO C 1 189 ? 13.000 -33.367 24.977 1.00 30.92 186 PRO C N 1
ATOM 5530 C CA . PRO C 1 189 ? 11.874 -32.658 25.615 1.00 30.32 186 PRO C CA 1
ATOM 5531 C C . PRO C 1 189 ? 10.899 -31.994 24.636 1.00 29.69 186 PRO C C 1
ATOM 5532 O O . PRO C 1 189 ? 9.732 -31.882 24.947 1.00 28.46 186 PRO C O 1
ATOM 5536 N N . GLN C 1 190 ? 11.391 -31.527 23.494 1.00 28.83 187 GLN C N 1
ATOM 5537 C CA . GLN C 1 190 ? 10.539 -30.910 22.480 1.00 28.43 187 GLN C CA 1
ATOM 5538 C C . GLN C 1 190 ? 9.459 -31.887 22.018 1.00 28.28 187 GLN C C 1
ATOM 5539 O O . GLN C 1 190 ? 8.285 -31.524 21.878 1.00 26.60 187 GLN C O 1
ATOM 5545 N N . GLN C 1 191 ? 9.873 -33.130 21.773 1.00 28.07 188 GLN C N 1
ATOM 5546 C CA . GLN C 1 191 ? 8.959 -34.176 21.362 1.00 28.24 188 GLN C CA 1
ATOM 5547 C C . GLN C 1 191 ? 7.820 -34.381 22.397 1.00 29.06 188 GLN C C 1
ATOM 5548 O O . GLN C 1 191 ? 6.656 -34.440 22.026 1.00 28.44 188 GLN C O 1
ATOM 5554 N N . TYR C 1 192 ? 8.168 -34.472 23.681 1.00 29.85 189 TYR C N 1
ATOM 5555 C CA . TYR C 1 192 ? 7.160 -34.631 24.739 1.00 31.13 189 TYR C CA 1
ATOM 5556 C C . TYR C 1 192 ? 6.256 -33.414 24.893 1.00 30.34 189 TYR C C 1
ATOM 5557 O O . TYR C 1 192 ? 5.085 -33.586 25.178 1.00 28.70 189 TYR C O 1
ATOM 5566 N N . ALA C 1 193 ? 6.805 -32.210 24.690 1.00 30.10 190 ALA C N 1
ATOM 5567 C CA . ALA C 1 193 ? 6.016 -30.966 24.738 1.00 29.53 190 ALA C CA 1
ATOM 5568 C C . ALA C 1 193 ? 4.934 -30.983 23.653 1.00 29.66 190 ALA C C 1
ATOM 5569 O O . ALA C 1 193 ? 3.776 -30.707 23.935 1.00 28.17 190 ALA C O 1
ATOM 5571 N N . ILE C 1 194 ? 5.316 -31.322 22.422 1.00 29.04 191 ILE C N 1
ATOM 5572 C CA . ILE C 1 194 ? 4.341 -31.399 21.328 1.00 28.51 191 ILE C CA 1
ATOM 5573 C C . ILE C 1 194 ? 3.322 -32.519 21.549 1.00 28.71 191 ILE C C 1
ATOM 5574 O O . ILE C 1 194 ? 2.119 -32.333 21.293 1.00 29.11 191 ILE C O 1
ATOM 5579 N N . ARG C 1 195 ? 3.784 -33.655 22.072 1.00 28.60 192 ARG C N 1
ATOM 5580 C CA . ARG C 1 195 ? 2.869 -34.734 22.486 1.00 28.46 192 ARG C CA 1
ATOM 5581 C C . ARG C 1 195 ? 1.844 -34.206 23.506 1.00 28.99 192 ARG C C 1
ATOM 5582 O O . ARG C 1 195 ? 0.644 -34.390 23.321 1.00 26.91 192 ARG C O 1
ATOM 5590 N N . ASP C 1 196 ? 2.328 -33.545 24.562 1.00 28.80 193 ASP C N 1
ATOM 5591 C CA . ASP C 1 196 ? 1.462 -33.062 25.635 1.00 29.95 193 ASP C CA 1
ATOM 5592 C C . ASP C 1 196 ? 0.460 -32.030 25.136 1.00 30.05 193 ASP C C 1
ATOM 5593 O O . ASP C 1 196 ? -0.713 -32.074 25.505 1.00 28.66 193 ASP C O 1
ATOM 5598 N N . LEU C 1 197 ? 0.923 -31.132 24.264 1.00 29.73 194 LEU C N 1
ATOM 5599 C CA . LEU C 1 197 ? 0.029 -30.157 23.633 1.00 30.02 194 LEU C CA 1
ATOM 5600 C C . LEU C 1 197 ? -1.160 -30.833 22.958 1.00 30.06 194 LEU C C 1
ATOM 5601 O O . LEU C 1 197 ? -2.308 -30.429 23.153 1.00 30.54 194 LEU C O 1
ATOM 5606 N N . ILE C 1 198 ? -0.866 -31.843 22.142 1.00 30.39 195 ILE C N 1
ATOM 5607 C CA . ILE C 1 198 ? -1.893 -32.600 21.419 1.00 30.74 195 ILE C CA 1
ATOM 5608 C C . ILE C 1 198 ? -2.867 -33.291 22.375 1.00 31.40 195 ILE C C 1
ATOM 5609 O O . ILE C 1 198 ? -4.084 -33.154 22.231 1.00 31.22 195 ILE C O 1
ATOM 5614 N N . GLU C 1 199 ? -2.327 -33.994 23.364 1.00 32.49 196 GLU C N 1
ATOM 5615 C CA . GLU C 1 199 ? -3.150 -34.686 24.374 1.00 34.22 196 GLU C CA 1
ATOM 5616 C C . GLU C 1 199 ? -4.002 -33.745 25.231 1.00 33.68 196 GLU C C 1
ATOM 5617 O O . GLU C 1 199 ? -4.942 -34.193 25.901 1.00 33.27 196 GLU C O 1
ATOM 5623 N N . SER C 1 200 ? -3.683 -32.451 25.199 1.00 33.58 197 SER C N 1
ATOM 5624 C CA . SER C 1 200 ? -4.422 -31.441 25.965 1.00 33.69 197 SER C CA 1
ATOM 5625 C C . SER C 1 200 ? -5.812 -31.192 25.395 1.00 34.64 197 SER C C 1
ATOM 5626 O O . SER C 1 200 ? -6.702 -30.708 26.106 1.00 34.01 197 SER C O 1
ATOM 5629 N N . GLU C 1 201 ? -5.980 -31.494 24.105 1.00 35.05 198 GLU C N 1
ATOM 5630 C CA . GLU C 1 201 ? -7.240 -31.249 23.375 1.00 36.25 198 GLU C CA 1
ATOM 5631 C C . GLU C 1 201 ? -7.599 -29.768 23.319 1.00 35.36 198 GLU C C 1
ATOM 5632 O O . GLU C 1 201 ? -8.781 -29.395 23.330 1.00 34.96 198 GLU C O 1
ATOM 5638 N N . SER C 1 202 ? -6.561 -28.933 23.274 1.00 35.26 199 SER C N 1
ATOM 5639 C CA . SER C 1 202 ? -6.715 -27.507 23.045 1.00 35.07 199 SER C CA 1
ATOM 5640 C C . SER C 1 202 ? -7.497 -27.283 21.756 1.00 35.49 199 SER C C 1
ATOM 5641 O O . SER C 1 202 ? -7.256 -27.948 20.742 1.00 34.71 199 SER C O 1
ATOM 5644 N N . GLU C 1 203 ? -8.424 -26.338 21.798 1.00 35.82 200 GLU C N 1
ATOM 5645 C CA . GLU C 1 203 ? -9.116 -25.880 20.588 1.00 37.10 200 GLU C CA 1
ATOM 5646 C C . GLU C 1 203 ? -8.153 -25.595 19.407 1.00 35.68 200 GLU C C 1
ATOM 5647 O O . GLU C 1 203 ? -8.532 -25.754 18.248 1.00 35.77 200 GLU C O 1
ATOM 5653 N N . LEU C 1 204 ? -6.921 -25.177 19.702 1.00 35.12 201 LEU C N 1
ATOM 5654 C CA . LEU C 1 204 ? -5.919 -24.916 18.657 1.00 34.63 201 LEU C CA 1
ATOM 5655 C C . LEU C 1 204 ? -5.450 -26.204 17.965 1.00 34.01 201 LEU C C 1
ATOM 5656 O O . LEU C 1 204 ? -5.035 -26.190 16.803 1.00 35.15 201 LEU C O 1
ATOM 5661 N N . VAL C 1 205 ? -5.524 -27.312 18.689 1.00 32.89 202 VAL C N 1
ATOM 5662 C CA . VAL C 1 205 ? -5.148 -28.617 18.176 1.00 32.22 202 VAL C CA 1
ATOM 5663 C C . VAL C 1 205 ? -6.335 -29.307 17.535 1.00 32.09 202 VAL C C 1
ATOM 5664 O O . VAL C 1 205 ? -6.240 -29.815 16.416 1.00 31.94 202 VAL C O 1
ATOM 5668 N N . THR C 1 206 ? -7.475 -29.300 18.224 1.00 31.36 203 THR C N 1
ATOM 5669 C CA . THR C 1 206 ? -8.638 -30.032 17.733 1.00 31.24 203 THR C CA 1
ATOM 5670 C C . THR C 1 206 ? -9.191 -29.463 16.417 1.00 31.02 203 THR C C 1
ATOM 5671 O O . THR C 1 206 ? -9.860 -30.184 15.676 1.00 31.84 203 THR C O 1
ATOM 5675 N N . SER C 1 207 ? -8.869 -28.206 16.104 1.00 30.69 204 SER C N 1
ATOM 5676 C CA . SER C 1 207 ? -9.222 -27.618 14.804 1.00 31.15 204 SER C CA 1
ATOM 5677 C C . SER C 1 207 ? -8.275 -28.036 13.664 1.00 30.86 204 SER C C 1
ATOM 5678 O O . SER C 1 207 ? -8.605 -27.880 12.481 1.00 29.67 204 SER C O 1
ATOM 5681 N N . ARG C 1 208 ? -7.096 -28.533 14.038 1.00 30.23 205 ARG C N 1
ATOM 5682 C CA . ARG C 1 208 ? -6.074 -29.007 13.084 1.00 30.81 205 ARG C CA 1
ATOM 5683 C C . ARG C 1 208 ? -5.496 -30.366 13.543 1.00 29.71 205 ARG C C 1
ATOM 5684 O O . ARG C 1 208 ? -4.291 -30.474 13.724 1.00 30.33 205 ARG C O 1
ATOM 5692 N N . PRO C 1 209 ? -6.349 -31.413 13.725 1.00 29.16 206 PRO C N 1
ATOM 5693 C CA . PRO C 1 209 ? -5.802 -32.637 14.353 1.00 28.52 206 PRO C CA 1
ATOM 5694 C C . PRO C 1 209 ? -4.697 -33.347 13.531 1.00 28.53 206 PRO C C 1
ATOM 5695 O O . PRO C 1 209 ? -3.638 -33.690 14.073 1.00 27.61 206 PRO C O 1
ATOM 5699 N N . HIS C 1 210 ? -4.943 -33.528 12.240 1.00 27.90 207 HIS C N 1
ATOM 5700 C CA . HIS C 1 210 ? -4.002 -34.221 11.359 1.00 27.70 207 HIS C CA 1
ATOM 5701 C C . HIS C 1 210 ? -2.679 -33.449 11.250 1.00 27.20 207 HIS C C 1
ATOM 5702 O O . HIS C 1 210 ? -1.598 -34.052 11.311 1.00 26.43 207 HIS C O 1
ATOM 5709 N N . GLN C 1 211 ? -2.768 -32.123 11.120 1.00 26.49 208 GLN C N 1
ATOM 5710 C CA . GLN C 1 211 ? -1.567 -31.282 10.997 1.00 27.20 208 GLN C CA 1
ATOM 5711 C C . GLN C 1 211 ? -0.664 -31.316 12.253 1.00 28.11 208 GLN C C 1
ATOM 5712 O O . GLN C 1 211 ? 0.574 -31.391 12.142 1.00 27.00 208 GLN C O 1
ATOM 5718 N N . TYR C 1 212 ? -1.263 -31.280 13.444 1.00 28.35 209 TYR C N 1
ATOM 5719 C CA . TYR C 1 212 ? -0.447 -31.367 14.664 1.00 30.32 209 TYR C CA 1
ATOM 5720 C C . TYR C 1 212 ? 0.184 -32.757 14.793 1.00 30.61 209 TYR C C 1
ATOM 5721 O O . TYR C 1 212 ? 1.340 -32.869 15.247 1.00 31.03 209 TYR C O 1
ATOM 5730 N N . ARG C 1 213 ? -0.537 -33.798 14.352 1.00 30.14 210 ARG C N 1
ATOM 5731 C CA . ARG C 1 213 ? 0.035 -35.149 14.327 1.00 30.75 210 ARG C CA 1
ATOM 5732 C C . ARG C 1 213 ? 1.246 -35.287 13.387 1.00 29.50 210 ARG C C 1
ATOM 5733 O O . ARG C 1 213 ? 2.181 -36.014 13.711 1.00 29.11 210 ARG C O 1
ATOM 5741 N N . PHE C 1 214 ? 1.207 -34.615 12.231 1.00 28.61 211 PHE C N 1
ATOM 5742 C CA . PHE C 1 214 ? 2.349 -34.568 11.296 1.00 28.27 211 PHE C CA 1
ATOM 5743 C C . PHE C 1 214 ? 3.552 -33.864 11.936 1.00 27.81 211 PHE C C 1
ATOM 5744 O O . PHE C 1 214 ? 4.704 -34.307 11.785 1.00 26.59 211 PHE C O 1
ATOM 5752 N N . ALA C 1 215 ? 3.267 -32.773 12.661 1.00 28.16 212 ALA C N 1
ATOM 5753 C CA . ALA C 1 215 ? 4.289 -32.024 13.395 1.00 28.74 212 ALA C CA 1
ATOM 5754 C C . ALA C 1 215 ? 4.960 -32.900 14.441 1.00 28.52 212 ALA C C 1
ATOM 5755 O O . ALA C 1 215 ? 6.184 -32.878 14.586 1.00 28.66 212 ALA C O 1
ATOM 5757 N N . HIS C 1 216 ? 4.154 -33.677 15.157 1.00 28.41 213 HIS C N 1
ATOM 5758 C CA . HIS C 1 216 ? 4.683 -34.598 16.150 1.00 28.46 213 HIS C CA 1
ATOM 5759 C C . HIS C 1 216 ? 5.541 -35.675 15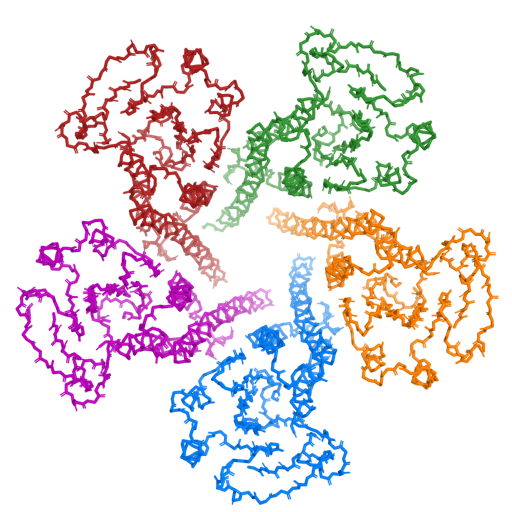.481 1.00 27.38 213 HIS C C 1
ATOM 5760 O O . HIS C 1 216 ? 6.596 -36.027 15.999 1.00 27.24 213 HIS C O 1
ATOM 5767 N N . ASN C 1 217 ? 5.083 -36.187 14.341 1.00 26.62 214 ASN C N 1
ATOM 5768 C CA . ASN C 1 217 ? 5.862 -37.162 13.545 1.00 25.64 214 ASN C CA 1
ATOM 5769 C C . ASN C 1 217 ? 7.236 -36.629 13.131 1.00 25.19 214 ASN C C 1
ATOM 5770 O O . ASN C 1 217 ? 8.239 -37.339 13.219 1.00 23.76 214 ASN C O 1
ATOM 5775 N N . ASN C 1 218 ? 7.284 -35.373 12.697 1.00 25.49 215 ASN C N 1
ATOM 5776 C CA . ASN C 1 218 ? 8.558 -34.745 12.341 1.00 25.99 215 ASN C CA 1
ATOM 5777 C C . ASN C 1 218 ? 9.516 -34.617 13.535 1.00 26.46 215 ASN C C 1
ATOM 5778 O O . ASN C 1 218 ? 10.705 -34.927 13.412 1.00 27.16 215 ASN C O 1
ATOM 5783 N N . ILE C 1 219 ? 9.019 -34.160 14.683 1.00 26.22 216 ILE C N 1
ATOM 5784 C CA . ILE C 1 219 ? 9.895 -34.052 15.868 1.00 26.68 216 ILE C CA 1
ATOM 5785 C C . ILE C 1 219 ? 10.385 -35.428 16.315 1.00 25.42 216 ILE C C 1
ATOM 5786 O O . ILE C 1 219 ? 11.508 -35.571 16.753 1.00 24.84 216 ILE C O 1
ATOM 5791 N N . THR C 1 220 ? 9.551 -36.448 16.156 1.00 25.56 217 THR C N 1
ATOM 5792 C CA . THR C 1 220 ? 9.960 -37.830 16.488 1.00 25.86 217 THR C CA 1
ATOM 5793 C C . THR C 1 220 ? 11.083 -38.315 15.548 1.00 26.11 217 THR C C 1
ATOM 5794 O O . THR C 1 220 ? 12.098 -38.882 15.993 1.00 25.59 217 THR C O 1
ATOM 5798 N N . ARG C 1 221 ? 10.914 -38.042 14.263 1.00 25.30 218 ARG C N 1
ATOM 5799 C CA . ARG C 1 221 ? 11.927 -38.358 13.258 1.00 25.60 218 ARG C CA 1
ATOM 5800 C C . ARG C 1 221 ? 13.233 -37.654 13.577 1.00 25.63 218 ARG C C 1
ATOM 5801 O O . ARG C 1 221 ? 14.306 -38.262 13.502 1.00 25.81 218 ARG C O 1
ATOM 5809 N N . ILE C 1 222 ? 13.148 -36.371 13.921 1.00 26.27 219 ILE C N 1
ATOM 5810 C CA . ILE C 1 222 ? 14.341 -35.604 14.275 1.00 26.46 219 ILE C CA 1
ATOM 5811 C C . ILE C 1 222 ? 15.112 -36.299 15.406 1.00 26.58 219 ILE C C 1
ATOM 5812 O O . ILE C 1 222 ? 16.334 -36.458 15.326 1.00 25.12 219 ILE C O 1
ATOM 5817 N N . ASN C 1 223 ? 14.386 -36.725 16.441 1.00 25.79 220 ASN C N 1
ATOM 5818 C CA . ASN C 1 223 ? 15.003 -37.438 17.562 1.00 27.38 220 ASN C CA 1
ATOM 5819 C C . ASN C 1 223 ? 15.661 -38.762 17.157 1.00 26.79 220 ASN C C 1
ATOM 5820 O O . ASN C 1 223 ? 16.796 -39.044 17.562 1.00 27.29 220 ASN C O 1
ATOM 5825 N N . GLU C 1 224 ? 14.980 -39.526 16.308 1.00 25.96 221 GLU C N 1
ATOM 5826 C CA . GLU C 1 224 ? 15.513 -40.796 15.806 1.00 26.26 221 GLU C CA 1
ATOM 5827 C C . GLU C 1 224 ? 16.743 -40.583 14.923 1.00 25.05 221 GLU C C 1
ATOM 5828 O O . GLU C 1 224 ? 17.664 -41.400 14.933 1.00 24.52 221 GLU C O 1
ATOM 5834 N N . THR C 1 225 ? 16.748 -39.489 14.167 1.00 24.90 222 THR C N 1
ATOM 5835 C CA . THR C 1 225 ? 17.907 -39.136 13.320 1.00 25.58 222 THR C CA 1
ATOM 5836 C C . THR C 1 225 ? 19.123 -38.774 14.166 1.00 25.92 222 THR C C 1
ATOM 5837 O O . THR C 1 225 ? 20.245 -39.197 13.866 1.00 26.90 222 THR C O 1
ATOM 5841 N N . ILE C 1 226 ? 18.903 -37.994 15.224 1.00 26.94 223 ILE C N 1
ATOM 5842 C CA . ILE C 1 226 ? 19.969 -37.668 16.180 1.00 27.75 223 ILE C CA 1
ATOM 5843 C C . ILE C 1 226 ? 20.585 -38.933 16.797 1.00 28.09 223 ILE C C 1
ATOM 5844 O O . ILE C 1 226 ? 21.821 -39.073 16.834 1.00 27.89 223 ILE C O 1
ATOM 5849 N N . GLU C 1 227 ? 19.738 -39.860 17.233 1.00 27.95 224 GLU C N 1
ATOM 5850 C CA . GLU C 1 227 ? 20.191 -41.174 17.744 1.00 29.39 224 GLU C CA 1
ATOM 5851 C C . GLU C 1 227 ? 21.019 -41.957 16.732 1.00 28.80 224 GLU C C 1
ATOM 5852 O O . GLU C 1 227 ? 22.056 -42.531 17.079 1.00 29.00 224 GLU C O 1
ATOM 5858 N N . PHE C 1 228 ? 20.567 -41.980 15.480 1.00 27.83 225 PHE C N 1
ATOM 5859 C CA . PHE C 1 228 ? 21.326 -42.637 14.427 1.00 27.44 225 PHE C CA 1
ATOM 5860 C C . PHE C 1 228 ? 22.693 -41.966 14.224 1.00 26.65 225 PHE C C 1
ATOM 5861 O O . PHE C 1 228 ? 23.694 -42.658 14.106 1.00 26.47 225 PHE C O 1
ATOM 5869 N N . TYR C 1 229 ? 22.721 -40.632 14.182 1.00 26.97 226 TYR C N 1
ATOM 5870 C CA . TYR C 1 229 ? 23.977 -39.894 13.993 1.00 28.50 226 TYR C CA 1
ATOM 5871 C C . TYR C 1 229 ? 24.945 -40.140 15.141 1.00 28.65 226 TYR C C 1
ATOM 5872 O O . TYR C 1 229 ? 26.147 -40.243 14.929 1.00 28.44 226 TYR C O 1
ATOM 5881 N N . LEU C 1 230 ? 24.414 -40.219 16.357 1.00 28.84 227 LEU C N 1
ATOM 5882 C CA . LEU C 1 230 ? 25.251 -40.567 17.516 1.00 29.90 227 LEU C CA 1
ATOM 5883 C C . LEU C 1 230 ? 25.838 -41.972 17.370 1.00 29.94 227 LEU C C 1
ATOM 5884 O O . LEU C 1 230 ? 27.003 -42.207 17.728 1.00 30.30 227 LEU C O 1
ATOM 5889 N N . GLY C 1 231 ? 25.042 -42.897 16.822 1.00 29.94 228 GLY C N 1
ATOM 5890 C CA . GLY C 1 231 ? 25.517 -44.253 16.517 1.00 29.90 228 GLY C CA 1
ATOM 5891 C C . GLY C 1 231 ? 26.628 -44.223 15.471 1.00 29.95 228 GLY C C 1
ATOM 5892 O O . GLY C 1 231 ? 27.618 -44.967 15.564 1.00 29.58 228 GLY C O 1
ATOM 5893 N N . GLU C 1 232 ? 26.478 -43.368 14.463 1.00 30.02 229 GLU C N 1
ATOM 5894 C CA . GLU C 1 232 ? 27.512 -43.248 13.423 1.00 30.45 229 GLU C CA 1
ATOM 5895 C C . GLU C 1 232 ? 28.836 -42.742 13.986 1.00 30.48 229 GLU C C 1
ATOM 5896 O O . GLU C 1 232 ? 29.910 -43.220 13.590 1.00 30.25 229 GLU C O 1
ATOM 5902 N N . VAL C 1 233 ? 28.753 -41.769 14.890 1.00 30.89 230 VAL C N 1
ATOM 5903 C CA . VAL C 1 233 ? 29.939 -41.229 15.550 1.00 32.26 230 VAL C CA 1
ATOM 5904 C C . VAL C 1 233 ? 30.673 -42.319 16.347 1.00 33.09 230 VAL C C 1
ATOM 5905 O O . VAL C 1 233 ? 31.897 -42.472 16.225 1.00 33.01 230 VAL C O 1
ATOM 5909 N N . ALA C 1 234 ? 29.911 -43.075 17.139 1.00 34.01 231 ALA C N 1
ATOM 5910 C CA . ALA C 1 234 ? 30.429 -44.202 17.919 1.00 35.37 231 ALA C CA 1
ATOM 5911 C C . ALA C 1 234 ? 31.109 -45.243 17.043 1.00 36.53 231 ALA C C 1
ATOM 5912 O O . ALA C 1 234 ? 32.169 -45.749 17.396 1.00 36.74 231 ALA C O 1
ATOM 5914 N N . LEU C 1 235 ? 30.499 -45.553 15.900 1.00 37.66 232 LEU C N 1
ATOM 5915 C CA . LEU C 1 235 ? 31.044 -46.509 14.954 1.00 38.90 232 LEU C CA 1
ATOM 5916 C C . LEU C 1 235 ? 32.371 -46.003 14.389 1.00 39.91 232 LEU C C 1
ATOM 5917 O O . LEU C 1 235 ? 33.336 -46.766 14.296 1.00 40.24 232 LEU C O 1
ATOM 5922 N N . PHE C 1 236 ? 32.422 -44.719 14.028 1.00 40.89 233 PHE C N 1
ATOM 5923 C CA . PHE C 1 236 ? 33.647 -44.136 13.504 1.00 42.32 233 PHE C CA 1
ATOM 5924 C C . PHE C 1 236 ? 34.771 -44.159 14.537 1.00 43.31 233 PHE C C 1
ATOM 5925 O O . PHE C 1 236 ? 35.931 -44.391 14.185 1.00 43.20 233 PHE C O 1
ATOM 5933 N N . GLN C 1 237 ? 34.420 -43.942 15.805 1.00 44.68 234 GLN C N 1
ATOM 5934 C CA . GLN C 1 237 ? 35.385 -44.011 16.906 1.00 46.62 234 GLN C CA 1
ATOM 5935 C C . GLN C 1 237 ? 36.039 -45.388 17.046 1.00 47.39 234 GLN C C 1
ATOM 5936 O O . GLN C 1 237 ? 37.251 -45.486 17.245 1.00 47.66 234 GLN C O 1
ATOM 5942 N N . ASP C 1 238 ? 35.239 -46.446 16.932 1.00 48.69 235 ASP C N 1
ATOM 5943 C CA . ASP C 1 238 ? 35.770 -47.807 16.944 1.00 50.15 235 ASP C CA 1
ATOM 5944 C C . ASP C 1 238 ? 36.570 -48.129 15.688 1.00 50.81 235 ASP C C 1
ATOM 5945 O O . ASP C 1 238 ? 37.554 -48.854 15.756 1.00 50.90 235 ASP C O 1
ATOM 5950 N N . GLU C 1 239 ? 36.134 -47.598 14.547 1.00 51.77 236 GLU C N 1
ATOM 5951 C CA . GLU C 1 239 ? 36.855 -47.750 13.285 1.00 52.62 236 GLU C CA 1
ATOM 5952 C C . GLU C 1 239 ? 38.252 -47.114 13.370 1.00 53.40 236 GLU C C 1
ATOM 5953 O O . GLU C 1 239 ? 39.199 -47.592 12.743 1.00 53.15 236 GLU C O 1
ATOM 5959 N N . ILE C 1 240 ? 38.373 -46.048 14.159 1.00 54.34 237 ILE C N 1
ATOM 5960 C CA . ILE C 1 240 ? 39.672 -45.419 14.416 1.00 55.45 237 ILE C CA 1
ATOM 5961 C C . ILE C 1 240 ? 40.539 -46.302 15.332 1.00 56.46 237 ILE C C 1
ATOM 5962 O O . ILE C 1 240 ? 41.732 -46.496 15.069 1.00 56.47 237 ILE C O 1
ATOM 5967 N N . LYS C 1 241 ? 39.930 -46.850 16.385 1.00 57.67 238 LYS C N 1
ATOM 5968 C CA . LYS C 1 241 ? 40.592 -47.836 17.245 1.00 59.05 238 LYS C CA 1
ATOM 5969 C C . LYS C 1 241 ? 41.102 -49.039 16.434 1.00 60.13 238 LYS C C 1
ATOM 5970 O O . LYS C 1 241 ? 42.243 -49.472 16.607 1.00 60.10 238 LYS C O 1
ATOM 5976 N N . HIS C 1 242 ? 40.249 -49.558 15.548 1.00 61.62 239 HIS C N 1
ATOM 5977 C CA . HIS C 1 242 ? 40.576 -50.699 14.683 1.00 63.12 239 HIS C CA 1
ATOM 5978 C C . HIS C 1 242 ? 41.669 -50.407 13.655 1.00 63.94 239 HIS C C 1
ATOM 5979 O O . HIS C 1 242 ? 42.410 -51.312 13.259 1.00 64.10 239 HIS C O 1
ATOM 5986 N N . ASN C 1 243 ? 41.751 -49.151 13.220 1.00 64.97 240 ASN C N 1
ATOM 5987 C CA . ASN C 1 243 ? 42.777 -48.717 12.271 1.00 66.09 240 ASN C CA 1
ATOM 5988 C C . ASN C 1 243 ? 44.136 -48.497 12.942 1.00 66.80 240 ASN C C 1
ATOM 5989 O O . ASN C 1 243 ? 45.182 -48.668 12.306 1.00 67.00 240 ASN C O 1
ATOM 5994 N N . ARG C 1 244 ? 44.113 -48.133 14.225 1.00 67.65 241 ARG C N 1
ATOM 5995 C CA . ARG C 1 244 ? 45.339 -47.933 15.005 1.00 68.56 241 ARG C CA 1
ATOM 5996 C C . ARG C 1 244 ? 46.030 -49.240 15.419 1.00 69.13 241 ARG C C 1
ATOM 5997 O O . ARG C 1 244 ? 47.127 -49.217 15.990 1.00 69.18 241 ARG C O 1
ATOM 6005 N N . ASP C 1 245 ? 45.392 -50.370 15.115 1.00 69.80 242 ASP C N 1
ATOM 6006 C CA . ASP C 1 245 ? 45.964 -51.689 15.396 1.00 70.46 242 ASP C CA 1
ATOM 6007 C C . ASP C 1 245 ? 46.294 -52.486 14.130 1.00 70.70 242 ASP C C 1
ATOM 6008 O O . ASP C 1 245 ? 47.404 -53.012 14.000 1.00 70.70 242 ASP C O 1
ATOM 6013 N N . GLU C 1 246 ? 45.327 -52.552 13.209 1.00 71.04 243 GLU C N 1
ATOM 6014 C CA . GLU C 1 246 ? 45.374 -53.418 12.010 1.00 71.37 243 GLU C CA 1
ATOM 6015 C C . GLU C 1 246 ? 46.283 -54.662 12.127 1.00 71.33 243 GLU C C 1
ATOM 6016 O O . GLU C 1 246 ? 47.272 -54.818 11.397 1.00 71.36 243 GLU C O 1
ATOM 6030 N N . GLY D 1 5 ? 1.246 -38.461 -16.124 1.00 41.33 2 GLY D N 1
ATOM 6031 C CA . GLY D 1 5 ? 2.446 -39.307 -16.227 1.00 39.33 2 GLY D CA 1
ATOM 6032 C C . GLY D 1 5 ? 3.056 -39.714 -14.886 1.00 37.81 2 GLY D C 1
ATOM 6033 O O . GLY D 1 5 ? 4.046 -40.447 -14.827 1.00 36.82 2 GLY D O 1
ATOM 6034 N N . PHE D 1 6 ? 2.460 -39.238 -13.798 1.00 36.51 3 PHE D N 1
ATOM 6035 C CA . PHE D 1 6 ? 2.882 -39.653 -12.475 1.00 35.60 3 PHE D CA 1
ATOM 6036 C C . PHE D 1 6 ? 2.385 -41.068 -12.126 1.00 35.73 3 PHE D C 1
ATOM 6037 O O . PHE D 1 6 ? 2.956 -41.722 -11.248 1.00 35.99 3 PHE D O 1
ATOM 6053 N N . ILE D 1 8 ? 1.995 -44.853 -12.304 1.00 32.69 5 ILE D N 1
ATOM 6054 C CA . ILE D 1 8 ? 2.789 -45.977 -12.810 1.00 32.04 5 ILE D CA 1
ATOM 6055 C C . ILE D 1 8 ? 1.857 -47.089 -13.224 1.00 31.74 5 ILE D C 1
ATOM 6056 O O . ILE D 1 8 ? 1.974 -47.636 -14.315 1.00 32.15 5 ILE D O 1
ATOM 6061 N N . GLU D 1 9 ? 0.904 -47.403 -12.354 1.00 31.59 6 GLU D N 1
ATOM 6062 C CA . GLU D 1 9 ? -0.022 -48.484 -12.617 1.00 31.44 6 GLU D CA 1
ATOM 6063 C C . GLU D 1 9 ? -1.305 -48.286 -11.825 1.00 30.52 6 GLU D C 1
ATOM 6064 O O . GLU D 1 9 ? -1.319 -47.619 -10.782 1.00 29.79 6 GLU D O 1
ATOM 6070 N N . HIS D 1 10 ? -2.376 -48.866 -12.344 1.00 29.26 7 HIS D N 1
ATOM 6071 C CA . HIS D 1 10 ? -3.699 -48.702 -11.786 1.00 29.06 7 HIS D CA 1
ATOM 6072 C C . HIS D 1 10 ? -4.465 -50.028 -11.891 1.00 28.96 7 HIS D C 1
ATOM 6073 O O . HIS D 1 10 ? -4.650 -50.563 -12.981 1.00 29.37 7 HIS D O 1
ATOM 6080 N N . TRP D 1 11 ? -4.896 -50.545 -10.744 1.00 28.80 8 TRP D N 1
ATOM 6081 C CA . TRP D 1 11 ? -5.661 -51.789 -10.677 1.00 29.01 8 TRP D CA 1
ATOM 6082 C C . TRP D 1 11 ? -7.022 -51.610 -9.993 1.00 29.35 8 TRP D C 1
ATOM 6083 O O . TRP D 1 11 ? -7.179 -50.789 -9.088 1.00 29.02 8 TRP D O 1
ATOM 6094 N N . ASP D 1 12 ? -7.998 -52.398 -10.434 1.00 30.00 9 ASP D N 1
ATOM 6095 C CA . ASP D 1 12 ? -9.346 -52.373 -9.877 1.00 30.22 9 ASP D CA 1
ATOM 6096 C C . ASP D 1 12 ? -9.574 -53.665 -9.083 1.00 30.46 9 ASP D C 1
ATOM 6097 O O . ASP D 1 12 ? -9.503 -54.758 -9.640 1.00 30.53 9 ASP D O 1
ATOM 6102 N N . PHE D 1 13 ? -9.828 -53.528 -7.783 1.00 30.91 10 PHE D N 1
ATOM 6103 C CA . PHE D 1 13 ? -10.057 -54.671 -6.884 1.00 31.49 10 PHE D CA 1
ATOM 6104 C C . PHE D 1 13 ? -11.543 -54.830 -6.512 1.00 32.97 10 PHE D C 1
ATOM 6105 O O . PHE D 1 13 ? -11.890 -55.403 -5.467 1.00 33.21 10 PHE D O 1
ATOM 6113 N N . SER D 1 14 ? -12.417 -54.332 -7.381 1.00 33.70 11 SER D N 1
ATOM 6114 C CA . SER D 1 14 ? -13.854 -54.456 -7.158 1.00 35.06 11 SER D CA 1
ATOM 6115 C C . SER D 1 14 ? -14.260 -55.922 -7.152 1.00 36.09 11 SER D C 1
ATOM 6116 O O . SER D 1 14 ? -15.181 -56.315 -6.430 1.00 36.84 11 SER D O 1
ATOM 6119 N N . THR D 1 15 ? -13.580 -56.724 -7.971 1.00 36.92 12 THR D N 1
ATOM 6120 C CA . THR D 1 15 ? -13.774 -58.176 -7.970 1.00 38.17 12 THR D CA 1
ATOM 6121 C C . THR D 1 15 ? -12.477 -58.885 -7.523 1.00 38.17 12 THR D C 1
ATOM 6122 O O . THR D 1 15 ? -11.424 -58.242 -7.440 1.00 38.69 12 THR D O 1
ATOM 6126 N N . PRO D 1 16 ? -12.543 -60.199 -7.208 1.00 38.54 13 PRO D N 1
ATOM 6127 C CA . PRO D 1 16 ? -11.327 -60.864 -6.728 1.00 38.59 13 PRO D CA 1
ATOM 6128 C C . PRO D 1 16 ? -10.319 -61.156 -7.848 1.00 38.57 13 PRO D C 1
ATOM 6129 O O . PRO D 1 16 ? -9.175 -61.525 -7.570 1.00 38.74 13 PRO D O 1
ATOM 6141 N N . ALA D 1 18 ? -8.440 -58.977 -10.114 1.00 35.33 15 ALA D N 1
ATOM 6142 C CA . ALA D 1 18 ? -8.101 -57.576 -10.335 1.00 34.58 15 ALA D CA 1
ATOM 6143 C C . ALA D 1 18 ? -7.805 -57.301 -11.805 1.00 34.06 15 ALA D C 1
ATOM 6144 O O . ALA D 1 18 ? -7.104 -58.074 -12.466 1.00 33.04 15 ALA D O 1
ATOM 6146 N N . THR D 1 19 ? -8.344 -56.185 -12.290 1.00 33.91 16 THR D N 1
ATOM 6147 C CA . THR D 1 19 ? -8.191 -55.774 -13.682 1.00 34.70 16 THR D CA 1
ATOM 6148 C C . THR D 1 19 ? -7.329 -54.515 -13.796 1.00 34.72 16 THR D C 1
ATOM 6149 O O . THR D 1 19 ? -7.432 -53.600 -12.968 1.00 34.43 16 THR D O 1
ATOM 6153 N N . GLN D 1 20 ? -6.455 -54.492 -14.801 1.00 34.91 17 GLN D N 1
ATOM 6154 C CA . GLN D 1 20 ? -5.595 -53.331 -15.054 1.00 35.32 17 GLN D CA 1
ATOM 6155 C C . GLN D 1 20 ? -6.371 -52.226 -15.776 1.00 35.55 17 GLN D C 1
ATOM 6156 O O . GLN D 1 20 ? -7.060 -52.467 -16.783 1.00 35.37 17 GLN D O 1
ATOM 6162 N N . GLU D 1 21 ? -6.266 -51.015 -15.247 1.00 35.64 18 GLU D N 1
ATOM 6163 C CA . GLU D 1 21 ? -7.048 -49.890 -15.742 1.00 36.10 18 GLU D CA 1
ATOM 6164 C C . GLU D 1 21 ? -6.146 -48.785 -16.263 1.00 36.75 18 GLU D C 1
ATOM 6165 O O . GLU D 1 21 ? -4.933 -48.815 -16.057 1.00 36.83 18 GLU D O 1
ATOM 6171 N N . THR D 1 22 ? -6.748 -47.803 -16.922 1.00 37.58 19 THR D N 1
ATOM 6172 C CA . THR D 1 22 ? -6.005 -46.713 -17.545 1.00 38.68 19 THR D CA 1
ATOM 6173 C C . THR D 1 22 ? -5.134 -45.901 -16.574 1.00 39.60 19 THR D C 1
ATOM 6174 O O . THR D 1 22 ? -5.522 -45.622 -15.441 1.00 39.45 19 THR D O 1
ATOM 6178 N N . THR D 1 23 ? -3.957 -45.516 -17.057 1.00 41.04 20 THR D N 1
ATOM 6179 C CA . THR D 1 23 ? -3.011 -44.719 -16.292 1.00 42.65 20 THR D CA 1
ATOM 6180 C C . THR D 1 23 ? -3.435 -43.238 -16.274 1.00 43.10 20 THR D C 1
ATOM 6181 O O . THR D 1 23 ? -2.780 -42.392 -15.673 1.00 43.45 20 THR D O 1
ATOM 6185 N N . THR D 1 24 ? -4.534 -42.926 -16.945 1.00 43.91 21 THR D N 1
ATOM 6186 C CA . THR D 1 24 ? -5.076 -41.571 -16.910 1.00 44.73 21 THR D CA 1
ATOM 6187 C C . THR D 1 24 ? -6.481 -41.549 -16.289 1.00 44.65 21 THR D C 1
ATOM 6188 O O . THR D 1 24 ? -7.486 -41.292 -16.960 1.00 44.69 21 THR D O 1
ATOM 6192 N N . ALA D 1 25 ? -6.526 -41.844 -14.992 1.00 44.86 22 ALA D N 1
ATOM 6193 C CA . ALA D 1 25 ? -7.765 -41.821 -14.225 1.00 44.78 22 ALA D CA 1
ATOM 6194 C C . ALA D 1 25 ? -7.790 -40.600 -13.302 1.00 44.70 22 ALA D C 1
ATOM 6195 O O . ALA D 1 25 ? -7.160 -40.591 -12.240 1.00 45.02 22 ALA D O 1
ATOM 6197 N N . GLU D 1 26 ? -8.525 -39.574 -13.711 1.00 44.09 23 GLU D N 1
ATOM 6198 C CA . GLU D 1 26 ? -8.515 -38.300 -13.003 1.00 44.03 23 GLU D CA 1
ATOM 6199 C C . GLU D 1 26 ? -9.237 -38.340 -11.644 1.00 43.11 23 GLU D C 1
ATOM 6200 O O . GLU D 1 26 ? -8.927 -37.552 -10.753 1.00 42.91 23 GLU D O 1
ATOM 6206 N N . HIS D 1 27 ? -10.201 -39.250 -11.497 1.00 42.41 24 HIS D N 1
ATOM 6207 C CA . HIS D 1 27 ? -10.966 -39.371 -10.258 1.00 41.50 24 HIS D CA 1
ATOM 6208 C C . HIS D 1 27 ? -10.685 -40.703 -9.574 1.00 40.63 24 HIS D C 1
ATOM 6209 O O . HIS D 1 27 ? -10.689 -41.743 -10.227 1.00 40.52 24 HIS D O 1
ATOM 6216 N N . ILE D 1 28 ? -10.430 -40.673 -8.265 1.00 39.28 25 ILE D N 1
ATOM 6217 C CA . ILE D 1 28 ? -10.174 -41.906 -7.529 1.00 38.57 25 ILE D CA 1
ATOM 6218 C C . ILE D 1 28 ? -11.478 -42.658 -7.250 1.00 38.13 25 ILE D C 1
ATOM 6219 O O . ILE D 1 28 ? -12.519 -42.056 -6.953 1.00 37.85 25 ILE D O 1
ATOM 6224 N N . GLN D 1 29 ? -11.421 -43.974 -7.388 1.00 37.19 26 GLN D N 1
ATOM 6225 C CA . GLN D 1 29 ? -12.585 -44.804 -7.163 1.00 36.42 26 GLN D CA 1
ATOM 6226 C C . GLN D 1 29 ? -12.280 -45.769 -6.031 1.00 35.43 26 GLN D C 1
ATOM 6227 O O . GLN D 1 29 ? -11.147 -46.257 -5.928 1.00 34.62 26 GLN D O 1
ATOM 6233 N N . PRO D 1 30 ? -13.273 -46.013 -5.150 1.00 34.59 27 PRO D N 1
ATOM 6234 C CA . PRO D 1 30 ? -13.174 -47.066 -4.141 1.00 34.06 27 PRO D CA 1
ATOM 6235 C C . PRO D 1 30 ? -12.767 -48.422 -4.731 1.00 33.67 27 PRO D C 1
ATOM 6236 O O . PRO D 1 30 ? -13.197 -48.789 -5.840 1.00 33.24 27 PRO D O 1
ATOM 6240 N N . ASN D 1 31 ? -11.938 -49.144 -3.978 1.00 32.74 28 ASN D N 1
ATOM 6241 C CA . ASN D 1 31 ? -11.458 -50.476 -4.342 1.00 32.62 28 ASN D CA 1
ATOM 6242 C C . ASN D 1 31 ? -10.417 -50.499 -5.450 1.00 32.17 28 ASN D C 1
ATOM 6243 O O . ASN D 1 31 ? -10.070 -51.564 -5.965 1.00 32.73 28 ASN D O 1
ATOM 6248 N N . HIS D 1 32 ? -9.903 -49.324 -5.796 1.00 30.65 29 HIS D N 1
ATOM 6249 C CA . HIS D 1 32 ? -8.868 -49.218 -6.801 1.00 29.66 29 HIS D CA 1
ATOM 6250 C C . HIS D 1 32 ? -7.529 -48.977 -6.127 1.00 29.46 29 HIS D C 1
ATOM 6251 O O . HIS D 1 32 ? -7.462 -48.381 -5.039 1.00 28.95 29 HIS D O 1
ATOM 6258 N N . TRP D 1 33 ? -6.474 -49.456 -6.776 1.00 28.67 30 TRP D N 1
ATOM 6259 C CA . TRP D 1 33 ? -5.110 -49.188 -6.350 1.00 28.61 30 TRP D CA 1
ATOM 6260 C C . TRP D 1 33 ? -4.416 -48.337 -7.404 1.00 28.64 30 TRP D C 1
ATOM 6261 O O . TRP D 1 33 ? -4.421 -48.677 -8.585 1.00 28.65 30 TRP D O 1
ATOM 6272 N N . TYR D 1 34 ? -3.824 -47.232 -6.952 1.00 28.76 31 TYR D N 1
ATOM 6273 C CA . TYR D 1 34 ? -3.066 -46.323 -7.798 1.00 28.55 31 TYR D CA 1
ATOM 6274 C C . TYR D 1 34 ? -1.650 -46.268 -7.263 1.00 28.84 31 TYR D C 1
ATOM 6275 O O . TYR D 1 34 ? -1.417 -45.946 -6.089 1.00 28.54 31 TYR D O 1
ATOM 6284 N N . HIS D 1 35 ? -0.698 -46.597 -8.119 1.00 28.84 32 HIS D N 1
ATOM 6285 C CA . HIS D 1 35 ? 0.705 -46.612 -7.713 1.00 28.59 32 HIS D CA 1
ATOM 6286 C C . HIS D 1 35 ? 1.458 -45.558 -8.533 1.00 28.82 32 HIS D C 1
ATOM 6287 O O . HIS D 1 35 ? 1.424 -45.585 -9.775 1.00 28.36 32 HIS D O 1
ATOM 6294 N N . CYS D 1 36 ? 2.124 -44.643 -7.830 1.00 28.70 33 CYS D N 1
ATOM 6295 C CA . CYS D 1 36 ? 2.511 -43.346 -8.366 1.00 29.73 33 CYS D CA 1
ATOM 6296 C C . CYS D 1 36 ? 3.967 -42.956 -8.094 1.00 29.79 33 CYS D C 1
ATOM 6297 O O . CYS D 1 36 ? 4.587 -43.440 -7.142 1.00 30.21 33 CYS D O 1
ATOM 6300 N N . GLU D 1 37 ? 4.479 -42.060 -8.934 1.00 30.35 34 GLU D N 1
ATOM 6301 C CA . GLU D 1 37 ? 5.807 -41.461 -8.770 1.00 30.80 34 GLU D CA 1
ATOM 6302 C C . GLU D 1 37 ? 5.658 -40.253 -7.845 1.00 31.25 34 GLU D C 1
ATOM 6303 O O . GLU D 1 37 ? 5.004 -39.253 -8.189 1.00 30.53 34 GLU D O 1
ATOM 6309 N N . ARG D 1 38 ? 6.276 -40.348 -6.675 1.00 30.85 35 ARG D N 1
ATOM 6310 C CA . ARG D 1 38 ? 6.202 -39.293 -5.676 1.00 31.26 35 ARG D CA 1
ATOM 6311 C C . ARG D 1 38 ? 6.826 -37.970 -6.150 1.00 31.41 35 ARG D C 1
ATOM 6312 O O . ARG D 1 38 ? 6.349 -36.894 -5.784 1.00 31.54 35 ARG D O 1
ATOM 6320 N N . LEU D 1 39 ? 7.879 -38.054 -6.966 1.00 31.29 36 LEU D N 1
ATOM 6321 C CA . LEU D 1 39 ? 8.602 -36.860 -7.432 1.00 31.93 36 LEU D CA 1
ATOM 6322 C C . LEU D 1 39 ? 8.019 -36.182 -8.672 1.00 31.38 36 LEU D C 1
ATOM 6323 O O . LEU D 1 39 ? 8.487 -35.127 -9.080 1.00 32.19 36 LEU D O 1
ATOM 6328 N N . HIS D 1 40 ? 6.993 -36.776 -9.266 1.00 30.80 37 HIS D N 1
ATOM 6329 C CA . HIS D 1 40 ? 6.392 -36.207 -10.453 1.00 29.75 37 HIS D CA 1
ATOM 6330 C C . HIS D 1 40 ? 5.576 -34.940 -10.116 1.00 29.27 37 HIS D C 1
ATOM 6331 O O . HIS D 1 40 ? 4.725 -34.969 -9.230 1.00 29.18 37 HIS D O 1
ATOM 6338 N N . PRO D 1 41 ? 5.809 -33.830 -10.847 1.00 28.95 38 PRO D N 1
ATOM 6339 C CA . PRO D 1 41 ? 5.141 -32.585 -10.432 1.00 28.59 38 PRO D CA 1
ATOM 6340 C C . PRO D 1 41 ? 3.599 -32.621 -10.438 1.00 27.91 38 PRO D C 1
ATOM 6341 O O . PRO D 1 41 ? 2.981 -31.807 -9.738 1.00 27.88 38 PRO D O 1
ATOM 6345 N N . ASP D 1 42 ? 2.996 -33.559 -11.174 1.00 26.89 39 ASP D N 1
ATOM 6346 C CA . ASP D 1 42 ? 1.525 -33.624 -11.294 1.00 27.24 39 ASP D CA 1
ATOM 6347 C C . ASP D 1 42 ? 0.771 -34.364 -10.193 1.00 27.11 39 ASP D C 1
ATOM 6348 O O . ASP D 1 42 ? -0.487 -34.297 -10.127 1.00 26.18 39 ASP D O 1
ATOM 6353 N N . ILE D 1 43 ? 1.508 -35.065 -9.335 1.00 26.83 40 ILE D N 1
ATOM 6354 C CA . ILE D 1 43 ? 0.855 -35.829 -8.286 1.00 27.32 40 ILE D CA 1
ATOM 6355 C C . ILE D 1 43 ? 0.102 -34.960 -7.288 1.00 27.89 40 ILE D C 1
ATOM 6356 O O . ILE D 1 43 ? -1.065 -35.259 -6.972 1.00 27.65 40 ILE D O 1
ATOM 6361 N N . ARG D 1 44 ? 0.721 -33.870 -6.831 1.00 28.14 41 ARG D N 1
ATOM 6362 C CA . ARG D 1 44 ? 0.036 -32.975 -5.871 1.00 29.48 41 ARG D CA 1
ATOM 6363 C C . ARG D 1 44 ? -1.349 -32.513 -6.360 1.00 29.27 41 ARG D C 1
ATOM 6364 O O . ARG D 1 44 ? -2.343 -32.623 -5.628 1.00 29.19 41 ARG D O 1
ATOM 6372 N N . GLY D 1 45 ? -1.394 -32.002 -7.592 1.00 29.01 42 GLY D N 1
ATOM 6373 C CA . GLY D 1 45 ? -2.621 -31.501 -8.209 1.00 29.12 42 GLY D CA 1
ATOM 6374 C C . GLY D 1 45 ? -3.703 -32.558 -8.265 1.00 29.33 42 GLY D C 1
ATOM 6375 O O . GLY D 1 45 ? -4.857 -32.283 -7.944 1.00 29.24 42 GLY D O 1
ATOM 6376 N N . TRP D 1 46 ? -3.324 -33.770 -8.667 1.00 29.37 43 TRP D N 1
ATOM 6377 C CA . TRP D 1 46 ? -4.257 -34.885 -8.750 1.00 29.22 43 TRP D CA 1
ATOM 6378 C C . TRP D 1 46 ? -4.786 -35.245 -7.363 1.00 28.84 43 TRP D C 1
ATOM 6379 O O . TRP D 1 46 ? -5.988 -35.470 -7.198 1.00 27.92 43 TRP D O 1
ATOM 6390 N N . LEU D 1 47 ? -3.895 -35.285 -6.367 1.00 28.13 44 LEU D N 1
ATOM 6391 C CA . LEU D 1 47 ? -4.326 -35.603 -4.993 1.00 28.25 44 LEU D CA 1
ATOM 6392 C C . LEU D 1 47 ? -5.271 -34.509 -4.462 1.00 28.13 44 LEU D C 1
ATOM 6393 O O . LEU D 1 47 ? -6.355 -34.813 -3.933 1.00 27.97 44 LEU D O 1
ATOM 6398 N N . GLU D 1 48 ? -4.890 -33.247 -4.666 1.00 28.29 45 GLU D N 1
ATOM 6399 C CA . GLU D 1 48 ? -5.697 -32.108 -4.194 1.00 29.79 45 GLU D CA 1
ATOM 6400 C C . GLU D 1 48 ? -7.045 -31.982 -4.910 1.00 29.48 45 GLU D C 1
ATOM 6401 O O . GLU D 1 48 ? -8.068 -31.742 -4.260 1.00 29.48 45 GLU D O 1
ATOM 6407 N N . ASP D 1 49 ? -7.048 -32.162 -6.233 1.00 30.12 46 ASP D N 1
ATOM 6408 C CA . ASP D 1 49 ? -8.297 -32.216 -7.020 1.00 30.78 46 ASP D CA 1
ATOM 6409 C C . ASP D 1 49 ? -9.221 -33.312 -6.503 1.00 30.65 46 ASP D C 1
ATOM 6410 O O . ASP D 1 49 ? -10.448 -33.195 -6.580 1.00 30.56 46 ASP D O 1
ATOM 6415 N N . ASN D 1 50 ? -8.632 -34.382 -5.980 1.00 30.57 47 ASN D N 1
ATOM 6416 C CA . ASN D 1 50 ? -9.417 -35.471 -5.417 1.00 30.90 47 ASN D CA 1
ATOM 6417 C C . ASN D 1 50 ? -9.736 -35.265 -3.933 1.00 30.97 47 ASN D C 1
ATOM 6418 O O . ASN D 1 50 ? -10.187 -36.188 -3.251 1.00 31.06 47 ASN D O 1
ATOM 6423 N N . HIS D 1 51 ? -9.518 -34.034 -3.466 1.00 30.69 48 HIS D N 1
ATOM 6424 C CA . HIS D 1 51 ? -9.873 -33.577 -2.109 1.00 30.94 48 HIS D CA 1
ATOM 6425 C C . HIS D 1 51 ? -9.022 -34.108 -0.956 1.00 30.31 48 HIS D C 1
ATOM 6426 O O . HIS D 1 51 ? -9.462 -34.093 0.198 1.00 29.91 48 HIS D O 1
ATOM 6433 N N . VAL D 1 52 ? -7.803 -34.562 -1.254 1.00 29.65 49 VAL D N 1
ATOM 6434 C CA . VAL D 1 52 ? -6.847 -34.864 -0.182 1.00 29.41 49 VAL D CA 1
ATOM 6435 C C . VAL D 1 52 ? -6.388 -33.519 0.376 1.00 29.14 49 VAL D C 1
ATOM 6436 O O . VAL D 1 52 ? -5.969 -32.658 -0.387 1.00 29.03 49 VAL D O 1
ATOM 6440 N N . PRO D 1 53 ? -6.526 -33.307 1.700 1.00 29.79 50 PRO D N 1
ATOM 6441 C CA . PRO D 1 53 ? -6.135 -31.994 2.235 1.00 30.05 50 PRO D CA 1
ATOM 6442 C C . PRO D 1 53 ? -4.663 -31.684 1.933 1.00 30.11 50 PRO D C 1
ATOM 6443 O O . PRO D 1 53 ? -3.842 -32.601 1.928 1.00 29.67 50 PRO D O 1
ATOM 6447 N N . ARG D 1 54 ? -4.353 -30.407 1.693 1.00 30.43 51 ARG D N 1
ATOM 6448 C CA . ARG D 1 54 ? -2.991 -29.961 1.377 1.00 31.07 51 ARG D CA 1
ATOM 6449 C C . ARG D 1 54 ? -1.914 -30.390 2.381 1.00 30.19 51 ARG D C 1
ATOM 6450 O O . ARG D 1 54 ? -0.827 -30.815 1.971 1.00 30.35 51 ARG D O 1
ATOM 6458 N N . ALA D 1 55 ? -2.183 -30.262 3.678 1.00 30.35 52 ALA D N 1
ATOM 6459 C CA . ALA D 1 55 ? -1.183 -30.648 4.696 1.00 30.03 52 ALA D CA 1
ATOM 6460 C C . ALA D 1 55 ? -0.871 -32.147 4.679 1.00 29.71 52 ALA D C 1
ATOM 6461 O O . ALA D 1 55 ? 0.263 -32.561 4.965 1.00 29.13 52 ALA D O 1
ATOM 6463 N N . THR D 1 56 ? -1.886 -32.951 4.346 1.00 29.27 53 THR D N 1
ATOM 6464 C CA . THR D 1 56 ? -1.727 -34.400 4.174 1.00 29.17 53 THR D CA 1
ATOM 6465 C C . THR D 1 56 ? -0.830 -34.665 2.981 1.00 27.75 53 THR D C 1
ATOM 6466 O O . THR D 1 56 ? 0.110 -35.482 3.059 1.00 28.02 53 THR D O 1
ATOM 6470 N N . VAL D 1 57 ? -1.116 -33.974 1.879 1.00 27.34 54 VAL D N 1
ATOM 6471 C CA . VAL D 1 57 ? -0.273 -34.080 0.685 1.00 27.21 54 VAL D CA 1
ATOM 6472 C C . VAL D 1 57 ? 1.165 -33.652 1.036 1.00 27.56 54 VAL D C 1
ATOM 6473 O O . VAL D 1 57 ? 2.132 -34.323 0.654 1.00 28.11 54 VAL D O 1
ATOM 6477 N N . ASP D 1 58 ? 1.292 -32.553 1.778 1.00 28.45 55 ASP D N 1
ATOM 6478 C CA . ASP D 1 58 ? 2.602 -32.045 2.195 1.00 29.31 55 ASP D CA 1
ATOM 6479 C C . ASP D 1 58 ? 3.409 -33.140 2.877 1.00 29.51 55 ASP D C 1
ATOM 6480 O O . ASP D 1 58 ? 4.577 -33.334 2.571 1.00 29.25 55 ASP D O 1
ATOM 6485 N N . HIS D 1 59 ? 2.778 -33.853 3.801 1.00 29.89 56 HIS D N 1
ATOM 6486 C CA . HIS D 1 59 ? 3.467 -34.901 4.535 1.00 30.12 56 HIS D CA 1
ATOM 6487 C C . HIS D 1 59 ? 3.750 -36.109 3.658 1.00 29.83 56 HIS D C 1
ATOM 6488 O O . HIS D 1 59 ? 4.827 -36.696 3.746 1.00 29.68 56 HIS D O 1
ATOM 6495 N N . LEU D 1 60 ? 2.805 -36.468 2.792 1.00 29.49 57 LEU D N 1
ATOM 6496 C CA . LEU D 1 60 ? 2.989 -37.614 1.899 1.00 30.02 57 LEU D CA 1
ATOM 6497 C C . LEU D 1 60 ? 4.203 -37.426 0.986 1.00 30.22 57 LEU D C 1
ATOM 6498 O O . LEU D 1 60 ? 4.916 -38.390 0.693 1.00 30.01 57 LEU D O 1
ATOM 6503 N N . LEU D 1 61 ? 4.422 -36.184 0.548 1.00 30.32 58 LEU D N 1
ATOM 6504 C CA . LEU D 1 61 ? 5.423 -35.873 -0.475 1.00 30.99 58 LEU D CA 1
ATOM 6505 C C . LEU D 1 61 ? 6.714 -35.262 0.061 1.00 31.39 58 LEU D C 1
ATOM 6506 O O . LEU D 1 61 ? 7.591 -34.902 -0.724 1.00 32.51 58 LEU D O 1
ATOM 6511 N N . ALA D 1 62 ? 6.840 -35.158 1.384 1.00 32.38 59 ALA D N 1
ATOM 6512 C CA . ALA D 1 62 ? 7.979 -34.481 2.025 1.00 32.72 59 ALA D CA 1
ATOM 6513 C C . ALA D 1 62 ? 9.322 -35.168 1.735 1.00 33.40 59 ALA D C 1
ATOM 6514 O O . ALA D 1 62 ? 9.370 -36.376 1.519 1.00 32.94 59 ALA D O 1
ATOM 6516 N N . ASP D 1 63 ? 10.405 -34.391 1.759 1.00 34.55 60 ASP D N 1
ATOM 6517 C CA . ASP D 1 63 ? 11.754 -34.911 1.496 1.00 36.37 60 ASP D CA 1
ATOM 6518 C C . ASP D 1 63 ? 12.075 -36.002 2.512 1.00 35.88 60 ASP D C 1
ATOM 6519 O O . ASP D 1 63 ? 12.410 -37.133 2.148 1.00 36.23 60 ASP D O 1
ATOM 6524 N N . GLU D 1 64 ? 11.903 -35.671 3.786 1.00 36.04 61 GLU D N 1
ATOM 6525 C CA . GLU D 1 64 ? 12.247 -36.568 4.889 1.00 35.90 61 GLU D CA 1
ATOM 6526 C C . GLU D 1 64 ? 11.025 -37.281 5.433 1.00 34.57 61 GLU D C 1
ATOM 6527 O O . GLU D 1 64 ? 9.942 -36.710 5.475 1.00 34.42 61 GLU D O 1
ATOM 6533 N N . SER D 1 65 ? 11.215 -38.528 5.855 1.00 32.79 62 SER D N 1
ATOM 6534 C CA . SER D 1 65 ? 10.141 -39.330 6.421 1.00 32.12 62 SER D CA 1
ATOM 6535 C C . SER D 1 65 ? 10.669 -40.370 7.398 1.00 30.57 62 SER D C 1
ATOM 6536 O O . SER D 1 65 ? 11.868 -40.690 7.412 1.00 29.65 62 SER D O 1
ATOM 6539 N N . ARG D 1 66 ? 9.752 -40.892 8.202 1.00 28.96 63 ARG D N 1
ATOM 6540 C CA . ARG D 1 66 ? 9.994 -42.074 8.999 1.00 28.95 63 ARG D CA 1
ATOM 6541 C C . ARG D 1 66 ? 8.784 -43.015 8.844 1.00 28.88 63 ARG D C 1
ATOM 6542 O O . ARG D 1 66 ? 7.629 -42.533 8.708 1.00 29.46 63 ARG D O 1
ATOM 6550 N N . PRO D 1 67 ? 9.010 -44.348 8.930 1.00 28.39 64 PRO D N 1
ATOM 6551 C CA . PRO D 1 67 ? 7.815 -45.193 8.990 1.00 28.34 64 PRO D CA 1
ATOM 6552 C C . PRO D 1 67 ? 6.875 -44.777 10.121 1.00 28.47 64 PRO D C 1
ATOM 6553 O O . PRO D 1 67 ? 7.312 -44.420 11.236 1.00 28.30 64 PRO D O 1
ATOM 6557 N N . SER D 1 68 ? 5.582 -44.809 9.817 1.00 28.19 65 SER D N 1
ATOM 6558 C CA . SER D 1 68 ? 4.599 -44.222 10.699 1.00 28.99 65 SER D CA 1
ATOM 6559 C C . SER D 1 68 ? 3.202 -44.536 10.163 1.00 28.79 65 SER D C 1
ATOM 6560 O O . SER D 1 68 ? 3.016 -44.784 8.958 1.00 27.88 65 SER D O 1
ATOM 6563 N N . PHE D 1 69 ? 2.251 -44.547 11.090 1.00 28.16 66 PHE D N 1
ATOM 6564 C CA . PHE D 1 69 ? 0.825 -44.686 10.790 1.00 28.89 66 PHE D CA 1
ATOM 6565 C C . PHE D 1 69 ? 0.090 -43.439 11.250 1.00 29.12 66 PHE D C 1
ATOM 6566 O O . PHE D 1 69 ? 0.268 -43.000 12.386 1.00 29.25 66 PHE D O 1
ATOM 6574 N N . HIS D 1 70 ? -0.759 -42.895 10.381 1.00 29.63 67 HIS D N 1
ATOM 6575 C CA . HIS D 1 70 ? -1.517 -41.685 10.686 1.00 30.16 67 HIS D CA 1
ATOM 6576 C C . HIS D 1 70 ? -3.021 -41.914 10.463 1.00 29.58 67 HIS D C 1
ATOM 6577 O O . HIS D 1 70 ? -3.460 -42.026 9.321 1.00 27.80 67 HIS D O 1
ATOM 6584 N N . PRO D 1 71 ? -3.814 -41.970 11.544 1.00 30.42 68 PRO D N 1
ATOM 6585 C CA . PRO D 1 71 ? -5.250 -42.035 11.281 1.00 31.01 68 PRO D CA 1
ATOM 6586 C C . PRO D 1 71 ? -5.759 -40.689 10.754 1.00 31.66 68 PRO D C 1
ATOM 6587 O O . PRO D 1 71 ? -5.434 -39.644 11.315 1.00 32.17 68 PRO D O 1
ATOM 6591 N N . LEU D 1 72 ? -6.501 -40.699 9.655 1.00 32.10 69 LEU D N 1
ATOM 6592 C CA . LEU D 1 72 ? -7.031 -39.447 9.096 1.00 32.64 69 LEU D CA 1
ATOM 6593 C C . LEU D 1 72 ? -8.557 -39.375 9.302 1.00 34.02 69 LEU D C 1
ATOM 6594 O O . LEU D 1 72 ? -9.070 -39.922 10.285 1.00 35.20 69 LEU D O 1
ATOM 6599 N N . ASP D 1 73 ? -9.279 -38.689 8.419 1.00 34.98 70 ASP D N 1
ATOM 6600 C CA . ASP D 1 73 ? -10.748 -38.627 8.529 1.00 36.72 70 ASP D CA 1
ATOM 6601 C C . ASP D 1 73 ? -11.431 -39.957 8.136 1.00 36.23 70 ASP D C 1
ATOM 6602 O O . ASP D 1 73 ? -10.912 -40.682 7.308 1.00 36.33 70 ASP D O 1
ATOM 6607 N N . ASP D 1 74 ? -12.590 -40.285 8.714 1.00 36.73 71 ASP D N 1
ATOM 6608 C CA . ASP D 1 74 ? -13.507 -41.258 8.071 1.00 36.32 71 ASP D CA 1
ATOM 6609 C C . ASP D 1 74 ? -12.847 -42.470 7.376 1.00 35.88 71 ASP D C 1
ATOM 6610 O O . ASP D 1 74 ? -12.851 -42.558 6.126 1.00 36.39 71 ASP D O 1
ATOM 6615 N N . ASP D 1 75 ? -12.295 -43.398 8.156 1.00 34.01 72 ASP D N 1
ATOM 6616 C CA . ASP D 1 75 ? -11.661 -44.608 7.604 1.00 33.02 72 ASP D CA 1
ATOM 6617 C C . ASP D 1 75 ? -10.374 -44.339 6.806 1.00 31.18 72 ASP D C 1
ATOM 6618 O O . ASP D 1 75 ? -9.708 -45.283 6.387 1.00 31.56 72 ASP D O 1
ATOM 6623 N N . ASN D 1 76 ? -10.034 -43.078 6.566 1.00 29.31 73 ASN D N 1
ATOM 6624 C CA . ASN D 1 76 ? -8.790 -42.781 5.831 1.00 27.29 73 ASN D CA 1
ATOM 6625 C C . ASN D 1 76 ? -7.560 -42.851 6.732 1.00 26.35 73 ASN D C 1
ATOM 6626 O O . ASN D 1 76 ? -7.635 -42.630 7.927 1.00 24.87 73 ASN D O 1
ATOM 6631 N N . PHE D 1 77 ? -6.416 -43.183 6.144 1.00 25.98 74 PHE D N 1
ATOM 6632 C CA . PHE D 1 77 ? -5.174 -43.192 6.900 1.00 26.10 74 PHE D CA 1
ATOM 6633 C C . PHE D 1 77 ? -4.006 -43.005 5.954 1.00 26.38 74 PHE D C 1
ATOM 6634 O O . PHE D 1 77 ? -4.162 -43.107 4.721 1.00 25.52 74 PHE D O 1
ATOM 6650 N N . LEU D 1 79 ? -0.022 -44.568 5.800 1.00 28.75 76 LEU D N 1
ATOM 6651 C CA . LEU D 1 79 ? 1.023 -45.462 6.275 1.00 28.86 76 LEU D CA 1
ATOM 6652 C C . LEU D 1 79 ? 2.284 -45.267 5.447 1.00 28.75 76 LEU D C 1
ATOM 6653 O O . LEU D 1 79 ? 2.250 -45.291 4.194 1.00 29.59 76 LEU D O 1
ATOM 6658 N N . ILE D 1 80 ? 3.392 -45.084 6.155 1.00 27.87 77 ILE D N 1
ATOM 6659 C CA . ILE D 1 80 ? 4.726 -44.932 5.549 1.00 27.84 77 ILE D CA 1
ATOM 6660 C C . ILE D 1 80 ? 5.593 -46.093 6.029 1.00 27.38 77 ILE D C 1
ATOM 6661 O O . ILE D 1 80 ? 5.658 -46.363 7.237 1.00 26.70 77 ILE D O 1
ATOM 6666 N N . LEU D 1 81 ? 6.234 -46.777 5.076 1.00 27.94 78 LEU D N 1
ATOM 6667 C CA . LEU D 1 81 ? 7.104 -47.931 5.339 1.00 28.98 78 LEU D CA 1
ATOM 6668 C C . LEU D 1 81 ? 8.441 -47.812 4.597 1.00 29.21 78 LEU D C 1
ATOM 6669 O O . LEU D 1 81 ? 8.537 -47.128 3.564 1.00 29.33 78 LEU D O 1
ATOM 6674 N N . ARG D 1 82 ? 9.467 -48.479 5.121 1.00 28.80 79 ARG D N 1
ATOM 6675 C CA . ARG D 1 82 ? 10.780 -48.531 4.469 1.00 28.89 79 ARG D CA 1
ATOM 6676 C C . ARG D 1 82 ? 11.054 -49.929 3.904 1.00 28.75 79 ARG D C 1
ATOM 6677 O O . ARG D 1 82 ? 10.499 -50.911 4.412 1.00 29.44 79 ARG D O 1
ATOM 6685 N N . GLY D 1 83 ? 11.902 -50.013 2.865 1.00 28.31 80 GLY D N 1
ATOM 6686 C CA . GLY D 1 83 ? 12.321 -51.287 2.277 1.00 28.21 80 GLY D CA 1
ATOM 6687 C C . GLY D 1 83 ? 13.828 -51.316 2.010 1.00 28.04 80 GLY D C 1
ATOM 6688 O O . GLY D 1 83 ? 14.427 -50.275 1.809 1.00 27.19 80 GLY D O 1
ATOM 6689 N N . ILE D 1 84 ? 14.465 -52.477 2.007 1.00 29.11 81 ILE D N 1
ATOM 6690 C CA . ILE D 1 84 ? 15.901 -52.466 1.664 1.00 30.15 81 ILE D CA 1
ATOM 6691 C C . ILE D 1 84 ? 16.035 -52.148 0.171 1.00 29.76 81 ILE D C 1
ATOM 6692 O O . ILE D 1 84 ? 15.136 -52.443 -0.624 1.00 30.08 81 ILE D O 1
ATOM 6697 N N . ASN D 1 85 ? 17.158 -51.558 -0.202 1.00 29.46 82 ASN D N 1
ATOM 6698 C CA . ASN D 1 85 ? 17.356 -51.106 -1.566 1.00 29.99 82 ASN D CA 1
ATOM 6699 C C . ASN D 1 85 ? 18.036 -52.192 -2.419 1.00 30.13 82 ASN D C 1
ATOM 6700 O O . ASN D 1 85 ? 19.242 -52.438 -2.280 1.00 28.69 82 ASN D O 1
ATOM 6713 N N . ASN D 1 87 ? 18.159 -52.118 -5.825 1.00 32.43 84 ASN D N 1
ATOM 6714 C CA . ASN D 1 87 ? 18.445 -51.590 -7.153 1.00 32.74 84 ASN D CA 1
ATOM 6715 C C . ASN D 1 87 ? 19.917 -51.795 -7.532 1.00 33.31 84 ASN D C 1
ATOM 6716 O O . ASN D 1 87 ? 20.767 -51.913 -6.666 1.00 32.18 84 ASN D O 1
ATOM 6721 N N . GLU D 1 88 ? 20.210 -51.861 -8.825 1.00 34.59 85 GLU D N 1
ATOM 6722 C CA . GLU D 1 88 ? 21.564 -52.200 -9.253 1.00 35.71 85 GLU D CA 1
ATOM 6723 C C . GLU D 1 88 ? 22.598 -51.200 -8.738 1.00 35.45 85 GLU D C 1
ATOM 6724 O O . GLU D 1 88 ? 22.438 -49.994 -8.884 1.00 36.07 85 GLU D O 1
ATOM 6730 N N . ASN D 1 89 ? 23.645 -51.720 -8.112 1.00 35.64 86 ASN D N 1
ATOM 6731 C CA . ASN D 1 89 ? 24.731 -50.897 -7.556 1.00 35.86 86 ASN D CA 1
ATOM 6732 C C . ASN D 1 89 ? 24.349 -49.973 -6.386 1.00 35.09 86 ASN D C 1
ATOM 6733 O O . ASN D 1 89 ? 25.149 -49.140 -5.981 1.00 34.25 86 ASN D O 1
ATOM 6738 N N . ALA D 1 90 ? 23.133 -50.118 -5.844 1.00 34.16 87 ALA D N 1
ATOM 6739 C CA . ALA D 1 90 ? 22.721 -49.330 -4.693 1.00 33.91 87 ALA D CA 1
ATOM 6740 C C . ALA D 1 90 ? 23.261 -49.938 -3.404 1.00 33.73 87 ALA D C 1
ATOM 6741 O O . ALA D 1 90 ? 23.583 -51.124 -3.374 1.00 33.86 87 ALA D O 1
ATOM 6743 N N . SER D 1 91 ? 23.356 -49.123 -2.347 1.00 33.35 88 SER D N 1
ATOM 6744 C CA . SER D 1 91 ? 23.582 -49.637 -0.993 1.00 33.08 88 SER D CA 1
ATOM 6745 C C . SER D 1 91 ? 22.251 -50.155 -0.464 1.00 32.79 88 SER D C 1
ATOM 6746 O O . SER D 1 91 ? 21.291 -49.404 -0.405 1.00 33.59 88 SER D O 1
ATOM 6749 N N . PRO D 1 92 ? 22.199 -51.438 -0.082 1.00 32.37 89 PRO D N 1
ATOM 6750 C CA . PRO D 1 92 ? 21.011 -52.041 0.515 1.00 32.32 89 PRO D CA 1
ATOM 6751 C C . PRO D 1 92 ? 20.436 -51.181 1.662 1.00 32.55 89 PRO D C 1
ATOM 6752 O O . PRO D 1 92 ? 19.220 -50.974 1.727 1.00 31.47 89 PRO D O 1
ATOM 6756 N N . GLU D 1 93 ? 21.314 -50.638 2.515 1.00 33.09 90 GLU D N 1
ATOM 6757 C CA . GLU D 1 93 ? 20.871 -49.850 3.679 1.00 34.42 90 GLU D CA 1
ATOM 6758 C C . GLU D 1 93 ? 20.428 -48.402 3.366 1.00 34.84 90 GLU D C 1
ATOM 6759 O O . GLU D 1 93 ? 19.945 -47.699 4.263 1.00 35.89 90 GLU D O 1
ATOM 6765 N N . ASP D 1 94 ? 20.600 -47.980 2.112 1.00 34.70 91 ASP D N 1
ATOM 6766 C CA . ASP D 1 94 ? 20.038 -46.734 1.560 1.00 34.50 91 ASP D CA 1
ATOM 6767 C C . ASP D 1 94 ? 18.558 -46.990 1.234 1.00 33.54 91 ASP D C 1
ATOM 6768 O O . ASP D 1 94 ? 18.130 -47.013 0.066 1.00 32.53 91 ASP D O 1
ATOM 6781 N N . LEU D 1 96 ? 14.599 -47.497 0.754 1.00 28.93 93 LEU D N 1
ATOM 6782 C CA . LEU D 1 96 ? 13.519 -46.826 0.048 1.00 28.20 93 LEU D CA 1
ATOM 6783 C C . LEU D 1 96 ? 12.335 -46.525 0.996 1.00 27.90 93 LEU D C 1
ATOM 6784 O O . LEU D 1 96 ? 12.089 -47.256 1.977 1.00 27.78 93 LEU D O 1
ATOM 6789 N N . SER D 1 97 ? 11.585 -45.470 0.693 1.00 28.02 94 SER D N 1
ATOM 6790 C CA . SER D 1 97 ? 10.378 -45.146 1.485 1.00 28.49 94 SER D CA 1
ATOM 6791 C C . SER D 1 97 ? 9.124 -45.303 0.599 1.00 28.54 94 SER D C 1
ATOM 6792 O O . SER D 1 97 ? 9.042 -44.725 -0.479 1.00 28.46 94 SER D O 1
ATOM 6795 N N . ILE D 1 98 ? 8.170 -46.099 1.041 1.00 28.82 95 ILE D N 1
ATOM 6796 C CA . ILE D 1 98 ? 6.895 -46.234 0.328 1.00 28.96 95 ILE D CA 1
ATOM 6797 C C . ILE D 1 98 ? 5.837 -45.528 1.159 1.00 29.56 95 ILE D C 1
ATOM 6798 O O . ILE D 1 98 ? 5.659 -45.833 2.345 1.00 28.45 95 ILE D O 1
ATOM 6803 N N . ARG D 1 99 ? 5.144 -44.564 0.552 1.00 29.61 96 ARG D N 1
ATOM 6804 C CA . ARG D 1 99 ? 4.159 -43.804 1.315 1.00 30.15 96 ARG D CA 1
ATOM 6805 C C . ARG D 1 99 ? 2.786 -44.053 0.742 1.00 29.71 96 ARG D C 1
ATOM 6806 O O . ARG D 1 99 ? 2.560 -43.897 -0.454 1.00 29.99 96 ARG D O 1
ATOM 6814 N N . ILE D 1 100 ? 1.881 -44.480 1.609 1.00 29.77 97 ILE D N 1
ATOM 6815 C CA . ILE D 1 100 ? 0.602 -45.016 1.188 1.00 29.48 97 ILE D CA 1
ATOM 6816 C C . ILE D 1 100 ? -0.520 -44.211 1.824 1.00 29.95 97 ILE D C 1
ATOM 6817 O O . ILE D 1 100 ? -0.479 -43.922 3.020 1.00 29.24 97 ILE D O 1
ATOM 6822 N N . LEU D 1 101 ? -1.490 -43.826 0.997 1.00 29.88 98 LEU D N 1
ATOM 6823 C CA . LEU D 1 101 ? -2.770 -43.299 1.460 1.00 31.16 98 LEU D CA 1
ATOM 6824 C C . LEU D 1 101 ? -3.878 -44.309 1.228 1.00 30.72 98 LEU D C 1
ATOM 6825 O O . LEU D 1 101 ? -4.038 -44.841 0.121 1.00 31.47 98 LEU D O 1
ATOM 6830 N N . TYR D 1 102 ? -4.659 -44.569 2.263 1.00 30.78 99 TYR D N 1
ATOM 6831 C CA . TYR D 1 102 ? -5.955 -45.192 2.069 1.00 30.08 99 TYR D CA 1
ATOM 6832 C C . TYR D 1 102 ? -6.950 -44.054 2.164 1.00 30.24 99 TYR D C 1
ATOM 6833 O O . TYR D 1 102 ? -7.105 -43.439 3.228 1.00 29.26 99 TYR D O 1
ATOM 6842 N N . PHE D 1 103 ? -7.569 -43.729 1.028 1.00 29.72 100 PHE D N 1
ATOM 6843 C CA . PHE D 1 103 ? -8.382 -42.520 0.920 1.00 30.35 100 PHE D CA 1
ATOM 6844 C C . PHE D 1 103 ? -9.652 -42.803 0.140 1.00 29.97 100 PHE D C 1
ATOM 6845 O O . PHE D 1 103 ? -9.589 -43.225 -1.005 1.00 29.42 100 PHE D O 1
ATOM 6853 N N . GLN D 1 104 ? -10.799 -42.585 0.776 1.00 30.16 101 GLN D N 1
ATOM 6854 C CA . GLN D 1 104 ? -12.118 -42.833 0.149 1.00 30.51 101 GLN D CA 1
ATOM 6855 C C . GLN D 1 104 ? -12.260 -44.246 -0.431 1.00 30.31 101 GLN D C 1
ATOM 6856 O O . GLN D 1 104 ? -12.914 -44.447 -1.461 1.00 30.44 101 GLN D O 1
ATOM 6862 N N . GLY D 1 105 ? -11.645 -45.220 0.236 1.00 30.11 102 GLY D N 1
ATOM 6863 C CA . GLY D 1 105 ? -11.774 -46.614 -0.158 1.00 29.35 102 GLY D CA 1
ATOM 6864 C C . GLY D 1 105 ? -10.780 -47.061 -1.213 1.00 28.81 102 GLY D C 1
ATOM 6865 O O . GLY D 1 105 ? -10.847 -48.196 -1.684 1.00 28.59 102 GLY D O 1
ATOM 6866 N N . ALA D 1 106 ? -9.871 -46.162 -1.585 1.00 28.52 103 ALA D N 1
ATOM 6867 C CA . ALA D 1 106 ? -8.827 -46.461 -2.552 1.00 28.51 103 ALA D CA 1
ATOM 6868 C C . ALA D 1 106 ? -7.497 -46.504 -1.842 1.00 28.72 103 ALA D C 1
ATOM 6869 O O . ALA D 1 106 ? -7.286 -45.799 -0.854 1.00 28.34 103 ALA D O 1
ATOM 6871 N N . LEU D 1 107 ? -6.605 -47.338 -2.364 1.00 29.17 104 LEU D N 1
ATOM 6872 C CA . LEU D 1 107 ? -5.212 -47.355 -1.943 1.00 29.20 104 LEU D CA 1
ATOM 6873 C C . LEU D 1 107 ? -4.345 -46.607 -2.957 1.00 28.95 104 LEU D C 1
ATOM 6874 O O . LEU D 1 107 ? -4.360 -46.910 -4.160 1.00 29.42 104 LEU D O 1
ATOM 6879 N N . ILE D 1 108 ? -3.615 -45.610 -2.467 1.00 28.38 105 ILE D N 1
ATOM 6880 C CA . ILE D 1 108 ? -2.684 -44.850 -3.302 1.00 29.13 105 ILE D CA 1
ATOM 6881 C C . ILE D 1 108 ? -1.297 -44.999 -2.695 1.00 28.80 105 ILE D C 1
ATOM 6882 O O . ILE D 1 108 ? -1.055 -44.554 -1.582 1.00 29.48 105 ILE D O 1
ATOM 6887 N N . SER D 1 109 ? -0.408 -45.662 -3.413 1.00 28.97 106 SER D N 1
ATOM 6888 C CA . SER D 1 109 ? 0.974 -45.771 -2.978 1.00 29.59 106 SER D CA 1
ATOM 6889 C C . SER D 1 109 ? 1.861 -44.901 -3.861 1.00 29.70 106 SER D C 1
ATOM 6890 O O . SER D 1 109 ? 1.555 -44.646 -5.039 1.00 30.10 106 SER D O 1
ATOM 6893 N N . THR D 1 110 ? 2.944 -44.423 -3.261 1.00 29.84 107 THR D N 1
ATOM 6894 C CA . THR D 1 110 ? 3.877 -43.498 -3.896 1.00 29.82 107 THR D CA 1
ATOM 6895 C C . THR D 1 110 ? 5.287 -44.011 -3.667 1.00 29.24 107 THR D C 1
ATOM 6896 O O . THR D 1 110 ? 5.631 -44.476 -2.559 1.00 29.87 107 THR D O 1
ATOM 6900 N N . ARG D 1 111 ? 6.103 -43.944 -4.709 1.00 28.30 108 ARG D N 1
ATOM 6901 C CA . ARG D 1 111 ? 7.470 -44.441 -4.634 1.00 27.93 108 ARG D CA 1
ATOM 6902 C C . ARG D 1 111 ? 8.456 -43.444 -5.232 1.00 28.74 108 ARG D C 1
ATOM 6903 O O . ARG D 1 111 ? 8.089 -42.595 -6.040 1.00 29.15 108 ARG D O 1
ATOM 6911 N N . LYS D 1 112 ? 9.712 -43.546 -4.817 1.00 29.23 109 LYS D N 1
ATOM 6912 C CA . LYS D 1 112 ? 10.780 -42.858 -5.508 1.00 30.30 109 LYS D CA 1
ATOM 6913 C C . LYS D 1 112 ? 11.799 -43.932 -5.887 1.00 30.65 109 LYS D C 1
ATOM 6914 O O . LYS D 1 112 ? 11.981 -44.228 -7.072 1.00 30.28 109 LYS D O 1
ATOM 6920 N N . ILE D 1 113 ? 12.440 -44.535 -4.887 1.00 30.44 110 ILE D N 1
ATOM 6921 C CA . ILE D 1 113 ? 13.344 -45.670 -5.128 1.00 31.22 110 ILE D CA 1
ATOM 6922 C C . ILE D 1 113 ? 12.479 -46.932 -5.298 1.00 31.03 110 ILE D C 1
ATOM 6923 O O . ILE D 1 113 ? 11.728 -47.278 -4.382 1.00 31.43 110 ILE D O 1
ATOM 6928 N N . PRO D 1 114 ? 12.560 -47.612 -6.470 1.00 31.14 111 PRO D N 1
ATOM 6929 C CA . PRO D 1 114 ? 11.690 -48.777 -6.719 1.00 30.82 111 PRO D CA 1
ATOM 6930 C C . PRO D 1 114 ? 11.830 -49.935 -5.716 1.00 30.57 111 PRO D C 1
ATOM 6931 O O . PRO D 1 114 ? 12.937 -50.279 -5.281 1.00 29.91 111 PRO D O 1
ATOM 6935 N N . SER D 1 115 ? 10.690 -50.526 -5.379 1.00 30.00 112 SER D N 1
ATOM 6936 C CA . SER D 1 115 ? 10.610 -51.680 -4.500 1.00 30.55 112 SER D CA 1
ATOM 6937 C C . SER D 1 115 ? 10.527 -52.992 -5.289 1.00 30.84 112 SER D C 1
ATOM 6938 O O . SER D 1 115 ? 9.599 -53.186 -6.083 1.00 30.32 112 SER D O 1
ATOM 6941 N N . ARG D 1 116 ? 11.477 -53.895 -5.047 1.00 31.42 113 ARG D N 1
ATOM 6942 C CA . ARG D 1 116 ? 11.414 -55.249 -5.617 1.00 32.07 113 ARG D CA 1
ATOM 6943 C C . ARG D 1 116 ? 10.139 -55.983 -5.186 1.00 31.71 113 ARG D C 1
ATOM 6944 O O . ARG D 1 116 ? 9.535 -56.681 -5.979 1.00 32.18 113 ARG D O 1
ATOM 6952 N N . ALA D 1 117 ? 9.725 -55.804 -3.936 1.00 31.31 114 ALA D N 1
ATOM 6953 C CA . ALA D 1 117 ? 8.483 -56.411 -3.442 1.00 31.54 114 ALA D CA 1
ATOM 6954 C C . ALA D 1 117 ? 7.257 -55.969 -4.228 1.00 31.77 114 ALA D C 1
ATOM 6955 O O . ALA D 1 117 ? 6.433 -56.802 -4.622 1.00 31.79 114 ALA D O 1
ATOM 6957 N N . ILE D 1 118 ? 7.126 -54.659 -4.438 1.00 31.85 115 ILE D N 1
ATOM 6958 C CA . ILE D 1 118 ? 5.982 -54.123 -5.181 1.00 31.59 115 ILE D CA 1
ATOM 6959 C C . ILE D 1 118 ? 6.045 -54.588 -6.646 1.00 31.62 115 ILE D C 1
ATOM 6960 O O . ILE D 1 118 ? 5.018 -54.935 -7.209 1.00 31.30 115 ILE D O 1
ATOM 6978 N N . GLU D 1 120 ? 7.164 -57.380 -7.713 1.00 30.86 117 GLU D N 1
ATOM 6979 C CA . GLU D 1 120 ? 6.715 -58.776 -7.681 1.00 30.79 117 GLU D CA 1
ATOM 6980 C C . GLU D 1 120 ? 5.189 -58.903 -7.559 1.00 30.37 117 GLU D C 1
ATOM 6981 O O . GLU D 1 120 ? 4.572 -59.769 -8.192 1.00 30.06 117 GLU D O 1
ATOM 6987 N N . ILE D 1 121 ? 4.584 -58.025 -6.766 1.00 29.71 118 ILE D N 1
ATOM 6988 C CA . ILE D 1 121 ? 3.120 -57.983 -6.648 1.00 30.03 118 ILE D CA 1
ATOM 6989 C C . ILE D 1 121 ? 2.492 -57.557 -7.977 1.00 29.97 118 ILE D C 1
ATOM 6990 O O . ILE D 1 121 ? 1.488 -58.125 -8.404 1.00 30.22 118 ILE D O 1
ATOM 6995 N N . ARG D 1 122 ? 3.097 -56.562 -8.623 1.00 30.14 119 ARG D N 1
ATOM 6996 C CA . ARG D 1 122 ? 2.654 -56.098 -9.939 1.00 30.63 119 ARG D CA 1
ATOM 6997 C C . ARG D 1 122 ? 2.777 -57.174 -11.024 1.00 30.99 119 ARG D C 1
ATOM 6998 O O . ARG D 1 122 ? 1.899 -57.294 -11.879 1.00 30.88 119 ARG D O 1
ATOM 7006 N N . GLN D 1 123 ? 3.865 -57.945 -10.990 1.00 31.39 120 GLN D N 1
ATOM 7007 C CA . GLN D 1 123 ? 4.057 -59.098 -11.893 1.00 32.25 120 GLN D CA 1
ATOM 7008 C C . GLN D 1 123 ? 3.012 -60.185 -11.658 1.00 31.48 120 GLN D C 1
ATOM 7009 O O . GLN D 1 123 ? 2.481 -60.742 -12.608 1.00 31.95 120 GLN D O 1
ATOM 7015 N N . ALA D 1 124 ? 2.706 -60.457 -10.389 1.00 31.17 121 ALA D N 1
ATOM 7016 C CA . ALA D 1 124 ? 1.653 -61.388 -10.025 1.00 30.66 121 ALA D CA 1
ATOM 7017 C C . ALA D 1 124 ? 0.311 -60.920 -10.587 1.00 30.48 121 ALA D C 1
ATOM 7018 O O . ALA D 1 124 ? -0.407 -61.710 -11.189 1.00 30.98 121 ALA D O 1
ATOM 7020 N N . LEU D 1 125 ? -0.012 -59.640 -10.419 1.00 30.16 122 LEU D N 1
ATOM 7021 C CA . LEU D 1 125 ? -1.271 -59.102 -10.962 1.00 30.34 122 LEU D CA 1
ATOM 7022 C C . LEU D 1 125 ? -1.314 -59.195 -12.490 1.00 30.52 122 LEU D C 1
ATOM 7023 O O . LEU D 1 125 ? -2.346 -59.542 -13.060 1.00 30.55 122 LEU D O 1
ATOM 7028 N N . ALA D 1 126 ? -0.188 -58.899 -13.137 1.00 31.40 123 ALA D N 1
ATOM 7029 C CA . ALA D 1 126 ? -0.063 -59.032 -14.595 1.00 32.58 123 ALA D CA 1
ATOM 7030 C C . ALA D 1 126 ? -0.181 -60.486 -15.051 1.00 33.48 123 ALA D C 1
ATOM 7031 O O . ALA D 1 126 ? -0.605 -60.752 -16.179 1.00 34.03 123 ALA D O 1
ATOM 7033 N N . GLU D 1 127 ? 0.191 -61.415 -14.170 1.00 34.69 124 GLU D N 1
ATOM 7034 C CA . GLU D 1 127 ? 0.081 -62.850 -14.439 1.00 35.78 124 GLU D CA 1
ATOM 7035 C C . GLU D 1 127 ? -1.214 -63.440 -13.883 1.00 35.70 124 GLU D C 1
ATOM 7036 O O . GLU D 1 127 ? -1.375 -64.661 -13.849 1.00 36.07 124 GLU D O 1
ATOM 7042 N N . HIS D 1 128 ? -2.125 -62.565 -13.457 1.00 35.81 125 HIS D N 1
ATOM 7043 C CA . HIS D 1 128 ? -3.461 -62.941 -12.967 1.00 35.86 125 HIS D CA 1
ATOM 7044 C C . HIS D 1 128 ? -3.463 -63.895 -11.765 1.00 35.66 125 HIS D C 1
ATOM 7045 O O . HIS D 1 128 ? -4.299 -64.794 -11.665 1.00 35.65 125 HIS D O 1
ATOM 7052 N N . LYS D 1 129 ? -2.520 -63.666 -10.851 1.00 35.70 126 LYS D N 1
ATOM 7053 C CA . LYS D 1 129 ? -2.409 -64.415 -9.595 1.00 35.32 126 LYS D CA 1
ATOM 7054 C C . LYS D 1 129 ? -2.016 -63.486 -8.435 1.00 35.04 126 LYS D C 1
ATOM 7055 O O . LYS D 1 129 ? -1.358 -63.907 -7.474 1.00 34.98 126 LYS D O 1
ATOM 7061 N N . GLY D 1 130 ? -2.426 -62.222 -8.522 1.00 34.38 127 GLY D N 1
ATOM 7062 C CA . GLY D 1 130 ? -2.101 -61.240 -7.490 1.00 33.20 127 GLY D CA 1
ATOM 7063 C C . GLY D 1 130 ? -3.067 -61.312 -6.321 1.00 32.61 127 GLY D C 1
ATOM 7064 O O . GLY D 1 130 ? -3.911 -62.203 -6.276 1.00 31.96 127 GLY D O 1
ATOM 7065 N N . PRO D 1 131 ? -2.948 -60.370 -5.362 1.00 32.38 128 PRO D N 1
ATOM 7066 C CA . PRO D 1 131 ? -3.875 -60.320 -4.231 1.00 32.10 128 PRO D CA 1
ATOM 7067 C C . PRO D 1 131 ? -5.287 -60.106 -4.742 1.00 31.63 128 PRO D C 1
ATOM 7068 O O . PRO D 1 131 ? -5.469 -59.558 -5.834 1.00 30.90 128 PRO D O 1
ATOM 7072 N N . LYS D 1 132 ? -6.266 -60.535 -3.955 1.00 31.78 129 LYS D N 1
ATOM 7073 C CA . LYS D 1 132 ? -7.660 -60.536 -4.404 1.00 31.96 129 LYS D CA 1
ATOM 7074 C C . LYS D 1 132 ? -8.513 -59.398 -3.813 1.00 31.32 129 LYS D C 1
ATOM 7075 O O . LYS D 1 132 ? -9.700 -59.325 -4.064 1.00 30.87 129 LYS D O 1
ATOM 7081 N N . SER D 1 133 ? -7.899 -58.520 -3.028 1.00 30.84 130 SER D N 1
ATOM 7082 C CA . SER D 1 133 ? -8.606 -57.383 -2.439 1.00 30.41 130 SER D CA 1
ATOM 7083 C C . SER D 1 133 ? -7.593 -56.333 -2.046 1.00 30.05 130 SER D C 1
ATOM 7084 O O . SER D 1 133 ? -6.393 -56.634 -1.982 1.00 29.38 130 SER D O 1
ATOM 7087 N N . LEU D 1 134 ? -8.059 -55.117 -1.746 1.00 29.43 131 LEU D N 1
ATOM 7088 C CA . LEU D 1 134 ? -7.154 -54.095 -1.193 1.00 28.90 131 LEU D CA 1
ATOM 7089 C C . LEU D 1 134 ? -6.580 -54.484 0.168 1.00 28.73 131 LEU D C 1
ATOM 7090 O O . LEU D 1 134 ? -5.427 -54.177 0.463 1.00 27.30 131 LEU D O 1
ATOM 7095 N N . ALA D 1 135 ? -7.390 -55.150 0.995 1.00 28.61 132 ALA D N 1
ATOM 7096 C CA . ALA D 1 135 ? -6.911 -55.679 2.287 1.00 28.04 132 ALA D CA 1
ATOM 7097 C C . ALA D 1 135 ? -5.727 -56.624 2.094 1.00 27.79 132 ALA D C 1
ATOM 7098 O O . ALA D 1 135 ? -4.738 -56.534 2.818 1.00 27.84 132 ALA D O 1
ATOM 7100 N N . SER D 1 136 ? -5.829 -57.516 1.113 1.00 27.44 133 SER D N 1
ATOM 7101 C CA . SER D 1 136 ? -4.772 -58.489 0.839 1.00 27.64 133 SER D CA 1
ATOM 7102 C C . SER D 1 136 ? -3.546 -57.832 0.213 1.00 27.70 133 SER D C 1
ATOM 7103 O O . SER D 1 136 ? -2.420 -58.186 0.543 1.00 27.46 133 SER D O 1
ATOM 7106 N N . LEU D 1 137 ? -3.780 -56.888 -0.706 1.00 27.85 134 LEU D N 1
ATOM 7107 C CA . LEU D 1 137 ? -2.699 -56.108 -1.304 1.00 27.84 134 LEU D CA 1
ATOM 7108 C C . LEU D 1 137 ? -1.844 -55.368 -0.256 1.00 28.21 134 LEU D C 1
ATOM 7109 O O . LEU D 1 137 ? -0.613 -55.461 -0.286 1.00 27.90 134 LEU D O 1
ATOM 7114 N N . LEU D 1 138 ? -2.487 -54.646 0.659 1.00 28.39 135 LEU D N 1
ATOM 7115 C CA . LEU D 1 138 ? -1.770 -53.961 1.737 1.00 28.81 135 LEU D CA 1
ATOM 7116 C C . LEU D 1 138 ? -0.962 -54.955 2.604 1.00 28.71 135 LEU D C 1
ATOM 7117 O O . LEU D 1 138 ? 0.208 -54.727 2.895 1.00 28.25 135 LEU D O 1
ATOM 7122 N N . ASN D 1 139 ? -1.588 -56.067 2.997 1.00 29.03 136 ASN D N 1
ATOM 7123 C CA . ASN D 1 139 ? -0.883 -57.144 3.690 1.00 29.18 136 ASN D CA 1
ATOM 7124 C C . ASN D 1 139 ? 0.340 -57.647 2.910 1.00 28.70 136 ASN D C 1
ATOM 7125 O O . ASN D 1 139 ? 1.414 -57.871 3.500 1.00 28.13 136 ASN D O 1
ATOM 7130 N N . GLN D 1 140 ? 0.182 -57.830 1.599 1.00 28.60 137 GLN D N 1
ATOM 7131 C CA . GLN D 1 140 ? 1.292 -58.323 0.772 1.00 28.99 137 GLN D CA 1
ATOM 7132 C C . GLN D 1 140 ? 2.412 -57.299 0.638 1.00 29.08 137 GLN D C 1
ATOM 7133 O O . GLN D 1 140 ? 3.597 -57.666 0.587 1.00 29.17 137 GLN D O 1
ATOM 7139 N N . ILE D 1 141 ? 2.054 -56.016 0.578 1.00 29.02 138 ILE D N 1
ATOM 7140 C CA . ILE D 1 141 ? 3.077 -54.963 0.572 1.00 29.39 138 ILE D CA 1
ATOM 7141 C C . ILE D 1 141 ? 3.909 -55.008 1.856 1.00 29.14 138 ILE D C 1
ATOM 7142 O O . ILE D 1 141 ? 5.145 -54.994 1.812 1.00 28.59 138 ILE D O 1
ATOM 7147 N N . ILE D 1 142 ? 3.238 -55.100 2.996 1.00 29.10 139 ILE D N 1
ATOM 7148 C CA . ILE D 1 142 ? 3.954 -55.120 4.278 1.00 28.93 139 ILE D CA 1
ATOM 7149 C C . ILE D 1 142 ? 4.872 -56.342 4.401 1.00 28.78 139 ILE D C 1
ATOM 7150 O O . ILE D 1 142 ? 6.074 -56.206 4.678 1.00 27.52 139 ILE D O 1
ATOM 7155 N N . GLU D 1 143 ? 4.303 -57.523 4.156 1.00 29.41 140 GLU D N 1
ATOM 7156 C CA . GLU D 1 143 ? 5.017 -58.783 4.257 1.00 30.32 140 GLU D CA 1
ATOM 7157 C C . GLU D 1 143 ? 6.099 -58.904 3.169 1.00 29.70 140 GLU D C 1
ATOM 7158 O O . GLU D 1 143 ? 7.156 -59.503 3.405 1.00 29.96 140 GLU D O 1
ATOM 7164 N N . GLY D 1 144 ? 5.854 -58.300 2.004 1.00 29.67 141 GLY D N 1
ATOM 7165 C CA . GLY D 1 144 ? 6.834 -58.247 0.911 1.00 30.18 141 GLY D CA 1
ATOM 7166 C C . GLY D 1 144 ? 8.098 -57.486 1.297 1.00 30.78 141 GLY D C 1
ATOM 7167 O O . GLY D 1 144 ? 9.215 -57.996 1.140 1.00 30.55 141 GLY D O 1
ATOM 7168 N N . LEU D 1 145 ? 7.913 -56.272 1.820 1.00 31.94 142 LEU D N 1
ATOM 7169 C CA . LEU D 1 145 ? 9.005 -55.454 2.338 1.00 32.53 142 LEU D CA 1
ATOM 7170 C C . LEU D 1 145 ? 9.786 -56.192 3.421 1.00 32.75 142 LEU D C 1
ATOM 7171 O O . LEU D 1 145 ? 11.015 -56.240 3.345 1.00 32.57 142 LEU D O 1
ATOM 7176 N N . ASN D 1 146 ? 9.073 -56.807 4.371 1.00 32.85 143 ASN D N 1
ATOM 7177 C CA . ASN D 1 146 ? 9.664 -57.667 5.421 1.00 33.66 143 ASN D CA 1
ATOM 7178 C C . ASN D 1 146 ? 10.515 -58.789 4.868 1.00 32.70 143 ASN D C 1
ATOM 7179 O O . ASN D 1 146 ? 11.644 -59.000 5.326 1.00 32.49 143 ASN D O 1
ATOM 7184 N N . GLY D 1 147 ? 9.959 -59.500 3.888 1.00 31.16 144 GLY D N 1
ATOM 7185 C CA . GLY D 1 147 ? 10.597 -60.648 3.284 1.00 30.61 144 GLY D CA 1
ATOM 7186 C C . GLY D 1 147 ? 11.928 -60.264 2.675 1.00 30.30 144 GLY D C 1
ATOM 7187 O O . GLY D 1 147 ? 12.918 -60.996 2.817 1.00 29.50 144 GLY D O 1
ATOM 7188 N N . LYS D 1 148 ? 11.959 -59.103 2.014 1.00 29.65 145 LYS D N 1
ATOM 7189 C CA . LYS D 1 148 ? 13.187 -58.659 1.341 1.00 29.49 145 LYS D CA 1
ATOM 7190 C C . LYS D 1 148 ? 14.253 -58.271 2.367 1.00 29.27 145 LYS D C 1
ATOM 7191 O O . LYS D 1 148 ? 15.443 -58.504 2.161 1.00 28.59 145 LYS D O 1
ATOM 7197 N N . ILE D 1 149 ? 13.819 -57.663 3.466 1.00 29.52 146 ILE D N 1
ATOM 7198 C CA . ILE D 1 149 ? 14.707 -57.364 4.591 1.00 29.79 146 ILE D CA 1
ATOM 7199 C C . ILE D 1 149 ? 15.294 -58.653 5.194 1.00 29.65 146 ILE D C 1
ATOM 7200 O O . ILE D 1 149 ? 16.496 -58.729 5.423 1.00 28.46 146 ILE D O 1
ATOM 7205 N N . ASP D 1 150 ? 14.442 -59.647 5.448 1.00 29.70 147 ASP D N 1
ATOM 7206 C CA . ASP D 1 150 ? 14.896 -60.975 5.882 1.00 30.39 147 ASP D CA 1
ATOM 7207 C C . ASP D 1 150 ? 15.950 -61.572 4.938 1.00 30.07 147 ASP D C 1
ATOM 7208 O O . ASP D 1 150 ? 16.976 -62.091 5.390 1.00 29.58 147 ASP D O 1
ATOM 7213 N N . LEU D 1 151 ? 15.704 -61.494 3.631 1.00 29.67 148 LEU D N 1
ATOM 7214 C CA . LEU D 1 151 ? 16.633 -62.069 2.664 1.00 30.39 148 LEU D CA 1
ATOM 7215 C C . LEU D 1 151 ? 17.999 -61.379 2.752 1.00 29.83 148 LEU D C 1
ATOM 7216 O O . LEU D 1 151 ? 19.067 -62.021 2.738 1.00 28.72 148 LEU D O 1
ATOM 7221 N N . TYR D 1 152 ? 17.960 -60.059 2.844 1.00 30.08 149 TYR D N 1
ATOM 7222 C CA . TYR D 1 152 ? 19.197 -59.308 2.980 1.00 30.37 149 TYR D CA 1
ATOM 7223 C C . TYR D 1 152 ? 19.919 -59.656 4.295 1.00 29.87 149 TYR D C 1
ATOM 7224 O O . TYR D 1 152 ? 21.141 -59.860 4.330 1.00 27.76 149 TYR D O 1
ATOM 7233 N N . LEU D 1 153 ? 19.149 -59.750 5.380 1.00 29.13 150 LEU D N 1
ATOM 7234 C CA . LEU D 1 153 ? 19.745 -60.057 6.673 1.00 29.08 150 LEU D CA 1
ATOM 7235 C C . LEU D 1 153 ? 20.408 -61.430 6.698 1.00 28.62 150 LEU D C 1
ATOM 7236 O O . LEU D 1 153 ? 21.424 -61.610 7.366 1.00 28.30 150 LEU D O 1
ATOM 7241 N N . ASP D 1 154 ? 19.869 -62.386 5.945 1.00 28.67 151 ASP D N 1
ATOM 7242 C CA . ASP D 1 154 ? 20.563 -63.675 5.799 1.00 29.95 151 ASP D CA 1
ATOM 7243 C C . ASP D 1 154 ? 21.985 -63.534 5.260 1.00 29.83 151 ASP D C 1
ATOM 7244 O O . ASP D 1 154 ? 22.864 -64.316 5.628 1.00 29.00 151 ASP D O 1
ATOM 7249 N N . THR D 1 155 ? 22.197 -62.558 4.379 1.00 29.58 152 THR D N 1
ATOM 7250 C CA . THR D 1 155 ? 23.537 -62.297 3.836 1.00 29.49 152 THR D CA 1
ATOM 7251 C C . THR D 1 155 ? 24.469 -61.761 4.914 1.00 30.05 152 THR D C 1
ATOM 7252 O O . THR D 1 155 ? 25.668 -62.097 4.950 1.00 29.71 152 THR D O 1
ATOM 7256 N N . ILE D 1 156 ? 23.930 -60.935 5.807 1.00 30.99 153 ILE D N 1
ATOM 7257 C CA . ILE D 1 156 ? 24.724 -60.449 6.926 1.00 32.42 153 ILE D CA 1
ATOM 7258 C C . ILE D 1 156 ? 25.075 -61.592 7.886 1.00 32.81 153 ILE D C 1
ATOM 7259 O O . ILE D 1 156 ? 26.220 -61.717 8.325 1.00 32.55 153 ILE D O 1
ATOM 7264 N N . GLU D 1 157 ? 24.094 -62.445 8.159 1.00 33.67 154 GLU D N 1
ATOM 7265 C CA . GLU D 1 157 ? 24.294 -63.641 8.964 1.00 34.97 154 GLU D CA 1
ATOM 7266 C C . GLU D 1 157 ? 25.447 -64.516 8.433 1.00 34.90 154 GLU D C 1
ATOM 7267 O O . GLU D 1 157 ? 26.313 -64.940 9.215 1.00 34.49 154 GLU D O 1
ATOM 7273 N N . GLU D 1 158 ? 25.460 -64.778 7.119 1.00 35.52 155 GLU D N 1
ATOM 7274 C CA . GLU D 1 158 ? 26.566 -65.522 6.479 1.00 37.11 155 GLU D CA 1
ATOM 7275 C C . GLU D 1 158 ? 27.905 -64.850 6.762 1.00 36.42 155 GLU D C 1
ATOM 7276 O O . GLU D 1 158 ? 28.862 -65.504 7.184 1.00 36.38 155 GLU D O 1
ATOM 7282 N N . THR D 1 159 ? 27.954 -63.538 6.552 1.00 36.22 156 THR D N 1
ATOM 7283 C CA . THR D 1 159 ? 29.162 -62.743 6.792 1.00 36.26 156 THR D CA 1
ATOM 7284 C C . THR D 1 159 ? 29.666 -62.866 8.243 1.00 36.24 156 THR D C 1
ATOM 7285 O O . THR D 1 159 ? 30.871 -63.020 8.484 1.00 35.31 156 THR D O 1
ATOM 7289 N N . LEU D 1 160 ? 28.732 -62.835 9.192 1.00 35.75 157 LEU D N 1
ATOM 7290 C CA . LEU D 1 160 ? 29.024 -62.960 10.618 1.00 36.23 157 LEU D CA 1
ATOM 7291 C C . LEU D 1 160 ? 29.463 -64.365 11.035 1.00 36.80 157 LEU D C 1
ATOM 7292 O O . LEU D 1 160 ? 30.219 -64.522 11.994 1.00 36.67 157 LEU D O 1
ATOM 7297 N N . ASN D 1 161 ? 28.951 -65.387 10.357 1.00 37.58 158 ASN D N 1
ATOM 7298 C CA . ASN D 1 161 ? 29.303 -66.762 10.706 1.00 38.51 158 ASN D CA 1
ATOM 7299 C C . ASN D 1 161 ? 30.710 -67.117 10.220 1.00 39.15 158 ASN D C 1
ATOM 7300 O O . ASN D 1 161 ? 31.397 -67.933 10.842 1.00 39.30 158 ASN D O 1
ATOM 7305 N N . GLU D 1 162 ? 31.130 -66.480 9.125 1.00 39.56 159 GLU D N 1
ATOM 7306 C CA . GLU D 1 162 ? 32.475 -66.659 8.565 1.00 40.44 159 GLU D CA 1
ATOM 7307 C C . GLU D 1 162 ? 33.568 -65.929 9.364 1.00 40.14 159 GLU D C 1
ATOM 7308 O O . GLU D 1 162 ? 34.769 -66.131 9.113 1.00 39.78 159 GLU D O 1
ATOM 7314 N N . PHE D 1 163 ? 33.169 -65.080 10.312 1.00 39.78 160 PHE D N 1
ATOM 7315 C CA . PHE D 1 163 ? 34.153 -64.372 11.129 1.00 40.32 160 PHE D CA 1
ATOM 7316 C C . PHE D 1 163 ? 35.042 -65.325 11.929 1.00 40.18 160 PHE D C 1
ATOM 7317 O O . PHE D 1 163 ? 34.551 -66.186 12.654 1.00 40.37 160 PHE D O 1
ATOM 7325 N N . ASP D 1 164 ? 36.350 -65.146 11.789 1.00 39.92 161 ASP D N 1
ATOM 7326 C CA . ASP D 1 164 ? 37.335 -65.919 12.536 1.00 39.72 161 ASP D CA 1
ATOM 7327 C C . ASP D 1 164 ? 38.449 -64.969 12.946 1.00 39.17 161 ASP D C 1
ATOM 7328 O O . ASP D 1 164 ? 39.077 -64.354 12.087 1.00 39.01 161 ASP D O 1
ATOM 7333 N N . VAL D 1 165 ? 38.671 -64.851 14.257 1.00 38.89 162 VAL D N 1
ATOM 7334 C CA . VAL D 1 165 ? 39.653 -63.919 14.830 1.00 38.71 162 VAL D CA 1
ATOM 7335 C C . VAL D 1 165 ? 41.086 -64.149 14.318 1.00 38.85 162 VAL D C 1
ATOM 7336 O O . VAL D 1 165 ? 41.883 -63.213 14.256 1.00 38.51 162 VAL D O 1
ATOM 7340 N N . ASN D 1 166 ? 41.393 -65.386 13.937 1.00 39.15 163 ASN D N 1
ATOM 7341 C CA . ASN D 1 166 ? 42.718 -65.736 13.415 1.00 40.03 163 ASN D CA 1
ATOM 7342 C C . ASN D 1 166 ? 42.899 -65.478 11.926 1.00 40.13 163 ASN D C 1
ATOM 7343 O O . ASN D 1 166 ? 43.997 -65.624 11.404 1.00 40.36 163 ASN D O 1
ATOM 7348 N N . ASP D 1 167 ? 41.821 -65.097 11.247 1.00 40.40 164 ASP D N 1
ATOM 7349 C CA . ASP D 1 167 ? 41.877 -64.812 9.817 1.00 40.64 164 ASP D CA 1
ATOM 7350 C C . ASP D 1 167 ? 41.390 -63.387 9.544 1.00 40.72 164 ASP D C 1
ATOM 7351 O O . ASP D 1 167 ? 40.175 -63.114 9.553 1.00 40.25 164 ASP D O 1
ATOM 7356 N N . GLU D 1 168 ? 42.345 -62.486 9.305 1.00 40.63 165 GLU D N 1
ATOM 7357 C CA . GLU D 1 168 ? 42.055 -61.054 9.141 1.00 41.12 165 GLU D CA 1
ATOM 7358 C C . GLU D 1 168 ? 41.243 -60.730 7.887 1.00 40.49 165 GLU D C 1
ATOM 7359 O O . GLU D 1 168 ? 40.694 -59.632 7.764 1.00 40.75 165 GLU D O 1
ATOM 7365 N N . SER D 1 169 ? 41.145 -61.688 6.969 1.00 39.82 166 SER D N 1
ATOM 7366 C CA . SER D 1 169 ? 40.319 -61.504 5.779 1.00 39.30 166 SER D CA 1
ATOM 7367 C C . SER D 1 169 ? 38.819 -61.611 6.103 1.00 38.78 166 SER D C 1
ATOM 7368 O O . SER D 1 169 ? 37.984 -61.211 5.297 1.00 38.71 166 SER D O 1
ATOM 7371 N N . THR D 1 170 ? 38.490 -62.158 7.275 1.00 38.16 167 THR D N 1
ATOM 7372 C CA . THR D 1 170 ? 37.082 -62.328 7.691 1.00 37.54 167 THR D CA 1
ATOM 7373 C C . THR D 1 170 ? 36.546 -61.144 8.515 1.00 38.29 167 THR D C 1
ATOM 7374 O O . THR D 1 170 ? 35.412 -61.182 9.024 1.00 38.12 167 THR D O 1
ATOM 7378 N N . TYR D 1 171 ? 37.368 -60.104 8.648 1.00 38.90 168 TYR D N 1
ATOM 7379 C CA . TYR D 1 171 ? 37.051 -58.923 9.455 1.00 39.50 168 TYR D CA 1
ATOM 7380 C C . TYR D 1 171 ? 36.148 -57.962 8.680 1.00 39.89 168 TYR D C 1
ATOM 7381 O O . TYR D 1 171 ? 36.512 -56.815 8.430 1.00 40.35 168 TYR D O 1
ATOM 7390 N N . ASN D 1 172 ? 34.971 -58.442 8.289 1.00 40.59 169 ASN D N 1
ATOM 7391 C CA . ASN D 1 172 ? 33.989 -57.621 7.585 1.00 40.73 169 ASN D CA 1
ATOM 7392 C C . ASN D 1 172 ? 32.885 -57.137 8.537 1.00 40.69 169 ASN D C 1
ATOM 7393 O O . ASN D 1 172 ? 31.799 -56.766 8.107 1.00 40.22 169 ASN D O 1
ATOM 7398 N N . HIS D 1 173 ? 33.187 -57.128 9.830 1.00 40.65 170 HIS D N 1
ATOM 7399 C CA . HIS D 1 173 ? 32.165 -56.863 10.856 1.00 40.89 170 HIS D CA 1
ATOM 7400 C C . HIS D 1 173 ? 31.777 -55.387 10.971 1.00 39.97 170 HIS D C 1
ATOM 7401 O O . HIS D 1 173 ? 30.636 -55.094 11.294 1.00 39.95 170 HIS D O 1
ATOM 7408 N N . ILE D 1 174 ? 32.706 -54.470 10.697 1.00 38.92 171 ILE D N 1
ATOM 7409 C CA . ILE D 1 174 ? 32.392 -53.030 10.756 1.00 38.11 171 ILE D CA 1
ATOM 7410 C C . ILE D 1 174 ? 31.485 -52.602 9.586 1.00 36.88 171 ILE D C 1
ATOM 7411 O O . ILE D 1 174 ? 30.576 -51.780 9.768 1.00 36.26 171 ILE D O 1
ATOM 7416 N N . ALA D 1 175 ? 31.725 -53.164 8.398 1.00 35.33 172 ALA D N 1
ATOM 7417 C CA . ALA D 1 175 ? 30.806 -52.987 7.276 1.00 33.86 172 ALA D CA 1
ATOM 7418 C C . ALA D 1 175 ? 29.404 -53.537 7.596 1.00 32.96 172 ALA D C 1
ATOM 7419 O O . ALA D 1 175 ? 28.403 -52.939 7.219 1.00 31.96 172 ALA D O 1
ATOM 7421 N N . ALA D 1 176 ? 29.357 -54.686 8.271 1.00 32.23 173 ALA D N 1
ATOM 7422 C CA . ALA D 1 176 ? 28.097 -55.284 8.731 1.00 31.72 173 ALA D CA 1
ATOM 7423 C C . ALA D 1 176 ? 27.436 -54.360 9.751 1.00 31.49 173 ALA D C 1
ATOM 7424 O O . ALA D 1 176 ? 26.243 -54.097 9.683 1.00 31.79 173 ALA D O 1
ATOM 7426 N N . GLN D 1 177 ? 28.234 -53.854 10.680 1.00 31.70 174 GLN D N 1
ATOM 7427 C CA . GLN D 1 177 ? 27.764 -52.919 11.696 1.00 32.59 174 GLN D CA 1
ATOM 7428 C C . GLN D 1 177 ? 27.181 -51.627 11.116 1.00 31.93 174 GLN D C 1
ATOM 7429 O O . GLN D 1 177 ? 26.127 -51.199 11.549 1.00 31.72 174 GLN D O 1
ATOM 7435 N N . LYS D 1 178 ? 27.875 -51.010 10.156 1.00 31.55 175 LYS D N 1
ATOM 7436 C CA . LYS D 1 178 ? 27.351 -49.860 9.405 1.00 32.29 175 LYS D CA 1
ATOM 7437 C C . LYS D 1 178 ? 25.966 -50.142 8.820 1.00 31.23 175 LYS D C 1
ATOM 7438 O O . LYS D 1 178 ? 25.040 -49.334 8.960 1.00 31.34 175 LYS D O 1
ATOM 7444 N N . ALA D 1 179 ? 25.819 -51.289 8.162 1.00 30.22 176 ALA D N 1
ATOM 7445 C CA . ALA D 1 179 ? 24.550 -51.647 7.531 1.00 29.54 176 ALA D CA 1
ATOM 7446 C C . ALA D 1 179 ? 23.472 -51.804 8.587 1.00 29.07 176 ALA D C 1
ATOM 7447 O O . ALA D 1 179 ? 22.363 -51.360 8.383 1.00 28.69 176 ALA D O 1
ATOM 7449 N N . LEU D 1 180 ? 23.823 -52.468 9.688 1.00 28.64 177 LEU D N 1
ATOM 7450 C CA . LEU D 1 180 ? 22.853 -52.840 10.710 1.00 28.89 177 LEU D CA 1
ATOM 7451 C C . LEU D 1 180 ? 22.260 -51.614 11.409 1.00 28.76 177 LEU D C 1
ATOM 7452 O O . LEU D 1 180 ? 21.057 -51.542 11.570 1.00 27.90 177 LEU D O 1
ATOM 7457 N N . ILE D 1 181 ? 23.103 -50.651 11.792 1.00 29.06 178 ILE D N 1
ATOM 7458 C CA . ILE D 1 181 ? 22.597 -49.432 12.421 1.00 29.76 178 ILE D CA 1
ATOM 7459 C C . ILE D 1 181 ? 21.759 -48.584 11.483 1.00 29.57 178 ILE D C 1
ATOM 7460 O O . ILE D 1 181 ? 20.796 -47.942 11.925 1.00 29.83 178 ILE D O 1
ATOM 7465 N N . SER D 1 182 ? 22.067 -48.632 10.188 1.00 29.42 179 SER D N 1
ATOM 7466 C CA . SER D 1 182 ? 21.338 -47.835 9.231 1.00 30.78 179 SER D CA 1
ATOM 7467 C C . SER D 1 182 ? 19.956 -48.403 9.041 1.00 30.67 179 SER D C 1
ATOM 7468 O O . SER D 1 182 ? 18.992 -47.653 8.936 1.00 32.32 179 SER D O 1
ATOM 7471 N N . ILE D 1 183 ? 19.864 -49.727 9.029 1.00 31.15 180 ILE D N 1
ATOM 7472 C CA . ILE D 1 183 ? 18.577 -50.427 8.913 1.00 31.78 180 ILE D CA 1
ATOM 7473 C C . ILE D 1 183 ? 17.766 -50.302 10.209 1.00 31.95 180 ILE D C 1
ATOM 7474 O O . ILE D 1 183 ? 16.556 -50.050 10.159 1.00 32.30 180 ILE D O 1
ATOM 7479 N N . LYS D 1 184 ? 18.439 -50.461 11.350 1.00 31.91 181 LYS D N 1
ATOM 7480 C CA . LYS D 1 184 ? 17.795 -50.351 12.678 1.00 32.13 181 LYS D CA 1
ATOM 7481 C C . LYS D 1 184 ? 17.027 -49.042 12.797 1.00 31.84 181 LYS D C 1
ATOM 7482 O O . LYS D 1 184 ? 15.905 -49.026 13.295 1.00 31.37 181 LYS D O 1
ATOM 7488 N N . ARG D 1 185 ? 17.661 -47.960 12.333 1.00 31.87 182 ARG D N 1
ATOM 7489 C CA . ARG D 1 185 ? 17.100 -46.602 12.322 1.00 31.77 182 ARG D CA 1
ATOM 7490 C C . ARG D 1 185 ? 15.632 -46.568 11.892 1.00 32.01 182 ARG D C 1
ATOM 7491 O O . ARG D 1 185 ? 14.833 -45.832 12.474 1.00 31.76 182 ARG D O 1
ATOM 7499 N N . PHE D 1 186 ? 15.285 -47.365 10.879 1.00 31.83 183 PHE D N 1
ATOM 7500 C CA . PHE D 1 186 ? 13.926 -47.351 10.327 1.00 31.99 183 PHE D CA 1
ATOM 7501 C C . PHE D 1 186 ? 13.079 -48.573 10.653 1.00 32.51 183 PHE D C 1
ATOM 7502 O O . PHE D 1 186 ? 11.847 -48.476 10.720 1.00 31.71 183 PHE D O 1
ATOM 7510 N N . ILE D 1 187 ? 13.741 -49.713 10.840 1.00 33.64 184 ILE D N 1
ATOM 7511 C CA . ILE D 1 187 ? 13.079 -50.982 11.149 1.00 34.87 184 ILE D CA 1
ATOM 7512 C C . ILE D 1 187 ? 12.335 -50.942 12.499 1.00 34.39 184 ILE D C 1
ATOM 7513 O O . ILE D 1 187 ? 11.258 -51.546 12.660 1.00 33.64 184 ILE D O 1
ATOM 7518 N N . ARG D 1 188 ? 12.889 -50.208 13.460 1.00 34.29 185 ARG D N 1
ATOM 7519 C CA . ARG D 1 188 ? 12.225 -49.997 14.751 1.00 34.47 185 ARG D CA 1
ATOM 7520 C C . ARG D 1 188 ? 10.892 -49.208 14.630 1.00 33.26 185 ARG D C 1
ATOM 7521 O O . ARG D 1 188 ? 9.829 -49.704 15.046 1.00 32.68 185 ARG D O 1
ATOM 7529 N N . PRO D 1 189 ? 10.924 -47.996 14.027 1.00 32.82 186 PRO D N 1
ATOM 7530 C CA . PRO D 1 189 ? 9.665 -47.295 13.698 1.00 31.62 186 PRO D CA 1
ATOM 7531 C C . PRO D 1 189 ? 8.688 -48.135 12.853 1.00 30.73 186 PRO D C 1
ATOM 7532 O O . PRO D 1 189 ? 7.472 -48.013 13.033 1.00 30.39 186 PRO D O 1
ATOM 7536 N N . GLN D 1 190 ? 9.207 -48.993 11.974 1.00 29.69 187 GLN D N 1
ATOM 7537 C CA . GLN D 1 190 ? 8.351 -49.869 11.160 1.00 28.60 187 GLN D CA 1
ATOM 7538 C C . GLN D 1 190 ? 7.483 -50.796 12.008 1.00 28.34 187 GLN D C 1
ATOM 7539 O O . GLN D 1 190 ? 6.303 -51.009 11.707 1.00 27.96 187 GLN D O 1
ATOM 7545 N N . GLN D 1 191 ? 8.085 -51.384 13.032 1.00 27.61 188 GLN D N 1
ATOM 7546 C CA . GLN D 1 191 ? 7.362 -52.248 13.945 1.00 28.06 188 GLN D CA 1
ATOM 7547 C C . GLN D 1 191 ? 6.208 -51.488 14.591 1.00 29.32 188 GLN D C 1
ATOM 7548 O O . GLN D 1 191 ? 5.090 -52.015 14.622 1.00 29.01 188 GLN D O 1
ATOM 7554 N N . TYR D 1 192 ? 6.459 -50.261 15.064 1.00 29.80 189 TYR D N 1
ATOM 7555 C CA . TYR D 1 192 ? 5.384 -49.438 15.686 1.00 31.18 189 TYR D CA 1
ATOM 7556 C C . TYR D 1 192 ? 4.287 -48.975 14.732 1.00 30.11 189 TYR D C 1
ATOM 7557 O O . TYR D 1 192 ? 3.116 -48.898 15.115 1.00 29.62 189 TYR D O 1
ATOM 7566 N N . ALA D 1 193 ? 4.676 -48.640 13.507 1.00 29.98 190 ALA D N 1
ATOM 7567 C CA . ALA D 1 193 ? 3.723 -48.246 12.486 1.00 29.61 190 ALA D CA 1
ATOM 7568 C C . ALA D 1 193 ? 2.731 -49.384 12.255 1.00 29.26 190 ALA D C 1
ATOM 7569 O O . ALA D 1 193 ? 1.538 -49.141 12.138 1.00 30.09 190 ALA D O 1
ATOM 7571 N N . ILE D 1 194 ? 3.235 -50.619 12.196 1.00 29.34 191 ILE D N 1
ATOM 7572 C CA . ILE D 1 194 ? 2.399 -51.797 11.904 1.00 29.76 191 ILE D CA 1
ATOM 7573 C C . ILE D 1 194 ? 1.511 -52.076 13.105 1.00 29.63 191 ILE D C 1
ATOM 7574 O O . ILE D 1 194 ? 0.335 -52.366 12.944 1.00 29.79 191 ILE D O 1
ATOM 7579 N N . ARG D 1 195 ? 2.060 -51.927 14.312 1.00 30.40 192 ARG D N 1
ATOM 7580 C CA . ARG D 1 195 ? 1.251 -52.013 15.543 1.00 30.63 192 ARG D CA 1
ATOM 7581 C C . ARG D 1 195 ? 0.096 -50.995 15.521 1.00 31.01 192 ARG D C 1
ATOM 7582 O O . ARG D 1 195 ? -1.055 -51.355 15.807 1.00 30.58 192 ARG D O 1
ATOM 7590 N N . ASP D 1 196 ? 0.416 -49.737 15.188 1.00 31.39 193 ASP D N 1
ATOM 7591 C CA . ASP D 1 196 ? -0.563 -48.643 15.152 1.00 31.82 193 ASP D CA 1
ATOM 7592 C C . ASP D 1 196 ? -1.611 -48.901 14.067 1.00 31.59 193 ASP D C 1
ATOM 7593 O O . ASP D 1 196 ? -2.773 -48.600 14.258 1.00 32.25 193 ASP D O 1
ATOM 7598 N N . LEU D 1 197 ? -1.188 -49.476 12.940 1.00 31.09 194 LEU D N 1
ATOM 7599 C CA . LEU D 1 197 ? -2.114 -49.877 11.874 1.00 30.86 194 LEU D CA 1
ATOM 7600 C C . LEU D 1 197 ? -3.162 -50.874 12.393 1.00 31.51 194 LEU D C 1
ATOM 7601 O O . LEU D 1 197 ? -4.374 -50.678 12.211 1.00 30.57 194 LEU D O 1
ATOM 7606 N N . ILE D 1 198 ? -2.677 -51.930 13.042 1.00 31.57 195 ILE D N 1
ATOM 7607 C CA . ILE D 1 198 ? -3.528 -52.946 13.670 1.00 32.44 195 ILE D CA 1
ATOM 7608 C C . ILE D 1 198 ? -4.456 -52.370 14.740 1.00 33.19 195 ILE D C 1
ATOM 7609 O O . ILE D 1 198 ? -5.635 -52.730 14.798 1.00 33.91 195 ILE D O 1
ATOM 7614 N N . GLU D 1 199 ? -3.933 -51.479 15.576 1.00 34.31 196 GLU D N 1
ATOM 7615 C CA . GLU D 1 199 ? -4.719 -50.889 16.674 1.00 35.89 196 GLU D CA 1
ATOM 7616 C C . GLU D 1 199 ? -5.809 -49.897 16.241 1.00 35.74 196 GLU D C 1
ATOM 7617 O O . GLU D 1 199 ? -6.768 -49.681 16.967 1.00 35.52 196 GLU D O 1
ATOM 7623 N N . SER D 1 200 ? -5.656 -49.322 15.052 1.00 35.64 197 SER D N 1
ATOM 7624 C CA . SER D 1 200 ? -6.645 -48.423 14.460 1.00 35.42 197 SER D CA 1
ATOM 7625 C C . SER D 1 200 ? -7.982 -49.109 14.143 1.00 35.93 197 SER D C 1
ATOM 7626 O O . SER D 1 200 ? -8.976 -48.434 13.893 1.00 36.02 197 SER D O 1
ATOM 7629 N N . GLU D 1 201 ? -7.978 -50.444 14.116 1.00 36.26 198 GLU D N 1
ATOM 7630 C CA . GLU D 1 201 ? -9.133 -51.273 13.727 1.00 37.06 198 GLU D CA 1
ATOM 7631 C C . GLU D 1 201 ? -9.704 -50.924 12.335 1.00 36.48 198 GLU D C 1
ATOM 7632 O O . GLU D 1 201 ? -10.901 -51.045 12.087 1.00 36.43 198 GLU D O 1
ATOM 7638 N N . SER D 1 202 ? -8.824 -50.484 11.440 1.00 35.69 199 SER D N 1
ATOM 7639 C CA . SER D 1 202 ? -9.154 -50.279 10.030 1.00 35.48 199 SER D CA 1
ATOM 7640 C C . SER D 1 202 ? -9.851 -51.498 9.421 1.00 35.05 199 SER D C 1
ATOM 7641 O O . SER D 1 202 ? -9.471 -52.639 9.695 1.00 34.11 199 SER D O 1
ATOM 7644 N N . GLU D 1 203 ? -10.835 -51.244 8.561 1.00 35.47 200 GLU D N 1
ATOM 7645 C CA . GLU D 1 203 ? -11.543 -52.304 7.833 1.00 35.94 200 GLU D CA 1
ATOM 7646 C C . GLU D 1 203 ? -10.573 -53.205 7.034 1.00 35.23 200 GLU D C 1
ATOM 7647 O O . GLU D 1 203 ? -10.822 -54.396 6.871 1.00 35.25 200 GLU D O 1
ATOM 7653 N N . LEU D 1 204 ? -9.461 -52.642 6.574 1.00 34.63 201 LEU D N 1
ATOM 7654 C CA . LEU D 1 204 ? -8.448 -53.416 5.851 1.00 34.46 201 LEU D CA 1
ATOM 7655 C C . LEU D 1 204 ? -7.722 -54.439 6.743 1.00 34.26 201 LEU D C 1
ATOM 7656 O O . LEU D 1 204 ? -7.164 -55.423 6.238 1.00 34.65 201 LEU D O 1
ATOM 7661 N N . VAL D 1 205 ? -7.727 -54.185 8.051 1.00 33.24 202 VAL D N 1
ATOM 7662 C CA . VAL D 1 205 ? -7.065 -55.027 9.039 1.00 32.86 202 VAL D CA 1
ATOM 7663 C C . VAL D 1 205 ? -8.031 -56.030 9.659 1.00 32.56 202 VAL D C 1
ATOM 7664 O O . VAL D 1 205 ? -7.716 -57.216 9.766 1.00 32.18 202 VAL D O 1
ATOM 7668 N N . THR D 1 206 ? -9.215 -55.547 10.042 1.00 31.87 203 THR D N 1
ATOM 7669 C CA . THR D 1 206 ? -10.217 -56.362 10.723 1.00 31.91 203 THR D CA 1
ATOM 7670 C C . THR D 1 206 ? -10.742 -57.471 9.815 1.00 31.87 203 THR D C 1
ATOM 7671 O O . THR D 1 206 ? -11.306 -58.446 10.296 1.00 31.55 203 THR D O 1
ATOM 7675 N N . SER D 1 207 ? -10.535 -57.328 8.508 1.00 31.37 204 SER D N 1
ATOM 7676 C CA . SER D 1 207 ? -10.919 -58.385 7.582 1.00 31.76 204 SER D CA 1
ATOM 7677 C C . SER D 1 207 ? -9.881 -59.523 7.516 1.00 31.12 204 SER D C 1
ATOM 7678 O O . SER D 1 207 ? -10.204 -60.640 7.099 1.00 31.01 204 SER D O 1
ATOM 7681 N N . ARG D 1 208 ? -8.648 -59.225 7.939 1.00 30.34 205 ARG D N 1
ATOM 7682 C CA . ARG D 1 208 ? -7.542 -60.177 7.945 1.00 29.92 205 ARG D CA 1
ATOM 7683 C C . ARG D 1 208 ? -6.742 -60.077 9.262 1.00 29.14 205 ARG D C 1
ATOM 7684 O O . ARG D 1 208 ? -5.525 -59.818 9.234 1.00 28.08 205 ARG D O 1
ATOM 7692 N N . PRO D 1 209 ? -7.417 -60.273 10.405 1.00 28.55 206 PRO D N 1
ATOM 7693 C CA . PRO D 1 209 ? -6.836 -59.978 11.701 1.00 28.47 206 PRO D CA 1
ATOM 7694 C C . PRO D 1 209 ? -5.649 -60.857 12.054 1.00 28.55 206 PRO D C 1
ATOM 7695 O O . PRO D 1 209 ? -4.641 -60.335 12.521 1.00 29.53 206 PRO D O 1
ATOM 7699 N N . HIS D 1 210 ? -5.735 -62.162 11.805 1.00 28.25 207 HIS D N 1
ATOM 7700 C CA . HIS D 1 210 ? -4.638 -63.046 12.190 1.00 28.96 207 HIS D CA 1
ATOM 7701 C C . HIS D 1 210 ? -3.433 -62.832 11.282 1.00 28.70 207 HIS D C 1
ATOM 7702 O O . HIS D 1 210 ? -2.291 -62.891 11.731 1.00 28.70 207 HIS D O 1
ATOM 7709 N N . GLN D 1 211 ? -3.708 -62.572 10.013 1.00 28.79 208 GLN D N 1
ATOM 7710 C CA . GLN D 1 211 ? -2.664 -62.283 9.038 1.00 30.05 208 GLN D CA 1
ATOM 7711 C C . GLN D 1 211 ? -1.855 -61.043 9.424 1.00 30.38 208 GLN D C 1
ATOM 7712 O O . GLN D 1 211 ? -0.629 -61.054 9.349 1.00 30.55 208 GLN D O 1
ATOM 7718 N N . TYR D 1 212 ? -2.530 -59.974 9.849 1.00 31.23 209 TYR D N 1
ATOM 7719 C CA . TYR D 1 212 ? -1.797 -58.753 10.223 1.00 31.96 209 TYR D CA 1
ATOM 7720 C C . TYR D 1 212 ? -0.962 -58.937 11.489 1.00 31.82 209 TYR D C 1
ATOM 7721 O O . TYR D 1 212 ? 0.139 -58.390 11.577 1.00 32.02 209 TYR D O 1
ATOM 7730 N N . ARG D 1 213 ? -1.473 -59.741 12.428 1.00 31.61 210 ARG D N 1
ATOM 7731 C CA . ARG D 1 213 ? -0.746 -60.151 13.636 1.00 31.55 210 ARG D CA 1
ATOM 7732 C C . ARG D 1 213 ? 0.535 -60.919 13.301 1.00 30.46 210 ARG D C 1
ATOM 7733 O O . ARG D 1 213 ? 1.571 -60.716 13.951 1.00 29.36 210 ARG D O 1
ATOM 7741 N N . PHE D 1 214 ? 0.455 -61.813 12.312 1.00 28.96 211 PHE D N 1
ATOM 7742 C CA . PHE D 1 214 ? 1.634 -62.551 11.860 1.00 27.71 211 PHE D CA 1
ATOM 7743 C C . PHE D 1 214 ? 2.682 -61.611 11.250 1.00 27.84 211 PHE D C 1
ATOM 7744 O O . PHE D 1 214 ? 3.883 -61.762 11.505 1.00 26.25 211 PHE D O 1
ATOM 7752 N N . ALA D 1 215 ? 2.215 -60.638 10.462 1.00 27.61 212 ALA D N 1
ATOM 7753 C CA . ALA D 1 215 ? 3.084 -59.626 9.826 1.00 27.75 212 ALA D CA 1
ATOM 7754 C C . ALA D 1 215 ? 3.807 -58.825 10.899 1.00 27.33 212 ALA D C 1
ATOM 7755 O O . ALA D 1 215 ? 5.001 -58.556 10.803 1.00 26.07 212 ALA D O 1
ATOM 7757 N N . HIS D 1 216 ? 3.067 -58.462 11.937 1.00 27.07 213 HIS D N 1
ATOM 7758 C CA . HIS D 1 216 ? 3.643 -57.727 13.057 1.00 27.87 213 HIS D CA 1
ATOM 7759 C C . HIS D 1 216 ? 4.676 -58.530 13.864 1.00 27.10 213 HIS D C 1
ATOM 7760 O O . HIS D 1 216 ? 5.692 -57.985 14.290 1.00 26.81 213 HIS D O 1
ATOM 7767 N N . ASN D 1 217 ? 4.384 -59.808 14.104 1.00 26.78 214 ASN D N 1
ATOM 7768 C CA . ASN D 1 217 ? 5.361 -60.739 14.676 1.00 25.55 214 ASN D CA 1
ATOM 7769 C C . ASN D 1 217 ? 6.645 -60.820 13.820 1.00 25.60 214 ASN D C 1
ATOM 7770 O O . ASN D 1 217 ? 7.752 -60.871 14.357 1.00 23.80 214 ASN D O 1
ATOM 7775 N N . ASN D 1 218 ? 6.486 -60.854 12.502 1.00 25.30 215 ASN D N 1
ATOM 7776 C CA . ASN D 1 218 ? 7.651 -60.885 11.620 1.00 26.09 215 ASN D CA 1
ATOM 7777 C C . ASN D 1 218 ? 8.528 -59.645 11.774 1.00 25.97 215 ASN D C 1
ATOM 7778 O O . ASN D 1 218 ? 9.743 -59.775 11.870 1.00 26.31 215 ASN D O 1
ATOM 7783 N N . ILE D 1 219 ? 7.941 -58.449 11.782 1.00 25.73 216 ILE D N 1
ATOM 7784 C CA . ILE D 1 219 ? 8.759 -57.225 11.959 1.00 27.17 216 ILE D CA 1
ATOM 7785 C C . ILE D 1 219 ? 9.429 -57.155 13.342 1.00 26.64 216 ILE D C 1
ATOM 7786 O O . ILE D 1 219 ? 10.572 -56.698 13.471 1.00 27.00 216 ILE D O 1
ATOM 7791 N N . THR D 1 220 ? 8.716 -57.627 14.353 1.00 26.82 217 THR D N 1
ATOM 7792 C CA . THR D 1 220 ? 9.261 -57.758 15.709 1.00 26.96 217 THR D CA 1
ATOM 7793 C C . THR D 1 220 ? 10.464 -58.705 15.692 1.00 26.33 217 THR D C 1
ATOM 7794 O O . THR D 1 220 ? 11.505 -58.405 16.289 1.00 25.98 217 THR D O 1
ATOM 7798 N N . ARG D 1 221 ? 10.326 -59.847 15.016 1.00 25.95 218 ARG D N 1
ATOM 7799 C CA . ARG D 1 221 ? 11.440 -60.795 14.909 1.00 26.29 218 ARG D CA 1
ATOM 7800 C C . ARG D 1 221 ? 12.639 -60.143 14.208 1.00 26.48 218 ARG D C 1
ATOM 7801 O O . ARG D 1 221 ? 13.778 -60.294 14.658 1.00 25.42 218 ARG D O 1
ATOM 7809 N N . ILE D 1 222 ? 12.378 -59.412 13.118 1.00 27.05 219 ILE D N 1
ATOM 7810 C CA . ILE D 1 222 ? 13.440 -58.704 12.384 1.00 26.94 219 ILE D CA 1
ATOM 7811 C C . ILE D 1 222 ? 14.238 -57.762 13.307 1.00 27.11 219 ILE D C 1
ATOM 7812 O O . ILE D 1 222 ? 15.456 -57.772 13.301 1.00 25.57 219 ILE D O 1
ATOM 7817 N N . ASN D 1 223 ? 13.525 -56.974 14.107 1.00 27.67 220 ASN D N 1
ATOM 7818 C CA . ASN D 1 223 ? 14.127 -56.098 15.103 1.00 28.92 220 ASN D CA 1
ATOM 7819 C C . ASN D 1 223 ? 15.068 -56.820 16.065 1.00 28.47 220 ASN D C 1
ATOM 7820 O O . ASN D 1 223 ? 16.202 -56.381 16.267 1.00 27.61 220 ASN D O 1
ATOM 7825 N N . GLU D 1 224 ? 14.582 -57.926 16.636 1.00 27.68 221 GLU D N 1
ATOM 7826 C CA . GLU D 1 224 ? 15.337 -58.764 17.582 1.00 27.41 221 GLU D CA 1
ATOM 7827 C C . GLU D 1 224 ? 16.571 -59.415 16.935 1.00 26.88 221 GLU D C 1
ATOM 7828 O O . GLU D 1 224 ? 17.633 -59.503 17.554 1.00 26.17 221 GLU D O 1
ATOM 7834 N N . THR D 1 225 ? 16.420 -59.835 15.680 1.00 25.40 222 THR D N 1
ATOM 7835 C CA . THR D 1 225 ? 17.528 -60.413 14.926 1.00 26.35 222 THR D CA 1
ATOM 7836 C C . THR D 1 225 ? 18.601 -59.359 14.704 1.00 26.66 222 THR D C 1
ATOM 7837 O O . THR D 1 225 ? 19.802 -59.634 14.872 1.00 27.41 222 THR D O 1
ATOM 7841 N N . ILE D 1 226 ? 18.188 -58.143 14.352 1.00 28.18 223 ILE D N 1
ATOM 7842 C CA . ILE D 1 226 ? 19.167 -57.053 14.167 1.00 28.59 223 ILE D CA 1
ATOM 7843 C C . ILE D 1 226 ? 19.923 -56.763 15.475 1.00 28.80 223 ILE D C 1
ATOM 7844 O O . ILE D 1 226 ? 21.157 -56.603 15.468 1.00 28.35 223 ILE D O 1
ATOM 7849 N N . GLU D 1 227 ? 19.193 -56.710 16.586 1.00 29.00 224 GLU D N 1
ATOM 7850 C CA . GLU D 1 227 ? 19.825 -56.553 17.911 1.00 29.06 224 GLU D CA 1
ATOM 7851 C C . GLU D 1 227 ? 20.831 -57.641 18.215 1.00 27.93 224 GLU D C 1
ATOM 7852 O O . GLU D 1 227 ? 21.946 -57.353 18.669 1.00 26.68 224 GLU D O 1
ATOM 7858 N N . PHE D 1 228 ? 20.449 -58.894 17.951 1.00 27.05 225 PHE D N 1
ATOM 7859 C CA . PHE D 1 228 ? 21.375 -60.006 18.096 1.00 26.38 225 PHE D CA 1
ATOM 7860 C C . PHE D 1 228 ? 22.627 -59.862 17.205 1.00 26.83 225 PHE D C 1
ATOM 7861 O O . PHE D 1 228 ? 23.751 -60.048 17.685 1.00 26.44 225 PHE D O 1
ATOM 7869 N N . TYR D 1 229 ? 22.438 -59.545 15.923 1.00 26.52 226 TYR D N 1
ATOM 7870 C CA . TYR D 1 229 ? 23.598 -59.362 15.033 1.00 27.38 226 TYR D CA 1
ATOM 7871 C C . TYR D 1 229 ? 24.515 -58.233 15.498 1.00 27.56 226 TYR D C 1
ATOM 7872 O O . TYR D 1 229 ? 25.753 -58.364 15.451 1.00 27.31 226 TYR D O 1
ATOM 7881 N N . LEU D 1 230 ? 23.925 -57.135 15.967 1.00 27.33 227 LEU D N 1
ATOM 7882 C CA . LEU D 1 230 ? 24.724 -56.073 16.579 1.00 28.20 227 LEU D CA 1
ATOM 7883 C C . LEU D 1 230 ? 25.496 -56.575 17.799 1.00 28.57 227 LEU D C 1
ATOM 7884 O O . LEU D 1 230 ? 26.671 -56.247 17.969 1.00 27.04 227 LEU D O 1
ATOM 7889 N N . GLY D 1 231 ? 24.844 -57.384 18.642 1.00 28.95 228 GLY D N 1
ATOM 7890 C CA . GLY D 1 231 ? 25.555 -58.062 19.750 1.00 29.34 228 GLY D CA 1
ATOM 7891 C C . GLY D 1 231 ? 26.736 -58.924 19.314 1.00 30.04 228 GLY D C 1
ATOM 7892 O O . GLY D 1 231 ? 27.800 -58.889 19.945 1.00 29.18 228 GLY D O 1
ATOM 7893 N N . GLU D 1 232 ? 26.551 -59.708 18.248 1.00 30.64 229 GLU D N 1
ATOM 7894 C CA . GLU D 1 232 ? 27.621 -60.549 17.686 1.00 32.31 229 GLU D CA 1
ATOM 7895 C C . GLU D 1 232 ? 28.799 -59.707 17.192 1.00 32.17 229 GLU D C 1
ATOM 7896 O O . GLU D 1 232 ? 29.965 -60.037 17.463 1.00 32.31 229 GLU D O 1
ATOM 7902 N N . VAL D 1 233 ? 28.500 -58.634 16.455 1.00 32.86 230 VAL D N 1
ATOM 7903 C CA . VAL D 1 233 ? 29.547 -57.708 15.975 1.00 33.25 230 VAL D CA 1
ATOM 7904 C C . VAL D 1 233 ? 30.399 -57.173 17.132 1.00 34.02 230 VAL D C 1
ATOM 7905 O O . VAL D 1 233 ? 31.641 -57.232 17.072 1.00 34.30 230 VAL D O 1
ATOM 7909 N N . ALA D 1 234 ? 29.738 -56.656 18.175 1.00 34.67 231 ALA D N 1
ATOM 7910 C CA . ALA D 1 234 ? 30.430 -56.174 19.386 1.00 35.34 231 ALA D CA 1
ATOM 7911 C C . ALA D 1 234 ? 31.360 -57.229 19.995 1.00 35.91 231 ALA D C 1
ATOM 7912 O O . ALA D 1 234 ? 32.487 -56.917 20.388 1.00 35.87 231 ALA D O 1
ATOM 7914 N N . LEU D 1 235 ? 30.858 -58.464 20.073 1.00 36.77 232 LEU D N 1
ATOM 7915 C CA . LEU D 1 235 ? 31.581 -59.636 20.556 1.00 36.75 232 LEU D CA 1
ATOM 7916 C C . LEU D 1 235 ? 32.852 -59.894 19.737 1.00 37.28 232 LEU D C 1
ATOM 7917 O O . LEU D 1 235 ? 33.914 -60.121 20.306 1.00 36.10 232 LEU D O 1
ATOM 7922 N N . PHE D 1 236 ? 32.743 -59.843 18.410 1.00 37.74 233 PHE D N 1
ATOM 7923 C CA . PHE D 1 236 ? 33.918 -60.014 17.547 1.00 38.95 233 PHE D CA 1
ATOM 7924 C C . PHE D 1 236 ? 34.966 -58.924 17.774 1.00 39.39 233 PHE D C 1
ATOM 7925 O O . PHE D 1 236 ? 36.155 -59.207 17.788 1.00 39.41 233 PHE D O 1
ATOM 7933 N N . GLN D 1 237 ? 34.521 -57.682 17.941 1.00 40.45 234 GLN D N 1
ATOM 7934 C CA . GLN D 1 237 ? 35.422 -56.571 18.243 1.00 41.84 234 GLN D CA 1
ATOM 7935 C C . GLN D 1 237 ? 36.216 -56.782 19.539 1.00 42.69 234 GLN D C 1
ATOM 7936 O O . GLN D 1 237 ? 37.439 -56.578 19.559 1.00 42.11 234 GLN D O 1
ATOM 7942 N N . ASP D 1 238 ? 35.529 -57.192 20.607 1.00 43.52 235 ASP D N 1
ATOM 7943 C CA . ASP D 1 238 ? 36.207 -57.527 21.865 1.00 44.97 235 ASP D CA 1
ATOM 7944 C C . ASP D 1 238 ? 37.160 -58.704 21.692 1.00 45.20 235 ASP D C 1
ATOM 7945 O O . ASP D 1 238 ? 38.225 -58.732 22.300 1.00 44.89 235 ASP D O 1
ATOM 7950 N N . GLU D 1 239 ? 36.762 -59.667 20.860 1.00 45.83 236 GLU D N 1
ATOM 7951 C CA . GLU D 1 239 ? 37.582 -60.836 20.531 1.00 47.03 236 GLU D CA 1
ATOM 7952 C C . GLU D 1 239 ? 38.909 -60.409 19.875 1.00 47.63 236 GLU D C 1
ATOM 7953 O O . GLU D 1 239 ? 39.980 -60.932 20.210 1.00 47.34 236 GLU D O 1
ATOM 7959 N N . ILE D 1 240 ? 38.810 -59.441 18.961 1.00 48.77 237 ILE D N 1
ATOM 7960 C CA . ILE D 1 240 ? 39.955 -58.862 18.249 1.00 49.86 237 ILE D CA 1
ATOM 7961 C C . ILE D 1 240 ? 40.878 -58.066 19.188 1.00 51.18 237 ILE D C 1
ATOM 7962 O O . ILE D 1 240 ? 42.096 -58.280 19.196 1.00 50.80 237 ILE D O 1
ATOM 7967 N N . LYS D 1 241 ? 40.285 -57.154 19.966 1.00 52.79 238 LYS D N 1
ATOM 7968 C CA . LYS D 1 241 ? 40.985 -56.434 21.038 1.00 54.41 238 LYS D CA 1
ATOM 7969 C C . LYS D 1 241 ? 41.733 -57.386 21.972 1.00 55.30 238 LYS D C 1
ATOM 7970 O O . LYS D 1 241 ? 42.899 -57.161 22.297 1.00 55.39 238 LYS D O 1
ATOM 7976 N N . HIS D 1 242 ? 41.048 -58.448 22.389 1.00 56.51 239 HIS D N 1
ATOM 7977 C CA . HIS D 1 242 ? 41.600 -59.438 23.309 1.00 57.72 239 HIS D CA 1
ATOM 7978 C C . HIS D 1 242 ? 42.674 -60.316 22.654 1.00 58.27 239 HIS D C 1
ATOM 7979 O O . HIS D 1 242 ? 43.560 -60.828 23.341 1.00 58.36 239 HIS D O 1
ATOM 7986 N N . ASN D 1 243 ? 42.602 -60.472 21.333 1.00 59.02 240 ASN D N 1
ATOM 7987 C CA . ASN D 1 243 ? 43.594 -61.247 20.575 1.00 59.90 240 ASN D CA 1
ATOM 7988 C C . ASN D 1 243 ? 44.846 -60.435 20.215 1.00 60.38 240 ASN D C 1
ATOM 7989 O O . ASN D 1 243 ? 45.931 -61.000 20.039 1.00 60.42 240 ASN D O 1
ATOM 7994 N N . ARG D 1 244 ? 44.681 -59.115 20.110 1.00 61.11 241 ARG D N 1
ATOM 7995 C CA . ARG D 1 244 ? 45.773 -58.195 19.760 1.00 62.11 241 ARG D CA 1
ATOM 7996 C C . ARG D 1 244 ? 46.602 -57.740 20.968 1.00 62.60 241 ARG D C 1
ATOM 7997 O O . ARG D 1 244 ? 47.769 -57.355 20.817 1.00 62.78 241 ARG D O 1
ATOM 8005 N N . ASP D 1 245 ? 45.996 -57.788 22.154 1.00 63.24 242 ASP D N 1
ATOM 8006 C CA . ASP D 1 245 ? 46.640 -57.316 23.383 1.00 63.88 242 ASP D CA 1
ATOM 8007 C C . ASP D 1 245 ? 47.367 -58.421 24.160 1.00 64.20 242 ASP D C 1
ATOM 8008 O O . ASP D 1 245 ? 47.847 -58.196 25.275 1.00 64.08 242 ASP D O 1
ATOM 8013 N N . GLU D 1 246 ? 47.446 -59.605 23.553 1.00 64.70 243 GLU D N 1
ATOM 8014 C CA . GLU D 1 246 ? 48.152 -60.754 24.127 1.00 65.30 243 GLU D CA 1
ATOM 8015 C C . GLU D 1 246 ? 49.583 -60.872 23.597 1.00 65.36 243 GLU D C 1
ATOM 8016 O O . GLU D 1 246 ? 50.356 -61.722 24.055 1.00 65.39 243 GLU D O 1
ATOM 8022 N N . LYS D 1 247 ? 49.921 -60.016 22.634 1.00 65.52 244 LYS D N 1
ATOM 8023 C CA . LYS D 1 247 ? 51.192 -60.089 21.916 1.00 65.61 244 LYS D CA 1
ATOM 8024 C C . LYS D 1 247 ? 52.224 -59.114 22.479 1.00 65.66 244 LYS D C 1
ATOM 8025 O O . LYS D 1 247 ? 53.334 -59.509 22.849 1.00 65.59 244 LYS D O 1
ATOM 8031 N N . ALA E 1 3 ? 9.166 -93.439 11.279 1.00 45.20 0 ALA E N 1
ATOM 8032 C CA . ALA E 1 3 ? 10.332 -93.202 10.385 1.00 45.12 0 ALA E CA 1
ATOM 8033 C C . ALA E 1 3 ? 9.984 -92.370 9.143 1.00 45.05 0 ALA E C 1
ATOM 8034 O O . ALA E 1 3 ? 10.642 -91.357 8.868 1.00 45.59 0 ALA E O 1
ATOM 8044 N N . GLY E 1 5 ? 6.739 -91.060 8.102 1.00 40.55 2 GLY E N 1
ATOM 8045 C CA . GLY E 1 5 ? 5.575 -90.168 8.108 1.00 38.43 2 GLY E CA 1
ATOM 8046 C C . GLY E 1 5 ? 5.768 -88.859 8.854 1.00 36.13 2 GLY E C 1
ATOM 8047 O O . GLY E 1 5 ? 6.732 -88.703 9.603 1.00 36.13 2 GLY E O 1
ATOM 8048 N N . PHE E 1 6 ? 4.853 -87.911 8.650 1.00 34.63 3 PHE E N 1
ATOM 8049 C CA . PHE E 1 6 ? 4.932 -86.627 9.369 1.00 33.30 3 PHE E CA 1
ATOM 8050 C C . PHE E 1 6 ? 4.573 -86.741 10.853 1.00 32.53 3 PHE E C 1
ATOM 8051 O O . PHE E 1 6 ? 5.094 -85.995 11.677 1.00 32.27 3 PHE E O 1
ATOM 8067 N N . ILE E 1 8 ? 4.741 -88.034 14.412 1.00 29.08 5 ILE E N 1
ATOM 8068 C CA . ILE E 1 8 ? 5.641 -88.755 15.319 1.00 28.24 5 ILE E CA 1
ATOM 8069 C C . ILE E 1 8 ? 4.851 -89.587 16.340 1.00 28.34 5 ILE E C 1
ATOM 8070 O O . ILE E 1 8 ? 5.076 -90.795 16.491 1.00 28.30 5 ILE E O 1
ATOM 8075 N N . GLU E 1 9 ? 3.948 -88.929 17.046 1.00 27.97 6 GLU E N 1
ATOM 8076 C CA . GLU E 1 9 ? 3.151 -89.596 18.066 1.00 29.00 6 GLU E CA 1
ATOM 8077 C C . GLU E 1 9 ? 1.781 -88.964 18.186 1.00 28.02 6 GLU E C 1
ATOM 8078 O O . GLU E 1 9 ? 1.591 -87.774 17.863 1.00 28.65 6 GLU E O 1
ATOM 8084 N N . HIS E 1 10 ? 0.830 -89.760 18.675 1.00 27.48 7 HIS E N 1
ATOM 8085 C CA . HIS E 1 10 ? -0.541 -89.329 18.853 1.00 26.71 7 HIS E CA 1
ATOM 8086 C C . HIS E 1 10 ? -1.036 -89.927 20.164 1.00 26.91 7 HIS E C 1
ATOM 8087 O O . HIS E 1 10 ? -0.961 -91.144 20.366 1.00 26.83 7 HIS E O 1
ATOM 8094 N N . TRP E 1 11 ? -1.518 -89.056 21.053 1.00 26.46 8 TRP E N 1
ATOM 8095 C CA . TRP E 1 11 ? -2.034 -89.462 22.357 1.00 26.61 8 TRP E CA 1
ATOM 8096 C C . TRP E 1 11 ? -3.436 -88.912 22.550 1.00 26.59 8 TRP E C 1
ATOM 8097 O O . TRP E 1 11 ? -3.747 -87.806 22.107 1.00 26.37 8 TRP E O 1
ATOM 8108 N N . ASP E 1 12 ? -4.263 -89.692 23.229 1.00 26.65 9 ASP E N 1
ATOM 8109 C CA . ASP E 1 12 ? -5.623 -89.303 23.550 1.00 27.24 9 ASP E CA 1
ATOM 8110 C C . ASP E 1 12 ? -5.743 -89.038 25.055 1.00 27.52 9 ASP E C 1
ATOM 8111 O O . ASP E 1 12 ? -5.538 -89.948 25.876 1.00 27.72 9 ASP E O 1
ATOM 8116 N N . PHE E 1 13 ? -6.068 -87.787 25.397 1.00 27.56 10 PHE E N 1
ATOM 8117 C CA . PHE E 1 13 ? -6.267 -87.340 26.789 1.00 27.66 10 PHE E CA 1
ATOM 8118 C C . PHE E 1 13 ? -7.734 -87.152 27.163 1.00 28.53 10 PHE E C 1
ATOM 8119 O O . PHE E 1 13 ? -8.043 -86.402 28.107 1.00 28.13 10 PHE E O 1
ATOM 8127 N N . SER E 1 14 ? -8.636 -87.814 26.443 1.00 28.81 11 SER E N 1
ATOM 8128 C CA . SER E 1 14 ? -10.055 -87.797 26.843 1.00 30.71 11 SER E CA 1
ATOM 8129 C C . SER E 1 14 ? -10.233 -88.292 28.289 1.00 31.67 11 SER E C 1
ATOM 8130 O O . SER E 1 14 ? -11.032 -87.744 29.064 1.00 32.35 11 SER E O 1
ATOM 8133 N N . THR E 1 15 ? -9.486 -89.330 28.652 1.00 32.66 12 THR E N 1
ATOM 8134 C CA . THR E 1 15 ? -9.539 -89.877 30.004 1.00 32.94 12 THR E CA 1
ATOM 8135 C C . THR E 1 15 ? -8.251 -89.471 30.728 1.00 33.24 12 THR E C 1
ATOM 8136 O O . THR E 1 15 ? -7.254 -89.122 30.064 1.00 32.73 12 THR E O 1
ATOM 8140 N N . PRO E 1 16 ? -8.260 -89.495 32.083 1.00 32.98 13 PRO E N 1
ATOM 8141 C CA . PRO E 1 16 ? -7.057 -89.172 32.875 1.00 32.85 13 PRO E CA 1
ATOM 8142 C C . PRO E 1 16 ? -5.838 -90.064 32.599 1.00 32.49 13 PRO E C 1
ATOM 8143 O O . PRO E 1 16 ? -4.717 -89.677 32.926 1.00 33.64 13 PRO E O 1
ATOM 8155 N N . ALA E 1 18 ? -3.874 -91.264 29.624 1.00 28.70 15 ALA E N 1
ATOM 8156 C CA . ALA E 1 18 ? -3.701 -91.043 28.181 1.00 27.94 15 ALA E CA 1
ATOM 8157 C C . ALA E 1 18 ? -3.425 -92.353 27.453 1.00 27.39 15 ALA E C 1
ATOM 8158 O O . ALA E 1 18 ? -2.764 -93.233 27.998 1.00 27.07 15 ALA E O 1
ATOM 8160 N N . THR E 1 19 ? -3.942 -92.493 26.234 1.00 27.37 16 THR E N 1
ATOM 8161 C CA . THR E 1 19 ? -3.668 -93.698 25.446 1.00 27.27 16 THR E CA 1
ATOM 8162 C C . THR E 1 19 ? -3.067 -93.354 24.089 1.00 27.18 16 THR E C 1
ATOM 8163 O O . THR E 1 19 ? -3.470 -92.372 23.452 1.00 26.15 16 THR E O 1
ATOM 8167 N N . GLN E 1 20 ? -2.117 -94.182 23.657 1.00 27.63 17 GLN E N 1
ATOM 8168 C CA . GLN E 1 20 ? -1.389 -93.962 22.414 1.00 28.76 17 GLN E CA 1
ATOM 8169 C C . GLN E 1 20 ? -2.283 -94.401 21.275 1.00 29.53 17 GLN E C 1
ATOM 8170 O O . GLN E 1 20 ? -2.925 -95.464 21.338 1.00 29.98 17 GLN E O 1
ATOM 8176 N N . GLU E 1 21 ? -2.374 -93.554 20.260 1.00 29.09 18 GLU E N 1
ATOM 8177 C CA . GLU E 1 21 ? -3.304 -93.812 19.171 1.00 30.03 18 GLU E CA 1
ATOM 8178 C C . GLU E 1 21 ? -2.559 -93.808 17.840 1.00 30.02 18 GLU E C 1
ATOM 8179 O O . GLU E 1 21 ? -1.346 -93.552 17.799 1.00 29.28 18 GLU E O 1
ATOM 8185 N N . THR E 1 22 ? -3.295 -94.112 16.771 1.00 30.82 19 THR E N 1
ATOM 8186 C CA . THR E 1 22 ? -2.717 -94.258 15.443 1.00 32.20 19 THR E CA 1
ATOM 8187 C C . THR E 1 22 ? -2.102 -92.975 14.915 1.00 33.25 19 THR E C 1
ATOM 8188 O O . THR E 1 22 ? -2.589 -91.862 15.127 1.00 33.19 19 THR E O 1
ATOM 8192 N N . THR E 1 23 ? -1.027 -93.177 14.182 1.00 34.88 20 THR E N 1
ATOM 8193 C CA . THR E 1 23 ? -0.219 -92.126 13.658 1.00 36.67 20 THR E CA 1
ATOM 8194 C C . THR E 1 23 ? -0.675 -91.833 12.204 1.00 37.76 20 THR E C 1
ATOM 8195 O O . THR E 1 23 ? -0.096 -90.998 11.499 1.00 37.74 20 THR E O 1
ATOM 8199 N N . THR E 1 24 ? -1.739 -92.509 11.774 1.00 39.10 21 THR E N 1
ATOM 8200 C CA . THR E 1 24 ? -2.365 -92.224 10.476 1.00 41.07 21 THR E CA 1
ATOM 8201 C C . THR E 1 24 ? -2.910 -90.797 10.427 1.00 41.55 21 THR E C 1
ATOM 8202 O O . THR E 1 24 ? -3.542 -90.334 11.388 1.00 42.45 21 THR E O 1
ATOM 8206 N N . ALA E 1 25 ? -2.654 -90.123 9.301 1.00 41.93 22 ALA E N 1
ATOM 8207 C CA . ALA E 1 25 ? -3.141 -88.770 9.024 1.00 42.25 22 ALA E CA 1
ATOM 8208 C C . ALA E 1 25 ? -4.664 -88.795 8.911 1.00 42.47 22 ALA E C 1
ATOM 8209 O O . ALA E 1 25 ? -5.224 -89.082 7.835 1.00 43.01 22 ALA E O 1
ATOM 8211 N N . GLU E 1 26 ? -5.327 -88.522 10.031 1.00 42.13 23 GLU E N 1
ATOM 8212 C CA . GLU E 1 26 ? -6.790 -88.587 10.074 1.00 41.68 23 GLU E CA 1
ATOM 8213 C C . GLU E 1 26 ? -7.381 -87.203 10.396 1.00 40.13 23 GLU E C 1
ATOM 8214 O O . GLU E 1 26 ? -6.726 -86.171 10.187 1.00 41.19 23 GLU E O 1
ATOM 8220 N N . HIS E 1 27 ? -8.615 -87.176 10.880 1.00 37.88 24 HIS E N 1
ATOM 8221 C CA . HIS E 1 27 ? -9.238 -85.943 11.328 1.00 35.57 24 HIS E CA 1
ATOM 8222 C C . HIS E 1 27 ? -8.860 -85.724 12.799 1.00 33.72 24 HIS E C 1
ATOM 8223 O O . HIS E 1 27 ? -8.926 -86.655 13.602 1.00 31.77 24 HIS E O 1
ATOM 8230 N N . ILE E 1 28 ? -8.455 -84.503 13.149 1.00 32.05 25 ILE E N 1
ATOM 8231 C CA . ILE E 1 28 ? -8.111 -84.196 14.537 1.00 31.37 25 ILE E CA 1
ATOM 8232 C C . ILE E 1 28 ? -9.347 -84.237 15.471 1.00 30.39 25 ILE E C 1
ATOM 8233 O O . ILE E 1 28 ? -10.495 -84.005 15.040 1.00 29.46 25 ILE E O 1
ATOM 8238 N N . GLN E 1 29 ? -9.101 -84.564 16.740 1.00 29.35 26 GLN E N 1
ATOM 8239 C CA . GLN E 1 29 ? -10.163 -84.703 17.729 1.00 29.05 26 GLN E CA 1
ATOM 8240 C C . GLN E 1 29 ? -9.823 -83.919 18.993 1.00 28.45 26 GLN E C 1
ATOM 8241 O O . GLN E 1 29 ? -8.653 -83.839 19.376 1.00 28.76 26 GLN E O 1
ATOM 8247 N N . PRO E 1 30 ? -10.837 -83.325 19.630 1.00 28.36 27 PRO E N 1
ATOM 8248 C CA . PRO E 1 30 ? -10.617 -82.596 20.869 1.00 28.62 27 PRO E CA 1
ATOM 8249 C C . PRO E 1 30 ? -10.002 -83.500 21.942 1.00 28.38 27 PRO E C 1
ATOM 8250 O O . PRO E 1 30 ? -10.339 -84.682 22.008 1.00 29.01 27 PRO E O 1
ATOM 8254 N N . ASN E 1 31 ? -9.088 -82.945 22.743 1.00 28.19 28 ASN E N 1
ATOM 8255 C CA . ASN E 1 31 ? -8.375 -83.677 23.800 1.00 27.60 28 ASN E CA 1
ATOM 8256 C C . ASN E 1 31 ? -7.250 -84.620 23.321 1.00 27.25 28 ASN E C 1
ATOM 8257 O O . ASN E 1 31 ? -6.658 -85.341 24.112 1.00 27.40 28 ASN E O 1
ATOM 8262 N N . HIS E 1 32 ? -6.944 -84.586 22.027 1.00 26.53 29 HIS E N 1
ATOM 8263 C CA . HIS E 1 32 ? -5.829 -85.354 21.489 1.00 25.79 29 HIS E CA 1
ATOM 8264 C C . HIS E 1 32 ? -4.609 -84.463 21.330 1.00 25.82 29 HIS E C 1
ATOM 8265 O O . HIS E 1 32 ? -4.726 -83.246 21.092 1.00 23.91 29 HIS E O 1
ATOM 8272 N N . TRP E 1 33 ? -3.436 -85.094 21.451 1.00 26.06 30 TRP E N 1
ATOM 8273 C CA . TRP E 1 33 ? -2.156 -84.459 21.174 1.00 26.71 30 TRP E CA 1
ATOM 8274 C C . TRP E 1 33 ? -1.519 -85.133 19.957 1.00 26.56 30 TRP E C 1
ATOM 8275 O O . TRP E 1 33 ? -1.444 -86.359 19.889 1.00 27.12 30 TRP E O 1
ATOM 8286 N N . TYR E 1 34 ? -1.113 -84.316 18.994 1.00 26.00 31 TYR E N 1
ATOM 8287 C CA . TYR E 1 34 ? -0.451 -84.757 17.780 1.00 26.04 31 TYR E CA 1
ATOM 8288 C C . TYR E 1 34 ? 0.935 -84.107 17.773 1.00 26.27 31 TYR E C 1
ATOM 8289 O O . TYR E 1 34 ? 1.050 -82.881 17.726 1.00 27.25 31 TYR E O 1
ATOM 8298 N N . HIS E 1 35 ? 1.985 -84.918 17.841 1.00 26.15 32 HIS E N 1
ATOM 8299 C CA . HIS E 1 35 ? 3.347 -84.401 17.758 1.00 26.55 32 HIS E CA 1
ATOM 8300 C C . HIS E 1 35 ? 3.865 -84.708 16.355 1.00 26.57 32 HIS E C 1
ATOM 8301 O O . HIS E 1 35 ? 3.824 -85.872 15.936 1.00 26.49 32 HIS E O 1
ATOM 8308 N N . CYS E 1 36 ? 4.317 -83.678 15.632 1.00 26.19 33 CYS E N 1
ATOM 8309 C CA . CYS E 1 36 ? 4.601 -83.790 14.184 1.00 26.91 33 CYS E CA 1
ATOM 8310 C C . CYS E 1 36 ? 5.963 -83.245 13.733 1.00 27.43 33 CYS E C 1
ATOM 8311 O O . CYS E 1 36 ? 6.539 -82.376 14.384 1.00 26.57 33 CYS E O 1
ATOM 8314 N N . GLU E 1 37 ? 6.436 -83.775 12.601 1.00 27.78 34 GLU E N 1
ATOM 8315 C CA . GLU E 1 37 ? 7.612 -83.266 11.897 1.00 29.62 34 GLU E CA 1
ATOM 8316 C C . GLU E 1 37 ? 7.227 -82.036 11.067 1.00 30.11 34 GLU E C 1
ATOM 8317 O O . GLU E 1 37 ? 6.447 -82.128 10.129 1.00 30.14 34 GLU E O 1
ATOM 8323 N N . ARG E 1 38 ? 7.767 -80.883 11.435 1.00 30.45 35 ARG E N 1
ATOM 8324 C CA . ARG E 1 38 ? 7.422 -79.638 10.768 1.00 31.72 35 ARG E CA 1
ATOM 8325 C C . ARG E 1 38 ? 7.870 -79.596 9.298 1.00 32.16 35 ARG E C 1
ATOM 8326 O O . ARG E 1 38 ? 7.209 -78.958 8.473 1.00 32.89 35 ARG E O 1
ATOM 8334 N N . LEU E 1 39 ? 8.962 -80.288 8.970 1.00 32.72 36 LEU E N 1
ATOM 8335 C CA . LEU E 1 39 ? 9.537 -80.236 7.617 1.00 33.84 36 LEU E CA 1
ATOM 8336 C C . LEU E 1 39 ? 9.061 -81.314 6.656 1.00 33.96 36 LEU E C 1
ATOM 8337 O O . LEU E 1 39 ? 9.493 -81.367 5.514 1.00 35.00 36 LEU E O 1
ATOM 8342 N N . HIS E 1 40 ? 8.153 -82.164 7.102 1.00 34.36 37 HIS E N 1
ATOM 8343 C CA . HIS E 1 40 ? 7.656 -83.236 6.260 1.00 34.20 37 HIS E CA 1
ATOM 8344 C C . HIS E 1 40 ? 6.692 -82.680 5.211 1.00 34.23 37 HIS E C 1
ATOM 8345 O O . HIS E 1 40 ? 5.784 -81.924 5.569 1.00 34.75 37 HIS E O 1
ATOM 8352 N N . PRO E 1 41 ? 6.869 -83.070 3.927 1.00 34.23 38 PRO E N 1
ATOM 8353 C CA . PRO E 1 41 ? 6.008 -82.640 2.812 1.00 33.79 38 PRO E CA 1
ATOM 8354 C C . PRO E 1 41 ? 4.504 -82.737 3.078 1.00 32.95 38 PRO E C 1
ATOM 8355 O O . PRO E 1 41 ? 3.736 -81.949 2.520 1.00 33.35 38 PRO E O 1
ATOM 8359 N N . ASP E 1 42 ? 4.100 -83.698 3.907 1.00 32.01 39 ASP E N 1
ATOM 8360 C CA . ASP E 1 42 ? 2.682 -84.028 4.124 1.00 30.74 39 ASP E CA 1
ATOM 8361 C C . ASP E 1 42 ? 1.944 -83.201 5.194 1.00 29.83 39 ASP E C 1
ATOM 8362 O O . ASP E 1 42 ? 0.708 -83.261 5.270 1.00 28.80 39 ASP E O 1
ATOM 8367 N N . ILE E 1 43 ? 2.677 -82.465 6.036 1.00 28.40 40 ILE E N 1
ATOM 8368 C CA . ILE E 1 43 ? 2.037 -81.805 7.194 1.00 27.40 40 ILE E CA 1
ATOM 8369 C C . ILE E 1 43 ? 1.104 -80.652 6.807 1.00 27.50 40 ILE E C 1
ATOM 8370 O O . ILE E 1 43 ? 0.002 -80.542 7.347 1.00 26.85 40 ILE E O 1
ATOM 8375 N N . ARG E 1 44 ? 1.525 -79.814 5.863 1.00 27.35 41 ARG E N 1
ATOM 8376 C CA . ARG E 1 44 ? 0.665 -78.729 5.406 1.00 28.29 41 ARG E CA 1
ATOM 8377 C C . ARG E 1 44 ? -0.698 -79.232 4.912 1.00 27.94 41 ARG E C 1
ATOM 8378 O O . ARG E 1 44 ? -1.733 -78.626 5.209 1.00 27.71 41 ARG E O 1
ATOM 8386 N N . GLY E 1 45 ? -0.692 -80.316 4.134 1.00 27.96 42 GLY E N 1
ATOM 8387 C CA . GLY E 1 45 ? -1.931 -80.863 3.572 1.00 27.68 42 GLY E CA 1
ATOM 8388 C C . GLY E 1 45 ? -2.876 -81.317 4.666 1.00 28.24 42 GLY E C 1
ATOM 8389 O O . GLY E 1 45 ? -4.087 -81.026 4.638 1.00 28.01 42 GLY E O 1
ATOM 8390 N N . TRP E 1 46 ? -2.316 -82.032 5.637 1.00 27.18 43 TRP E N 1
ATOM 8391 C CA . TRP E 1 46 ? -3.072 -82.497 6.789 1.00 27.95 43 TRP E CA 1
ATOM 8392 C C . TRP E 1 46 ? -3.712 -81.340 7.558 1.00 27.62 43 TRP E C 1
ATOM 8393 O O . TRP E 1 46 ? -4.907 -81.380 7.860 1.00 27.35 43 TRP E O 1
ATOM 8404 N N . LEU E 1 47 ? -2.920 -80.308 7.844 1.00 28.07 44 LEU E N 1
ATOM 8405 C CA . LEU E 1 47 ? -3.408 -79.130 8.588 1.00 28.39 44 LEU E CA 1
ATOM 8406 C C . LEU E 1 47 ? -4.552 -78.416 7.853 1.00 28.74 44 LEU E C 1
ATOM 8407 O O . LEU E 1 47 ? -5.587 -78.083 8.451 1.00 27.81 44 LEU E O 1
ATOM 8412 N N . GLU E 1 48 ? -4.369 -78.214 6.549 1.00 29.44 45 GLU E N 1
ATOM 8413 C CA . GLU E 1 48 ? -5.400 -77.587 5.720 1.00 31.02 45 GLU E CA 1
ATOM 8414 C C . GLU E 1 48 ? -6.636 -78.470 5.525 1.00 31.06 45 GLU E C 1
ATOM 8415 O O . GLU E 1 48 ? -7.764 -77.971 5.585 1.00 30.45 45 GLU E O 1
ATOM 8421 N N . ASP E 1 49 ? -6.432 -79.774 5.334 1.00 31.45 46 ASP E N 1
ATOM 8422 C CA . ASP E 1 49 ? -7.552 -80.722 5.281 1.00 32.04 46 ASP E CA 1
ATOM 8423 C C . ASP E 1 49 ? -8.408 -80.640 6.547 1.00 31.87 46 ASP E C 1
ATOM 8424 O O . ASP E 1 49 ? -9.625 -80.834 6.497 1.00 32.20 46 ASP E O 1
ATOM 8429 N N . ASN E 1 50 ? -7.751 -80.331 7.662 1.00 31.75 47 ASN E N 1
ATOM 8430 C CA . ASN E 1 50 ? -8.371 -80.189 8.969 1.00 32.60 47 ASN E CA 1
ATOM 8431 C C . ASN E 1 50 ? -8.814 -78.752 9.241 1.00 32.65 47 ASN E C 1
ATOM 8432 O O . ASN E 1 50 ? -9.135 -78.382 10.383 1.00 33.55 47 ASN E O 1
ATOM 8437 N N . HIS E 1 51 ? -8.806 -77.949 8.178 1.00 32.12 48 HIS E N 1
ATOM 8438 C CA . HIS E 1 51 ? -9.381 -76.589 8.166 1.00 31.81 48 HIS E CA 1
ATOM 8439 C C . HIS E 1 51 ? -8.642 -75.557 9.011 1.00 30.73 48 HIS E C 1
ATOM 8440 O O . HIS E 1 51 ? -9.235 -74.559 9.431 1.00 29.95 48 HIS E O 1
ATOM 8447 N N . VAL E 1 52 ? -7.345 -75.777 9.234 1.00 29.79 49 VAL E N 1
ATOM 8448 C CA . VAL E 1 52 ? -6.511 -74.719 9.799 1.00 29.13 49 VAL E CA 1
ATOM 8449 C C . VAL E 1 52 ? -6.322 -73.700 8.671 1.00 29.49 49 VAL E C 1
ATOM 8450 O O . VAL E 1 52 ? -5.968 -74.090 7.559 1.00 29.46 49 VAL E O 1
ATOM 8454 N N . PRO E 1 53 ? -6.584 -72.406 8.936 1.00 29.87 50 PRO E N 1
ATOM 8455 C CA . PRO E 1 53 ? -6.429 -71.426 7.857 1.00 30.49 50 PRO E CA 1
ATOM 8456 C C . PRO E 1 53 ? -5.007 -71.363 7.301 1.00 30.90 50 PRO E C 1
ATOM 8457 O O . PRO E 1 53 ? -4.027 -71.512 8.040 1.00 29.99 50 PRO E O 1
ATOM 8461 N N . ARG E 1 54 ? -4.944 -71.152 5.989 1.00 31.31 51 ARG E N 1
ATOM 8462 C CA . ARG E 1 54 ? -3.718 -71.086 5.203 1.00 32.24 51 ARG E CA 1
ATOM 8463 C C . ARG E 1 54 ? -2.603 -70.233 5.806 1.00 31.51 51 ARG E C 1
ATOM 8464 O O . ARG E 1 54 ? -1.462 -70.681 5.866 1.00 30.67 51 ARG E O 1
ATOM 8472 N N . ALA E 1 55 ? -2.936 -69.014 6.229 1.00 31.23 52 ALA E N 1
ATOM 8473 C CA . ALA E 1 55 ? -1.938 -68.076 6.750 1.00 31.18 52 ALA E CA 1
ATOM 8474 C C . ALA E 1 55 ? -1.376 -68.499 8.113 1.00 30.89 52 ALA E C 1
ATOM 8475 O O . ALA E 1 55 ? -0.200 -68.238 8.423 1.00 31.02 52 ALA E O 1
ATOM 8477 N N . THR E 1 56 ? -2.217 -69.162 8.899 1.00 30.24 53 THR E N 1
ATOM 8478 C CA . THR E 1 56 ? -1.836 -69.758 10.186 1.00 30.45 53 THR E CA 1
ATOM 8479 C C . THR E 1 56 ? -0.887 -70.917 9.944 1.00 29.88 53 THR E C 1
ATOM 8480 O O . THR E 1 56 ? 0.151 -71.018 10.609 1.00 29.60 53 THR E O 1
ATOM 8484 N N . VAL E 1 57 ? -1.214 -71.759 8.965 1.00 30.30 54 VAL E N 1
ATOM 8485 C CA . VAL E 1 57 ? -0.293 -72.806 8.531 1.00 30.82 54 VAL E CA 1
ATOM 8486 C C . VAL E 1 57 ? 1.050 -72.194 8.051 1.00 30.99 54 VAL E C 1
ATOM 8487 O O . VAL E 1 57 ? 2.121 -72.643 8.477 1.00 31.11 54 VAL E O 1
ATOM 8491 N N . ASP E 1 58 ? 0.982 -71.177 7.181 1.00 31.20 55 ASP E N 1
ATOM 8492 C CA . ASP E 1 58 ? 2.190 -70.461 6.701 1.00 31.55 55 ASP E CA 1
ATOM 8493 C C . ASP E 1 58 ? 3.034 -69.992 7.883 1.00 31.13 55 ASP E C 1
ATOM 8494 O O . ASP E 1 58 ? 4.264 -70.155 7.887 1.00 30.90 55 ASP E O 1
ATOM 8499 N N . HIS E 1 59 ? 2.390 -69.390 8.888 1.00 30.70 56 HIS E N 1
ATOM 8500 C CA . HIS E 1 59 ? 3.160 -68.896 10.029 1.00 30.96 56 HIS E CA 1
ATOM 8501 C C . HIS E 1 59 ? 3.761 -70.041 10.825 1.00 31.05 56 HIS E C 1
ATOM 8502 O O . HIS E 1 59 ? 4.942 -69.984 11.215 1.00 30.25 56 HIS E O 1
ATOM 8509 N N . LEU E 1 60 ? 2.961 -71.094 11.027 1.00 30.62 57 LEU E N 1
ATOM 8510 C CA . LEU E 1 60 ? 3.391 -72.285 11.779 1.00 30.94 57 LEU E CA 1
ATOM 8511 C C . LEU E 1 60 ? 4.599 -72.989 11.160 1.00 31.13 57 LEU E C 1
ATOM 8512 O O . LEU E 1 60 ? 5.472 -73.473 11.875 1.00 31.12 57 LEU E O 1
ATOM 8517 N N . LEU E 1 61 ? 4.614 -73.067 9.834 1.00 31.06 58 LEU E N 1
ATOM 8518 C CA . LEU E 1 61 ? 5.615 -73.823 9.113 1.00 32.51 58 LEU E CA 1
ATOM 8519 C C . LEU E 1 61 ? 6.723 -72.933 8.523 1.00 32.33 58 LEU E C 1
ATOM 8520 O O . LEU E 1 61 ? 7.536 -73.410 7.735 1.00 33.41 58 LEU E O 1
ATOM 8525 N N . ALA E 1 62 ? 6.740 -71.647 8.875 1.00 32.39 59 ALA E N 1
ATOM 8526 C CA . ALA E 1 62 ? 7.659 -70.684 8.253 1.00 33.32 59 ALA E CA 1
ATOM 8527 C C . ALA E 1 62 ? 9.114 -71.063 8.532 1.00 33.76 59 ALA E C 1
ATOM 8528 O O . ALA E 1 62 ? 9.402 -71.719 9.531 1.00 33.20 59 ALA E O 1
ATOM 8530 N N . ASP E 1 63 ? 10.031 -70.652 7.662 1.00 35.23 60 ASP E N 1
ATOM 8531 C CA . ASP E 1 63 ? 11.456 -70.846 7.931 1.00 36.13 60 ASP E CA 1
ATOM 8532 C C . ASP E 1 63 ? 11.875 -70.164 9.240 1.00 35.55 60 ASP E C 1
ATOM 8533 O O . ASP E 1 63 ? 12.468 -70.807 10.122 1.00 36.85 60 ASP E O 1
ATOM 8538 N N . GLU E 1 64 ? 11.555 -68.877 9.373 1.00 33.93 61 GLU E N 1
ATOM 8539 C CA . GLU E 1 64 ? 11.994 -68.083 10.523 1.00 32.90 61 GLU E CA 1
ATOM 8540 C C . GLU E 1 64 ? 10.866 -67.977 11.538 1.00 31.27 61 GLU E C 1
ATOM 8541 O O . GLU E 1 64 ? 9.687 -68.087 11.176 1.00 30.60 61 GLU E O 1
ATOM 8547 N N . SER E 1 65 ? 11.228 -67.765 12.805 1.00 29.29 62 SER E N 1
ATOM 8548 C CA . SER E 1 65 ? 10.237 -67.616 13.872 1.00 27.71 62 SER E CA 1
ATOM 8549 C C . SER E 1 65 ? 10.872 -66.950 15.091 1.00 26.54 62 SER E C 1
ATOM 8550 O O . SER E 1 65 ? 12.111 -66.915 15.226 1.00 24.89 62 SER E O 1
ATOM 8553 N N . ARG E 1 66 ? 10.021 -66.404 15.958 1.00 24.81 63 ARG E N 1
ATOM 8554 C CA . ARG E 1 66 ? 10.413 -65.984 17.297 1.00 25.21 63 ARG E CA 1
ATOM 8555 C C . ARG E 1 66 ? 9.405 -66.545 18.328 1.00 25.17 63 ARG E C 1
ATOM 8556 O O . ARG E 1 66 ? 8.222 -66.739 18.014 1.00 25.35 63 ARG E O 1
ATOM 8564 N N . PRO E 1 67 ? 9.867 -66.826 19.566 1.00 25.47 64 PRO E N 1
ATOM 8565 C CA . PRO E 1 67 ? 8.849 -67.197 20.559 1.00 24.64 64 PRO E CA 1
ATOM 8566 C C . PRO E 1 67 ? 7.754 -66.136 20.682 1.00 25.52 64 PRO E C 1
ATOM 8567 O O . PRO E 1 67 ? 8.027 -64.927 20.726 1.00 25.37 64 PRO E O 1
ATOM 8571 N N . SER E 1 68 ? 6.512 -66.604 20.739 1.00 25.46 65 SER E N 1
ATOM 8572 C CA . SER E 1 68 ? 5.380 -65.711 20.714 1.00 26.97 65 SER E CA 1
ATOM 8573 C C . SER E 1 68 ? 4.093 -66.464 20.988 1.00 26.92 65 SER E C 1
ATOM 8574 O O . SER E 1 68 ? 4.010 -67.695 20.838 1.00 27.84 65 SER E O 1
ATOM 8577 N N . PHE E 1 69 ? 3.085 -65.693 21.341 1.00 27.28 66 PHE E N 1
ATOM 8578 C CA . PHE E 1 69 ? 1.753 -66.210 21.557 1.00 27.47 66 PHE E CA 1
ATOM 8579 C C . PHE E 1 69 ? 0.794 -65.458 20.635 1.00 27.69 66 PHE E C 1
ATOM 8580 O O . PHE E 1 69 ? 0.868 -64.234 20.514 1.00 27.99 66 PHE E O 1
ATOM 8588 N N . HIS E 1 70 ? -0.115 -66.200 20.006 1.00 27.80 67 HIS E N 1
ATOM 8589 C CA . HIS E 1 70 ? -1.016 -65.657 19.005 1.00 28.13 67 HIS E CA 1
ATOM 8590 C C . HIS E 1 70 ? -2.413 -66.171 19.330 1.00 27.79 67 HIS E C 1
ATOM 8591 O O . HIS E 1 70 ? -2.706 -67.332 19.068 1.00 27.02 67 HIS E O 1
ATOM 8598 N N . PRO E 1 71 ? -3.277 -65.310 19.875 1.00 28.28 68 PRO E N 1
ATOM 8599 C CA . PRO E 1 71 ? -4.666 -65.755 20.032 1.00 29.15 68 PRO E CA 1
ATOM 8600 C C . PRO E 1 71 ? -5.368 -65.791 18.676 1.00 29.20 68 PRO E C 1
ATOM 8601 O O . PRO E 1 71 ? -5.290 -64.813 17.920 1.00 29.64 68 PRO E O 1
ATOM 8605 N N . LEU E 1 72 ? -6.032 -66.905 18.367 1.00 29.48 69 LEU E N 1
ATOM 8606 C CA . LEU E 1 72 ? -6.717 -67.069 17.074 1.00 29.82 69 LEU E CA 1
ATOM 8607 C C . LEU E 1 72 ? -8.260 -67.024 17.240 1.00 30.93 69 LEU E C 1
ATOM 8608 O O . LEU E 1 72 ? -8.756 -66.386 18.172 1.00 30.59 69 LEU E O 1
ATOM 8613 N N . ASP E 1 73 ? -9.011 -67.682 16.365 1.00 31.74 70 ASP E N 1
ATOM 8614 C CA . ASP E 1 73 ? -10.495 -67.681 16.511 1.00 34.32 70 ASP E CA 1
ATOM 8615 C C . ASP E 1 73 ? -10.971 -68.539 17.683 1.00 34.10 70 ASP E C 1
ATOM 8616 O O . ASP E 1 73 ? -10.283 -69.464 18.094 1.00 34.02 70 ASP E O 1
ATOM 8621 N N . ASP E 1 74 ? -12.171 -68.265 18.193 1.00 35.06 71 ASP E N 1
ATOM 8622 C CA . ASP E 1 74 ? -12.750 -69.122 19.216 1.00 35.41 71 ASP E CA 1
ATOM 8623 C C . ASP E 1 74 ? -11.746 -69.280 20.359 1.00 34.62 71 ASP E C 1
ATOM 8624 O O . ASP E 1 74 ? -11.167 -68.297 20.848 1.00 34.68 71 ASP E O 1
ATOM 8629 N N . ASP E 1 75 ? -11.501 -70.518 20.756 1.00 33.45 72 ASP E N 1
ATOM 8630 C CA . ASP E 1 75 ? -10.531 -70.763 21.809 1.00 32.62 72 ASP E CA 1
ATOM 8631 C C . ASP E 1 75 ? -9.134 -71.160 21.309 1.00 30.49 72 ASP E C 1
ATOM 8632 O O . ASP E 1 75 ? -8.286 -71.546 22.113 1.00 30.73 72 ASP E O 1
ATOM 8637 N N . ASN E 1 76 ? -8.890 -71.021 20.005 1.00 28.04 73 ASN E N 1
ATOM 8638 C CA . ASN E 1 76 ? -7.636 -71.462 19.391 1.00 26.41 73 ASN E CA 1
ATOM 8639 C C . ASN E 1 76 ? -6.508 -70.477 19.618 1.00 25.97 73 ASN E C 1
ATOM 8640 O O . ASN E 1 76 ? -6.730 -69.267 19.815 1.00 25.27 73 ASN E O 1
ATOM 8645 N N . PHE E 1 77 ? -5.299 -71.008 19.602 1.00 25.14 74 PHE E N 1
ATOM 8646 C CA . PHE E 1 77 ? -4.118 -70.152 19.638 1.00 25.00 74 PHE E CA 1
ATOM 8647 C C . PHE E 1 77 ? -2.918 -70.845 19.048 1.00 24.77 74 PHE E C 1
ATOM 8648 O O . PHE E 1 77 ? -2.932 -72.071 18.828 1.00 24.11 74 PHE E O 1
ATOM 8664 N N . LEU E 1 79 ? 1.249 -71.062 19.971 1.00 25.94 76 LEU E N 1
ATOM 8665 C CA . LEU E 1 79 ? 2.345 -70.764 20.881 1.00 25.53 76 LEU E CA 1
ATOM 8666 C C . LEU E 1 79 ? 3.661 -71.295 20.316 1.00 26.08 76 LEU E C 1
ATOM 8667 O O . LEU E 1 79 ? 3.811 -72.485 20.017 1.00 26.46 76 LEU E O 1
ATOM 8672 N N . ILE E 1 80 ? 4.616 -70.391 20.189 1.00 25.88 77 ILE E N 1
ATOM 8673 C CA . ILE E 1 80 ? 5.930 -70.741 19.691 1.00 26.43 77 ILE E CA 1
ATOM 8674 C C . ILE E 1 80 ? 6.948 -70.574 20.786 1.00 26.79 77 ILE E C 1
ATOM 8675 O O . ILE E 1 80 ? 6.961 -69.538 21.446 1.00 28.17 77 ILE E O 1
ATOM 8680 N N . LEU E 1 81 ? 7.823 -71.581 20.943 1.00 27.33 78 LEU E N 1
ATOM 8681 C CA . LEU E 1 81 ? 8.833 -71.623 21.985 1.00 27.67 78 LEU E CA 1
ATOM 8682 C C . LEU E 1 81 ? 10.161 -72.136 21.452 1.00 27.18 78 LEU E C 1
ATOM 8683 O O . LEU E 1 81 ? 10.224 -72.733 20.384 1.00 27.89 78 LEU E O 1
ATOM 8688 N N . ARG E 1 82 ? 11.215 -71.873 22.203 1.00 27.27 79 ARG E N 1
ATOM 8689 C CA . ARG E 1 82 ? 12.536 -72.367 21.875 1.00 26.82 79 ARG E CA 1
ATOM 8690 C C . ARG E 1 82 ? 13.093 -73.204 23.031 1.00 27.29 79 ARG E C 1
ATOM 8691 O O . ARG E 1 82 ? 12.765 -72.971 24.211 1.00 26.71 79 ARG E O 1
ATOM 8699 N N . GLY E 1 83 ? 13.935 -74.182 22.678 1.00 27.74 80 GLY E N 1
ATOM 8700 C CA . GLY E 1 83 ? 14.625 -75.031 23.642 1.00 27.33 80 GLY E CA 1
ATOM 8701 C C . GLY E 1 83 ? 16.067 -75.265 23.246 1.00 27.62 80 GLY E C 1
ATOM 8702 O O . GLY E 1 83 ? 16.453 -75.011 22.098 1.00 26.39 80 GLY E O 1
ATOM 8703 N N . ILE E 1 84 ? 16.854 -75.760 24.196 1.00 27.24 81 ILE E N 1
ATOM 8704 C CA . ILE E 1 84 ? 18.270 -76.134 23.946 1.00 28.42 81 ILE E CA 1
ATOM 8705 C C . ILE E 1 84 ? 18.366 -77.214 22.853 1.00 28.70 81 ILE E C 1
ATOM 8706 O O . ILE E 1 84 ? 17.568 -78.142 22.808 1.00 28.57 81 ILE E O 1
ATOM 8711 N N . ASN E 1 85 ? 19.341 -77.066 21.961 1.00 29.81 82 ASN E N 1
ATOM 8712 C CA . ASN E 1 85 ? 19.552 -78.007 20.876 1.00 30.49 82 ASN E CA 1
ATOM 8713 C C . ASN E 1 85 ? 20.536 -79.065 21.375 1.00 32.29 82 ASN E C 1
ATOM 8714 O O . ASN E 1 85 ? 21.737 -78.789 21.445 1.00 31.16 82 ASN E O 1
ATOM 8732 N N . ASN E 1 87 ? 21.257 -82.010 20.003 1.00 36.78 84 ASN E N 1
ATOM 8733 C CA . ASN E 1 87 ? 21.487 -82.920 18.903 1.00 37.62 84 ASN E CA 1
ATOM 8734 C C . ASN E 1 87 ? 22.908 -82.766 18.319 1.00 38.03 84 ASN E C 1
ATOM 8735 O O . ASN E 1 87 ? 23.544 -81.721 18.492 1.00 37.71 84 ASN E O 1
ATOM 8740 N N . GLU E 1 88 ? 23.414 -83.804 17.654 1.00 38.99 85 GLU E N 1
ATOM 8741 C CA . GLU E 1 88 ? 24.808 -83.774 17.176 1.00 39.84 85 GLU E CA 1
ATOM 8742 C C . GLU E 1 88 ? 24.930 -82.873 15.940 1.00 40.51 85 GLU E C 1
ATOM 8743 O O . GLU E 1 88 ? 23.941 -82.676 15.220 1.00 41.31 85 GLU E O 1
ATOM 8749 N N . ASN E 1 89 ? 26.113 -82.298 15.730 1.00 40.44 86 ASN E N 1
ATOM 8750 C CA . ASN E 1 89 ? 26.349 -81.326 14.640 1.00 41.23 86 ASN E CA 1
ATOM 8751 C C . ASN E 1 89 ? 25.620 -79.988 14.814 1.00 40.65 86 ASN E C 1
ATOM 8752 O O . ASN E 1 89 ? 25.484 -79.210 13.857 1.00 40.94 86 ASN E O 1
ATOM 8757 N N . ALA E 1 90 ? 25.157 -79.729 16.033 1.00 39.75 87 ALA E N 1
ATOM 8758 C CA . ALA E 1 90 ? 24.575 -78.446 16.387 1.00 38.95 87 ALA E CA 1
ATOM 8759 C C . ALA E 1 90 ? 25.203 -78.015 17.693 1.00 38.28 87 ALA E C 1
ATOM 8760 O O . ALA E 1 90 ? 25.804 -78.840 18.392 1.00 38.99 87 ALA E O 1
ATOM 8762 N N . SER E 1 91 ? 25.092 -76.724 18.000 1.00 36.71 88 SER E N 1
ATOM 8763 C CA . SER E 1 91 ? 25.486 -76.209 19.293 1.00 35.32 88 SER E CA 1
ATOM 8764 C C . SER E 1 91 ? 24.216 -76.078 20.113 1.00 33.70 88 SER E C 1
ATOM 8765 O O . SER E 1 91 ? 23.153 -75.791 19.541 1.00 33.28 88 SER E O 1
ATOM 8768 N N . PRO E 1 92 ? 24.310 -76.295 21.444 1.00 32.56 89 PRO E N 1
ATOM 8769 C CA . PRO E 1 92 ? 23.142 -76.153 22.322 1.00 32.49 89 PRO E CA 1
ATOM 8770 C C . PRO E 1 92 ? 22.449 -74.800 22.171 1.00 32.01 89 PRO E C 1
ATOM 8771 O O . PRO E 1 92 ? 21.203 -74.729 22.244 1.00 31.22 89 PRO E O 1
ATOM 8775 N N . GLU E 1 93 ? 23.249 -73.753 21.954 1.00 32.12 90 GLU E N 1
ATOM 8776 C CA . GLU E 1 93 ? 22.760 -72.367 21.874 1.00 33.33 90 GLU E CA 1
ATOM 8777 C C . GLU E 1 93 ? 22.055 -72.034 20.554 1.00 33.38 90 GLU E C 1
ATOM 8778 O O . GLU E 1 93 ? 21.399 -70.997 20.465 1.00 34.41 90 GLU E O 1
ATOM 8784 N N . ASP E 1 94 ? 22.185 -72.899 19.550 1.00 33.02 91 ASP E N 1
ATOM 8785 C CA . ASP E 1 94 ? 21.377 -72.795 18.316 1.00 32.88 91 ASP E CA 1
ATOM 8786 C C . ASP E 1 94 ? 20.006 -73.435 18.547 1.00 32.36 91 ASP E C 1
ATOM 8787 O O . ASP E 1 94 ? 19.670 -74.517 18.039 1.00 31.72 91 ASP E O 1
ATOM 8800 N N . LEU E 1 96 ? 16.298 -74.795 19.247 1.00 31.36 93 LEU E N 1
ATOM 8801 C CA . LEU E 1 96 ? 15.219 -75.353 18.430 1.00 32.52 93 LEU E CA 1
ATOM 8802 C C . LEU E 1 96 ? 13.897 -74.641 18.649 1.00 31.96 93 LEU E C 1
ATOM 8803 O O . LEU E 1 96 ? 13.555 -74.280 19.781 1.00 33.22 93 LEU E O 1
ATOM 8808 N N . SER E 1 97 ? 13.134 -74.487 17.571 1.00 31.05 94 SER E N 1
ATOM 8809 C CA . SER E 1 97 ? 11.791 -73.922 17.664 1.00 29.75 94 SER E CA 1
ATOM 8810 C C . SER E 1 97 ? 10.729 -75.032 17.721 1.00 29.35 94 SER E C 1
ATOM 8811 O O . SER E 1 97 ? 10.701 -75.926 16.861 1.00 29.08 94 SER E O 1
ATOM 8814 N N . ILE E 1 98 ? 9.879 -74.958 18.746 1.00 28.32 95 ILE E N 1
ATOM 8815 C CA . ILE E 1 98 ? 8.740 -75.856 18.913 1.00 28.63 95 ILE E CA 1
ATOM 8816 C C . ILE E 1 98 ? 7.483 -74.995 18.681 1.00 27.87 95 ILE E C 1
ATOM 8817 O O . ILE E 1 98 ? 7.269 -73.986 19.364 1.00 26.75 95 ILE E O 1
ATOM 8822 N N . ARG E 1 99 ? 6.694 -75.357 17.680 1.00 27.65 96 ARG E N 1
ATOM 8823 C CA . ARG E 1 99 ? 5.564 -74.530 17.321 1.00 27.38 96 ARG E CA 1
ATOM 8824 C C . ARG E 1 99 ? 4.275 -75.303 17.552 1.00 27.18 96 ARG E C 1
ATOM 8825 O O . ARG E 1 99 ? 4.054 -76.388 17.017 1.00 26.90 96 ARG E O 1
ATOM 8833 N N . ILE E 1 100 ? 3.443 -74.714 18.381 1.00 26.85 97 ILE E N 1
ATOM 8834 C CA . ILE E 1 100 ? 2.315 -75.414 18.927 1.00 27.68 97 ILE E CA 1
ATOM 8835 C C . ILE E 1 100 ? 1.028 -74.686 18.557 1.00 28.15 97 ILE E C 1
ATOM 8836 O O . ILE E 1 100 ? 0.910 -73.470 18.757 1.00 27.55 97 ILE E O 1
ATOM 8841 N N . LEU E 1 101 ? 0.065 -75.453 18.057 1.00 28.38 98 LEU E N 1
ATOM 8842 C CA . LEU E 1 101 ? -1.269 -74.963 17.759 1.00 29.57 98 LEU E CA 1
ATOM 8843 C C . LEU E 1 101 ? -2.230 -75.590 18.740 1.00 29.31 98 LEU E C 1
ATOM 8844 O O . LEU E 1 101 ? -2.214 -76.803 18.923 1.00 30.16 98 LEU E O 1
ATOM 8849 N N . TYR E 1 102 ? -3.068 -74.782 19.392 1.00 29.19 99 TYR E N 1
ATOM 8850 C CA . TYR E 1 102 ? -4.253 -75.324 20.088 1.00 28.31 99 TYR E CA 1
ATOM 8851 C C . TYR E 1 102 ? -5.445 -74.979 19.200 1.00 28.66 99 TYR E C 1
ATOM 8852 O O . TYR E 1 102 ? -5.734 -73.816 18.971 1.00 27.89 99 TYR E O 1
ATOM 8861 N N . PHE E 1 103 ? -6.078 -76.012 18.652 1.00 28.22 100 PHE E N 1
ATOM 8862 C CA . PHE E 1 103 ? -6.984 -75.867 17.530 1.00 28.46 100 PHE E CA 1
ATOM 8863 C C . PHE E 1 103 ? -8.113 -76.882 17.678 1.00 27.89 100 PHE E C 1
ATOM 8864 O O . PHE E 1 103 ? -7.874 -78.076 17.851 1.00 26.81 100 PHE E O 1
ATOM 8872 N N . GLN E 1 104 ? -9.344 -76.377 17.652 1.00 28.10 101 GLN E N 1
ATOM 8873 C CA . GLN E 1 104 ? -10.557 -77.178 17.922 1.00 28.34 101 GLN E CA 1
ATOM 8874 C C . GLN E 1 104 ? -10.367 -78.150 19.090 1.00 28.31 101 GLN E C 1
ATOM 8875 O O . GLN E 1 104 ? -10.827 -79.290 19.027 1.00 28.86 101 GLN E O 1
ATOM 8881 N N . GLY E 1 105 ? -9.675 -77.709 20.145 1.00 28.05 102 GLY E N 1
ATOM 8882 C CA . GLY E 1 105 ? -9.563 -78.494 21.376 1.00 27.10 102 GLY E CA 1
ATOM 8883 C C . GLY E 1 105 ? -8.456 -79.553 21.346 1.00 26.22 102 GLY E C 1
ATOM 8884 O O . GLY E 1 105 ? -8.331 -80.344 22.278 1.00 25.16 102 GLY E O 1
ATOM 8885 N N . ALA E 1 106 ? -7.693 -79.588 20.262 1.00 26.65 103 ALA E N 1
ATOM 8886 C CA . ALA E 1 106 ? -6.531 -80.479 20.141 1.00 26.52 103 ALA E CA 1
ATOM 8887 C C . ALA E 1 106 ? -5.244 -79.685 20.241 1.00 27.23 103 ALA E C 1
ATOM 8888 O O . ALA E 1 106 ? -5.189 -78.520 19.840 1.00 28.53 103 ALA E O 1
ATOM 8890 N N . LEU E 1 107 ? -4.200 -80.343 20.726 1.00 26.65 104 LEU E N 1
ATOM 8891 C CA . LEU E 1 107 ? -2.875 -79.759 20.789 1.00 28.07 104 LEU E CA 1
ATOM 8892 C C . LEU E 1 107 ? -2.036 -80.384 19.701 1.00 27.65 104 LEU E C 1
ATOM 8893 O O . LEU E 1 107 ? -1.845 -81.590 19.706 1.00 28.58 104 LEU E O 1
ATOM 8898 N N . ILE E 1 108 ? -1.561 -79.567 18.772 1.00 27.80 105 ILE E N 1
ATOM 8899 C CA . ILE E 1 108 ? -0.677 -80.004 17.691 1.00 27.82 105 ILE E CA 1
ATOM 8900 C C . ILE E 1 108 ? 0.667 -79.309 17.904 1.00 28.18 105 ILE E C 1
ATOM 8901 O O . ILE E 1 108 ? 0.746 -78.080 17.870 1.00 27.64 105 ILE E O 1
ATOM 8906 N N . SER E 1 109 ? 1.706 -80.101 18.144 1.00 28.66 106 SER E N 1
ATOM 8907 C CA . SER E 1 109 ? 3.045 -79.557 18.271 1.00 29.41 106 SER E CA 1
ATOM 8908 C C . SER E 1 109 ? 3.906 -80.022 17.111 1.00 30.06 106 SER E C 1
ATOM 8909 O O . SER E 1 109 ? 3.745 -81.147 16.615 1.00 30.12 106 SER E O 1
ATOM 8912 N N . THR E 1 110 ? 4.813 -79.144 16.670 1.00 30.17 107 THR E N 1
ATOM 8913 C CA . THR E 1 110 ? 5.642 -79.408 15.502 1.00 30.54 107 THR E CA 1
ATOM 8914 C C . THR E 1 110 ? 7.097 -79.165 15.874 1.00 29.78 107 THR E C 1
ATOM 8915 O O . THR E 1 110 ? 7.405 -78.270 16.680 1.00 30.27 107 THR E O 1
ATOM 8919 N N . ARG E 1 111 ? 7.976 -79.996 15.329 1.00 29.91 108 ARG E N 1
ATOM 8920 C CA . ARG E 1 111 ? 9.386 -79.907 15.626 1.00 30.09 108 ARG E CA 1
ATOM 8921 C C . ARG E 1 111 ? 10.211 -80.034 14.345 1.00 30.77 108 ARG E C 1
ATOM 8922 O O . ARG E 1 111 ? 9.745 -80.562 13.333 1.00 30.34 108 ARG E O 1
ATOM 8930 N N . LYS E 1 112 ? 11.447 -79.555 14.406 1.00 31.00 109 LYS E N 1
ATOM 8931 C CA . LYS E 1 112 ? 12.409 -79.776 13.331 1.00 32.81 109 LYS E CA 1
ATOM 8932 C C . LYS E 1 112 ? 13.374 -80.866 13.792 1.00 33.44 109 LYS E C 1
ATOM 8933 O O . LYS E 1 112 ? 13.644 -81.815 13.080 1.00 34.23 109 LYS E O 1
ATOM 8939 N N . ILE E 1 113 ? 13.870 -80.719 15.005 1.00 34.46 110 ILE E N 1
ATOM 8940 C CA . ILE E 1 113 ? 14.838 -81.649 15.570 1.00 36.28 110 ILE E CA 1
ATOM 8941 C C . ILE E 1 113 ? 14.390 -81.939 16.993 1.00 34.98 110 ILE E C 1
ATOM 8942 O O . ILE E 1 113 ? 13.809 -81.070 17.611 1.00 35.75 110 ILE E O 1
ATOM 8947 N N . PRO E 1 114 ? 14.626 -83.167 17.489 1.00 34.42 111 PRO E N 1
ATOM 8948 C CA . PRO E 1 114 ? 14.097 -83.585 18.791 1.00 33.63 111 PRO E CA 1
ATOM 8949 C C . PRO E 1 114 ? 14.464 -82.679 19.974 1.00 33.25 111 PRO E C 1
ATOM 8950 O O . PRO E 1 114 ? 15.559 -82.125 20.026 1.00 32.14 111 PRO E O 1
ATOM 8954 N N . SER E 1 115 ? 13.493 -82.520 20.873 1.00 32.64 112 SER E N 1
ATOM 8955 C CA . SER E 1 115 ? 13.645 -81.828 22.152 1.00 32.25 112 SER E CA 1
ATOM 8956 C C . SER E 1 115 ? 13.677 -82.894 23.249 1.00 31.83 112 SER E C 1
ATOM 8957 O O . SER E 1 115 ? 12.798 -83.760 23.298 1.00 32.28 112 SER E O 1
ATOM 8960 N N . ARG E 1 116 ? 14.680 -82.829 24.122 1.00 31.44 113 ARG E N 1
ATOM 8961 C CA . ARG E 1 116 ? 14.794 -83.768 25.229 1.00 31.57 113 ARG E CA 1
ATOM 8962 C C . ARG E 1 116 ? 13.592 -83.617 26.179 1.00 30.50 113 ARG E C 1
ATOM 8963 O O . ARG E 1 116 ? 13.085 -84.605 26.672 1.00 30.11 113 ARG E O 1
ATOM 8971 N N . ALA E 1 117 ? 13.132 -82.385 26.384 1.00 29.39 114 ALA E N 1
ATOM 8972 C CA . ALA E 1 117 ? 11.932 -82.105 27.215 1.00 29.76 114 ALA E CA 1
ATOM 8973 C C . ALA E 1 117 ? 10.682 -82.886 26.774 1.00 29.66 114 ALA E C 1
ATOM 8974 O O . ALA E 1 117 ? 9.963 -83.483 27.591 1.00 29.71 114 ALA E O 1
ATOM 8976 N N . ILE E 1 118 ? 10.409 -82.862 25.472 1.00 28.93 115 ILE E N 1
ATOM 8977 C CA . ILE E 1 118 ? 9.277 -83.602 24.925 1.00 28.15 115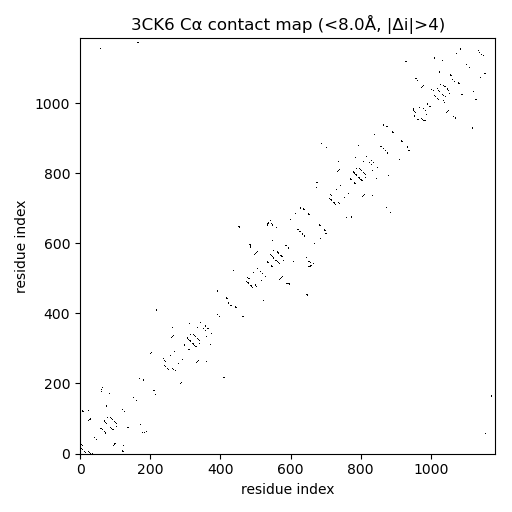 ILE E CA 1
ATOM 8978 C C . ILE E 1 118 ? 9.492 -85.136 24.904 1.00 27.76 115 ILE E C 1
ATOM 8979 O O . ILE E 1 118 ? 8.563 -85.883 25.179 1.00 26.17 115 ILE E O 1
ATOM 8992 N N . GLU E 1 120 ? 11.071 -86.752 27.204 1.00 27.45 117 GLU E N 1
ATOM 8993 C CA . GLU E 1 120 ? 10.828 -87.158 28.600 1.00 27.90 117 GLU E CA 1
ATOM 8994 C C . GLU E 1 120 ? 9.324 -87.276 28.887 1.00 26.69 117 GLU E C 1
ATOM 8995 O O . GLU E 1 120 ? 8.892 -88.212 29.560 1.00 27.33 117 GLU E O 1
ATOM 9001 N N . ILE E 1 121 ? 8.531 -86.377 28.317 1.00 26.04 118 ILE E N 1
ATOM 9002 C CA . ILE E 1 121 ? 7.063 -86.466 28.440 1.00 26.48 118 ILE E CA 1
ATOM 9003 C C . ILE E 1 121 ? 6.517 -87.693 27.724 1.00 26.16 118 ILE E C 1
ATOM 9004 O O . ILE E 1 121 ? 5.752 -88.458 28.305 1.00 26.31 118 ILE E O 1
ATOM 9009 N N . ARG E 1 122 ? 6.955 -87.894 26.480 1.00 26.40 119 ARG E N 1
ATOM 9010 C CA . ARG E 1 122 ? 6.635 -89.099 25.704 1.00 26.33 119 ARG E CA 1
ATOM 9011 C C . ARG E 1 122 ? 7.007 -90.417 26.437 1.00 26.71 119 ARG E C 1
ATOM 9012 O O . ARG E 1 122 ? 6.228 -91.377 26.441 1.00 26.56 119 ARG E O 1
ATOM 9020 N N . GLN E 1 123 ? 8.173 -90.450 27.081 1.00 27.12 120 GLN E N 1
ATOM 9021 C CA . GLN E 1 123 ? 8.578 -91.618 27.897 1.00 28.04 120 GLN E CA 1
ATOM 9022 C C . GLN E 1 123 ? 7.643 -91.862 29.103 1.00 27.58 120 GLN E C 1
ATOM 9023 O O . GLN E 1 123 ? 7.234 -92.993 29.347 1.00 27.70 120 GLN E O 1
ATOM 9029 N N . ALA E 1 124 ? 7.293 -90.793 29.814 1.00 27.00 121 ALA E N 1
ATOM 9030 C CA . ALA E 1 124 ? 6.371 -90.843 30.943 1.00 27.20 121 ALA E CA 1
ATOM 9031 C C . ALA E 1 124 ? 4.975 -91.356 30.535 1.00 27.45 121 ALA E C 1
ATOM 9032 O O . ALA E 1 124 ? 4.396 -92.216 31.218 1.00 27.57 121 ALA E O 1
ATOM 9034 N N . LEU E 1 125 ? 4.457 -90.842 29.421 1.00 26.93 122 LEU E N 1
ATOM 9035 C CA . LEU E 1 125 ? 3.200 -91.324 28.838 1.00 27.81 122 LEU E CA 1
ATOM 9036 C C . LEU E 1 125 ? 3.268 -92.814 28.527 1.00 28.51 122 LEU E C 1
ATOM 9037 O O . LEU E 1 125 ? 2.332 -93.558 28.823 1.00 29.01 122 LEU E O 1
ATOM 9042 N N . ALA E 1 126 ? 4.395 -93.236 27.951 1.00 29.40 123 ALA E N 1
ATOM 9043 C CA . ALA E 1 126 ? 4.642 -94.633 27.611 1.00 30.46 123 ALA E CA 1
ATOM 9044 C C . ALA E 1 126 ? 4.641 -95.521 28.866 1.00 31.45 123 ALA E C 1
ATOM 9045 O O . ALA E 1 126 ? 4.246 -96.689 28.798 1.00 31.67 123 ALA E O 1
ATOM 9047 N N . GLU E 1 127 ? 5.060 -94.957 30.006 1.00 32.67 124 GLU E N 1
ATOM 9048 C CA . GLU E 1 127 ? 5.092 -95.677 31.297 1.00 33.93 124 GLU E CA 1
ATOM 9049 C C . GLU E 1 127 ? 3.806 -95.478 32.085 1.00 33.90 124 GLU E C 1
ATOM 9050 O O . GLU E 1 127 ? 3.742 -95.847 33.260 1.00 34.03 124 GLU E O 1
ATOM 9056 N N . HIS E 1 128 ? 2.806 -94.859 31.454 1.00 33.77 125 HIS E N 1
ATOM 9057 C CA . HIS E 1 128 ? 1.514 -94.567 32.080 1.00 33.94 125 HIS E CA 1
ATOM 9058 C C . HIS E 1 128 ? 1.623 -93.625 33.282 1.00 33.75 125 HIS E C 1
ATOM 9059 O O . HIS E 1 128 ? 0.861 -93.726 34.243 1.00 33.44 125 HIS E O 1
ATOM 9066 N N . LYS E 1 129 ? 2.578 -92.699 33.209 1.00 33.31 126 LYS E N 1
ATOM 9067 C CA . LYS E 1 129 ? 2.843 -91.762 34.297 1.00 33.40 126 LYS E CA 1
ATOM 9068 C C . LYS E 1 129 ? 2.932 -90.321 33.783 1.00 32.26 126 LYS E C 1
ATOM 9069 O O . LYS E 1 129 ? 3.515 -89.445 34.430 1.00 32.15 126 LYS E O 1
ATOM 9075 N N . GLY E 1 130 ? 2.357 -90.076 32.614 1.00 31.55 127 GLY E N 1
ATOM 9076 C CA . GLY E 1 130 ? 2.450 -88.756 31.993 1.00 30.39 127 GLY E CA 1
ATOM 9077 C C . GLY E 1 130 ? 1.360 -87.797 32.459 1.00 29.84 127 GLY E C 1
ATOM 9078 O O . GLY E 1 130 ? 0.579 -88.123 33.368 1.00 29.83 127 GLY E O 1
ATOM 9079 N N . PRO E 1 131 ? 1.297 -86.598 31.847 1.00 29.62 128 PRO E N 1
ATOM 9080 C CA . PRO E 1 131 ? 0.210 -85.634 32.102 1.00 29.06 128 PRO E CA 1
ATOM 9081 C C . PRO E 1 131 ? -1.190 -86.239 31.946 1.00 28.20 128 PRO E C 1
ATOM 9082 O O . PRO E 1 131 ? -1.415 -87.105 31.095 1.00 27.53 128 PRO E O 1
ATOM 9086 N N . LYS E 1 132 ? -2.130 -85.740 32.730 1.00 28.06 129 LYS E N 1
ATOM 9087 C CA . LYS E 1 132 ? -3.478 -86.298 32.734 1.00 28.41 129 LYS E CA 1
ATOM 9088 C C . LYS E 1 132 ? -4.483 -85.486 31.906 1.00 28.19 129 LYS E C 1
ATOM 9089 O O . LYS E 1 132 ? -5.672 -85.808 31.894 1.00 28.20 129 LYS E O 1
ATOM 9095 N N . SER E 1 133 ? -4.006 -84.454 31.207 1.00 27.36 130 SER E N 1
ATOM 9096 C CA . SER E 1 133 ? -4.870 -83.545 30.450 1.00 26.74 130 SER E CA 1
ATOM 9097 C C . SER E 1 133 ? -4.018 -82.722 29.497 1.00 26.87 130 SER E C 1
ATOM 9098 O O . SER E 1 133 ? -2.794 -82.654 29.663 1.00 25.61 130 SER E O 1
ATOM 9101 N N . LEU E 1 134 ? -4.647 -82.093 28.501 1.00 26.79 131 LEU E N 1
ATOM 9102 C CA . LEU E 1 134 ? -3.897 -81.209 27.601 1.00 27.53 131 LEU E CA 1
ATOM 9103 C C . LEU E 1 134 ? -3.376 -79.986 28.357 1.00 27.36 131 LEU E C 1
ATOM 9104 O O . LEU E 1 134 ? -2.300 -79.497 28.045 1.00 27.03 131 LEU E O 1
ATOM 9109 N N . ALA E 1 135 ? -4.150 -79.477 29.320 1.00 26.52 132 ALA E N 1
ATOM 9110 C CA . ALA E 1 135 ? -3.682 -78.363 30.178 1.00 26.46 132 ALA E CA 1
ATOM 9111 C C . ALA E 1 135 ? -2.375 -78.717 30.900 1.00 26.54 132 ALA E C 1
ATOM 9112 O O . ALA E 1 135 ? -1.404 -77.935 30.909 1.00 25.97 132 ALA E O 1
ATOM 9114 N N . SER E 1 136 ? -2.329 -79.918 31.462 1.00 26.34 133 SER E N 1
ATOM 9115 C CA . SER E 1 136 ? -1.125 -80.384 32.132 1.00 27.03 133 SER E CA 1
ATOM 9116 C C . SER E 1 136 ? 0.005 -80.663 31.150 1.00 26.75 133 SER E C 1
ATOM 9117 O O . SER E 1 136 ? 1.157 -80.353 31.436 1.00 27.06 133 SER E O 1
ATOM 9120 N N . LEU E 1 137 ? -0.319 -81.242 29.994 1.00 26.40 134 LEU E N 1
ATOM 9121 C CA . LEU E 1 137 ? 0.670 -81.480 28.952 1.00 26.74 134 LEU E CA 1
ATOM 9122 C C . LEU E 1 137 ? 1.425 -80.214 28.555 1.00 26.09 134 LEU E C 1
ATOM 9123 O O . LEU E 1 137 ? 2.661 -80.210 28.479 1.00 26.21 134 LEU E O 1
ATOM 9128 N N . LEU E 1 138 ? 0.684 -79.150 28.262 1.00 26.08 135 LEU E N 1
ATOM 9129 C CA . LEU E 1 138 ? 1.308 -77.915 27.772 1.00 27.09 135 LEU E CA 1
ATOM 9130 C C . LEU E 1 138 ? 2.173 -77.284 28.868 1.00 26.73 135 LEU E C 1
ATOM 9131 O O . LEU E 1 138 ? 3.257 -76.777 28.605 1.00 27.75 135 LEU E O 1
ATOM 9136 N N . ASN E 1 139 ? 1.676 -77.337 30.105 1.00 27.07 136 ASN E N 1
ATOM 9137 C CA . ASN E 1 139 ? 2.442 -76.913 31.285 1.00 27.00 136 ASN E CA 1
ATOM 9138 C C . ASN E 1 139 ? 3.762 -77.662 31.392 1.00 26.55 136 ASN E C 1
ATOM 9139 O O . ASN E 1 139 ? 4.814 -77.057 31.622 1.00 27.01 136 ASN E O 1
ATOM 9144 N N . GLN E 1 140 ? 3.725 -78.977 31.193 1.00 27.14 137 GLN E N 1
ATOM 9145 C CA . GLN E 1 140 ? 4.950 -79.791 31.243 1.00 27.42 137 GLN E CA 1
ATOM 9146 C C . GLN E 1 140 ? 5.914 -79.493 30.098 1.00 27.21 137 GLN E C 1
ATOM 9147 O O . GLN E 1 140 ? 7.124 -79.533 30.290 1.00 27.41 137 GLN E O 1
ATOM 9153 N N . ILE E 1 141 ? 5.394 -79.196 28.914 1.00 27.41 138 ILE E N 1
ATOM 9154 C CA . ILE E 1 141 ? 6.260 -78.783 27.796 1.00 28.17 138 ILE E CA 1
ATOM 9155 C C . ILE E 1 141 ? 7.019 -77.492 28.151 1.00 28.24 138 ILE E C 1
ATOM 9156 O O . ILE E 1 141 ? 8.254 -77.422 28.022 1.00 27.93 138 ILE E O 1
ATOM 9161 N N . ILE E 1 142 ? 6.277 -76.486 28.619 1.00 28.59 139 ILE E N 1
ATOM 9162 C CA . ILE E 1 142 ? 6.848 -75.194 29.002 1.00 29.05 139 ILE E CA 1
ATOM 9163 C C . ILE E 1 142 ? 7.900 -75.387 30.110 1.00 29.07 139 ILE E C 1
ATOM 9164 O O . ILE E 1 142 ? 9.053 -74.961 29.965 1.00 28.22 139 ILE E O 1
ATOM 9169 N N . GLU E 1 143 ? 7.525 -76.060 31.203 1.00 29.10 140 GLU E N 1
ATOM 9170 C CA . GLU E 1 143 ? 8.469 -76.295 32.292 1.00 29.61 140 GLU E CA 1
ATOM 9171 C C . GLU E 1 143 ? 9.633 -77.220 31.899 1.00 29.31 140 GLU E C 1
ATOM 9172 O O . GLU E 1 143 ? 10.754 -77.055 32.396 1.00 28.50 140 GLU E O 1
ATOM 9178 N N . GLY E 1 144 ? 9.367 -78.199 31.037 1.00 28.73 141 GLY E N 1
ATOM 9179 C CA . GLY E 1 144 ? 10.433 -79.093 30.578 1.00 28.31 141 GLY E CA 1
ATOM 9180 C C . GLY E 1 144 ? 11.517 -78.309 29.841 1.00 28.12 141 GLY E C 1
ATOM 9181 O O . GLY E 1 144 ? 12.702 -78.488 30.104 1.00 26.91 141 GLY E O 1
ATOM 9182 N N . LEU E 1 145 ? 11.087 -77.448 28.914 1.00 29.16 142 LEU E N 1
ATOM 9183 C CA . LEU E 1 145 ? 11.976 -76.552 28.163 1.00 30.03 142 LEU E CA 1
ATOM 9184 C C . LEU E 1 145 ? 12.779 -75.616 29.086 1.00 30.55 142 LEU E C 1
ATOM 9185 O O . LEU E 1 145 ? 13.993 -75.470 28.900 1.00 30.43 142 LEU E O 1
ATOM 9190 N N . ASN E 1 146 ? 12.115 -75.012 30.087 1.00 30.64 143 ASN E N 1
ATOM 9191 C CA . ASN E 1 146 ? 12.800 -74.251 31.160 1.00 31.09 143 ASN E CA 1
ATOM 9192 C C . ASN E 1 146 ? 13.878 -75.067 31.865 1.00 30.70 143 ASN E C 1
ATOM 9193 O O . ASN E 1 146 ? 15.022 -74.612 31.992 1.00 30.09 143 ASN E O 1
ATOM 9198 N N . GLY E 1 147 ? 13.485 -76.245 32.366 1.00 29.84 144 GLY E N 1
ATOM 9199 C CA . GLY E 1 147 ? 14.394 -77.169 33.048 1.00 28.73 144 GLY E CA 1
ATOM 9200 C C . GLY E 1 147 ? 15.674 -77.449 32.261 1.00 28.28 144 GLY E C 1
ATOM 9201 O O . GLY E 1 147 ? 16.777 -77.414 32.812 1.00 27.44 144 GLY E O 1
ATOM 9202 N N . LYS E 1 148 ? 15.539 -77.734 30.972 1.00 28.15 145 LYS E N 1
ATOM 9203 C CA . LYS E 1 148 ? 16.737 -77.975 30.142 1.00 27.97 145 LYS E CA 1
ATOM 9204 C C . LYS E 1 148 ? 17.591 -76.730 29.883 1.00 28.49 145 LYS E C 1
ATOM 9205 O O . LYS E 1 148 ? 18.816 -76.834 29.768 1.00 27.67 145 LYS E O 1
ATOM 9211 N N . ILE E 1 149 ? 16.953 -75.561 29.793 1.00 29.68 146 ILE E N 1
ATOM 9212 C CA . ILE E 1 149 ? 17.703 -74.301 29.683 1.00 29.94 146 ILE E CA 1
ATOM 9213 C C . ILE E 1 149 ? 18.501 -74.068 30.973 1.00 30.47 146 ILE E C 1
ATOM 9214 O O . ILE E 1 149 ? 19.700 -73.737 30.918 1.00 30.70 146 ILE E O 1
ATOM 9219 N N . ASP E 1 150 ? 17.857 -74.275 32.126 1.00 31.16 147 ASP E N 1
ATOM 9220 C CA . ASP E 1 150 ? 18.566 -74.214 33.407 1.00 31.71 147 ASP E CA 1
ATOM 9221 C C . ASP E 1 150 ? 19.797 -75.112 33.413 1.00 31.28 147 ASP E C 1
ATOM 9222 O O . ASP E 1 150 ? 20.859 -74.674 33.826 1.00 31.10 147 ASP E O 1
ATOM 9227 N N . LEU E 1 151 ? 19.651 -76.361 32.959 1.00 31.14 148 LEU E N 1
ATOM 9228 C CA . LEU E 1 151 ? 20.763 -77.319 32.961 1.00 31.32 148 LEU E CA 1
ATOM 9229 C C . LEU E 1 151 ? 21.913 -76.811 32.112 1.00 31.12 148 LEU E C 1
ATOM 9230 O O . LEU E 1 151 ? 23.070 -76.911 32.523 1.00 30.81 148 LEU E O 1
ATOM 9235 N N . TYR E 1 152 ? 21.597 -76.258 30.939 1.00 30.62 149 TYR E N 1
ATOM 9236 C CA . TYR E 1 152 ? 22.628 -75.665 30.090 1.00 31.01 149 TYR E CA 1
ATOM 9237 C C . TYR E 1 152 ? 23.295 -74.459 30.758 1.00 30.83 149 TYR E C 1
ATOM 9238 O O . TYR E 1 152 ? 24.522 -74.332 30.741 1.00 29.45 149 TYR E O 1
ATOM 9247 N N . LEU E 1 153 ? 22.487 -73.582 31.342 1.00 30.37 150 LEU E N 1
ATOM 9248 C CA . LEU E 1 153 ? 23.021 -72.416 32.042 1.00 30.70 150 LEU E CA 1
ATOM 9249 C C . LEU E 1 153 ? 24.007 -72.795 33.142 1.00 30.42 150 LEU E C 1
ATOM 9250 O O . LEU E 1 153 ? 24.967 -72.068 33.369 1.00 30.70 150 LEU E O 1
ATOM 9255 N N . ASP E 1 154 ? 23.780 -73.941 33.787 1.00 30.49 151 ASP E N 1
ATOM 9256 C CA . ASP E 1 154 ? 24.703 -74.505 34.774 1.00 30.87 151 ASP E CA 1
ATOM 9257 C C . ASP E 1 154 ? 26.086 -74.756 34.184 1.00 30.57 151 ASP E C 1
ATOM 9258 O O . ASP E 1 154 ? 27.067 -74.565 34.871 1.00 29.37 151 ASP E O 1
ATOM 9263 N N . THR E 1 155 ? 26.147 -75.199 32.924 1.00 30.47 152 THR E N 1
ATOM 9264 C CA . THR E 1 155 ? 27.422 -75.461 32.253 1.00 31.43 152 THR E CA 1
ATOM 9265 C C . THR E 1 155 ? 28.141 -74.145 31.998 1.00 32.28 152 THR E C 1
ATOM 9266 O O . THR E 1 155 ? 29.366 -74.086 32.007 1.00 32.55 152 THR E O 1
ATOM 9270 N N . ILE E 1 156 ? 27.368 -73.089 31.753 1.00 33.19 153 ILE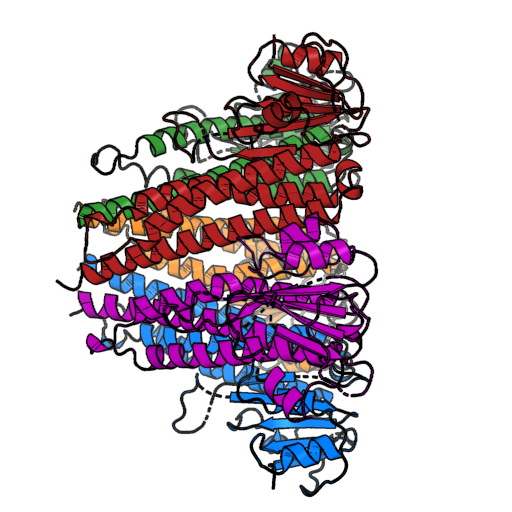 E N 1
ATOM 9271 C CA . ILE E 1 156 ? 27.951 -71.759 31.547 1.00 34.12 153 ILE E CA 1
ATOM 9272 C C . ILE E 1 156 ? 28.476 -71.219 32.878 1.00 34.38 153 ILE E C 1
ATOM 9273 O O . ILE E 1 156 ? 29.596 -70.689 32.957 1.00 34.12 153 ILE E O 1
ATOM 9278 N N . GLU E 1 157 ? 27.681 -71.397 33.928 1.00 34.27 154 GLU E N 1
ATOM 9279 C CA . GLU E 1 157 ? 28.112 -71.047 35.281 1.00 35.24 154 GLU E CA 1
ATOM 9280 C C . GLU E 1 157 ? 29.463 -71.697 35.646 1.00 35.37 154 GLU E C 1
ATOM 9281 O O . GLU E 1 157 ? 30.339 -71.029 36.201 1.00 35.37 154 GLU E O 1
ATOM 9287 N N . GLU E 1 158 ? 29.625 -72.981 35.313 1.00 36.00 155 GLU E N 1
ATOM 9288 C CA . GLU E 1 158 ? 30.898 -73.716 35.507 1.00 37.33 155 GLU E CA 1
ATOM 9289 C C . GLU E 1 158 ? 32.091 -73.022 34.859 1.00 37.41 155 GLU E C 1
ATOM 9290 O O . GLU E 1 158 ? 33.170 -72.916 35.452 1.00 37.55 155 GLU E O 1
ATOM 9296 N N . THR E 1 159 ? 31.896 -72.594 33.617 1.00 37.59 156 THR E N 1
ATOM 9297 C CA . THR E 1 159 ? 32.904 -71.863 32.867 1.00 37.37 156 THR E CA 1
ATOM 9298 C C . THR E 1 159 ? 33.261 -70.587 33.627 1.00 37.55 156 THR E C 1
ATOM 9299 O O . THR E 1 159 ? 34.446 -70.315 33.867 1.00 37.04 156 THR E O 1
ATOM 9303 N N . LEU E 1 160 ? 32.231 -69.843 34.025 1.00 37.30 157 LEU E N 1
ATOM 9304 C CA . LEU E 1 160 ? 32.367 -68.552 34.712 1.00 37.59 157 LEU E CA 1
ATOM 9305 C C . LEU E 1 160 ? 33.087 -68.659 36.057 1.00 38.34 157 LEU E C 1
ATOM 9306 O O . LEU E 1 160 ? 34.054 -67.926 36.307 1.00 37.60 157 LEU E O 1
ATOM 9311 N N . ASN E 1 161 ? 32.633 -69.581 36.905 1.00 39.25 158 ASN E N 1
ATOM 9312 C CA . ASN E 1 161 ? 33.243 -69.789 38.223 1.00 40.61 158 ASN E CA 1
ATOM 9313 C C . ASN E 1 161 ? 34.730 -70.135 38.142 1.00 41.20 158 ASN E C 1
ATOM 9314 O O . ASN E 1 161 ? 35.470 -69.934 39.110 1.00 41.36 158 ASN E O 1
ATOM 9319 N N . GLU E 1 162 ? 35.159 -70.639 36.987 1.00 41.55 159 GLU E N 1
ATOM 9320 C CA . GLU E 1 162 ? 36.547 -71.046 36.786 1.00 42.57 159 GLU E CA 1
ATOM 9321 C C . GLU E 1 162 ? 37.434 -69.954 36.165 1.00 41.88 159 GLU E C 1
ATOM 9322 O O . GLU E 1 162 ? 38.641 -70.167 35.986 1.00 42.01 159 GLU E O 1
ATOM 9328 N N . PHE E 1 163 ? 36.844 -68.790 35.856 1.00 41.17 160 PHE E N 1
ATOM 9329 C CA . PHE E 1 163 ? 37.624 -67.629 35.393 1.00 40.29 160 PHE E CA 1
ATOM 9330 C C . PHE E 1 163 ? 38.662 -67.275 36.438 1.00 39.76 160 PHE E C 1
ATOM 9331 O O . PHE E 1 163 ? 38.330 -67.038 37.602 1.00 39.11 160 PHE E O 1
ATOM 9339 N N . ASP E 1 164 ? 39.918 -67.244 36.009 1.00 39.20 161 ASP E N 1
ATOM 9340 C CA . ASP E 1 164 ? 41.016 -66.837 36.865 1.00 38.73 161 ASP E CA 1
ATOM 9341 C C . ASP E 1 164 ? 41.949 -65.969 36.027 1.00 38.07 161 ASP E C 1
ATOM 9342 O O . ASP E 1 164 ? 42.530 -66.433 35.044 1.00 37.26 161 ASP E O 1
ATOM 9347 N N . VAL E 1 165 ? 42.050 -64.702 36.418 1.00 37.88 162 VAL E N 1
ATOM 9348 C CA . VAL E 1 165 ? 42.752 -63.677 35.645 1.00 38.23 162 VAL E CA 1
ATOM 9349 C C . VAL E 1 165 ? 44.261 -63.979 35.454 1.00 38.36 162 VAL E C 1
ATOM 9350 O O . VAL E 1 165 ? 44.882 -63.521 34.487 1.00 37.91 162 VAL E O 1
ATOM 9354 N N . ASN E 1 166 ? 44.823 -64.780 36.352 1.00 38.90 163 ASN E N 1
ATOM 9355 C CA . ASN E 1 166 ? 46.245 -65.128 36.291 1.00 39.94 163 ASN E CA 1
ATOM 9356 C C . ASN E 1 166 ? 46.529 -66.435 35.547 1.00 40.45 163 ASN E C 1
ATOM 9357 O O . ASN E 1 166 ? 47.678 -66.885 35.463 1.00 40.32 163 ASN E O 1
ATOM 9362 N N . ASP E 1 167 ? 45.475 -67.023 34.986 1.00 40.93 164 ASP E N 1
ATOM 9363 C CA . ASP E 1 167 ? 45.585 -68.286 34.279 1.00 41.46 164 ASP E CA 1
ATOM 9364 C C . ASP E 1 167 ? 44.899 -68.159 32.925 1.00 41.96 164 ASP E C 1
ATOM 9365 O O . ASP E 1 167 ? 43.682 -68.342 32.820 1.00 41.93 164 ASP E O 1
ATOM 9370 N N . GLU E 1 168 ? 45.691 -67.848 31.899 1.00 42.25 165 GLU E N 1
ATOM 9371 C CA . GLU E 1 168 ? 45.186 -67.619 30.539 1.00 42.67 165 GLU E CA 1
ATOM 9372 C C . GLU E 1 168 ? 44.395 -68.794 29.946 1.00 42.58 165 GLU E C 1
ATOM 9373 O O . GLU E 1 168 ? 43.531 -68.600 29.080 1.00 42.63 165 GLU E O 1
ATOM 9379 N N . SER E 1 169 ? 44.671 -70.001 30.441 1.00 42.35 166 SER E N 1
ATOM 9380 C CA . SER E 1 169 ? 43.937 -71.201 30.034 1.00 42.14 166 SER E CA 1
ATOM 9381 C C . SER E 1 169 ? 42.447 -71.164 30.422 1.00 41.80 166 SER E C 1
ATOM 9382 O O . SER E 1 169 ? 41.650 -71.914 29.859 1.00 42.18 166 SER E O 1
ATOM 9385 N N . THR E 1 170 ? 42.080 -70.299 31.374 1.00 41.47 167 THR E N 1
ATOM 9386 C CA . THR E 1 170 ? 40.680 -70.176 31.836 1.00 41.13 167 THR E CA 1
ATOM 9387 C C . THR E 1 170 ? 39.854 -69.111 31.082 1.00 40.87 167 THR E C 1
ATOM 9388 O O . THR E 1 170 ? 38.678 -68.890 31.395 1.00 40.99 167 THR E O 1
ATOM 9392 N N . TYR E 1 171 ? 40.465 -68.477 30.083 1.00 40.64 168 TYR E N 1
ATOM 9393 C CA . TYR E 1 171 ? 39.877 -67.328 29.394 1.00 40.72 168 TYR E CA 1
ATOM 9394 C C . TYR E 1 171 ? 38.840 -67.751 28.347 1.00 41.01 168 TYR E C 1
ATOM 9395 O O . TYR E 1 171 ? 38.993 -67.446 27.162 1.00 41.28 168 TYR E O 1
ATOM 9404 N N . ASN E 1 172 ? 37.781 -68.434 28.781 1.00 41.61 169 ASN E N 1
ATOM 9405 C CA . ASN E 1 172 ? 36.744 -68.909 27.859 1.00 41.97 169 ASN E CA 1
ATOM 9406 C C . ASN E 1 172 ? 35.520 -67.992 27.829 1.00 42.13 169 ASN E C 1
ATOM 9407 O O . ASN E 1 172 ? 34.416 -68.421 27.481 1.00 41.58 169 ASN E O 1
ATOM 9412 N N . HIS E 1 173 ? 35.739 -66.728 28.184 1.00 42.14 170 HIS E N 1
ATOM 9413 C CA . HIS E 1 173 ? 34.659 -65.758 28.355 1.00 41.90 170 HIS E CA 1
ATOM 9414 C C . HIS E 1 173 ? 34.073 -65.262 27.041 1.00 41.34 170 HIS E C 1
ATOM 9415 O O . HIS E 1 173 ? 32.918 -64.824 27.003 1.00 41.52 170 HIS E O 1
ATOM 9422 N N . ILE E 1 174 ? 34.858 -65.326 25.969 1.00 40.70 171 ILE E N 1
ATOM 9423 C CA . ILE E 1 174 ? 34.354 -64.949 24.657 1.00 40.20 171 ILE E CA 1
ATOM 9424 C C . ILE E 1 174 ? 33.328 -66.001 24.234 1.00 39.28 171 ILE E C 1
ATOM 9425 O O . ILE E 1 174 ? 32.245 -65.651 23.767 1.00 39.30 171 ILE E O 1
ATOM 9430 N N . ALA E 1 175 ? 33.673 -67.278 24.429 1.00 37.84 172 ALA E N 1
ATOM 9431 C CA . ALA E 1 175 ? 32.778 -68.396 24.108 1.00 36.50 172 ALA E CA 1
ATOM 9432 C C . ALA E 1 175 ? 31.496 -68.323 24.933 1.00 35.25 172 ALA E C 1
ATOM 9433 O O . ALA E 1 175 ? 30.406 -68.535 24.402 1.00 35.45 172 ALA E O 1
ATOM 9435 N N . ALA E 1 176 ? 31.636 -68.018 26.223 1.00 33.72 173 ALA E N 1
ATOM 9436 C CA . ALA E 1 176 ? 30.491 -67.953 27.133 1.00 32.90 173 ALA E CA 1
ATOM 9437 C C . ALA E 1 176 ? 29.514 -66.841 26.756 1.00 32.17 173 ALA E C 1
ATOM 9438 O O . ALA E 1 176 ? 28.307 -67.052 26.735 1.00 31.58 173 ALA E O 1
ATOM 9440 N N . GLN E 1 177 ? 30.046 -65.668 26.446 1.00 32.19 174 GLN E N 1
ATOM 9441 C CA . GLN E 1 177 ? 29.217 -64.538 26.066 1.00 32.84 174 GLN E CA 1
ATOM 9442 C C . GLN E 1 177 ? 28.466 -64.766 24.755 1.00 31.89 174 GLN E C 1
ATOM 9443 O O . GLN E 1 177 ? 27.308 -64.366 24.635 1.00 31.62 174 GLN E O 1
ATOM 9449 N N . LYS E 1 178 ? 29.139 -65.384 23.777 1.00 31.89 175 LYS E N 1
ATOM 9450 C CA . LYS E 1 178 ? 28.486 -65.778 22.533 1.00 31.88 175 LYS E CA 1
ATOM 9451 C C . LYS E 1 178 ? 27.305 -66.704 22.822 1.00 31.00 175 LYS E C 1
ATOM 9452 O O . LYS E 1 178 ? 26.227 -66.556 22.236 1.00 30.44 175 LYS E O 1
ATOM 9458 N N . ALA E 1 179 ? 27.523 -67.665 23.714 1.00 30.49 176 ALA E N 1
ATOM 9459 C CA . ALA E 1 179 ? 26.475 -68.593 24.099 1.00 29.91 176 ALA E CA 1
ATOM 9460 C C . ALA E 1 179 ? 25.312 -67.860 24.751 1.00 29.41 176 ALA E C 1
ATOM 9461 O O . ALA E 1 179 ? 24.160 -68.097 24.398 1.00 29.22 176 ALA E O 1
ATOM 9463 N N . LEU E 1 180 ? 25.625 -66.942 25.667 1.00 29.18 177 LEU E N 1
ATOM 9464 C CA . LEU E 1 180 ? 24.621 -66.177 26.405 1.00 28.55 177 LEU E CA 1
ATOM 9465 C C . LEU E 1 180 ? 23.808 -65.255 25.508 1.00 28.14 177 LEU E C 1
ATOM 9466 O O . LEU E 1 180 ? 22.595 -65.277 25.605 1.00 27.39 177 LEU E O 1
ATOM 9471 N N . ILE E 1 181 ? 24.439 -64.471 24.626 1.00 27.89 178 ILE E N 1
ATOM 9472 C CA . ILE E 1 181 ? 23.630 -63.606 23.735 1.00 28.79 178 ILE E CA 1
ATOM 9473 C C . ILE E 1 181 ? 22.761 -64.389 22.747 1.00 29.33 178 ILE E C 1
ATOM 9474 O O . ILE E 1 181 ? 21.627 -63.965 22.455 1.00 29.85 178 ILE E O 1
ATOM 9479 N N . SER E 1 182 ? 23.266 -65.537 22.285 1.00 29.55 179 SER E N 1
ATOM 9480 C CA . SER E 1 182 ? 22.494 -66.455 21.440 1.00 30.59 179 SER E CA 1
ATOM 9481 C C . SER E 1 182 ? 21.231 -66.955 22.158 1.00 30.67 179 SER E C 1
ATOM 9482 O O . SER E 1 182 ? 20.160 -66.978 21.546 1.00 31.65 179 SER E O 1
ATOM 9485 N N . ILE E 1 183 ? 21.362 -67.347 23.433 1.00 31.16 180 ILE E N 1
ATOM 9486 C CA . ILE E 1 183 ? 20.220 -67.776 24.286 1.00 31.41 180 ILE E CA 1
ATOM 9487 C C . ILE E 1 183 ? 19.270 -66.626 24.538 1.00 31.04 180 ILE E C 1
ATOM 9488 O O . ILE E 1 183 ? 18.021 -66.788 24.464 1.00 31.14 180 ILE E O 1
ATOM 9493 N N . LYS E 1 184 ? 19.847 -65.477 24.886 1.00 30.02 181 LYS E N 1
ATOM 9494 C CA . LYS E 1 184 ? 19.047 -64.316 25.310 1.00 30.14 181 LYS E CA 1
ATOM 9495 C C . LYS E 1 184 ? 18.110 -63.862 24.186 1.00 29.14 181 LYS E C 1
ATOM 9496 O O . LYS E 1 184 ? 16.972 -63.459 24.443 1.00 27.29 181 LYS E O 1
ATOM 9502 N N . ARG E 1 185 ? 18.606 -63.964 22.951 1.00 27.91 182 ARG E N 1
ATOM 9503 C CA . ARG E 1 185 ? 17.862 -63.615 21.743 1.00 27.66 182 ARG E CA 1
ATOM 9504 C C . ARG E 1 185 ? 16.448 -64.211 21.731 1.00 28.06 182 ARG E C 1
ATOM 9505 O O . ARG E 1 185 ? 15.495 -63.561 21.283 1.00 27.17 182 ARG E O 1
ATOM 9513 N N . PHE E 1 186 ? 16.327 -65.440 22.227 1.00 28.94 183 PHE E N 1
ATOM 9514 C CA . PHE E 1 186 ? 15.041 -66.158 22.259 1.00 29.44 183 PHE E CA 1
ATOM 9515 C C . PHE E 1 186 ? 14.376 -66.241 23.635 1.00 29.88 183 PHE E C 1
ATOM 9516 O O . PHE E 1 186 ? 13.152 -66.384 23.744 1.00 28.29 183 PHE E O 1
ATOM 9524 N N . ILE E 1 187 ? 15.184 -66.200 24.676 1.00 30.05 184 ILE E N 1
ATOM 9525 C CA . ILE E 1 187 ? 14.649 -66.419 26.006 1.00 31.56 184 ILE E CA 1
ATOM 9526 C C . ILE E 1 187 ? 13.892 -65.209 26.553 1.00 31.57 184 ILE E C 1
ATOM 9527 O O . ILE E 1 187 ? 12.895 -65.364 27.247 1.00 29.91 184 ILE E O 1
ATOM 9532 N N . ARG E 1 188 ? 14.327 -64.010 26.169 1.00 32.03 185 ARG E N 1
ATOM 9533 C CA . ARG E 1 188 ? 13.550 -62.797 26.434 1.00 32.56 185 ARG E CA 1
ATOM 9534 C C . ARG E 1 188 ? 12.118 -62.868 25.820 1.00 31.68 185 ARG E C 1
ATOM 9535 O O . ARG E 1 188 ? 11.125 -62.768 26.557 1.00 31.50 185 ARG E O 1
ATOM 9543 N N . PRO E 1 189 ? 11.992 -63.084 24.481 1.00 30.31 186 PRO E N 1
ATOM 9544 C CA . PRO E 1 189 ? 10.646 -63.310 23.897 1.00 29.69 186 PRO E CA 1
ATOM 9545 C C . PRO E 1 189 ? 9.835 -64.455 24.519 1.00 28.76 186 PRO E C 1
ATOM 9546 O O . PRO E 1 189 ? 8.600 -64.354 24.589 1.00 29.07 186 PRO E O 1
ATOM 9550 N N . GLN E 1 190 ? 10.506 -65.532 24.942 1.00 28.03 187 GLN E N 1
ATOM 9551 C CA . GLN E 1 190 ? 9.833 -66.680 25.572 1.00 27.77 187 GLN E CA 1
ATOM 9552 C C . GLN E 1 190 ? 9.119 -66.255 26.840 1.00 27.61 187 GLN E C 1
ATOM 9553 O O . GLN E 1 190 ? 8.013 -66.719 27.131 1.00 27.80 187 GLN E O 1
ATOM 9559 N N . GLN E 1 191 ? 9.766 -65.393 27.611 1.00 27.85 188 GLN E N 1
ATOM 9560 C CA . GLN E 1 191 ? 9.139 -64.834 28.811 1.00 27.61 188 GLN E CA 1
ATOM 9561 C C . GLN E 1 191 ? 7.836 -64.110 28.464 1.00 27.74 188 GLN E C 1
ATOM 9562 O O . GLN E 1 191 ? 6.822 -64.308 29.130 1.00 26.25 188 GLN E O 1
ATOM 9568 N N . TYR E 1 192 ? 7.878 -63.260 27.439 1.00 28.22 189 TYR E N 1
ATOM 9569 C CA . TYR E 1 192 ? 6.703 -62.522 27.020 1.00 29.54 189 TYR E CA 1
ATOM 9570 C C . TYR E 1 192 ? 5.606 -63.424 26.431 1.00 28.83 189 TYR E C 1
ATOM 9571 O O . TYR E 1 192 ? 4.433 -63.141 26.631 1.00 29.05 189 TYR E O 1
ATOM 9580 N N . ALA E 1 193 ? 5.998 -64.493 25.728 1.00 27.83 190 ALA E N 1
ATOM 9581 C CA . ALA E 1 193 ? 5.070 -65.458 25.136 1.00 27.69 190 ALA E CA 1
ATOM 9582 C C . ALA E 1 193 ? 4.284 -66.170 26.243 1.00 27.24 190 ALA E C 1
ATOM 9583 O O . ALA E 1 193 ? 3.054 -66.296 26.170 1.00 26.75 190 ALA E O 1
ATOM 9585 N N . ILE E 1 194 ? 4.994 -66.568 27.296 1.00 27.05 191 ILE E N 1
ATOM 9586 C CA . ILE E 1 194 ? 4.359 -67.200 28.447 1.00 26.87 191 ILE E CA 1
ATOM 9587 C C . ILE E 1 194 ? 3.448 -66.214 29.199 1.00 27.85 191 ILE E C 1
ATOM 9588 O O . ILE E 1 194 ? 2.338 -66.574 29.621 1.00 27.09 191 ILE E O 1
ATOM 9593 N N . ARG E 1 195 ? 3.898 -64.969 29.363 1.00 28.39 192 ARG E N 1
ATOM 9594 C CA . ARG E 1 195 ? 3.037 -63.942 29.957 1.00 29.17 192 ARG E CA 1
ATOM 9595 C C . ARG E 1 195 ? 1.750 -63.801 29.149 1.00 29.33 192 ARG E C 1
ATOM 9596 O O . ARG E 1 195 ? 0.652 -63.808 29.717 1.00 29.00 192 ARG E O 1
ATOM 9604 N N . ASP E 1 196 ? 1.917 -63.688 27.829 1.00 29.28 193 ASP E N 1
ATOM 9605 C CA . ASP E 1 196 ? 0.812 -63.512 26.911 1.00 29.96 193 ASP E CA 1
ATOM 9606 C C . ASP E 1 196 ? -0.143 -64.688 26.949 1.00 29.66 193 ASP E C 1
ATOM 9607 O O . ASP E 1 196 ? -1.338 -64.491 26.937 1.00 29.18 193 ASP E O 1
ATOM 9612 N N . LEU E 1 197 ? 0.400 -65.901 26.992 1.00 29.22 194 LEU E N 1
ATOM 9613 C CA . LEU E 1 197 ? -0.422 -67.081 27.119 1.00 28.83 194 LEU E CA 1
ATOM 9614 C C . LEU E 1 197 ? -1.272 -66.987 28.386 1.00 28.27 194 LEU E C 1
ATOM 9615 O O . LEU E 1 197 ? -2.465 -67.255 28.347 1.00 26.80 194 LEU E O 1
ATOM 9620 N N . ILE E 1 198 ? -0.650 -66.603 29.497 1.00 28.43 195 ILE E N 1
ATOM 9621 C CA . ILE E 1 198 ? -1.390 -66.491 30.789 1.00 28.87 195 ILE E CA 1
ATOM 9622 C C . ILE E 1 198 ? -2.482 -65.437 30.715 1.00 29.29 195 ILE E C 1
ATOM 9623 O O . ILE E 1 198 ? -3.615 -65.664 31.161 1.00 29.13 195 ILE E O 1
ATOM 9628 N N . GLU E 1 199 ? -2.165 -64.276 30.154 1.00 29.83 196 GLU E N 1
ATOM 9629 C CA . GLU E 1 199 ? -3.148 -63.175 30.144 1.00 31.17 196 GLU E CA 1
ATOM 9630 C C . GLU E 1 199 ? -4.339 -63.429 29.209 1.00 30.72 196 GLU E C 1
ATOM 9631 O O . GLU E 1 199 ? -5.344 -62.724 29.286 1.00 30.81 196 GLU E O 1
ATOM 9637 N N . SER E 1 200 ? -4.213 -64.442 28.348 1.00 31.15 197 SER E N 1
ATOM 9638 C CA . SER E 1 200 ? -5.261 -64.838 27.392 1.00 30.39 197 SER E CA 1
ATOM 9639 C C . SER E 1 200 ? -6.488 -65.458 28.066 1.00 31.13 197 SER E C 1
ATOM 9640 O O . SER E 1 200 ? -7.584 -65.440 27.494 1.00 29.49 197 SER E O 1
ATOM 9643 N N . GLU E 1 201 ? -6.304 -66.005 29.274 1.00 30.97 198 GLU E N 1
ATOM 9644 C CA . GLU E 1 201 ? -7.403 -66.662 30.013 1.00 32.34 198 GLU E CA 1
ATOM 9645 C C . GLU E 1 201 ? -7.851 -67.929 29.301 1.00 31.58 198 GLU E C 1
ATOM 9646 O O . GLU E 1 201 ? -9.011 -68.308 29.385 1.00 31.19 198 GLU E O 1
ATOM 9652 N N . SER E 1 202 ? -6.928 -68.559 28.578 1.00 30.96 199 SER E N 1
ATOM 9653 C CA . SER E 1 202 ? -7.185 -69.844 27.944 1.00 30.75 199 SER E CA 1
ATOM 9654 C C . SER E 1 202 ? -7.603 -70.837 29.001 1.00 31.15 199 SER E C 1
ATOM 9655 O O . SER E 1 202 ? -7.037 -70.831 30.103 1.00 30.95 199 SER E O 1
ATOM 9658 N N . GLU E 1 203 ? -8.573 -71.689 28.657 1.00 30.90 200 GLU E N 1
ATOM 9659 C CA . GLU E 1 203 ? -9.025 -72.784 29.521 1.00 32.65 200 GLU E CA 1
ATOM 9660 C C . GLU E 1 203 ? -7.857 -73.685 29.980 1.00 31.58 200 GLU E C 1
ATOM 9661 O O . GLU E 1 203 ? -7.859 -74.206 31.104 1.00 30.15 200 GLU E O 1
ATOM 9667 N N . LEU E 1 204 ? -6.842 -73.814 29.129 1.00 31.14 201 LEU E N 1
ATOM 9668 C CA . LEU E 1 204 ? -5.648 -74.559 29.477 1.00 31.49 201 LEU E CA 1
ATOM 9669 C C . LEU E 1 204 ? -4.838 -73.889 30.585 1.00 32.19 201 LEU E C 1
ATOM 9670 O O . LEU E 1 204 ? -4.028 -74.552 31.226 1.00 33.90 201 LEU E O 1
ATOM 9675 N N . VAL E 1 205 ? -5.014 -72.581 30.762 1.00 31.46 202 VAL E N 1
ATOM 9676 C CA . VAL E 1 205 ? -4.306 -71.824 31.784 1.00 31.37 202 VAL E CA 1
ATOM 9677 C C . VAL E 1 205 ? -5.180 -71.674 33.038 1.00 31.46 202 VAL E C 1
ATOM 9678 O O . VAL E 1 205 ? -4.715 -71.874 34.157 1.00 30.39 202 VAL E O 1
ATOM 9682 N N . THR E 1 206 ? -6.458 -71.353 32.850 1.00 31.67 203 THR E N 1
ATOM 9683 C CA . THR E 1 206 ? -7.342 -71.111 33.995 1.00 32.94 203 THR E CA 1
ATOM 9684 C C . THR E 1 206 ? -7.599 -72.359 34.846 1.00 32.92 203 THR E C 1
ATOM 9685 O O . THR E 1 206 ? -7.940 -72.250 36.021 1.00 33.52 203 THR E O 1
ATOM 9689 N N . SER E 1 207 ? -7.401 -73.546 34.272 1.00 33.16 204 SER E N 1
ATOM 9690 C CA . SER E 1 207 ? -7.542 -74.779 35.062 1.00 33.63 204 SER E CA 1
ATOM 9691 C C . SER E 1 207 ? -6.300 -75.080 35.923 1.00 32.46 204 SER E C 1
ATOM 9692 O O . SER E 1 207 ? -6.356 -75.917 36.818 1.00 31.77 204 SER E O 1
ATOM 9695 N N . ARG E 1 208 ? -5.191 -74.402 35.621 1.00 31.94 205 ARG E N 1
ATOM 9696 C CA . ARG E 1 208 ? -3.922 -74.545 36.342 1.00 31.58 205 ARG E CA 1
ATOM 9697 C C . ARG E 1 208 ? -3.322 -73.157 36.582 1.00 30.59 205 ARG E C 1
ATOM 9698 O O . ARG E 1 208 ? -2.201 -72.901 36.137 1.00 30.68 205 ARG E O 1
ATOM 9706 N N . PRO E 1 209 ? -4.057 -72.255 37.273 1.00 29.88 206 PRO E N 1
ATOM 9707 C CA . PRO E 1 209 ? -3.576 -70.871 37.289 1.00 29.55 206 PRO E CA 1
ATOM 9708 C C . PRO E 1 209 ? -2.229 -70.661 38.005 1.00 30.12 206 PRO E C 1
ATOM 9709 O O . PRO E 1 209 ? -1.373 -69.956 37.481 1.00 28.76 206 PRO E O 1
ATOM 9713 N N . HIS E 1 210 ? -2.026 -71.318 39.143 1.00 30.02 207 HIS E N 1
ATOM 9714 C CA . HIS E 1 210 ? -0.785 -71.136 39.899 1.00 30.13 207 HIS E CA 1
ATOM 9715 C C . HIS E 1 210 ? 0.403 -71.840 39.274 1.00 29.71 207 HIS E C 1
ATOM 9716 O O . HIS E 1 210 ? 1.523 -71.307 39.315 1.00 28.93 207 HIS E O 1
ATOM 9723 N N . GLN E 1 211 ? 0.171 -73.015 38.684 1.00 29.14 208 GLN E N 1
ATOM 9724 C CA . GLN E 1 211 ? 1.243 -73.727 37.978 1.00 30.18 208 GLN E CA 1
ATOM 9725 C C . GLN E 1 211 ? 1.823 -72.905 36.812 1.00 30.04 208 GLN E C 1
ATOM 9726 O O . GLN E 1 211 ? 3.049 -72.814 36.651 1.00 29.49 208 GLN E O 1
ATOM 9732 N N . TYR E 1 212 ? 0.949 -72.311 35.996 1.00 30.17 209 TYR E N 1
ATOM 9733 C CA . TYR E 1 212 ? 1.439 -71.513 34.867 1.00 30.77 209 TYR E CA 1
ATOM 9734 C C . TYR E 1 212 ? 2.201 -70.272 35.377 1.00 31.06 209 TYR E C 1
ATOM 9735 O O . TYR E 1 212 ? 3.206 -69.891 34.787 1.00 30.48 209 TYR E O 1
ATOM 9744 N N . ARG E 1 213 ? 1.756 -69.688 36.493 1.00 31.27 210 ARG E N 1
ATOM 9745 C CA . ARG E 1 213 ? 2.519 -68.595 37.113 1.00 31.51 210 ARG E CA 1
ATOM 9746 C C . ARG E 1 213 ? 3.908 -68.964 37.640 1.00 29.96 210 ARG E C 1
ATOM 9747 O O . ARG E 1 213 ? 4.823 -68.163 37.503 1.00 29.00 210 ARG E O 1
ATOM 9755 N N . PHE E 1 214 ? 4.039 -70.148 38.249 1.00 28.71 211 PHE E N 1
ATOM 9756 C CA . PHE E 1 214 ? 5.348 -70.726 38.582 1.00 27.60 211 PHE E CA 1
ATOM 9757 C C . PHE E 1 214 ? 6.245 -70.897 37.337 1.00 26.99 211 PHE E C 1
ATOM 9758 O O . PHE E 1 214 ? 7.446 -70.625 37.392 1.00 26.02 211 PHE E O 1
ATOM 9766 N N . ALA E 1 215 ? 5.667 -71.358 36.230 1.00 26.05 212 ALA E N 1
ATOM 9767 C CA . ALA E 1 215 ? 6.414 -71.468 34.960 1.00 26.84 212 ALA E CA 1
ATOM 9768 C C . ALA E 1 215 ? 6.878 -70.102 34.448 1.00 26.29 212 ALA E C 1
ATOM 9769 O O . ALA E 1 215 ? 8.012 -69.947 34.005 1.00 27.13 212 ALA E O 1
ATOM 9771 N N . HIS E 1 216 ? 6.003 -69.109 34.534 1.00 26.57 213 HIS E N 1
ATOM 9772 C CA . HIS E 1 216 ? 6.381 -67.733 34.220 1.00 26.55 213 HIS E CA 1
ATOM 9773 C C . HIS E 1 216 ? 7.504 -67.190 35.143 1.00 26.11 213 HIS E C 1
ATOM 9774 O O . HIS E 1 216 ? 8.425 -66.525 34.673 1.00 24.15 213 HIS E O 1
ATOM 9781 N N . ASN E 1 217 ? 7.388 -67.452 36.449 1.00 25.21 214 ASN E N 1
ATOM 9782 C CA . ASN E 1 217 ? 8.427 -67.064 37.404 1.00 26.18 214 ASN E CA 1
ATOM 9783 C C . ASN E 1 217 ? 9.767 -67.730 37.053 1.00 25.68 214 ASN E C 1
ATOM 9784 O O . ASN E 1 217 ? 10.824 -67.091 37.116 1.00 24.90 214 ASN E O 1
ATOM 9789 N N . ASN E 1 218 ? 9.719 -69.008 36.684 1.00 25.95 215 ASN E N 1
ATOM 9790 C CA . ASN E 1 218 ? 10.943 -69.701 36.240 1.00 26.07 215 ASN E CA 1
ATOM 9791 C C . ASN E 1 218 ? 11.628 -69.102 35.012 1.00 26.32 215 ASN E C 1
ATOM 9792 O O . ASN E 1 218 ? 12.858 -68.997 34.988 1.00 25.21 215 ASN E O 1
ATOM 9797 N N . ILE E 1 219 ? 10.859 -68.748 33.983 1.00 26.34 216 ILE E N 1
ATOM 9798 C CA . ILE E 1 219 ? 11.470 -68.146 32.772 1.00 26.53 216 ILE E CA 1
ATOM 9799 C C . ILE E 1 219 ? 12.028 -66.745 33.107 1.00 26.20 216 ILE E C 1
ATOM 9800 O O . ILE E 1 219 ? 13.088 -66.387 32.639 1.00 25.29 216 ILE E O 1
ATOM 9805 N N . THR E 1 220 ? 11.322 -66.003 33.969 1.00 26.21 217 THR E N 1
ATOM 9806 C CA . THR E 1 220 ? 11.789 -64.687 34.430 1.00 25.91 217 THR E CA 1
ATOM 9807 C C . THR E 1 220 ? 13.117 -64.848 35.164 1.00 26.20 217 THR E C 1
ATOM 9808 O O . THR E 1 220 ? 14.072 -64.129 34.866 1.00 26.79 217 THR E O 1
ATOM 9812 N N . ARG E 1 221 ? 13.178 -65.812 36.088 1.00 25.50 218 ARG E N 1
ATOM 9813 C CA . ARG E 1 221 ? 14.438 -66.144 36.777 1.00 25.90 218 ARG E CA 1
ATOM 9814 C C . ARG E 1 221 ? 15.568 -66.457 35.787 1.00 25.10 218 ARG E C 1
ATOM 9815 O O . ARG E 1 221 ? 16.697 -65.960 35.944 1.00 24.45 218 ARG E O 1
ATOM 9823 N N . ILE E 1 222 ? 15.272 -67.288 34.778 1.00 25.02 219 ILE E N 1
ATOM 9824 C CA . ILE E 1 222 ? 16.254 -67.588 33.721 1.00 24.85 219 ILE E CA 1
ATOM 9825 C C . ILE E 1 222 ? 16.814 -66.320 33.069 1.00 25.44 219 ILE E C 1
ATOM 9826 O O . ILE E 1 222 ? 18.056 -66.158 32.984 1.00 24.46 219 ILE E O 1
ATOM 9831 N N . ASN E 1 223 ? 15.926 -65.420 32.640 1.00 25.07 220 ASN E N 1
ATOM 9832 C CA . ASN E 1 223 ? 16.331 -64.147 32.022 1.00 25.89 220 ASN E CA 1
ATOM 9833 C C . ASN E 1 223 ? 17.216 -63.305 32.937 1.00 25.66 220 ASN E C 1
ATOM 9834 O O . ASN E 1 223 ? 18.221 -62.768 32.490 1.00 25.59 220 ASN E O 1
ATOM 9839 N N . GLU E 1 224 ? 16.862 -63.216 34.211 1.00 24.85 221 GLU E N 1
ATOM 9840 C CA . GLU E 1 224 ? 17.694 -62.501 35.179 1.00 25.13 221 GLU E CA 1
ATOM 9841 C C . GLU E 1 224 ? 19.060 -63.132 35.390 1.00 25.14 221 GLU E C 1
ATOM 9842 O O . GLU E 1 224 ? 20.030 -62.424 35.571 1.00 25.71 221 GLU E O 1
ATOM 9848 N N . THR E 1 225 ? 19.114 -64.460 35.386 1.00 25.52 222 THR E N 1
ATOM 9849 C CA . THR E 1 225 ? 20.366 -65.193 35.537 1.00 25.33 222 THR E CA 1
ATOM 9850 C C . THR E 1 225 ? 21.302 -64.939 34.353 1.00 25.52 222 THR E C 1
ATOM 9851 O O . THR E 1 225 ? 22.508 -64.705 34.539 1.00 24.85 222 THR E O 1
ATOM 9855 N N . ILE E 1 226 ? 20.740 -64.993 33.149 1.00 25.80 223 ILE E N 1
ATOM 9856 C CA . ILE E 1 226 ? 21.472 -64.640 31.924 1.00 27.14 223 ILE E CA 1
ATOM 9857 C C . ILE E 1 226 ? 22.098 -63.243 32.023 1.00 27.23 223 ILE E C 1
ATOM 9858 O O . ILE E 1 226 ? 23.273 -63.076 31.712 1.00 27.53 223 ILE E O 1
ATOM 9863 N N . GLU E 1 227 ? 21.315 -62.251 32.457 1.00 27.82 224 GLU E N 1
ATOM 9864 C CA . GLU E 1 227 ? 21.827 -60.880 32.603 1.00 28.43 224 GLU E CA 1
ATOM 9865 C C . GLU E 1 227 ? 22.930 -60.802 33.620 1.00 27.76 224 GLU E C 1
ATOM 9866 O O . GLU E 1 227 ? 23.903 -60.065 33.438 1.00 28.40 224 GLU E O 1
ATOM 9872 N N . PHE E 1 228 ? 22.804 -61.589 34.680 1.00 27.38 225 PHE E N 1
ATOM 9873 C CA . PHE E 1 228 ? 23.836 -61.652 35.687 1.00 25.98 225 PHE E CA 1
ATOM 9874 C C . PHE E 1 228 ? 25.116 -62.258 35.111 1.00 25.80 225 PHE E C 1
ATOM 9875 O O . PHE E 1 228 ? 26.210 -61.716 35.320 1.00 23.91 225 PHE E O 1
ATOM 9883 N N . TYR E 1 229 ? 24.986 -63.377 34.394 1.00 25.23 226 TYR E N 1
ATOM 9884 C CA . TYR E 1 229 ? 26.190 -64.013 33.796 1.00 25.72 226 TYR E CA 1
ATOM 9885 C C . TYR E 1 229 ? 26.860 -63.090 32.784 1.00 25.20 226 TYR E C 1
ATOM 9886 O O . TYR E 1 229 ? 28.083 -63.044 32.707 1.00 24.60 226 TYR E O 1
ATOM 9895 N N . LEU E 1 230 ? 26.057 -62.369 32.008 1.00 25.40 227 LEU E N 1
ATOM 9896 C CA . LEU E 1 230 ? 26.593 -61.386 31.057 1.00 26.16 227 LEU E CA 1
ATOM 9897 C C . LEU E 1 230 ? 27.337 -60.286 31.809 1.00 26.56 227 LEU E C 1
ATOM 9898 O O . LEU E 1 230 ? 28.349 -59.792 31.333 1.00 26.24 227 LEU E O 1
ATOM 9903 N N . GLY E 1 231 ? 26.846 -59.929 33.001 1.00 26.17 228 GLY E N 1
ATOM 9904 C CA . GLY E 1 231 ? 27.522 -58.959 33.867 1.00 26.13 228 GLY E CA 1
ATOM 9905 C C . GLY E 1 231 ? 28.843 -59.475 34.411 1.00 26.53 228 GLY E C 1
ATOM 9906 O O . GLY E 1 231 ? 29.812 -58.731 34.499 1.00 26.34 228 GLY E O 1
ATOM 9907 N N . GLU E 1 232 ? 28.882 -60.757 34.767 1.00 26.55 229 GLU E N 1
ATOM 9908 C CA . GLU E 1 232 ? 30.131 -61.416 35.157 1.00 26.78 229 GLU E CA 1
ATOM 9909 C C . GLU E 1 232 ? 31.162 -61.527 34.018 1.00 26.81 229 GLU E C 1
ATOM 9910 O O . GLU E 1 232 ? 32.358 -61.486 34.279 1.00 26.05 229 GLU E O 1
ATOM 9916 N N . VAL E 1 233 ? 30.710 -61.700 32.780 1.00 27.39 230 VAL E N 1
ATOM 9917 C CA . VAL E 1 233 ? 31.662 -61.767 31.658 1.00 28.65 230 VAL E CA 1
ATOM 9918 C C . VAL E 1 233 ? 32.318 -60.408 31.410 1.00 29.10 230 VAL E C 1
ATOM 9919 O O . VAL E 1 233 ? 33.537 -60.323 31.215 1.00 30.01 230 VAL E O 1
ATOM 9923 N N . ALA E 1 234 ? 31.502 -59.355 31.414 1.00 30.42 231 ALA E N 1
ATOM 9924 C CA . ALA E 1 234 ? 31.978 -57.967 31.318 1.00 31.39 231 ALA E CA 1
ATOM 9925 C C . ALA E 1 234 ? 32.999 -57.607 32.405 1.00 32.07 231 ALA E C 1
ATOM 9926 O O . ALA E 1 234 ? 33.998 -56.914 32.134 1.00 32.40 231 ALA E O 1
ATOM 9928 N N . LEU E 1 235 ? 32.773 -58.098 33.624 1.00 32.74 232 LEU E N 1
ATOM 9929 C CA . LEU E 1 235 ? 33.686 -57.839 34.732 1.00 33.44 232 LEU E CA 1
ATOM 9930 C C . LEU E 1 235 ? 35.004 -58.593 34.579 1.00 33.62 232 LEU E C 1
ATOM 9931 O O . LEU E 1 235 ? 36.066 -58.050 34.903 1.00 33.68 232 LEU E O 1
ATOM 9936 N N . PHE E 1 236 ? 34.943 -59.837 34.110 1.00 33.95 233 PHE E N 1
ATOM 9937 C CA . PHE E 1 236 ? 36.171 -60.582 33.860 1.00 34.93 233 PHE E CA 1
ATOM 9938 C C . PHE E 1 236 ? 36.998 -59.937 32.744 1.00 35.54 233 PHE E C 1
ATOM 9939 O O . PHE E 1 236 ? 38.221 -59.971 32.793 1.00 34.67 233 PHE E O 1
ATOM 9947 N N . GLN E 1 237 ? 36.323 -59.329 31.765 1.00 36.60 234 GLN E N 1
ATOM 9948 C CA . GLN E 1 237 ? 36.986 -58.530 30.722 1.00 38.28 234 GLN E CA 1
ATOM 9949 C C . GLN E 1 237 ? 37.706 -57.306 31.296 1.00 38.71 234 GLN E C 1
ATOM 9950 O O . GLN E 1 237 ? 38.831 -56.979 30.873 1.00 38.57 234 GLN E O 1
ATOM 9956 N N . ASP E 1 238 ? 37.076 -56.646 32.269 1.00 39.21 235 ASP E N 1
ATOM 9957 C CA . ASP E 1 238 ? 37.723 -55.565 33.033 1.00 40.26 235 ASP E CA 1
ATOM 9958 C C . ASP E 1 238 ? 38.906 -56.071 33.861 1.00 40.62 235 ASP E C 1
ATOM 9959 O O . ASP E 1 238 ? 39.916 -55.380 33.975 1.00 40.66 235 ASP E O 1
ATOM 9964 N N . GLU E 1 239 ? 38.764 -57.260 34.449 1.00 41.30 236 GLU E N 1
ATOM 9965 C CA . GLU E 1 239 ? 39.843 -57.904 35.213 1.00 41.92 236 GLU E CA 1
ATOM 9966 C C . GLU E 1 239 ? 41.105 -58.108 34.374 1.00 42.13 236 GLU E C 1
ATOM 9967 O O . GLU E 1 239 ? 42.210 -57.726 34.787 1.00 41.79 236 GLU E O 1
ATOM 9973 N N . ILE E 1 240 ? 40.919 -58.713 33.201 1.00 42.50 237 ILE E N 1
ATOM 9974 C CA . ILE E 1 240 ? 41.998 -58.960 32.240 1.00 43.17 237 ILE E CA 1
ATOM 9975 C C . ILE E 1 240 ? 42.671 -57.664 31.789 1.00 44.09 237 ILE E C 1
ATOM 9976 O O . ILE E 1 240 ? 43.895 -57.554 31.831 1.00 44.18 237 ILE E O 1
ATOM 9981 N N . LYS E 1 241 ? 41.864 -56.691 31.372 1.00 45.32 238 LYS E N 1
ATOM 9982 C CA . LYS E 1 241 ? 42.362 -55.423 30.841 1.00 46.68 238 LYS E CA 1
ATOM 9983 C C . LYS E 1 241 ? 43.238 -54.694 31.859 1.00 47.41 238 LYS E C 1
ATOM 9984 O O . LYS E 1 241 ? 44.325 -54.204 31.520 1.00 47.49 238 LYS E O 1
ATOM 9990 N N . HIS E 1 242 ? 42.767 -54.653 33.104 1.00 48.40 239 HIS E N 1
ATOM 9991 C CA . HIS E 1 242 ? 43.496 -54.060 34.223 1.00 49.59 239 HIS E CA 1
ATOM 9992 C C . HIS E 1 242 ? 44.812 -54.802 34.486 1.00 50.14 239 HIS E C 1
ATOM 9993 O O . HIS E 1 242 ? 45.875 -54.186 34.552 1.00 50.07 239 HIS E O 1
ATOM 10000 N N . ASN E 1 243 ? 44.729 -56.124 34.609 1.00 50.91 240 ASN E N 1
ATOM 10001 C CA . ASN E 1 243 ? 45.886 -56.992 34.838 1.00 51.90 240 ASN E CA 1
ATOM 10002 C C . ASN E 1 243 ? 46.969 -56.862 33.753 1.00 52.65 240 ASN E C 1
ATOM 10003 O O . ASN E 1 243 ? 48.166 -56.946 34.045 1.00 52.81 240 ASN E O 1
ATOM 10008 N N . ARG E 1 244 ? 46.533 -56.634 32.516 1.00 53.73 241 ARG E N 1
ATOM 10009 C CA . ARG E 1 244 ? 47.411 -56.631 31.351 1.00 54.89 241 ARG E CA 1
ATOM 10010 C C . ARG E 1 244 ? 48.302 -55.395 31.285 1.00 55.56 241 ARG E C 1
ATOM 10011 O O . ARG E 1 244 ? 49.525 -55.514 31.166 1.00 55.55 241 ARG E O 1
ATOM 10019 N N . ASP E 1 245 ? 47.700 -54.211 31.373 1.00 56.29 242 ASP E N 1
ATOM 10020 C CA . ASP E 1 245 ? 48.483 -52.971 31.331 1.00 56.93 242 ASP E CA 1
ATOM 10021 C C . ASP E 1 245 ? 48.895 -52.406 32.705 1.00 57.23 242 ASP E C 1
ATOM 10022 O O . ASP E 1 245 ? 49.479 -51.326 32.773 1.00 57.17 242 ASP E O 1
ATOM 10027 N N . GLU E 1 246 ? 48.600 -53.129 33.785 1.00 57.53 243 GLU E N 1
ATOM 10028 C CA . GLU E 1 246 ? 49.196 -52.820 35.091 1.00 57.94 243 GLU E CA 1
ATOM 10029 C C . GLU E 1 246 ? 50.544 -53.531 35.240 1.00 58.19 243 GLU E C 1
ATOM 10030 O O . GLU E 1 246 ? 51.481 -52.986 35.826 1.00 58.03 243 GLU E O 1
ATOM 10036 N N . LYS E 1 247 ? 50.625 -54.749 34.704 1.00 58.56 244 LYS E N 1
ATOM 10037 C CA . LYS E 1 247 ? 51.826 -55.582 34.799 1.00 58.82 244 LYS E CA 1
ATOM 10038 C C . LYS E 1 247 ? 52.296 -55.972 33.402 1.00 58.72 244 LYS E C 1
ATOM 10039 O O . LYS E 1 247 ? 51.565 -56.624 32.655 1.00 58.48 244 LYS E O 1
#

InterPro domains:
  IPR002523 Mg2+ transporter protein, CorA-like/Zinc transport protein ZntB [PF01544] (29-305)
  IPR045861 CorA, cytoplasmic domain [SSF143865] (18-236)
  IPR045863 CorA, transmembrane region [SSF144083] (245-306)

Radius of gyration: 33.52 Å; Cα contacts (8 Å, |Δi|>4): 1891; chains: 5; bounding box: 66×96×93 Å

CATH classification: 3.30.460.20 (+1 more: 1.20.58.340)

Secondary structure (DSSP, 8-state):
---EEEE-S---EE--S---S--TTEEEEEETT-TTHHHHHHHTT--HHHHHHHH-SS---B----STT---EEE----TT--TT--EEEEEEETTEEEEEESSPPS---HHHHHHTT-S-SSHHHHHHHHHHHHHHHHHHHHHHHHHHHHT--TT-GGG--HHHHHHHHHHHHHHHHHHHHHHHHHHHTT-HHHHTSHHHHHHHHHHHHHHHHHHHHHHHHHHHHHHHHHHHHHH-/---EEEE-S---EE--TT--S--TTEEEEEETT-TTHHHHHHHTT--HHHHHHHT-SS--SB----STT---EEE----TTS-TT--EEEEEEETTEEEEEESS--S---HHHHHHTT-S-SSHHHHHHHHHHHHHHHHHHHHHHHHHHHHT--TT-GGG--HHHHHHHHHHHHHHHHHHHHHHHHHHHTT-HHHHTSHHHHHHHHHHHHHHHHHHHHHHHHHHHHHHHHHHHHTT-/---EEEE-S---EE--TT--S--TTEEEEEETT-TTHHHHHHHTT--HHHHHHHH-SS--SB----STT---EEE----TT--TT--EEEEEEETTEEEEEESSPPS---HHHHHHTT-S-SSHHHHHHHHHHHHHHHHHHHHHHHHHHHHH-BTTBGGG--HHHHHHHHHHHHHHHHHHHHHHHHHHHTT-HHHHTSHHHHHHHHHHHHHHHHHHHHHHHHHHHHHHHHHHHTT-/---EEEE-S---EE--S---S--TTEEEEEETT-TTHHHHHHHTT--HHHHHHHT-SS---B----STT---EEE----TT--TT--EEEEEEETTEEEEEESSPPS---HHHHHHTT-S-SSHHHHHHHHHHHHHHHHHHHHHHHHHHHHS--TT-GGG--HHHHHHHHHHHHHHHHHHHHHHHHHHHTT-HHHHTSHHHHHHHHHHHHHHHHHHHHHHHHHHHHHHHHHHHHTT-/----EEEE-S---EE---S-----TTEEEEEETT-TTHHHHHHHTT--HHHHHHHT-S----B----STT---EEE----TTS-TT--EEEEEEETTEEEEEESS--S---HHHHHHTT-S-SSHHHHHHHHHHHHHHHHHHHHHHHHHHHHT--TT-GGG--HHHHHHHHHHHHHHHHHHHHHHHHHHHTT-HHHHTSHHHHHHHHHHHHHHHHHHHHHHHHHHHHHHHHHHHHHH-

Nearest PDB structures (foldseek):
  3ck6-assembly1_B  TM=9.996E-01  e=9.033E-38  Vibrio parahaemolyticus RIMD 2210633
  5n77-assembly1_E  TM=7.252E-01  e=3.371E-06  Escherichia coli
  5n78-assembly1_C  TM=6.517E-01  e=5.832E-06  Escherichia coli
  2bbh-assembly1_A  TM=6.374E-01  e=5.521E-05  Thermotoga maritima
  3ck6-assembly1_B  TM=9.971E-01  e=5.094E-37  Vibrio parahaemolyticus RIMD 2210633

Foldseek 3Di:
DFDWKWALPFLIDTDDPPDQEDDAQMEAEGALPDPCVLVSCVSNPDDNVVNCQLNDPDDAWAKADDPDLKITKADAQADPPDHRLPWIKRWICPPNYIYIYTHGDDPQVVQVVCVVVVRHGRTPLRVVLSSLVSRLVRLVVVLVVLVVLLVQQDLPDVVSLCLVVSLVSLVSNLRHLVSNLVRLVVVCVVCRPSCVVPVVSSVVSSVSSVVSNVSSVVSNVSSVVSVVVNVVVVVVD/DFDWKWALPDLIDTDDLPDQEDDAFMEAEGALPDPCVLVSCVVNPDDPVVNCQQNPPDDAWAKADDPDLKITKADAQADDPDHRLAWIWGWICDPNYIYIYTNHDDPQVVQVVCVVVVRHASGVLRVVLSSLVSRLVRLVVVVVVLVVLLVQLDLVDPVSLCLVVSLVSLVSNLRHLVSNLVRLVVVLVVVRPSCVVPVVSSVVSSVSSVVSNVSSVVSNVSSVVSVVVNVVVVVVD/DFDFKWALPFLTDTDDPVDQEFDAQMEAEGALPDPCPLVSCVVNPPDNVVNCQQNPPDDAWAWADDPDLKITKADAFADPPDHRLPWIWGWICPHNYIYIYTHGDDPQVVQVVCVVVVNHGNTPLRNVLSVLVSRLVRLVVVVVVLVVLLVQLDLVDPVSLCLVVSLVSLVSNLRHLVSNLVRLVVVLVVCRPSCVVPVVSSVVSSVSSVVSNVSSVVSNVSSVVSVVSNVVVVPD/DFDWKWALPFLIDTDDLPDLEDDAQMEAEGALPDPCPLVSCVVNPDDNVNNCQQNDPDDAWAKADDPDLKITKADAQADPPDHRLPWIWGWICPPNYIYIYTHGDDPQVVLVVCVVVVNHGNTPLRVVLSVLVSRLVRLVVVVVVLVVLLVQDDLVDPVSLCLVVSVVSLVSNLRRLVSNLVRLVVVLVVVRPSCVVPPVSSVVSSVSSVVSNVSSVVSNVSSVVSVVVNVVVVVVD/DPFDWKWALPFLIDTDDLPLDADDAQMEAEGALPDPCPLVSCVVNPDDPVNNCQQSPPDDAWAKACDPDLKITKADAQDDPPDHRLAWIWGWICDNNYIYIYTNHDDPQVVQVVCVVVVNHGNTVLRVVLSSLVSRLVRLVVVVVVLVVLLVQQDLVDPVSLCLVVSLVSLVSNLRHLVSNLVRLVVVLVVCRPSCVVPVVSSVVSSVSSVVSNVSSVVSNVSSVVSVVSNVCVPVVD